Protein AF-A0A8H5DV33-F1 (afdb_monomer)

Foldseek 3Di:
DQDAQQDFDWAFLQLQLWDQWWDKKKFKFFFDQPQDVVLVCCLLLQLQLVLCNRHNLQQWWWAADPPDQFPPGITIDGHDSVPRSDEAEAEQQPCVNAVDAPVRCVLLVNWQASFACVRAAPDDGHDDPPDIGRQKYWYWYDYHRIIMIIIIGRRSWFDPLQVLLSLLSSLVSSCVSVVHDDPDHSDDDSLLAPVSVVRRAFPPPAQLDVVLCLQKDQAPDFDPTDDPLLVDFQKFWFKWKFAPVNLVVLLVQLQLVNWPDDDPDHHFDSVLSVLLLLLLLLQCLLPNPVNADVPDFDKAKEKEWDQCQQQAVVHGDPSRGTDRTDTFIFMDTSCCSHPPTGSNNSSRSVVVSVVPQRHNCNSSSNSNNSVPHSHSNRMDRPQSVAFSHRYAYEYEAQPPDQQCRANDVSRNGHRSDMHGHGGNQTRRYKYWHYQDPSRMIMMTHMRRNVSVVVSVVDCSNQPDDPPDGSCRDRSRDDPDPPDPPDDDDDDPDDDDDDDQDPVVVVVVQPPDPVNVVVVVCCCVDPCNVVVVVVVVVCQQVVLLVSVVLCPPFAEDVSQQRALVQQLVCLLQQNNLVVVLVSCVVRHQWYRRHNQEIAGAALVCQCCFFAPPNQWWQDLLLVLVDQQHDALQSDGDPVVNVQRCVQQLVCQPLVLLLLLQVLLVVLVVLLVVVLQVQQVPDDPVSFGKDFLLLSLLQSQQQSLLCQLQVGGQCCSVVVDQWGWFALAQPGDTDIDRLVVLLVLLLSQSNSCSSPVVCLVVQCVDPDVSSVVNVVSSSRLLRRLNNRNSVCVVVVHDQPRSGSLNSLQCGAGPVRDHDDSSNSSNHSSVSSSVRRQQLSQLLLLLVVQQQLDPPSLVVLLVLLPVQAPLPDLFDGLVSQVPRLLLVLSSLLSCLLFLQQQAWRKIFAAQPHPFDDDPNRTRHGRRIYTHGLNSLSQPCVQQNPCSNRSDSCSVVDHDPSNVSSRQSQRDYPSGNSNVSNSSSSSRRSCSNQSNFWDKHWPDDDQDWGHRSTTGGPTTMMTIHTD

Structure (mmCIF, N/CA/C/O backbone):
data_AF-A0A8H5DV33-F1
#
_entry.id   AF-A0A8H5DV33-F1
#
loop_
_atom_site.group_PDB
_atom_site.id
_atom_site.type_symbol
_atom_site.label_atom_id
_atom_site.label_alt_id
_atom_site.label_comp_id
_atom_site.label_asym_id
_atom_site.label_entity_id
_atom_site.label_seq_id
_atom_site.pdbx_PDB_ins_code
_atom_site.Cartn_x
_atom_site.Cartn_y
_atom_site.Cartn_z
_atom_site.occupancy
_atom_site.B_iso_or_equiv
_atom_site.auth_seq_id
_atom_site.auth_comp_id
_atom_site.auth_asym_id
_atom_site.auth_atom_id
_atom_site.pdbx_PDB_model_num
ATOM 1 N N . MET A 1 1 ? -14.558 50.138 -3.592 1.00 50.59 1 MET A N 1
ATOM 2 C CA . MET A 1 1 ? -15.384 49.878 -2.393 1.00 50.59 1 MET A CA 1
ATOM 3 C C . MET A 1 1 ? -14.457 49.293 -1.345 1.00 50.59 1 MET A C 1
ATOM 5 O O . MET A 1 1 ? -13.629 48.477 -1.731 1.00 50.59 1 MET A O 1
ATOM 9 N N . SER A 1 2 ? -14.512 49.749 -0.092 1.00 58.25 2 SER A N 1
ATOM 10 C CA . SER A 1 2 ? -13.764 49.095 0.993 1.00 58.25 2 SER A CA 1
ATOM 11 C C . SER A 1 2 ? -14.284 47.661 1.155 1.00 58.25 2 SER A C 1
ATOM 13 O O . SER A 1 2 ? -15.505 47.494 1.121 1.00 58.25 2 SER A O 1
ATOM 15 N N . PRO A 1 3 ? -13.410 46.644 1.269 1.00 70.31 3 PRO A N 1
ATOM 16 C CA . PRO A 1 3 ? -13.849 45.264 1.433 1.00 70.31 3 PRO A CA 1
ATOM 17 C C . PRO A 1 3 ? -14.614 45.119 2.748 1.00 70.31 3 PRO A C 1
ATOM 19 O O . PRO A 1 3 ? -14.143 45.551 3.800 1.00 70.31 3 PRO A O 1
ATOM 22 N N . THR A 1 4 ? -15.800 44.526 2.684 1.00 80.38 4 THR A N 1
ATOM 23 C CA . THR A 1 4 ? -16.587 44.192 3.870 1.00 80.38 4 THR A CA 1
ATOM 24 C C . THR A 1 4 ? -16.135 42.853 4.435 1.00 80.38 4 THR A C 1
ATOM 26 O O . THR A 1 4 ? -15.599 42.005 3.724 1.00 80.38 4 THR A O 1
ATOM 29 N N . LEU A 1 5 ? -16.402 42.615 5.719 1.00 81.25 5 LEU A N 1
ATOM 30 C CA . LEU A 1 5 ? -16.098 41.332 6.357 1.00 81.25 5 LEU A CA 1
ATOM 31 C C . LEU A 1 5 ? -16.777 40.148 5.644 1.00 81.25 5 LEU A C 1
ATOM 33 O O . LEU A 1 5 ? -16.236 39.044 5.633 1.00 81.25 5 LEU A O 1
ATOM 37 N N . SER A 1 6 ? -17.945 40.391 5.039 1.00 82.50 6 SER A N 1
ATOM 38 C CA . SER A 1 6 ? -18.734 39.379 4.336 1.00 82.50 6 SER A CA 1
ATOM 39 C C . SER A 1 6 ? -18.232 39.080 2.924 1.00 82.50 6 SER A C 1
ATOM 41 O O . SER A 1 6 ? -18.695 38.110 2.318 1.00 82.50 6 SER A O 1
ATOM 43 N N . ASP A 1 7 ? -17.297 39.878 2.407 1.00 88.81 7 ASP A N 1
ATOM 44 C CA . ASP A 1 7 ? -16.713 39.675 1.086 1.00 88.81 7 ASP A CA 1
ATOM 45 C C . ASP A 1 7 ? -15.751 38.480 1.109 1.00 88.81 7 ASP A C 1
ATOM 47 O O . ASP A 1 7 ? -15.086 38.193 2.107 1.00 88.81 7 ASP A O 1
ATOM 51 N N . VAL A 1 8 ? -15.674 37.763 -0.013 1.00 91.50 8 VAL A N 1
ATOM 52 C CA . VAL A 1 8 ? -14.704 36.678 -0.192 1.00 91.50 8 VAL A CA 1
ATOM 53 C C . VAL A 1 8 ? -13.378 37.289 -0.654 1.00 91.50 8 VAL A C 1
ATOM 55 O O . VAL A 1 8 ? -13.351 37.897 -1.726 1.00 91.50 8 VAL A O 1
ATOM 58 N N . PRO A 1 9 ? -12.285 37.174 0.124 1.00 91.25 9 PRO A N 1
ATOM 59 C CA . PRO A 1 9 ? -11.032 37.829 -0.225 1.00 91.25 9 PRO A CA 1
ATOM 60 C C . PRO A 1 9 ? -10.246 37.051 -1.294 1.00 91.25 9 PRO A C 1
ATOM 62 O O . PRO A 1 9 ? -10.268 35.820 -1.329 1.00 91.25 9 PRO A O 1
ATOM 65 N N . GLU A 1 10 ? -9.483 37.771 -2.122 1.00 91.56 10 GLU A N 1
ATOM 66 C CA . GLU A 1 10 ? -8.461 37.181 -3.001 1.00 91.56 10 GLU A CA 1
ATOM 67 C C . GLU A 1 10 ? -7.290 36.649 -2.168 1.00 91.56 10 GLU A C 1
ATOM 69 O O . GLU A 1 10 ? -6.840 37.337 -1.248 1.00 91.56 10 GLU A O 1
ATOM 74 N N . LEU A 1 11 ? -6.757 35.470 -2.509 1.00 94.50 11 LEU A N 1
ATOM 75 C CA . LEU A 1 11 ? -5.592 34.902 -1.826 1.00 94.50 11 LEU A CA 1
ATOM 76 C C . LEU A 1 11 ? -4.348 35.793 -1.958 1.00 94.50 11 LEU A C 1
ATOM 78 O O . LEU A 1 11 ? -3.989 36.225 -3.056 1.00 94.50 11 LEU A O 1
ATOM 82 N N . THR A 1 12 ? -3.646 36.012 -0.845 1.00 95.06 12 THR A N 1
ATOM 83 C CA . THR A 1 12 ? -2.317 36.644 -0.851 1.00 95.06 12 THR A CA 1
ATOM 84 C C . THR A 1 12 ? -1.287 35.723 -1.506 1.00 95.06 12 THR A C 1
ATOM 86 O O . THR A 1 12 ? -1.516 34.519 -1.630 1.00 95.06 12 THR A O 1
ATOM 89 N N . ALA A 1 13 ? -0.123 36.251 -1.901 1.00 93.62 13 ALA A N 1
ATOM 90 C CA . ALA A 1 13 ? 0.922 35.409 -2.488 1.00 93.62 13 ALA A CA 1
ATOM 91 C C . ALA A 1 13 ? 1.351 34.284 -1.523 1.00 93.62 13 ALA A C 1
ATOM 93 O O . ALA A 1 13 ? 1.460 33.129 -1.921 1.00 93.62 13 ALA A O 1
ATOM 94 N N . ILE A 1 14 ? 1.483 34.590 -0.229 1.00 93.44 14 ILE A N 1
ATOM 95 C CA . ILE A 1 14 ? 1.870 33.622 0.812 1.00 93.44 14 ILE A CA 1
ATOM 96 C C . ILE A 1 14 ? 0.816 32.515 0.957 1.00 93.44 14 ILE A C 1
ATOM 98 O O . ILE A 1 14 ? 1.157 31.344 1.104 1.00 93.44 14 ILE A O 1
ATOM 102 N N . GLU A 1 15 ? -0.470 32.858 0.862 1.00 95.56 15 GLU A N 1
ATOM 103 C CA . GLU A 1 15 ? -1.556 31.878 0.930 1.00 95.56 15 GLU A CA 1
ATOM 104 C C . GLU A 1 15 ? -1.531 30.911 -0.264 1.00 95.56 15 GLU A C 1
ATOM 106 O O . GLU A 1 15 ? -1.815 29.732 -0.086 1.00 95.56 15 GLU A O 1
ATOM 111 N N . ARG A 1 16 ? -1.121 31.340 -1.468 1.00 93.69 16 ARG A N 1
ATOM 112 C CA . ARG A 1 16 ? -1.067 30.457 -2.658 1.00 93.69 16 ARG A CA 1
ATOM 113 C C . ARG A 1 16 ? -0.121 29.261 -2.485 1.00 93.69 16 ARG A C 1
ATOM 115 O O . ARG A 1 16 ? -0.386 28.184 -3.031 1.00 93.69 16 ARG A O 1
ATOM 122 N N . VAL A 1 17 ? 0.952 29.457 -1.717 1.00 91.88 17 VAL A N 1
ATOM 123 C CA . VAL A 1 17 ? 1.958 28.437 -1.361 1.00 91.88 17 VAL A CA 1
ATOM 124 C C . VAL A 1 17 ? 1.716 27.826 0.028 1.00 91.88 17 VAL A C 1
ATOM 126 O O . VAL A 1 17 ? 2.505 27.011 0.504 1.00 91.88 17 VAL A O 1
ATOM 129 N N . GLY A 1 18 ? 0.631 28.219 0.703 1.00 86.25 18 GLY A N 1
ATOM 130 C CA . GLY A 1 18 ? 0.313 27.781 2.056 1.00 86.25 18 GLY A CA 1
ATOM 131 C C . GLY A 1 18 ? -0.047 26.288 2.150 1.00 86.25 18 GLY A C 1
ATOM 132 O O . GLY A 1 18 ? -0.390 25.650 1.147 1.00 86.25 18 GLY A O 1
ATOM 133 N N . PRO A 1 19 ? -0.018 25.697 3.362 1.00 86.56 19 PRO A N 1
ATOM 134 C CA . PRO A 1 19 ? -0.328 24.284 3.548 1.00 86.56 19 PRO A CA 1
ATOM 135 C C . PRO A 1 19 ? -1.758 23.949 3.106 1.00 86.56 19 PRO A C 1
ATOM 137 O O . PRO A 1 19 ? -2.732 24.501 3.614 1.00 86.56 19 PRO A O 1
ATOM 140 N N . ARG A 1 20 ? -1.899 22.974 2.203 1.00 90.25 20 ARG A N 1
ATOM 141 C CA . ARG A 1 20 ? -3.199 22.529 1.661 1.00 90.25 20 ARG A CA 1
ATOM 142 C C . ARG A 1 20 ? -3.863 21.433 2.502 1.00 90.25 20 ARG A C 1
ATOM 144 O O . ARG A 1 20 ? -4.576 20.588 1.971 1.00 90.25 20 ARG A O 1
ATOM 151 N N . GLY A 1 21 ? -3.590 21.413 3.804 1.00 90.81 21 GLY A N 1
ATOM 152 C CA . GLY A 1 21 ? -4.207 20.510 4.777 1.00 90.81 21 GLY A CA 1
ATOM 153 C C . GLY A 1 21 ? -5.187 21.249 5.685 1.00 90.81 21 GLY A C 1
ATOM 154 O O . GLY A 1 21 ? -5.163 22.474 5.786 1.00 90.81 21 GLY A O 1
ATOM 155 N N . TYR A 1 22 ? -6.041 20.501 6.370 1.00 92.81 22 TYR A N 1
ATOM 156 C CA . TYR A 1 22 ? -6.880 21.013 7.442 1.00 92.81 22 TYR A CA 1
ATOM 157 C C . TYR A 1 22 ? -6.113 21.028 8.760 1.00 92.81 22 TYR A C 1
ATOM 159 O O . TYR A 1 22 ? -5.572 20.015 9.197 1.00 92.81 22 TYR A O 1
ATOM 167 N N . LEU A 1 23 ? -6.149 22.157 9.454 1.00 90.88 23 LEU A N 1
ATOM 168 C CA . LEU A 1 23 ? -5.938 22.177 10.890 1.00 90.88 23 LEU A CA 1
ATOM 169 C C . LEU A 1 23 ? -7.152 21.555 11.574 1.00 90.88 23 LEU A C 1
ATOM 171 O O . LEU A 1 23 ? -8.282 21.972 11.330 1.00 90.88 23 LEU A O 1
ATOM 175 N N . ARG A 1 24 ? -6.917 20.550 12.419 1.00 92.62 24 ARG A N 1
ATOM 176 C CA . ARG A 1 24 ? -7.969 19.818 13.130 1.00 92.62 24 ARG A CA 1
ATOM 177 C C . ARG A 1 24 ? -7.811 20.021 14.627 1.00 92.62 24 ARG A C 1
ATOM 179 O O . ARG A 1 24 ? -6.858 19.506 15.212 1.00 92.62 24 ARG A O 1
ATOM 186 N N . TYR A 1 25 ? -8.756 20.732 15.230 1.00 92.50 25 TYR A N 1
ATOM 187 C CA . TYR A 1 25 ? -8.784 20.973 16.669 1.00 92.50 25 TYR A CA 1
ATOM 188 C C . TYR A 1 25 ? -10.125 20.580 17.271 1.00 92.50 25 TYR A C 1
ATOM 190 O O . TYR A 1 25 ? -11.166 20.652 16.616 1.00 92.50 25 TYR A O 1
ATOM 198 N N . VAL A 1 26 ? -10.073 20.160 18.531 1.00 93.69 26 VAL A N 1
ATOM 199 C CA . VAL A 1 26 ? -11.243 19.878 19.351 1.00 93.69 26 VAL A CA 1
ATOM 200 C C . VAL A 1 26 ? -11.295 20.828 20.544 1.00 93.69 26 VAL A C 1
ATOM 202 O O . VAL A 1 26 ? -10.272 21.102 21.180 1.00 93.69 26 VAL A O 1
ATOM 205 N N . PHE A 1 27 ? -12.503 21.303 20.843 1.00 93.69 27 PHE A N 1
ATOM 206 C CA . PHE A 1 27 ? -12.797 22.253 21.914 1.00 93.69 27 PHE A CA 1
ATOM 207 C C . PHE A 1 27 ? -13.851 21.641 22.850 1.00 93.69 27 PHE A C 1
ATOM 209 O O . PHE A 1 27 ? -15.047 21.693 22.543 1.00 93.69 27 PHE A O 1
ATOM 216 N N . PRO A 1 28 ? -13.437 20.970 23.941 1.00 93.94 28 PRO A N 1
ATOM 217 C CA . PRO A 1 28 ? -14.348 20.475 24.964 1.00 93.94 28 PRO A CA 1
ATOM 218 C C . PRO A 1 28 ? -14.927 21.629 25.796 1.00 93.94 28 PRO A C 1
ATOM 220 O O . PRO A 1 28 ? -14.200 22.526 26.230 1.00 93.94 28 PRO A O 1
ATOM 223 N N . MET A 1 29 ? -16.236 21.566 26.039 1.00 92.88 29 MET A N 1
ATOM 224 C CA . MET A 1 29 ? -16.995 22.511 26.858 1.00 92.88 29 MET A CA 1
ATOM 225 C C . MET A 1 29 ? -17.933 21.763 27.808 1.00 92.88 29 MET A C 1
ATOM 227 O O . MET A 1 29 ? -18.593 20.794 27.410 1.00 92.88 29 MET A O 1
ATOM 231 N N . ARG A 1 30 ? -17.990 22.209 29.062 1.00 92.94 30 ARG A N 1
ATOM 232 C CA . ARG A 1 30 ? -18.844 21.609 30.089 1.00 92.94 30 ARG A CA 1
ATOM 233 C C . ARG A 1 30 ? -20.292 22.017 29.867 1.00 92.94 30 ARG A C 1
ATOM 235 O O . ARG A 1 30 ? -20.563 23.171 29.555 1.00 92.94 30 ARG A O 1
ATOM 242 N N . LEU A 1 31 ? -21.214 21.085 30.068 1.00 91.56 31 LEU A N 1
ATOM 243 C CA . LEU A 1 31 ? -22.648 21.368 30.101 1.00 91.56 31 LEU A CA 1
ATOM 244 C C . LEU A 1 31 ? -23.194 20.998 31.483 1.00 91.56 31 LEU A C 1
ATOM 246 O O . LEU A 1 31 ? -22.720 20.040 32.090 1.00 91.56 31 LEU A O 1
ATOM 250 N N . GLU A 1 32 ? -24.186 21.740 31.973 1.00 85.25 32 GLU A N 1
ATOM 251 C CA . GLU A 1 32 ? -24.913 21.390 33.200 1.00 85.25 32 GLU A CA 1
ATOM 252 C C . GLU A 1 32 ? -25.767 20.126 32.983 1.00 85.25 32 GLU A C 1
ATOM 254 O O . GLU A 1 32 ? -26.192 19.846 31.857 1.00 85.25 32 GLU A O 1
ATOM 259 N N . ASP A 1 33 ? -26.023 19.347 34.037 1.00 70.56 33 ASP A N 1
ATOM 260 C CA . ASP A 1 33 ? -26.669 18.027 33.932 1.00 70.56 33 ASP A CA 1
ATOM 261 C C . ASP A 1 33 ? -28.110 18.073 33.375 1.00 70.56 33 ASP A C 1
ATOM 263 O O . ASP A 1 33 ? -28.585 17.093 32.797 1.00 70.56 33 ASP A O 1
ATOM 267 N N . ASP A 1 34 ? -28.800 19.209 33.495 1.00 68.81 34 ASP A N 1
ATOM 268 C CA . ASP A 1 34 ? -30.151 19.470 32.978 1.00 68.81 34 ASP A CA 1
ATOM 269 C C . ASP A 1 34 ? -30.166 20.249 31.644 1.00 68.81 34 ASP A C 1
ATOM 271 O O . ASP A 1 34 ? -31.235 20.596 31.126 1.00 68.81 34 ASP A O 1
ATOM 275 N N . SER A 1 35 ? -28.996 20.480 31.038 1.00 77.25 35 SER A N 1
ATOM 276 C CA . SER A 1 35 ? -28.862 21.220 29.779 1.00 77.25 35 SER A CA 1
ATOM 277 C C . SER A 1 35 ? -29.685 20.586 28.658 1.00 77.25 35 SER A C 1
ATOM 279 O O . SER A 1 35 ? -29.473 19.431 28.282 1.00 77.25 35 SER A O 1
ATOM 281 N N . ASN A 1 36 ? -30.583 21.360 28.038 1.00 84.75 36 ASN A N 1
ATOM 282 C CA . ASN A 1 36 ? -31.357 20.890 26.889 1.00 84.75 36 ASN A CA 1
ATOM 283 C C . ASN A 1 36 ? -30.452 20.763 25.640 1.00 84.75 36 ASN A C 1
ATOM 285 O O . ASN A 1 36 ? -30.034 21.789 25.089 1.00 84.75 36 ASN A O 1
ATOM 289 N N . PRO A 1 37 ? -30.218 19.546 25.106 1.00 83.88 37 PRO A N 1
ATOM 290 C CA . PRO A 1 37 ? -29.312 19.343 23.973 1.00 83.88 37 PRO A CA 1
ATOM 291 C C . PRO A 1 37 ? -29.744 20.080 22.700 1.00 83.88 37 PRO A C 1
ATOM 293 O O . PRO A 1 37 ? -28.904 20.543 21.929 1.00 83.88 37 PRO A O 1
ATOM 296 N N . HIS A 1 38 ? -31.056 20.243 22.490 1.00 86.44 38 HIS A N 1
ATOM 297 C CA . HIS A 1 38 ? -31.580 21.000 21.353 1.00 86.44 38 HIS A CA 1
ATOM 298 C C . HIS A 1 38 ? -31.229 22.482 21.467 1.00 86.44 38 HIS A C 1
ATOM 300 O O . HIS A 1 38 ? -30.927 23.121 20.460 1.00 86.44 38 HIS A O 1
ATOM 306 N N . LYS A 1 39 ? -31.234 23.029 22.690 1.00 90.19 39 LYS A N 1
ATOM 307 C CA . LYS A 1 39 ? -30.894 24.431 22.929 1.00 90.19 39 LYS A CA 1
ATOM 308 C C . LYS A 1 39 ? -29.401 24.680 22.731 1.00 90.19 39 LYS A C 1
ATOM 310 O O . LYS A 1 39 ? -29.049 25.628 22.035 1.00 90.19 39 LYS A O 1
ATOM 315 N N . VAL A 1 40 ? -28.548 23.798 23.255 1.00 90.88 40 VAL A N 1
ATOM 316 C CA . VAL A 1 40 ? -27.090 23.821 23.023 1.00 90.88 40 VAL A CA 1
ATOM 317 C C . VAL A 1 40 ? -26.784 23.805 21.524 1.00 90.88 40 VAL A C 1
ATOM 319 O O . VAL A 1 40 ? -26.034 24.647 21.030 1.00 90.88 40 VAL A O 1
ATOM 322 N N . MET A 1 41 ? -27.433 22.913 20.769 1.00 88.88 41 MET A N 1
ATOM 323 C CA . MET A 1 41 ? -27.253 22.842 19.318 1.00 88.88 41 MET A CA 1
ATOM 324 C C . MET A 1 41 ? -27.751 24.099 18.598 1.00 88.88 41 MET A C 1
ATOM 326 O O . MET A 1 41 ? -27.085 24.584 17.686 1.00 88.88 41 MET A O 1
ATOM 330 N N . GLN A 1 42 ? -28.907 24.637 18.995 1.00 92.81 42 GLN A N 1
ATOM 331 C CA . GLN A 1 42 ? -29.442 25.871 18.418 1.00 92.81 42 GLN A CA 1
ATOM 332 C C . GLN A 1 42 ? -28.440 27.023 18.564 1.00 92.81 42 GLN A C 1
ATOM 334 O O . GLN A 1 42 ? -28.237 27.776 17.613 1.00 92.81 42 GLN A O 1
ATOM 339 N N . ILE A 1 43 ? -27.807 27.137 19.734 1.00 95.56 43 ILE A N 1
ATOM 340 C CA . ILE A 1 43 ? -26.803 28.163 20.024 1.00 95.56 43 ILE A CA 1
ATOM 341 C C . ILE A 1 43 ? -25.562 27.953 19.155 1.00 95.56 43 ILE A C 1
ATOM 343 O O . ILE A 1 43 ? -25.185 28.862 18.421 1.00 95.56 43 ILE A O 1
ATOM 347 N N . LEU A 1 44 ? -24.967 26.755 19.179 1.00 95.19 44 LEU A N 1
ATOM 348 C CA . LEU A 1 44 ? -23.733 26.476 18.441 1.00 95.19 44 LEU A CA 1
ATOM 349 C C . LEU A 1 44 ? -23.925 26.599 16.924 1.00 95.19 44 LEU A C 1
ATOM 351 O O . LEU A 1 44 ? -23.148 27.293 16.269 1.00 95.19 44 LEU A O 1
ATOM 355 N N . LYS A 1 45 ? -24.976 25.978 16.364 1.00 94.12 45 LYS A N 1
ATOM 356 C CA . LYS A 1 45 ? -25.260 26.016 14.917 1.00 94.12 45 LYS A CA 1
ATOM 357 C C . LYS A 1 45 ? -25.647 27.415 14.462 1.00 94.12 45 LYS A C 1
ATOM 359 O O . LYS A 1 45 ? -25.161 27.879 13.435 1.00 94.12 45 LYS A O 1
ATOM 364 N N . GLY A 1 46 ? -26.517 28.088 15.216 1.00 94.94 46 GLY A N 1
ATOM 365 C CA . GLY A 1 46 ? -26.930 29.451 14.898 1.00 94.94 46 GLY A CA 1
ATOM 366 C C . GLY A 1 46 ? -25.752 30.420 14.955 1.00 94.94 46 GLY A C 1
ATOM 367 O O . GLY A 1 46 ? -25.588 31.225 14.042 1.00 94.94 46 GLY A O 1
ATOM 368 N N . GLY A 1 47 ? -24.898 30.291 15.975 1.00 96.38 47 GLY A N 1
ATOM 369 C CA . GLY A 1 47 ? -23.722 31.136 16.138 1.00 96.38 47 GLY A CA 1
ATOM 370 C C . GLY A 1 47 ? -22.700 30.897 15.034 1.00 96.38 47 GLY A C 1
ATOM 371 O O . GLY A 1 47 ? -22.160 31.850 14.480 1.00 96.38 47 GLY A O 1
ATOM 372 N N . TYR A 1 48 ? -22.493 29.633 14.654 1.00 96.31 48 TYR A N 1
ATOM 373 C CA . TYR A 1 48 ? -21.578 29.264 13.575 1.00 96.31 48 TYR A CA 1
ATOM 374 C C . TYR A 1 48 ? -22.057 29.830 12.241 1.00 96.31 48 TYR A C 1
ATOM 376 O O . TYR A 1 48 ? -21.296 30.472 11.520 1.00 96.31 48 TYR A O 1
ATOM 384 N N . LYS A 1 49 ? -23.353 29.674 11.947 1.00 95.12 49 LYS A N 1
ATOM 385 C CA . LYS A 1 49 ? -23.970 30.233 10.745 1.00 95.12 49 LYS A CA 1
ATOM 386 C C . LYS A 1 49 ? -23.863 31.755 10.696 1.00 95.12 49 LYS A C 1
ATOM 388 O O . LYS A 1 49 ? -23.480 32.288 9.657 1.00 95.12 49 LYS A O 1
ATOM 393 N N . ALA A 1 50 ? -24.151 32.445 11.797 1.00 94.81 50 ALA A N 1
ATOM 394 C CA . ALA A 1 50 ? -24.022 33.898 11.877 1.00 94.81 50 ALA A CA 1
ATOM 395 C C . ALA A 1 50 ? -22.562 34.355 11.692 1.00 94.81 50 ALA A C 1
ATOM 397 O O . ALA A 1 50 ? -22.308 35.316 10.967 1.00 94.81 50 ALA A O 1
ATOM 398 N N . ALA A 1 51 ? -21.594 33.628 12.258 1.00 95.44 51 ALA A N 1
ATOM 399 C CA . ALA A 1 51 ? -20.174 33.898 12.054 1.00 95.44 51 ALA A CA 1
ATOM 400 C C . ALA A 1 51 ? -19.751 33.702 10.589 1.00 95.44 51 ALA A C 1
ATOM 402 O O . ALA A 1 51 ? -19.108 34.585 10.027 1.00 95.44 51 ALA A O 1
ATOM 403 N N . CYS A 1 52 ? -20.169 32.611 9.938 1.00 94.50 52 CYS A N 1
ATOM 404 C CA . CYS A 1 52 ? -19.935 32.385 8.508 1.00 94.50 52 CYS A CA 1
ATOM 405 C C . CYS A 1 52 ? -20.571 33.481 7.637 1.00 94.50 52 CYS A C 1
ATOM 407 O O . CYS A 1 52 ? -19.964 33.937 6.676 1.00 94.50 52 CYS A O 1
ATOM 409 N N . GLN A 1 53 ? -21.777 33.946 7.970 1.00 90.62 53 GLN A N 1
ATOM 410 C CA . GLN A 1 53 ? -22.426 35.037 7.234 1.00 90.62 53 GLN A CA 1
ATOM 411 C C . GLN A 1 53 ? -21.673 36.362 7.369 1.00 90.62 53 GLN A C 1
ATOM 413 O O . GLN A 1 53 ? -21.619 37.135 6.411 1.00 90.62 53 GLN A O 1
ATOM 418 N N . LYS A 1 54 ? -21.094 36.615 8.547 1.00 90.88 54 LYS A N 1
ATOM 419 C CA . LYS A 1 54 ? -20.281 37.800 8.804 1.00 90.88 54 LYS A CA 1
ATOM 420 C C . LYS A 1 54 ? -18.926 37.721 8.122 1.00 90.88 54 LYS A C 1
ATOM 422 O O . LYS A 1 54 ? -18.519 38.730 7.571 1.00 90.88 54 LYS A O 1
ATOM 427 N N . ILE A 1 55 ? -18.263 36.565 8.154 1.00 92.62 55 ILE A N 1
ATOM 428 C CA . ILE A 1 55 ? -16.888 36.358 7.685 1.00 92.62 55 ILE A CA 1
ATOM 429 C C . ILE A 1 55 ? -16.904 35.581 6.365 1.00 92.62 55 ILE A C 1
ATOM 431 O O . ILE A 1 55 ? -17.002 34.354 6.350 1.00 92.62 55 ILE A O 1
ATOM 435 N N . GLY A 1 56 ? -16.751 36.293 5.247 1.00 90.88 56 GLY A N 1
ATOM 436 C CA . GLY A 1 56 ? -16.867 35.732 3.900 1.00 90.88 56 GLY A CA 1
ATOM 437 C C . GLY A 1 56 ? -15.916 34.564 3.638 1.00 90.88 56 GLY A C 1
ATOM 438 O O . GLY A 1 56 ? -16.322 33.558 3.057 1.00 90.88 56 GLY A O 1
ATOM 439 N N . SER A 1 57 ? -14.683 34.624 4.149 1.00 92.56 57 SER A N 1
ATOM 440 C CA . SER A 1 57 ? -13.720 33.519 4.038 1.00 92.56 57 SER A CA 1
ATOM 441 C C . SER A 1 57 ? -14.163 32.252 4.780 1.00 92.56 57 SER A C 1
ATOM 443 O O . SER A 1 57 ? -13.956 31.160 4.261 1.00 92.56 57 SER A O 1
ATOM 445 N N . MET A 1 58 ? -14.842 32.356 5.931 1.00 94.38 58 MET A N 1
ATOM 446 C CA . MET A 1 58 ? -15.417 31.190 6.624 1.00 94.38 58 MET A CA 1
ATOM 447 C C . MET A 1 58 ? -16.565 30.551 5.839 1.00 94.38 58 MET A C 1
ATOM 449 O O . MET A 1 58 ? -16.784 29.348 5.961 1.00 94.38 58 MET A O 1
ATOM 453 N N . ALA A 1 59 ? -17.296 31.342 5.053 1.00 94.81 59 ALA A N 1
ATOM 454 C CA . ALA A 1 59 ? -18.374 30.896 4.173 1.00 94.81 59 ALA A CA 1
ATOM 455 C C . ALA A 1 59 ? -17.889 30.587 2.747 1.00 94.81 59 ALA A C 1
ATOM 457 O O . ALA A 1 59 ? -18.654 30.741 1.796 1.00 94.81 59 ALA A O 1
ATOM 458 N N . SER A 1 60 ? -16.627 30.190 2.582 1.00 96.12 60 SER A N 1
ATOM 459 C CA . SER A 1 60 ? -16.033 29.918 1.272 1.00 96.12 60 SER A CA 1
ATOM 460 C C . SER A 1 60 ? -15.559 28.475 1.115 1.00 96.12 60 SER A C 1
ATOM 462 O O . SER A 1 60 ? -15.301 27.760 2.085 1.00 96.12 60 SER A O 1
ATOM 464 N N . GLU A 1 61 ? -15.386 28.068 -0.134 1.00 95.75 61 GLU A N 1
ATOM 465 C CA . GLU A 1 61 ? -14.598 26.914 -0.552 1.00 95.75 61 GLU A CA 1
ATOM 466 C C . GLU A 1 61 ? -13.395 27.358 -1.391 1.00 95.75 61 GLU A C 1
ATOM 468 O O . GLU A 1 61 ? -13.413 28.421 -2.014 1.00 95.75 61 GLU A O 1
ATOM 473 N N . ALA A 1 62 ? -12.335 26.553 -1.391 1.00 95.81 62 ALA A N 1
ATOM 474 C CA . ALA A 1 62 ? -11.179 26.745 -2.251 1.00 95.81 62 ALA A CA 1
ATOM 475 C C . ALA A 1 62 ? -11.344 25.926 -3.539 1.00 95.81 62 ALA A C 1
ATOM 477 O O . ALA A 1 62 ? -11.473 24.701 -3.498 1.00 95.81 62 ALA A O 1
ATOM 478 N N . VAL A 1 63 ? -11.301 26.603 -4.684 1.00 95.44 63 VAL A N 1
ATOM 479 C CA . VAL A 1 63 ? -11.470 26.012 -6.019 1.00 95.44 63 VAL A CA 1
ATOM 480 C C . VAL A 1 63 ? -10.271 26.347 -6.909 1.00 95.44 63 VAL A C 1
ATOM 482 O O . VAL A 1 63 ? -9.611 27.356 -6.668 1.00 95.44 63 VAL A O 1
ATOM 485 N N . PRO A 1 64 ? -9.951 25.537 -7.934 1.00 94.00 64 PRO A N 1
ATOM 486 C CA . PRO A 1 64 ? -8.904 25.879 -8.895 1.00 94.00 64 PRO A CA 1
ATOM 487 C C . PRO A 1 64 ? -9.156 27.233 -9.567 1.00 94.00 64 PRO A C 1
ATOM 489 O O . PRO A 1 64 ? -10.263 27.493 -10.046 1.00 94.00 64 PRO A O 1
ATOM 492 N N . ASP A 1 65 ? -8.128 28.079 -9.637 1.00 94.69 65 ASP A N 1
ATOM 493 C CA . ASP A 1 65 ? -8.198 29.326 -10.393 1.00 94.69 65 ASP A CA 1
ATOM 494 C C . ASP A 1 65 ? -7.653 29.135 -11.809 1.00 94.69 65 ASP A C 1
ATOM 496 O O . ASP A 1 65 ? -6.450 29.180 -12.051 1.00 94.69 65 ASP A O 1
ATOM 500 N N . LEU A 1 66 ? -8.561 28.891 -12.753 1.00 90.75 66 LEU A N 1
ATOM 501 C CA . LEU A 1 66 ? -8.216 28.602 -14.148 1.00 90.75 66 LEU A CA 1
ATOM 502 C C . LEU A 1 66 ? -7.720 29.833 -14.927 1.00 90.75 66 LEU A C 1
ATOM 504 O O . LEU A 1 66 ? -7.243 29.681 -16.048 1.00 90.75 66 LEU A O 1
ATOM 508 N N . GLU A 1 67 ? -7.845 31.033 -14.356 1.00 92.06 67 GLU A N 1
ATOM 509 C CA . GLU A 1 67 ? -7.402 32.294 -14.967 1.00 92.06 67 GLU A CA 1
ATOM 510 C C . GLU A 1 67 ? -6.012 32.732 -14.474 1.00 92.06 67 GLU A C 1
ATOM 512 O O . GLU A 1 67 ? -5.437 33.684 -15.006 1.00 92.06 67 GLU A O 1
ATOM 517 N N . ALA A 1 68 ? -5.456 32.048 -13.468 1.00 91.44 68 AL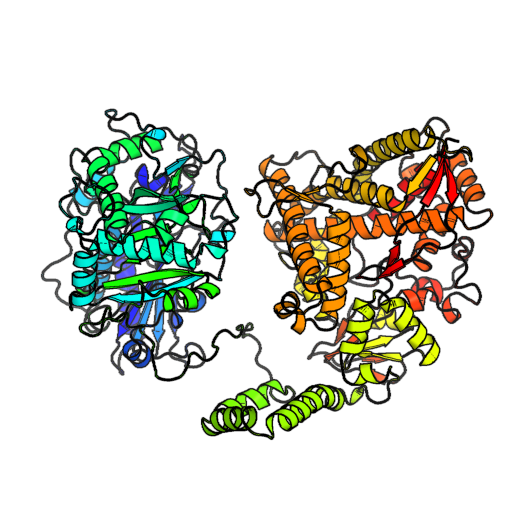A A N 1
ATOM 518 C CA . ALA A 1 68 ? -4.157 32.380 -12.903 1.00 91.44 68 ALA A CA 1
ATOM 519 C C . ALA A 1 68 ? -3.010 32.066 -13.878 1.00 91.44 68 ALA A C 1
ATOM 521 O O . ALA A 1 68 ? -3.008 31.052 -14.574 1.00 91.44 68 ALA A O 1
ATOM 522 N N . THR A 1 69 ? -1.991 32.928 -13.892 1.00 90.50 69 THR A N 1
ATOM 523 C CA . THR A 1 69 ? -0.782 32.744 -14.711 1.00 90.50 69 THR A CA 1
ATOM 524 C C . THR A 1 69 ? 0.161 31.681 -14.147 1.00 90.50 69 THR A C 1
ATOM 526 O O . THR A 1 69 ? 0.864 31.025 -14.910 1.00 90.50 69 THR A O 1
ATOM 529 N N . GLN A 1 70 ? 0.179 31.511 -12.822 1.00 94.00 70 GLN A N 1
ATOM 530 C CA . GLN A 1 70 ? 0.941 30.470 -12.133 1.00 94.00 70 GLN A CA 1
ATOM 531 C C . GLN A 1 70 ? 0.100 29.187 -12.046 1.00 94.00 70 GLN A C 1
ATOM 533 O O . GLN A 1 70 ? -1.101 29.235 -11.769 1.00 94.00 70 GLN A O 1
ATOM 538 N N . ALA A 1 71 ? 0.722 28.027 -12.243 1.00 91.31 71 ALA A N 1
ATOM 539 C CA . ALA A 1 71 ? 0.044 26.740 -12.159 1.00 91.31 71 ALA A CA 1
ATOM 540 C C . ALA A 1 71 ? -0.412 26.418 -10.725 1.00 91.31 71 ALA A C 1
ATOM 542 O O . ALA A 1 71 ? 0.195 26.843 -9.741 1.00 91.31 71 ALA A O 1
ATOM 543 N N . ASN A 1 72 ? -1.476 25.615 -10.621 1.00 90.44 72 ASN A N 1
ATOM 544 C CA . ASN A 1 72 ? -2.025 25.078 -9.370 1.00 90.44 72 ASN A CA 1
ATOM 545 C C . ASN A 1 72 ? -2.479 26.122 -8.337 1.00 90.44 72 ASN A C 1
ATOM 547 O O . ASN A 1 72 ? -2.629 25.780 -7.159 1.00 90.44 72 ASN A O 1
ATOM 551 N N . VAL A 1 73 ? -2.731 27.364 -8.747 1.00 94.00 73 VAL A N 1
ATOM 552 C CA . VAL A 1 73 ? -3.325 28.393 -7.886 1.00 94.00 73 VAL A CA 1
ATOM 553 C C . VAL A 1 73 ? -4.785 28.045 -7.581 1.00 94.00 73 VAL A C 1
ATOM 555 O O . VAL A 1 73 ? -5.524 27.541 -8.428 1.00 94.00 73 VAL A O 1
ATOM 558 N N . LEU A 1 74 ? -5.188 28.285 -6.335 1.00 94.56 74 LEU A N 1
ATOM 559 C CA . LEU A 1 74 ? -6.580 28.208 -5.901 1.00 94.56 74 LEU A CA 1
ATOM 560 C C . LEU A 1 74 ? -7.145 29.626 -5.769 1.00 94.56 74 LEU A C 1
ATOM 562 O O . LEU A 1 74 ? -6.399 30.578 -5.558 1.00 94.56 74 LEU A O 1
ATOM 566 N N . LYS A 1 75 ? -8.465 29.755 -5.817 1.00 95.50 75 LYS A N 1
ATOM 567 C CA . LYS A 1 75 ? -9.197 30.948 -5.391 1.00 95.50 75 LYS A CA 1
ATOM 568 C C . LYS A 1 75 ? -10.306 30.567 -4.429 1.00 95.50 75 LYS A C 1
ATOM 570 O O . LYS A 1 75 ? -10.728 29.412 -4.381 1.00 95.50 75 LYS A O 1
ATOM 575 N N . LEU A 1 76 ? -10.766 31.543 -3.656 1.00 96.19 76 LEU A N 1
ATOM 576 C CA . LEU A 1 76 ? -11.912 31.362 -2.780 1.00 96.19 76 LEU A CA 1
ATOM 577 C C . LEU A 1 76 ? -13.198 31.700 -3.521 1.00 96.19 76 LEU A C 1
ATOM 579 O O . LEU A 1 76 ? -13.284 32.706 -4.225 1.00 96.19 76 LEU A O 1
ATOM 583 N N . GLN A 1 77 ? -14.199 30.852 -3.338 1.00 95.19 77 GLN A N 1
ATOM 584 C CA . GLN A 1 77 ? -15.543 31.032 -3.860 1.00 95.19 77 GLN A CA 1
ATOM 585 C C . GLN A 1 77 ? -16.540 30.934 -2.709 1.00 95.19 77 GLN A C 1
ATOM 587 O O . GLN A 1 77 ? -16.421 30.056 -1.857 1.00 95.19 77 GLN A O 1
ATOM 592 N N . ARG A 1 78 ? -17.532 31.831 -2.680 1.00 94.62 78 ARG A N 1
ATOM 593 C CA . ARG A 1 78 ? -18.590 31.801 -1.662 1.00 94.62 78 ARG A CA 1
ATOM 594 C C . ARG A 1 78 ? -19.415 30.520 -1.800 1.00 94.62 78 ARG A C 1
ATOM 596 O O . ARG A 1 78 ? -19.825 30.173 -2.906 1.00 94.62 78 ARG A O 1
ATOM 603 N N . LEU A 1 79 ? -19.698 29.874 -0.674 1.00 93.88 79 LEU A N 1
ATOM 604 C CA . LEU A 1 79 ? -20.601 28.732 -0.606 1.00 93.88 79 LEU A CA 1
ATOM 605 C C . LEU A 1 79 ? -22.049 29.148 -0.929 1.00 93.88 79 LEU A C 1
ATOM 607 O O . LEU A 1 79 ? -22.450 30.270 -0.603 1.00 93.88 79 LEU A O 1
ATOM 611 N N . PRO A 1 80 ? -22.857 28.239 -1.502 1.00 91.00 80 PRO A N 1
ATOM 612 C CA . PRO A 1 80 ? -24.310 28.386 -1.571 1.00 91.00 80 PRO A CA 1
ATOM 613 C C . PRO A 1 80 ? -24.939 28.642 -0.191 1.00 91.00 80 PRO A C 1
ATOM 615 O O . PRO A 1 80 ? -24.519 28.050 0.804 1.00 91.00 80 PRO A O 1
ATOM 618 N N . ASP A 1 81 ? -25.966 29.497 -0.121 1.00 87.00 81 ASP A N 1
ATOM 619 C CA . ASP A 1 81 ? -26.580 29.950 1.142 1.00 87.00 81 ASP A CA 1
ATOM 620 C C . ASP A 1 81 ? -27.136 28.817 2.026 1.00 87.00 81 ASP A C 1
ATOM 622 O O . ASP A 1 81 ? -27.195 28.951 3.253 1.00 87.00 81 ASP A O 1
ATOM 626 N N . ASP A 1 82 ? -27.550 27.702 1.424 1.00 87.38 82 ASP A N 1
ATOM 627 C CA . ASP A 1 82 ? -28.036 26.504 2.113 1.00 87.38 82 ASP A CA 1
ATOM 628 C C . ASP A 1 82 ? -26.910 25.695 2.776 1.00 87.38 82 ASP A C 1
ATOM 630 O O . ASP A 1 82 ? -27.158 25.024 3.779 1.00 87.38 82 ASP A O 1
ATOM 634 N N . LEU A 1 83 ? -25.677 25.815 2.274 1.00 87.06 83 LEU A N 1
ATOM 635 C CA . LEU A 1 83 ? -24.479 25.179 2.831 1.00 87.06 83 LEU A CA 1
ATOM 636 C C . LEU A 1 83 ? -23.739 26.074 3.841 1.00 87.06 83 LEU A C 1
ATOM 638 O O . LEU A 1 83 ? -22.922 25.580 4.622 1.00 87.06 83 LEU A O 1
ATOM 642 N N . ILE A 1 84 ? -24.025 27.383 3.873 1.00 88.12 84 ILE A N 1
ATOM 643 C CA . ILE A 1 84 ? -23.412 28.314 4.831 1.00 88.12 84 ILE A CA 1
ATOM 644 C C . ILE A 1 84 ? -23.820 27.958 6.265 1.00 88.12 84 ILE A C 1
ATOM 646 O O . ILE A 1 84 ? -24.991 28.032 6.654 1.00 88.12 84 ILE A O 1
ATOM 650 N N . GLY A 1 85 ? -22.811 27.655 7.084 1.00 80.12 85 GLY A N 1
ATOM 651 C CA . GLY A 1 85 ? -22.998 27.333 8.494 1.00 80.12 85 GLY A CA 1
ATOM 652 C C . GLY A 1 85 ? -23.622 25.961 8.732 1.00 80.12 85 GLY A C 1
ATOM 653 O O . GLY A 1 85 ? -24.170 25.733 9.818 1.00 80.12 85 GLY A O 1
ATOM 654 N N . ASP A 1 86 ? -23.586 25.057 7.744 1.00 84.44 86 ASP A N 1
ATOM 655 C CA . ASP A 1 86 ? -23.977 23.682 8.010 1.00 84.44 86 ASP A CA 1
ATOM 656 C C . ASP A 1 86 ? -22.982 23.035 8.980 1.00 84.44 86 ASP A C 1
ATOM 658 O O . ASP A 1 86 ? -21.764 23.100 8.822 1.00 84.44 86 ASP A O 1
ATOM 662 N N . MET A 1 87 ? -23.532 22.468 10.046 1.00 90.50 87 MET A N 1
ATOM 663 C CA . MET A 1 87 ? -22.785 21.911 11.162 1.00 90.50 87 MET A CA 1
ATOM 664 C C . MET A 1 87 ? -23.488 20.632 11.587 1.00 90.50 87 MET A C 1
ATOM 666 O O . MET A 1 87 ? -24.685 20.647 11.912 1.00 90.50 87 MET A O 1
ATOM 670 N N . ALA A 1 88 ? -22.738 19.533 11.569 1.00 87.44 88 ALA A N 1
ATOM 671 C CA . ALA A 1 88 ? -23.237 18.224 11.956 1.00 87.44 88 ALA A CA 1
ATOM 672 C C . ALA A 1 88 ? -23.375 18.116 13.481 1.00 87.44 88 ALA A C 1
ATOM 674 O O . ALA A 1 88 ? -22.589 18.696 14.234 1.00 87.44 88 ALA A O 1
ATOM 675 N N . LEU A 1 89 ? -24.361 17.336 13.929 1.00 88.19 89 LEU A N 1
ATOM 676 C CA . LEU A 1 89 ? -24.538 16.955 15.329 1.00 88.19 89 LEU A CA 1
ATOM 677 C C . LEU A 1 89 ? -24.366 15.448 15.470 1.00 88.19 89 LEU A C 1
ATOM 679 O O . LEU A 1 89 ? -25.069 14.682 14.809 1.00 88.19 89 LEU A O 1
ATOM 683 N N . LYS A 1 90 ? -23.494 15.027 16.383 1.00 93.19 90 LYS A N 1
ATOM 684 C CA . LYS A 1 90 ? -23.415 13.638 16.837 1.00 93.19 90 LYS A CA 1
ATOM 685 C C . LYS A 1 90 ? -23.801 13.560 18.306 1.00 93.19 90 LYS A C 1
ATOM 687 O O . LYS A 1 90 ? -23.210 14.237 19.142 1.00 93.19 90 LYS A O 1
ATOM 692 N N . ASP A 1 91 ? -24.788 12.725 18.615 1.00 91.81 91 ASP A N 1
ATOM 693 C CA . ASP A 1 91 ? -25.118 12.379 19.997 1.00 91.81 91 ASP A CA 1
ATOM 694 C C . ASP A 1 91 ? -24.323 11.139 20.417 1.00 91.81 91 ASP A C 1
ATOM 696 O O . ASP A 1 91 ? -24.598 10.018 19.978 1.00 91.81 91 ASP A O 1
ATOM 700 N N . LEU A 1 92 ? -23.304 11.374 21.238 1.00 94.56 92 LEU A N 1
ATOM 701 C CA . LEU A 1 92 ? -22.340 10.403 21.746 1.00 94.56 92 LEU A CA 1
ATOM 702 C C . LEU A 1 92 ? -22.490 10.201 23.262 1.00 94.56 92 LEU A C 1
ATOM 704 O O . LEU A 1 92 ? -21.572 9.735 23.930 1.00 94.56 92 LEU A O 1
ATOM 708 N N . ARG A 1 93 ? -23.646 10.552 23.839 1.00 91.94 93 ARG A N 1
ATOM 709 C CA . ARG A 1 93 ? -23.914 10.325 25.270 1.00 91.94 93 ARG A CA 1
ATOM 710 C C . ARG A 1 93 ? -24.038 8.847 25.633 1.00 91.94 93 ARG A C 1
ATOM 712 O O . ARG A 1 93 ? -23.936 8.500 26.806 1.00 91.94 93 ARG A O 1
ATOM 719 N N . ASP A 1 94 ? -24.257 7.997 24.640 1.00 90.19 94 ASP A N 1
ATOM 720 C CA . ASP A 1 94 ? -24.250 6.550 24.786 1.00 90.19 94 ASP A CA 1
ATOM 721 C C . ASP A 1 94 ? -22.814 6.035 25.048 1.00 90.19 94 ASP A C 1
ATOM 723 O O . ASP A 1 94 ? -21.960 6.182 24.166 1.00 90.19 94 ASP A O 1
ATOM 727 N N . PRO A 1 95 ? -22.530 5.425 26.219 1.00 85.75 95 PRO A N 1
ATOM 728 C CA . PRO A 1 95 ? -21.214 4.866 26.528 1.00 85.75 95 PRO A CA 1
ATOM 729 C C . PRO A 1 95 ? -20.693 3.842 25.515 1.00 85.75 95 PRO A C 1
ATOM 731 O O . PRO A 1 95 ? -19.480 3.670 25.426 1.00 85.75 95 PRO A O 1
ATOM 734 N N . GLU A 1 96 ? -21.565 3.161 24.765 1.00 87.12 96 GLU A N 1
ATOM 735 C CA . GLU A 1 96 ? -21.132 2.219 23.723 1.00 87.12 96 GLU A CA 1
ATOM 736 C C . GLU A 1 96 ? -20.611 2.934 22.466 1.00 87.12 96 GLU A C 1
ATOM 738 O O . GLU A 1 96 ? -19.827 2.359 21.712 1.00 87.12 96 GLU A O 1
ATOM 743 N N . LYS A 1 97 ? -21.012 4.194 22.244 1.00 86.94 97 LYS A N 1
ATOM 744 C CA . LYS A 1 97 ? -20.561 5.025 21.113 1.00 86.94 97 LYS A CA 1
ATOM 745 C C . LYS A 1 97 ? -19.351 5.884 21.460 1.00 86.94 97 LYS A C 1
ATOM 747 O O . LYS A 1 97 ? -18.539 6.166 20.582 1.00 86.94 97 LYS A O 1
ATOM 752 N N . TYR A 1 98 ? -19.254 6.333 22.709 1.00 92.38 98 TYR A N 1
ATOM 753 C CA . TYR A 1 98 ? -18.123 7.107 23.206 1.00 92.38 98 TYR A CA 1
ATOM 754 C C . TYR A 1 98 ? -17.944 6.879 24.707 1.00 92.38 98 TYR A C 1
ATOM 756 O O . TYR A 1 98 ? -18.780 7.247 25.537 1.00 92.38 98 TYR A O 1
ATOM 764 N N . GLU A 1 99 ? -16.828 6.245 25.057 1.00 92.00 99 GLU A N 1
ATOM 765 C CA . GLU A 1 99 ? -16.608 5.723 26.407 1.00 92.00 99 GLU A CA 1
ATOM 766 C C . GLU A 1 99 ? -16.439 6.827 27.466 1.00 92.00 99 GLU A C 1
ATOM 768 O O . GLU A 1 99 ? -16.803 6.617 28.622 1.00 92.00 99 GLU A O 1
ATOM 773 N N . TRP A 1 100 ? -15.957 8.011 27.072 1.00 92.69 100 TRP A N 1
ATOM 774 C CA . TRP A 1 100 ? -15.578 9.092 27.981 1.00 92.69 100 TRP A CA 1
ATOM 775 C C . TRP A 1 100 ? -16.752 10.010 28.327 1.00 92.69 100 TRP A C 1
ATOM 777 O O . TRP A 1 100 ? -17.516 10.430 27.453 1.00 92.69 100 TRP A O 1
ATOM 787 N N . ASN A 1 101 ? -16.863 10.394 29.597 1.00 94.06 101 ASN A N 1
ATOM 788 C CA . ASN A 1 101 ? -17.666 11.552 29.999 1.00 94.06 101 ASN A CA 1
ATOM 789 C C . ASN A 1 101 ? -16.795 12.799 30.236 1.00 94.06 101 ASN A C 1
ATOM 791 O O . ASN A 1 101 ? -15.569 12.716 30.325 1.00 94.06 101 ASN A O 1
ATOM 795 N N . TYR A 1 102 ? -17.428 13.970 30.308 1.00 93.94 102 TYR A N 1
ATOM 796 C CA . TYR A 1 102 ? -16.720 15.242 30.427 1.00 93.94 102 TYR A CA 1
ATOM 797 C C . TYR A 1 102 ? -15.878 15.337 31.705 1.00 93.94 102 TYR A C 1
ATOM 799 O O . TYR A 1 102 ? -14.722 15.747 31.643 1.00 93.94 102 TYR A O 1
ATOM 807 N N . GLU A 1 103 ? -16.413 14.911 32.851 1.00 93.50 103 GLU A N 1
ATOM 808 C CA . GLU A 1 103 ? -15.685 14.964 34.124 1.00 93.50 103 GLU A CA 1
ATOM 809 C C . GLU A 1 103 ? -14.480 14.014 34.135 1.00 93.50 103 GLU A C 1
ATOM 811 O O . GLU A 1 103 ? -13.431 14.356 34.672 1.00 93.50 103 GLU A O 1
ATOM 816 N N . GLU A 1 104 ? -14.565 12.854 33.480 1.00 92.69 104 GLU A N 1
ATOM 817 C CA . GLU A 1 104 ? -13.423 11.951 33.284 1.00 92.69 104 GLU A CA 1
ATOM 818 C C . GLU A 1 104 ? -12.348 12.566 32.389 1.00 92.69 104 GLU A C 1
ATOM 820 O O . GLU A 1 104 ? -11.155 12.457 32.696 1.00 92.69 104 GLU A O 1
ATOM 825 N N . LEU A 1 105 ? -12.753 13.213 31.289 1.00 91.88 105 LEU A N 1
ATOM 826 C CA . LEU A 1 105 ? -11.831 13.943 30.420 1.00 91.88 105 LEU A CA 1
ATOM 827 C C . LEU A 1 105 ? -11.129 15.035 31.217 1.00 91.88 105 LEU A C 1
ATOM 829 O O . LEU A 1 105 ? -9.902 15.100 31.201 1.00 91.88 105 LEU A O 1
ATOM 833 N N . ARG A 1 106 ? -11.888 15.837 31.962 1.00 91.31 106 ARG A N 1
ATOM 834 C CA . ARG A 1 106 ? -11.382 16.926 32.795 1.00 91.31 106 ARG A CA 1
ATOM 835 C C . ARG A 1 106 ? -10.442 16.426 33.891 1.00 91.31 106 ARG A C 1
ATOM 837 O O . ARG A 1 106 ? -9.342 16.952 34.029 1.00 91.31 106 ARG A O 1
ATOM 844 N N . ALA A 1 107 ? -10.812 15.363 34.604 1.00 87.50 107 ALA A N 1
ATOM 845 C CA . ALA A 1 107 ? -9.996 14.751 35.655 1.00 87.50 107 ALA A CA 1
ATOM 846 C C . ALA A 1 107 ? -8.677 14.162 35.125 1.00 87.50 107 ALA A C 1
ATOM 848 O O . ALA A 1 107 ? -7.690 14.089 35.855 1.00 87.50 107 ALA A O 1
ATOM 849 N N . LYS A 1 108 ? -8.639 13.750 33.851 1.00 84.25 108 LYS A N 1
ATOM 850 C CA . LYS A 1 108 ? -7.411 13.324 33.157 1.00 84.25 108 LYS A CA 1
ATOM 851 C C . LYS A 1 108 ? -6.799 14.419 32.283 1.00 84.25 108 LYS A C 1
ATOM 853 O O . LYS A 1 108 ? -5.841 14.141 31.564 1.00 84.25 108 LYS A O 1
ATOM 858 N N . HIS A 1 109 ? -7.317 15.642 32.382 1.00 87.00 109 HIS A N 1
ATOM 859 C CA . HIS A 1 109 ? -6.843 16.846 31.706 1.00 87.00 109 HIS A CA 1
ATOM 860 C C . HIS A 1 109 ? -6.801 16.743 30.177 1.00 87.00 109 HIS A C 1
ATOM 862 O O . HIS A 1 109 ? -5.854 17.161 29.503 1.00 87.00 109 HIS A O 1
ATOM 868 N N . PHE A 1 110 ? -7.892 16.205 29.639 1.00 90.12 110 PHE A N 1
ATOM 869 C CA . PHE A 1 110 ? -8.200 16.126 28.217 1.00 90.12 110 PHE A CA 1
ATOM 870 C C . PHE A 1 110 ? -7.099 15.383 27.440 1.00 90.12 110 PHE A C 1
ATOM 872 O O . PHE A 1 110 ? -6.397 15.989 26.624 1.00 90.12 110 PHE A O 1
ATOM 879 N N . PRO A 1 111 ? -6.899 14.076 27.701 1.00 85.56 111 PRO A N 1
ATOM 880 C CA . PRO A 1 111 ? -5.867 13.302 27.022 1.00 85.56 111 PRO A CA 1
ATOM 881 C C . PRO A 1 111 ? -6.184 13.181 25.526 1.00 85.56 111 PRO A C 1
ATOM 883 O O . PRO A 1 111 ? -7.300 12.825 25.155 1.00 85.56 111 PRO A O 1
ATOM 886 N N . ILE A 1 112 ? -5.188 13.417 24.659 1.00 86.69 112 ILE A N 1
ATOM 887 C CA . ILE A 1 112 ? -5.361 13.345 23.194 1.00 86.69 112 ILE A CA 1
ATOM 888 C C . ILE A 1 112 ? -5.939 11.995 22.741 1.00 86.69 112 ILE A C 1
ATOM 890 O O . ILE A 1 112 ? -6.716 11.947 21.791 1.00 86.69 112 ILE A O 1
ATOM 894 N N . SER A 1 113 ? -5.596 10.901 23.426 1.00 83.25 113 SER A N 1
ATOM 895 C CA . SER A 1 113 ? -6.084 9.557 23.100 1.00 83.25 113 SER A CA 1
ATOM 896 C C . SER A 1 113 ? -7.605 9.414 23.169 1.00 83.25 113 SER A C 1
ATOM 898 O O . SER A 1 113 ? -8.134 8.514 22.527 1.00 83.25 113 SER A O 1
ATOM 900 N N . ALA A 1 114 ? -8.301 10.286 23.905 1.00 89.56 114 ALA A N 1
ATOM 901 C CA . ALA A 1 114 ? -9.758 10.290 23.959 1.00 89.56 114 ALA A CA 1
ATOM 902 C C . ALA A 1 114 ? -10.404 10.955 22.731 1.00 89.56 114 ALA A C 1
ATOM 904 O O . ALA A 1 114 ? -11.580 10.732 22.463 1.00 89.56 114 ALA A O 1
ATOM 905 N N . PHE A 1 115 ? -9.657 11.755 21.964 1.00 92.75 115 PHE A N 1
ATOM 906 C CA . PHE A 1 115 ? -10.208 12.526 20.853 1.00 92.75 115 PHE A CA 1
ATOM 907 C C . PHE A 1 115 ? -10.013 11.817 19.512 1.00 92.75 115 PHE A C 1
ATOM 909 O O . PHE A 1 115 ? -9.163 12.202 18.709 1.00 92.75 115 PHE A O 1
ATOM 916 N N . ASP A 1 116 ? -10.790 10.762 19.272 1.00 91.00 116 ASP A N 1
ATOM 917 C CA . ASP A 1 116 ? -10.739 10.019 18.012 1.00 91.00 116 ASP A CA 1
ATOM 918 C C . ASP A 1 116 ? -11.117 10.901 16.810 1.00 91.00 116 ASP A C 1
ATOM 920 O O . ASP A 1 116 ? -12.197 11.500 16.768 1.00 91.00 116 ASP A O 1
ATOM 924 N N . ALA A 1 117 ? -10.207 10.983 15.832 1.00 90.56 117 ALA A N 1
ATOM 925 C CA . ALA A 1 117 ? -10.375 11.804 14.642 1.00 90.56 117 ALA A CA 1
ATOM 926 C C . ALA A 1 117 ? -11.604 11.411 13.805 1.00 90.56 117 ALA A C 1
ATOM 928 O O . ALA A 1 117 ? -12.304 12.298 13.320 1.00 90.56 117 ALA A O 1
ATOM 929 N N . ASP A 1 118 ? -11.875 10.116 13.646 1.00 89.81 118 ASP A N 1
ATOM 930 C CA . ASP A 1 118 ? -12.948 9.614 12.776 1.00 89.81 118 ASP A CA 1
ATOM 931 C C . ASP A 1 118 ? -14.327 9.779 13.436 1.00 89.81 118 ASP A C 1
ATOM 933 O O . ASP A 1 118 ? -15.364 9.896 12.772 1.00 89.81 118 ASP A O 1
ATOM 937 N N . VAL A 1 119 ? -14.341 9.851 14.768 1.00 91.94 119 VAL A N 1
ATOM 938 C CA . VAL A 1 119 ? -15.553 10.095 15.549 1.00 91.94 119 VAL A CA 1
ATOM 939 C C . VAL A 1 119 ? -15.853 11.589 15.629 1.00 91.94 119 VAL A C 1
ATOM 941 O O . VAL A 1 119 ? -16.963 12.004 15.285 1.00 91.94 119 VAL A O 1
ATOM 944 N N . LEU A 1 120 ? -14.886 12.399 16.065 1.00 94.62 120 LEU A N 1
ATOM 945 C CA . LEU A 1 120 ? -15.138 13.770 16.516 1.00 94.62 120 LEU A CA 1
ATOM 946 C C . LEU A 1 120 ? -14.944 14.841 15.440 1.00 94.62 120 LEU A C 1
ATOM 948 O O . LEU A 1 120 ? -15.489 15.935 15.602 1.00 94.62 120 LEU A O 1
ATOM 952 N N . MET A 1 121 ? -14.208 14.556 14.360 1.00 94.94 121 MET A N 1
ATOM 953 C CA . MET A 1 121 ? -13.934 15.547 13.315 1.00 94.94 121 MET A CA 1
ATOM 954 C C . MET A 1 121 ? -14.947 15.467 12.159 1.00 94.94 121 MET A C 1
ATOM 956 O O . MET A 1 121 ? -15.375 14.372 11.792 1.00 94.94 121 MET A O 1
ATOM 960 N N . PRO A 1 122 ? -15.295 16.607 11.532 1.00 93.19 122 PRO A N 1
ATOM 961 C CA . PRO A 1 122 ? -16.186 16.651 10.369 1.00 93.19 122 PRO A CA 1
ATOM 962 C C . PRO A 1 122 ? -15.524 16.208 9.055 1.00 93.19 122 PRO A C 1
ATOM 964 O O . PRO A 1 122 ? -16.216 16.022 8.058 1.00 93.19 122 PRO A O 1
ATOM 967 N N . GLY A 1 123 ? -14.196 16.061 9.016 1.00 88.06 123 GLY A N 1
ATOM 968 C CA . GLY A 1 123 ? -13.484 15.726 7.787 1.00 88.06 123 GLY A CA 1
ATOM 969 C C . GLY A 1 123 ? -12.048 15.230 7.989 1.00 88.06 123 GLY A C 1
ATOM 970 O O . GLY A 1 123 ? -11.493 15.304 9.094 1.00 88.06 123 GLY A O 1
ATOM 971 N N . PRO A 1 124 ? -11.433 14.708 6.914 1.00 88.62 124 PRO A N 1
ATOM 972 C CA . PRO A 1 124 ? -10.061 14.211 6.934 1.00 88.62 124 PRO A CA 1
ATOM 973 C C . PRO A 1 124 ? -9.037 15.344 7.098 1.00 88.62 124 PRO A C 1
ATOM 975 O O . PRO A 1 124 ? -9.336 16.515 6.884 1.00 88.62 124 PRO A O 1
ATOM 978 N N . LEU A 1 125 ? -7.801 14.982 7.462 1.00 87.50 125 LEU A N 1
ATOM 979 C CA . LEU A 1 125 ? -6.682 15.929 7.565 1.00 87.50 125 LEU A CA 1
ATOM 980 C C . LEU A 1 125 ? -6.339 16.575 6.216 1.00 87.50 125 LEU A C 1
ATOM 982 O O . LEU A 1 125 ? -5.997 17.748 6.163 1.00 87.50 125 LEU A O 1
ATOM 986 N N . TRP A 1 126 ? -6.429 15.815 5.128 1.00 88.62 126 TRP A N 1
ATOM 987 C CA . TRP A 1 126 ? -6.115 16.283 3.781 1.00 88.62 126 TRP A CA 1
ATOM 988 C C . TRP A 1 126 ? -7.384 16.299 2.925 1.00 88.62 126 TRP A C 1
ATOM 990 O O . TRP A 1 126 ? -8.170 15.350 3.018 1.00 88.62 126 TRP A O 1
ATOM 1000 N N . PRO A 1 127 ? -7.592 17.328 2.084 1.00 87.00 127 PRO A N 1
ATOM 1001 C CA . PRO A 1 127 ? -8.679 17.337 1.113 1.00 87.00 127 PRO A CA 1
ATOM 1002 C C . PRO A 1 127 ? -8.673 16.078 0.233 1.00 87.00 127 PRO A C 1
ATOM 1004 O O . PRO A 1 127 ? -7.617 15.597 -0.178 1.00 87.00 127 PRO A O 1
ATOM 1007 N N . GLN A 1 128 ? -9.856 15.535 -0.061 1.00 80.06 128 GLN A N 1
ATOM 1008 C CA . GLN A 1 128 ? -10.004 14.334 -0.889 1.00 80.06 128 GLN A CA 1
ATOM 1009 C C . GLN A 1 128 ? -10.188 14.702 -2.369 1.00 80.06 128 GLN A C 1
ATOM 1011 O O . GLN A 1 128 ? -10.928 15.642 -2.667 1.00 80.06 128 GLN A O 1
ATOM 1016 N N . PRO A 1 129 ? -9.589 13.950 -3.314 1.00 73.69 129 PRO A N 1
ATOM 1017 C CA . PRO A 1 129 ? -9.781 14.200 -4.740 1.00 73.69 129 PRO A CA 1
ATOM 1018 C C . PRO A 1 129 ? -11.265 14.203 -5.137 1.00 73.69 129 PRO A C 1
ATOM 1020 O O . PRO A 1 129 ? -12.011 13.289 -4.784 1.00 73.69 129 PRO A O 1
ATOM 1023 N N . GLY A 1 130 ? -11.689 15.230 -5.878 1.00 76.56 130 GLY A N 1
ATOM 1024 C CA . GLY A 1 130 ? -13.065 15.369 -6.370 1.00 76.56 130 GLY A CA 1
ATOM 1025 C C . GLY A 1 130 ? -14.101 15.779 -5.315 1.00 76.56 130 GLY A C 1
ATOM 1026 O O . GLY A 1 130 ? -15.297 15.738 -5.603 1.00 76.56 130 GLY A O 1
ATOM 1027 N N . LYS A 1 131 ? -13.680 16.155 -4.100 1.00 84.56 131 LYS A N 1
ATOM 1028 C CA . LYS A 1 131 ? -14.561 16.716 -3.065 1.00 84.56 131 LYS A CA 1
ATOM 1029 C C . LYS A 1 131 ? -14.353 18.230 -2.928 1.00 84.56 131 LYS A C 1
ATOM 1031 O O . LYS A 1 131 ? -13.215 18.677 -3.068 1.00 84.56 131 LYS A O 1
ATOM 1036 N N . PRO A 1 132 ? -15.415 19.004 -2.628 1.00 89.12 132 PRO A N 1
ATOM 1037 C CA . PRO A 1 132 ? -15.290 20.418 -2.284 1.00 89.12 132 PRO A CA 1
ATOM 1038 C C . PRO A 1 132 ? -14.311 20.639 -1.128 1.00 89.12 132 PRO A C 1
ATOM 1040 O O . PRO A 1 132 ? -14.290 19.864 -0.167 1.00 89.12 132 PRO A O 1
ATOM 1043 N N . VAL A 1 133 ? -13.518 21.707 -1.206 1.00 94.12 133 VAL A N 1
ATOM 1044 C CA . VAL A 1 133 ? -12.550 22.081 -0.166 1.00 94.12 133 VAL A CA 1
ATOM 1045 C C . VAL A 1 133 ? -13.111 23.258 0.615 1.00 94.12 133 VAL A C 1
ATOM 1047 O O . VAL A 1 133 ? -12.737 24.408 0.403 1.00 94.12 133 VAL A O 1
ATOM 1050 N N . HIS A 1 134 ? -14.058 22.983 1.508 1.00 94.94 134 HIS A N 1
ATOM 1051 C CA . HIS A 1 134 ? -14.644 24.025 2.349 1.00 94.94 134 HIS A CA 1
ATOM 1052 C C . HIS A 1 134 ? -13.580 24.606 3.279 1.00 94.94 134 HIS A C 1
ATOM 1054 O O . HIS A 1 134 ? -12.789 23.862 3.861 1.00 94.94 134 HIS A O 1
ATOM 1060 N N . VAL A 1 135 ? -13.574 25.924 3.448 1.00 95.62 135 VAL A N 1
ATOM 1061 C CA . VAL A 1 135 ? -12.600 26.611 4.301 1.00 95.62 135 VAL A CA 1
ATOM 1062 C C . VAL A 1 135 ? -12.797 26.269 5.779 1.00 95.62 135 VAL A C 1
ATOM 1064 O O . VAL A 1 135 ? -11.824 26.102 6.513 1.00 95.62 135 VAL A O 1
ATOM 1067 N N . SER A 1 136 ? -14.047 26.148 6.219 1.00 94.94 136 SER A N 1
ATOM 1068 C CA . SER A 1 136 ? -14.415 25.897 7.610 1.00 94.94 136 SER A CA 1
ATOM 1069 C C . SER A 1 136 ? -15.455 24.782 7.661 1.00 94.94 136 SER A C 1
ATOM 1071 O O . SER A 1 136 ? -16.473 24.853 6.977 1.00 94.94 136 SER A O 1
ATOM 1073 N N . LEU A 1 137 ? -15.191 23.745 8.455 1.00 94.06 137 LEU A N 1
ATOM 1074 C CA . LEU A 1 137 ? -16.108 22.630 8.698 1.00 94.06 137 LEU A CA 1
ATOM 1075 C C . LEU A 1 137 ? -16.179 22.365 10.199 1.00 94.06 137 LEU A C 1
ATOM 1077 O O . LEU A 1 137 ? -15.155 22.052 10.807 1.00 94.06 137 LEU A O 1
ATOM 1081 N N . ALA A 1 138 ? -17.369 22.435 10.790 1.00 95.00 138 ALA A N 1
ATOM 1082 C CA . ALA A 1 138 ? -17.572 22.191 12.215 1.00 95.00 138 ALA A CA 1
ATOM 1083 C C . ALA A 1 138 ? -18.528 21.014 12.475 1.00 95.00 138 ALA A C 1
ATOM 1085 O O . ALA A 1 138 ? -19.463 20.752 11.715 1.00 95.00 138 ALA A O 1
ATOM 1086 N N . GLN A 1 139 ? -18.306 20.315 13.586 1.00 95.56 139 GLN A N 1
ATOM 1087 C CA . GLN A 1 139 ? -19.181 19.270 14.109 1.00 95.56 139 GLN A CA 1
ATOM 1088 C C . GLN A 1 139 ? -19.309 19.421 15.622 1.00 95.56 139 GLN A C 1
ATOM 1090 O O . GLN A 1 139 ? -18.305 19.517 16.327 1.00 95.56 139 GLN A O 1
ATOM 1095 N N . ALA A 1 140 ? -20.538 19.395 16.129 1.00 95.62 140 ALA A N 1
ATOM 1096 C CA . ALA A 1 140 ? -20.802 19.339 17.559 1.00 95.62 140 ALA A CA 1
ATOM 1097 C C . ALA A 1 140 ? -21.021 17.882 17.987 1.00 95.62 140 ALA A C 1
ATOM 1099 O O . ALA A 1 140 ? -21.828 17.161 17.395 1.00 95.62 140 ALA A O 1
ATOM 1100 N N . ASN A 1 141 ? -20.309 17.446 19.024 1.00 96.19 141 ASN A N 1
ATOM 1101 C CA . ASN A 1 141 ? -20.384 16.090 19.559 1.00 96.19 141 ASN A CA 1
ATOM 1102 C C . ASN A 1 141 ? -20.875 16.153 21.010 1.00 96.19 141 ASN A C 1
ATOM 1104 O O . ASN A 1 141 ? -20.114 16.512 21.908 1.00 96.19 141 ASN A O 1
ATOM 1108 N N . LEU A 1 142 ? -22.150 15.846 21.244 1.00 94.38 142 LEU A N 1
ATOM 1109 C CA . LEU A 1 142 ? -22.729 15.801 22.588 1.00 94.38 142 LEU A CA 1
ATOM 1110 C C . LEU A 1 142 ? -22.216 14.566 23.324 1.00 94.38 142 LEU A C 1
ATOM 1112 O O . LEU A 1 142 ? -22.408 13.450 22.851 1.00 94.38 142 LEU A O 1
ATOM 1116 N N . ILE A 1 143 ? -21.617 14.759 24.493 1.00 94.69 143 ILE A N 1
ATOM 1117 C CA . ILE A 1 143 ? -21.151 13.686 25.374 1.00 94.69 143 ILE A CA 1
ATOM 1118 C C . ILE A 1 143 ? -21.833 13.810 26.737 1.00 94.69 143 ILE A C 1
ATOM 1120 O O . ILE A 1 143 ? -22.564 14.762 27.017 1.00 94.69 143 ILE A O 1
ATOM 1124 N N . ARG A 1 144 ? -21.633 12.827 27.613 1.00 93.56 144 ARG A N 1
ATOM 1125 C CA . ARG A 1 144 ? -22.159 12.907 28.983 1.00 93.56 144 ARG A CA 1
ATOM 1126 C C . ARG A 1 144 ? -21.463 14.054 29.725 1.00 93.56 144 ARG A C 1
ATOM 1128 O O . ARG A 1 144 ? -20.237 14.049 29.812 1.00 93.56 144 ARG A O 1
ATOM 1135 N N . GLY A 1 145 ? -22.238 15.018 30.224 1.00 92.31 145 GLY A N 1
ATOM 1136 C CA . GLY A 1 145 ? -21.746 16.193 30.960 1.00 92.31 145 GLY A CA 1
ATOM 1137 C C . GLY A 1 145 ? -21.068 17.278 30.109 1.00 92.31 145 GLY A C 1
ATOM 1138 O O . GLY A 1 145 ? -20.425 18.166 30.663 1.00 92.31 145 GLY A O 1
ATOM 1139 N N . GLY A 1 146 ? -21.147 17.219 28.772 1.00 93.62 146 GLY A N 1
ATOM 1140 C CA . GLY A 1 146 ? -20.443 18.194 27.934 1.00 93.62 146 GLY A CA 1
ATOM 1141 C C . GLY A 1 146 ? -20.714 18.112 26.433 1.00 93.62 146 GLY A C 1
ATOM 1142 O O . GLY A 1 146 ? -21.448 17.253 25.945 1.00 93.62 146 GLY A O 1
ATOM 1143 N N . VAL A 1 147 ? -20.068 19.001 25.684 1.00 94.38 147 VAL A N 1
ATOM 1144 C CA . VAL A 1 147 ? -20.013 18.994 24.217 1.00 94.38 147 VAL A CA 1
ATOM 1145 C C . VAL A 1 147 ? -18.567 19.158 23.756 1.00 94.38 147 VAL A C 1
ATOM 1147 O O . VAL A 1 147 ? -17.797 19.908 24.348 1.00 94.38 147 VAL A O 1
ATOM 1150 N N . ILE A 1 148 ? -18.183 18.444 22.699 1.00 95.81 148 ILE A N 1
ATOM 1151 C CA . ILE A 1 148 ? -16.885 18.597 22.037 1.00 95.81 148 ILE A CA 1
ATOM 1152 C C . ILE A 1 148 ? -17.126 19.147 20.634 1.00 95.81 148 ILE A C 1
ATOM 1154 O O . ILE A 1 148 ? -17.747 18.481 19.801 1.00 95.81 148 ILE A O 1
ATOM 1158 N N . ILE A 1 149 ? -16.612 20.341 20.352 1.00 96.12 149 ILE A N 1
ATOM 1159 C CA . ILE A 1 149 ? -16.632 20.912 19.001 1.00 96.12 149 ILE A CA 1
ATOM 1160 C C . ILE A 1 149 ? -15.403 20.398 18.256 1.00 96.12 149 ILE A C 1
ATOM 1162 O O . ILE A 1 149 ? -14.284 20.709 18.651 1.00 96.12 149 ILE A O 1
ATOM 1166 N N . GLY A 1 150 ? -15.598 19.618 17.195 1.00 96.75 150 GLY A N 1
ATOM 1167 C CA . GLY A 1 150 ? -14.544 19.278 16.241 1.00 96.75 150 GLY A CA 1
ATOM 1168 C C . GLY A 1 150 ? -14.550 20.270 15.085 1.00 96.75 150 GLY A C 1
ATOM 1169 O O . GLY A 1 150 ? -15.570 20.420 14.412 1.00 96.75 150 GLY A O 1
ATOM 1170 N N . TRP A 1 151 ? -13.425 20.940 14.842 1.00 95.44 151 TRP A N 1
ATOM 1171 C CA . TRP A 1 151 ? -13.310 21.986 13.826 1.00 95.44 151 TRP A CA 1
ATOM 1172 C C . TRP A 1 151 ? -12.148 21.692 12.873 1.00 95.44 151 TRP A C 1
ATOM 1174 O O . TRP A 1 151 ? -10.992 21.605 13.296 1.00 95.44 151 TRP A O 1
ATOM 1184 N N . CYS A 1 152 ? -12.462 21.518 11.587 1.00 94.94 152 CYS A N 1
ATOM 1185 C CA . CYS A 1 152 ? -11.482 21.466 10.506 1.00 94.94 152 CYS A CA 1
ATOM 1186 C C . CYS A 1 152 ? -11.412 22.838 9.831 1.00 94.94 152 CYS A C 1
ATOM 1188 O O . CYS A 1 152 ? -12.426 23.338 9.339 1.00 94.94 152 CYS A O 1
ATOM 1190 N N . ILE A 1 153 ? -10.215 23.421 9.779 1.00 93.75 153 ILE A N 1
ATOM 1191 C CA . ILE A 1 153 ? -9.981 24.731 9.171 1.00 93.75 153 ILE A CA 1
ATOM 1192 C C . ILE A 1 153 ? -8.902 24.626 8.102 1.00 93.75 153 ILE A C 1
ATOM 1194 O O . ILE A 1 153 ? -7.816 24.111 8.367 1.00 93.75 153 ILE A O 1
ATOM 1198 N N . PHE A 1 154 ? -9.203 25.049 6.878 1.00 95.12 154 PHE A N 1
ATOM 1199 C CA . PHE A 1 154 ? -8.289 24.890 5.755 1.00 95.12 154 PHE A CA 1
ATOM 1200 C C . PHE A 1 154 ? -7.090 25.828 5.908 1.00 95.12 154 PHE A C 1
ATOM 1202 O O . PHE A 1 154 ? -7.216 27.043 5.771 1.00 95.12 154 PHE A O 1
ATOM 1209 N N . HIS A 1 155 ? -5.917 25.263 6.203 1.00 93.19 155 HIS A N 1
ATOM 1210 C CA . HIS A 1 155 ? -4.784 26.016 6.743 1.00 93.19 155 HIS A CA 1
ATOM 1211 C C . HIS A 1 155 ? -4.269 27.110 5.795 1.00 93.19 155 HIS A C 1
ATOM 1213 O O . HIS A 1 155 ? -3.750 28.132 6.239 1.00 93.19 155 HIS A O 1
ATOM 1219 N N . MET A 1 156 ? -4.456 26.918 4.492 1.00 93.06 156 MET A N 1
ATOM 1220 C CA . MET A 1 156 ? -4.038 27.845 3.448 1.00 93.06 156 MET A CA 1
ATOM 1221 C C . MET A 1 156 ? -4.610 29.262 3.617 1.00 93.06 156 MET A C 1
ATOM 1223 O O . MET A 1 156 ? -3.975 30.216 3.192 1.00 93.06 156 MET A O 1
ATOM 1227 N N . VAL A 1 157 ? -5.784 29.417 4.237 1.00 91.75 157 VAL A N 1
ATOM 1228 C CA . VAL A 1 157 ? -6.510 30.703 4.290 1.00 91.75 157 VAL A CA 1
ATOM 1229 C C . VAL A 1 157 ? -6.423 31.419 5.639 1.00 91.75 157 VAL A C 1
ATOM 1231 O O . VAL A 1 157 ? -6.995 32.495 5.820 1.00 91.75 157 VAL A O 1
ATOM 1234 N N . GLY A 1 158 ? -5.749 30.811 6.612 1.00 91.62 158 GLY A N 1
ATOM 1235 C CA . GLY A 1 158 ? -5.639 31.372 7.945 1.00 91.62 158 GLY A CA 1
ATOM 1236 C C . GLY A 1 158 ? -4.538 30.738 8.782 1.00 91.62 158 GLY A C 1
ATOM 1237 O O . GLY A 1 158 ? -4.210 29.552 8.679 1.00 91.62 158 GLY A O 1
ATOM 1238 N N . ASP A 1 159 ? -3.991 31.557 9.661 1.00 91.75 159 ASP A N 1
ATOM 1239 C CA . ASP A 1 159 ? -3.140 31.149 10.766 1.00 91.75 159 ASP A CA 1
ATOM 1240 C C . ASP A 1 159 ? -3.870 31.365 12.099 1.00 91.75 159 ASP A C 1
ATOM 1242 O O . ASP A 1 159 ? -5.036 31.767 12.149 1.00 91.75 159 ASP A O 1
ATOM 1246 N N . ALA A 1 160 ? -3.184 31.082 13.202 1.00 87.75 160 ALA A N 1
ATOM 1247 C CA . ALA A 1 160 ? -3.764 31.162 14.535 1.00 87.75 160 ALA A CA 1
ATOM 1248 C C . ALA A 1 160 ? -4.321 32.557 14.891 1.00 87.75 160 ALA A C 1
ATOM 1250 O O . ALA A 1 160 ? -5.341 32.628 15.574 1.00 87.75 160 ALA A O 1
ATOM 1251 N N . THR A 1 161 ? -3.740 33.651 14.380 1.00 90.69 161 THR A N 1
ATOM 1252 C CA . THR A 1 161 ? -4.278 35.012 14.567 1.00 90.69 161 THR A CA 1
ATOM 1253 C C . THR A 1 161 ? -5.649 35.151 13.910 1.00 90.69 161 THR A C 1
ATOM 1255 O O . THR A 1 161 ? -6.606 35.606 14.539 1.00 90.69 161 THR A O 1
ATOM 1258 N N . THR A 1 162 ? -5.767 34.711 12.657 1.00 92.69 162 THR A N 1
ATOM 1259 C CA . THR A 1 162 ? -7.037 34.725 11.920 1.00 92.69 162 THR A CA 1
ATOM 1260 C C . THR A 1 162 ? -8.080 33.837 12.600 1.00 92.69 162 THR A C 1
ATOM 1262 O O . THR A 1 162 ? -9.216 34.266 12.810 1.00 92.69 162 THR A O 1
ATOM 1265 N N . TYR A 1 163 ? -7.693 32.634 13.026 1.00 91.94 163 TYR A N 1
ATOM 1266 C CA . TYR A 1 163 ? -8.606 31.699 13.687 1.00 91.94 163 TYR A CA 1
ATOM 1267 C C . TYR A 1 163 ? -9.031 32.149 15.084 1.00 91.94 163 TYR A C 1
ATOM 1269 O O . TYR A 1 163 ? -10.175 31.904 15.470 1.00 91.94 163 TYR A O 1
ATOM 1277 N N . LEU A 1 164 ? -8.185 32.868 15.825 1.00 91.12 164 LEU A N 1
ATOM 1278 C CA . LEU A 1 164 ? -8.577 33.514 17.078 1.00 91.12 164 LEU A CA 1
ATOM 1279 C C . LEU A 1 164 ? -9.696 34.533 16.841 1.00 91.12 164 LEU A C 1
ATOM 1281 O O . LEU A 1 164 ? -10.692 34.524 17.564 1.00 91.12 164 LEU A O 1
ATOM 1285 N N . THR A 1 165 ? -9.576 35.373 15.811 1.00 92.62 165 THR A N 1
ATOM 1286 C CA . THR A 1 165 ? -10.635 36.328 15.451 1.00 92.62 165 THR A CA 1
ATOM 1287 C C . THR A 1 165 ? -11.927 35.606 15.073 1.00 92.62 165 THR A C 1
ATOM 1289 O O . THR A 1 165 ? -12.991 35.961 15.577 1.00 92.62 165 THR A O 1
ATOM 1292 N N . TRP A 1 166 ? -11.849 34.544 14.264 1.00 94.12 166 TRP A N 1
ATOM 1293 C CA . TRP A 1 166 ? -13.020 33.731 13.904 1.00 94.12 166 TRP A CA 1
ATOM 1294 C C . TRP A 1 166 ? -13.689 33.110 15.131 1.00 94.12 166 TRP A C 1
ATOM 1296 O O . TRP A 1 166 ? -14.912 33.138 15.254 1.00 94.12 166 TRP A O 1
ATOM 1306 N N . THR A 1 167 ? -12.887 32.606 16.070 1.00 94.06 167 THR A N 1
ATOM 1307 C CA . THR A 1 167 ? -13.367 32.024 17.330 1.00 94.06 167 THR A CA 1
ATOM 1308 C C . THR A 1 167 ? -14.089 33.070 18.177 1.00 94.06 167 THR A C 1
ATOM 1310 O O . THR A 1 167 ? -15.178 32.801 18.673 1.00 94.06 167 THR A O 1
ATOM 1313 N N . LYS A 1 168 ? -13.529 34.282 18.306 1.00 93.94 168 LYS A N 1
ATOM 1314 C CA . LYS A 1 168 ? -14.154 35.388 19.049 1.00 93.94 168 LYS A CA 1
ATOM 1315 C C . LYS A 1 168 ? -15.494 35.800 18.444 1.00 93.94 168 LYS A C 1
ATOM 1317 O O . LYS A 1 168 ? -16.464 35.950 19.180 1.00 93.94 168 LYS A O 1
ATOM 1322 N N . VAL A 1 169 ? -15.562 35.936 17.117 1.00 95.06 169 VAL A N 1
ATOM 1323 C CA . VAL A 1 169 ? -16.816 36.269 16.420 1.00 95.06 169 VAL A CA 1
ATOM 1324 C C . VAL A 1 169 ? -17.851 35.161 16.614 1.00 95.06 169 VAL A C 1
ATOM 1326 O O . VAL A 1 169 ? -18.990 35.452 16.963 1.00 95.06 169 VAL A O 1
ATOM 1329 N N . TRP A 1 170 ? -17.470 33.891 16.461 1.00 95.88 170 TRP A N 1
ATOM 1330 C CA . TRP A 1 170 ? -18.392 32.774 16.681 1.00 95.88 170 TRP A CA 1
ATOM 1331 C C . TRP A 1 170 ? -18.901 32.712 18.128 1.00 95.88 170 TRP A C 1
ATOM 1333 O O . TRP A 1 170 ? -20.109 32.605 18.354 1.00 95.88 170 TRP A O 1
ATOM 1343 N N . ALA A 1 171 ? -18.017 32.844 19.114 1.00 95.81 171 ALA A N 1
ATOM 1344 C CA . ALA A 1 171 ? -18.400 32.852 20.522 1.00 95.81 171 ALA A CA 1
ATOM 1345 C C . ALA A 1 171 ? -19.349 34.020 20.854 1.00 95.81 171 ALA A C 1
ATOM 1347 O O . ALA A 1 171 ? -20.357 33.833 21.536 1.00 95.81 171 ALA A O 1
ATOM 1348 N N . GLU A 1 172 ? -19.096 35.205 20.295 1.00 96.06 172 GLU A N 1
ATOM 1349 C CA . GLU A 1 172 ? -19.981 36.364 20.418 1.00 96.06 172 GLU A CA 1
ATOM 1350 C C . GLU A 1 172 ? -21.378 36.108 19.828 1.00 96.06 172 GLU A C 1
ATOM 1352 O O . GLU A 1 172 ? -22.382 36.440 20.463 1.00 96.06 172 GLU A O 1
ATOM 1357 N N . GLU A 1 173 ? -21.481 35.482 18.652 1.00 96.62 173 GLU A N 1
ATOM 1358 C CA . GLU A 1 173 ? -22.784 35.113 18.077 1.00 96.62 173 GLU A CA 1
ATOM 1359 C C . GLU A 1 173 ? -23.519 34.072 18.926 1.00 96.62 173 GLU A C 1
ATOM 1361 O O . GLU A 1 173 ? -24.730 34.181 19.139 1.00 96.62 173 GLU A O 1
ATOM 1366 N N . CYS A 1 174 ? -22.797 33.092 19.477 1.00 96.94 174 CYS A N 1
ATOM 1367 C CA . CYS A 1 174 ? -23.366 32.141 20.432 1.00 96.94 174 CYS A CA 1
ATOM 1368 C C . CYS A 1 174 ? -23.947 32.867 21.655 1.00 96.94 174 CYS A C 1
ATOM 1370 O O . CYS A 1 174 ? -25.045 32.534 22.111 1.00 96.94 174 CYS A O 1
ATOM 1372 N N . ARG A 1 175 ? -23.261 33.891 22.174 1.00 96.94 175 ARG A N 1
ATOM 1373 C CA . ARG A 1 175 ? -23.755 34.717 23.287 1.00 96.94 175 ARG A CA 1
ATOM 1374 C C . ARG A 1 175 ? -24.990 35.538 22.908 1.00 96.94 175 ARG A C 1
ATOM 1376 O O . ARG A 1 175 ? -25.941 35.583 23.688 1.00 96.94 175 ARG A O 1
ATOM 1383 N N . ARG A 1 176 ? -25.032 36.125 21.705 1.00 96.38 176 ARG A N 1
ATOM 1384 C CA . ARG A 1 176 ? -26.220 36.849 21.206 1.00 96.38 176 ARG A CA 1
ATOM 1385 C C . ARG A 1 176 ? -27.453 35.952 21.141 1.00 96.38 176 ARG A C 1
ATOM 1387 O O . ARG A 1 176 ? -28.532 36.360 21.558 1.00 96.38 176 ARG A O 1
ATOM 1394 N N . ILE A 1 177 ? -27.299 34.711 20.681 1.00 96.25 177 ILE A N 1
ATOM 1395 C CA . ILE A 1 177 ? -28.406 33.739 20.589 1.00 96.25 177 ILE A CA 1
ATOM 1396 C C . ILE A 1 177 ? -28.900 33.292 21.972 1.00 96.25 177 ILE A C 1
ATOM 1398 O O . ILE A 1 177 ? -30.063 32.912 22.132 1.00 96.25 177 ILE A O 1
ATOM 1402 N N . GLN A 1 178 ? -28.037 33.364 22.984 1.00 95.31 178 GLN A N 1
ATOM 1403 C CA . GLN A 1 178 ? -28.408 33.166 24.386 1.00 95.31 178 GLN A CA 1
ATOM 1404 C C . GLN A 1 178 ? -29.129 34.380 24.997 1.00 95.31 178 GLN A C 1
ATOM 1406 O O . GLN A 1 178 ? -29.614 34.282 26.119 1.00 95.31 178 GLN A O 1
ATOM 1411 N N . GLY A 1 179 ? -29.240 35.500 24.273 1.00 95.19 179 GLY A N 1
ATOM 1412 C CA . GLY A 1 179 ? -29.866 36.732 24.760 1.00 95.19 179 GLY A CA 1
ATOM 1413 C C . GLY A 1 179 ? -28.970 37.553 25.689 1.00 95.19 179 GLY A C 1
ATOM 1414 O O . GLY A 1 179 ? -29.475 38.392 26.429 1.00 95.19 179 GLY A O 1
ATOM 1415 N N . LEU A 1 180 ? -27.657 37.306 25.678 1.00 95.50 180 LEU A N 1
ATOM 1416 C CA . LEU A 1 180 ? -26.705 38.041 26.504 1.00 95.50 180 LEU A CA 1
ATOM 1417 C C . LEU A 1 180 ? -26.365 39.388 25.871 1.00 95.50 180 LEU A C 1
ATOM 1419 O O . LEU A 1 180 ? -26.195 39.498 24.654 1.00 95.50 180 LEU A O 1
ATOM 1423 N N . GLU A 1 181 ? -26.185 40.397 26.717 1.00 92.19 181 GLU A N 1
ATOM 1424 C CA . GLU A 1 181 ? -25.629 41.674 26.293 1.00 92.19 181 GLU A CA 1
ATOM 1425 C C . GLU A 1 181 ? -24.149 41.508 25.910 1.00 92.19 181 GLU A C 1
ATOM 1427 O O . GLU A 1 181 ? -23.386 40.781 26.561 1.00 92.19 181 GLU A O 1
ATOM 1432 N N . ILE A 1 182 ? -23.750 42.178 24.826 1.00 93.00 182 ILE A N 1
ATOM 1433 C CA . ILE A 1 182 ? -22.373 42.198 24.329 1.00 93.00 182 ILE A CA 1
ATOM 1434 C C . ILE A 1 182 ? -21.817 43.610 24.559 1.00 93.00 182 ILE A C 1
ATOM 1436 O O . ILE A 1 182 ? -21.880 44.441 23.653 1.00 93.00 182 ILE A O 1
ATOM 1440 N N . PRO A 1 183 ? -21.306 43.915 25.766 1.00 85.50 183 PRO A N 1
ATOM 1441 C CA . PRO A 1 183 ? -20.853 45.263 26.109 1.00 85.50 183 PRO A CA 1
ATOM 1442 C C . PRO A 1 183 ? -19.603 45.681 25.325 1.00 85.50 183 PRO A C 1
ATOM 1444 O O . PRO A 1 183 ? -19.370 46.866 25.106 1.00 85.50 183 PRO A O 1
ATOM 1447 N N . THR A 1 184 ? -18.794 44.715 24.884 1.00 86.94 184 THR A N 1
ATOM 1448 C CA . THR A 1 184 ? -17.593 44.958 24.077 1.00 86.94 184 THR A CA 1
ATOM 1449 C C . THR A 1 184 ? -17.598 44.022 22.874 1.00 86.94 184 THR A C 1
ATOM 1451 O O . THR A 1 184 ? -17.022 42.936 22.948 1.00 86.94 184 THR A O 1
ATOM 1454 N N . PRO A 1 185 ? -18.293 44.399 21.785 1.00 88.50 185 PRO A N 1
ATOM 1455 C CA . PRO A 1 185 ? -18.301 43.605 20.571 1.00 88.50 185 PRO A CA 1
ATOM 1456 C C . PRO A 1 185 ? -16.902 43.481 19.965 1.00 88.50 185 PRO A C 1
ATOM 1458 O O . PRO A 1 185 ? -16.089 44.401 20.065 1.00 88.50 185 PRO A O 1
ATOM 1461 N N . VAL A 1 186 ? -16.638 42.367 19.292 1.00 88.81 186 VAL A N 1
ATOM 1462 C CA . VAL A 1 186 ? -15.449 42.164 18.473 1.00 88.81 186 VAL A CA 1
ATOM 1463 C C . VAL A 1 186 ? -15.461 43.205 17.360 1.00 88.81 186 VAL A C 1
ATOM 1465 O O . VAL A 1 186 ? -16.285 43.158 16.446 1.00 88.81 186 VAL A O 1
ATOM 1468 N N . VAL A 1 187 ? -14.538 44.158 17.450 1.00 86.44 187 VAL A N 1
ATOM 1469 C CA . VAL A 1 187 ? -14.321 45.170 16.419 1.00 86.44 187 VAL A CA 1
ATOM 1470 C C . VAL A 1 187 ? -13.366 44.596 15.381 1.00 86.44 187 VAL A C 1
ATOM 1472 O O . VAL A 1 187 ? -12.308 44.074 15.729 1.00 86.44 187 VAL A O 1
ATOM 1475 N N . ILE A 1 188 ? -13.761 44.672 14.111 1.00 86.75 188 ILE A N 1
ATOM 1476 C CA . ILE A 1 188 ? -12.890 44.357 12.982 1.00 86.75 188 ILE A CA 1
ATOM 1477 C C . ILE A 1 188 ? -12.701 45.644 12.196 1.00 86.75 188 ILE A C 1
ATOM 1479 O O . ILE A 1 188 ? -13.615 46.082 11.500 1.00 86.75 188 ILE A O 1
ATOM 1483 N N . ASP A 1 189 ? -11.531 46.255 12.358 1.00 86.88 189 ASP A N 1
ATOM 1484 C CA . ASP A 1 189 ? -11.176 47.489 11.666 1.00 86.88 189 ASP A CA 1
ATOM 1485 C C . ASP A 1 189 ? -11.055 47.251 10.157 1.00 86.88 189 ASP A C 1
ATOM 1487 O O . ASP A 1 189 ? -10.583 46.198 9.723 1.00 86.88 189 ASP A O 1
ATOM 1491 N N . ASP A 1 190 ? -11.381 48.258 9.342 1.00 87.62 190 ASP A N 1
ATOM 1492 C CA . ASP A 1 190 ? -11.228 48.185 7.879 1.00 87.62 190 ASP A CA 1
ATOM 1493 C C . ASP A 1 190 ? -9.802 47.767 7.473 1.00 87.62 190 ASP A C 1
ATOM 1495 O O . ASP A 1 190 ? -9.605 47.007 6.523 1.00 87.62 190 ASP A O 1
ATOM 1499 N N . ALA A 1 191 ? -8.794 48.205 8.237 1.00 90.31 191 ALA A N 1
ATOM 1500 C CA . ALA A 1 191 ? -7.395 47.843 8.026 1.00 90.31 191 ALA A CA 1
ATOM 1501 C C . ALA A 1 191 ? -7.139 46.332 8.180 1.00 90.31 191 ALA A C 1
ATOM 1503 O O . ALA A 1 191 ? -6.332 45.778 7.436 1.00 90.31 191 ALA A O 1
ATOM 1504 N N . MET A 1 192 ? -7.862 45.633 9.067 1.00 92.69 192 MET A N 1
ATOM 1505 C CA . MET A 1 192 ? -7.746 44.175 9.227 1.00 92.69 192 MET A CA 1
ATOM 1506 C C . MET A 1 192 ? -8.158 43.410 7.964 1.00 92.69 192 MET A C 1
ATOM 1508 O O . MET A 1 192 ? -7.724 42.274 7.766 1.00 92.69 192 MET A O 1
ATOM 1512 N N . LEU A 1 193 ? -8.992 44.016 7.119 1.00 90.25 193 LEU A N 1
ATOM 1513 C CA . LEU A 1 193 ? -9.488 43.427 5.876 1.00 90.25 193 LEU A CA 1
ATOM 1514 C C . LEU A 1 193 ? -8.730 43.933 4.655 1.00 90.25 193 LEU A C 1
ATOM 1516 O O . LEU A 1 193 ? -8.468 43.160 3.739 1.00 90.25 193 LEU A O 1
ATOM 1520 N N . ALA A 1 194 ? -8.381 45.218 4.628 1.00 90.81 194 ALA A N 1
ATOM 1521 C CA . ALA A 1 194 ? -7.780 45.856 3.466 1.00 90.81 194 ALA A CA 1
ATOM 1522 C C . ALA A 1 194 ? -6.262 45.632 3.369 1.00 90.81 194 ALA A C 1
ATOM 1524 O O . ALA A 1 194 ? -5.735 45.503 2.263 1.00 90.81 194 ALA A O 1
ATOM 1525 N N . ASP A 1 195 ? -5.542 45.545 4.493 1.00 94.00 195 ASP A N 1
ATOM 1526 C CA . ASP A 1 195 ? -4.073 45.556 4.476 1.00 94.00 195 ASP A CA 1
ATOM 1527 C C . ASP A 1 195 ? -3.451 44.312 3.841 1.00 94.00 195 ASP A C 1
ATOM 1529 O O . ASP A 1 195 ? -2.347 44.386 3.297 1.00 94.00 195 ASP A O 1
ATOM 1533 N N . ARG A 1 196 ? -4.177 43.189 3.805 1.00 92.88 196 ARG A N 1
ATOM 1534 C CA . ARG A 1 196 ? -3.745 41.988 3.072 1.00 92.88 196 ARG A CA 1
ATOM 1535 C C . ARG A 1 196 ? -3.494 42.264 1.589 1.00 92.88 196 ARG A C 1
ATOM 1537 O O . ARG A 1 196 ? -2.653 41.599 0.993 1.00 92.88 196 ARG A O 1
ATOM 1544 N N . ALA A 1 197 ? -4.161 43.261 0.995 1.00 91.00 197 ALA A N 1
ATOM 1545 C CA . ALA A 1 197 ? -3.950 43.635 -0.402 1.00 91.00 197 ALA A CA 1
ATOM 1546 C C . ALA A 1 197 ? -2.487 44.023 -0.672 1.00 91.00 197 ALA A C 1
ATOM 1548 O O . ALA A 1 197 ? -1.980 43.775 -1.764 1.00 91.00 197 ALA A O 1
ATOM 1549 N N . ARG A 1 198 ? -1.775 44.544 0.337 1.00 90.44 198 ARG A N 1
ATOM 1550 C CA . ARG A 1 198 ? -0.365 44.948 0.234 1.00 90.44 198 ARG A CA 1
ATOM 1551 C C . ARG A 1 198 ? 0.600 43.776 0.032 1.00 90.44 198 ARG A C 1
ATOM 1553 O O . ARG A 1 198 ? 1.717 44.005 -0.404 1.00 90.44 198 ARG A O 1
ATOM 1560 N N . VAL A 1 199 ? 0.177 42.544 0.331 1.00 91.56 199 VAL A N 1
ATOM 1561 C CA . VAL A 1 199 ? 0.986 41.316 0.177 1.00 91.56 199 VAL A CA 1
ATOM 1562 C C . VAL A 1 199 ? 0.413 40.358 -0.877 1.00 91.56 199 VAL A C 1
ATOM 1564 O O . VAL A 1 199 ? 0.786 39.187 -0.950 1.00 91.56 199 VAL A O 1
ATOM 1567 N N . THR A 1 200 ? -0.525 40.834 -1.701 1.00 89.44 200 THR A N 1
ATOM 1568 C CA . THR A 1 200 ? -1.047 40.059 -2.842 1.00 89.44 200 THR A CA 1
ATOM 1569 C C . THR A 1 200 ? -0.089 40.051 -4.028 1.00 89.44 200 THR A C 1
ATOM 1571 O O . THR A 1 200 ? -0.133 39.122 -4.831 1.00 89.44 200 THR A O 1
ATOM 1574 N N . ARG A 1 201 ? 0.774 41.068 -4.139 1.00 88.25 201 ARG A N 1
ATOM 1575 C CA . ARG A 1 201 ? 1.744 41.247 -5.224 1.00 88.25 201 ARG A CA 1
ATOM 1576 C C . ARG A 1 201 ? 3.064 41.799 -4.678 1.00 88.25 201 ARG A C 1
ATOM 1578 O O . ARG A 1 201 ? 3.034 42.460 -3.639 1.00 88.25 201 ARG A O 1
ATOM 1585 N N . PRO A 1 202 ? 4.196 41.579 -5.367 1.00 90.81 202 PRO A N 1
ATOM 1586 C CA . PRO A 1 202 ? 5.488 42.129 -4.960 1.00 90.81 202 PRO A CA 1
ATOM 1587 C C . PRO A 1 202 ? 5.504 43.660 -4.932 1.00 90.81 202 PRO A C 1
ATOM 1589 O O . PRO A 1 202 ? 4.938 44.302 -5.820 1.00 90.81 202 PRO A O 1
ATOM 1592 N N . SER A 1 203 ? 6.232 44.260 -3.981 1.00 91.38 203 SER A N 1
ATOM 1593 C CA . SER A 1 203 ? 6.463 45.715 -3.982 1.00 91.38 203 SER A CA 1
ATOM 1594 C C . SER A 1 203 ? 7.458 46.181 -5.055 1.00 91.38 203 SER A C 1
ATOM 1596 O O . SER A 1 203 ? 7.537 47.374 -5.349 1.00 91.38 203 SER A O 1
ATOM 1598 N N . GLY A 1 204 ? 8.245 45.256 -5.620 1.00 90.06 204 GLY A N 1
ATOM 1599 C CA . GLY A 1 204 ? 9.324 45.536 -6.574 1.00 90.06 204 GLY A CA 1
ATOM 1600 C C . GLY A 1 204 ? 10.648 45.983 -5.938 1.00 90.06 204 GLY A C 1
ATOM 1601 O O . GLY A 1 204 ? 11.602 46.259 -6.664 1.00 90.06 204 GLY A O 1
ATOM 1602 N N . ARG A 1 205 ? 10.732 46.061 -4.600 1.00 91.44 205 ARG A N 1
ATOM 1603 C CA . ARG A 1 205 ? 11.959 46.456 -3.877 1.00 91.44 205 ARG A CA 1
ATOM 1604 C C . ARG A 1 205 ? 12.942 45.307 -3.682 1.00 91.44 205 ARG A C 1
ATOM 1606 O O . ARG A 1 205 ? 14.151 45.527 -3.712 1.00 91.44 205 ARG A O 1
ATOM 1613 N N . ASN A 1 206 ? 12.421 44.100 -3.499 1.00 93.06 206 ASN A N 1
ATOM 1614 C CA . ASN A 1 206 ? 13.202 42.900 -3.247 1.00 93.06 206 ASN A CA 1
ATOM 1615 C C . ASN A 1 206 ? 13.324 42.030 -4.503 1.00 93.06 206 ASN A C 1
ATOM 1617 O O . ASN A 1 206 ? 12.637 42.256 -5.500 1.00 93.06 206 ASN A O 1
ATOM 1621 N N . LYS A 1 207 ? 14.261 41.075 -4.492 1.00 93.12 207 LYS A N 1
ATOM 1622 C CA . LYS A 1 207 ? 14.547 40.217 -5.658 1.00 93.12 207 LYS A CA 1
ATOM 1623 C C . LYS A 1 207 ? 13.958 38.815 -5.541 1.00 93.12 207 LYS A C 1
ATOM 1625 O O . LYS A 1 207 ? 13.959 38.129 -6.557 1.00 93.12 207 LYS A O 1
ATOM 1630 N N . GLY A 1 208 ? 13.492 38.385 -4.369 1.00 92.88 208 GLY A N 1
ATOM 1631 C CA . GLY A 1 208 ? 12.877 37.074 -4.164 1.00 92.88 208 GLY A CA 1
ATOM 1632 C C . GLY A 1 208 ? 13.806 35.917 -4.508 1.00 92.88 208 GLY A C 1
ATOM 1633 O O . GLY A 1 208 ? 13.399 34.977 -5.180 1.00 92.88 208 GLY A O 1
ATOM 1634 N N . ARG A 1 209 ? 15.086 36.016 -4.141 1.00 93.75 209 ARG A N 1
ATOM 1635 C CA . ARG A 1 209 ? 16.108 35.043 -4.550 1.00 93.75 209 ARG A CA 1
ATOM 1636 C C . ARG A 1 209 ? 16.014 33.764 -3.711 1.00 93.75 209 ARG A C 1
ATOM 1638 O O . ARG A 1 209 ? 16.147 33.871 -2.493 1.00 93.75 209 ARG A O 1
ATOM 1645 N N . PRO A 1 210 ? 15.861 32.565 -4.308 1.00 91.31 210 PRO A N 1
ATOM 1646 C CA . PRO A 1 210 ? 15.763 31.316 -3.548 1.00 91.31 210 PRO A CA 1
ATOM 1647 C C . PRO A 1 210 ? 16.935 31.083 -2.582 1.00 91.31 210 PRO A C 1
ATOM 1649 O O . PRO A 1 210 ? 16.736 30.563 -1.489 1.00 91.31 210 PRO A O 1
ATOM 1652 N N . GLU A 1 211 ? 18.150 31.510 -2.939 1.00 91.75 211 GLU A N 1
ATOM 1653 C CA . GLU A 1 211 ? 19.343 31.385 -2.094 1.00 91.75 211 GLU A CA 1
ATOM 1654 C C . GLU A 1 211 ? 19.281 32.188 -0.782 1.00 91.75 211 GLU A C 1
ATOM 1656 O O . GLU A 1 211 ? 19.976 31.842 0.174 1.00 91.75 211 GLU A O 1
ATOM 1661 N N . ASN A 1 212 ? 18.432 33.218 -0.707 1.00 90.06 212 ASN A N 1
ATOM 1662 C CA . ASN A 1 212 ? 18.197 33.989 0.517 1.00 90.06 212 ASN A CA 1
ATOM 1663 C C . ASN A 1 212 ? 17.191 33.306 1.457 1.00 90.06 212 ASN A C 1
ATOM 1665 O O . ASN A 1 212 ? 17.068 33.706 2.615 1.00 90.06 212 ASN A O 1
ATOM 1669 N N . HIS A 1 213 ? 16.499 32.272 0.971 1.00 92.75 213 HIS A N 1
ATOM 1670 C CA . HIS A 1 213 ? 15.371 31.629 1.637 1.00 92.75 213 HIS A CA 1
ATOM 1671 C C . HIS A 1 213 ? 15.581 30.118 1.855 1.00 92.75 213 HIS A C 1
ATOM 1673 O O . HIS A 1 213 ? 14.750 29.320 1.421 1.00 92.75 213 HIS A O 1
ATOM 1679 N N . PRO A 1 214 ? 16.650 29.659 2.537 1.00 91.25 214 PRO A N 1
ATOM 1680 C CA . PRO A 1 214 ? 16.886 28.230 2.773 1.00 91.25 214 PRO A CA 1
ATOM 1681 C C . PRO A 1 214 ? 15.847 27.581 3.706 1.00 91.25 214 PRO A C 1
ATOM 1683 O O . PRO A 1 214 ? 15.838 26.361 3.888 1.00 91.25 214 PRO A O 1
ATOM 1686 N N . GLU A 1 215 ? 14.953 28.368 4.309 1.00 93.50 215 GLU A N 1
ATOM 1687 C CA . GLU A 1 215 ? 13.734 27.873 4.944 1.00 93.50 215 GLU A CA 1
ATOM 1688 C C . GLU A 1 215 ? 12.738 27.240 3.977 1.00 93.50 215 GLU A C 1
ATOM 1690 O O . GLU A 1 215 ? 11.924 26.431 4.429 1.00 93.50 215 GLU A O 1
ATOM 1695 N N . TYR A 1 216 ? 12.833 27.557 2.688 1.00 94.81 216 TYR A N 1
ATOM 1696 C CA . TYR A 1 216 ? 12.039 26.974 1.626 1.00 94.81 216 TYR A CA 1
ATOM 1697 C C . TYR A 1 216 ? 12.929 26.245 0.626 1.00 94.81 216 TYR A C 1
ATOM 1699 O O . TYR A 1 216 ? 14.086 26.582 0.390 1.00 94.81 216 TYR A O 1
ATOM 1707 N N . THR A 1 217 ? 12.353 25.236 -0.007 1.00 93.38 217 THR A N 1
ATOM 1708 C CA . THR A 1 217 ? 12.948 24.536 -1.134 1.00 93.38 217 THR A CA 1
ATOM 1709 C C . THR A 1 217 ? 11.969 24.575 -2.292 1.00 93.38 217 THR A C 1
ATOM 1711 O O . THR A 1 217 ? 10.802 24.211 -2.136 1.00 93.38 217 THR A O 1
ATOM 1714 N N . ILE A 1 218 ? 12.451 24.995 -3.462 1.00 93.38 218 ILE A N 1
ATOM 1715 C CA . ILE A 1 218 ? 11.711 24.853 -4.715 1.00 93.38 218 ILE A CA 1
ATOM 1716 C C . ILE A 1 218 ? 11.974 23.446 -5.241 1.00 93.38 218 ILE A C 1
ATOM 1718 O O . ILE A 1 218 ? 13.078 23.122 -5.680 1.00 93.38 218 ILE A O 1
ATOM 1722 N N . LEU A 1 219 ? 10.955 22.597 -5.197 1.00 85.44 219 LEU A N 1
ATOM 1723 C CA . LEU A 1 219 ? 11.017 21.241 -5.721 1.00 85.44 219 LEU A CA 1
ATOM 1724 C C . LEU A 1 219 ? 11.282 21.271 -7.232 1.00 85.44 219 LEU A C 1
ATOM 1726 O O . LEU A 1 219 ? 10.712 22.108 -7.931 1.00 85.44 219 LEU A O 1
ATOM 1730 N N . PRO A 1 220 ? 12.088 20.350 -7.785 1.00 82.75 220 PRO A N 1
ATOM 1731 C CA . PRO A 1 220 ? 12.325 20.270 -9.228 1.00 82.75 220 PRO A CA 1
ATOM 1732 C C . PRO A 1 220 ? 11.148 19.643 -10.003 1.00 82.75 220 PRO A C 1
ATOM 1734 O O . PRO A 1 220 ? 11.255 19.414 -11.202 1.00 82.75 220 PRO A O 1
ATOM 1737 N N . PHE A 1 221 ? 10.038 19.349 -9.325 1.00 80.06 221 PHE A N 1
ATOM 1738 C CA . PHE A 1 221 ? 8.828 18.732 -9.864 1.00 80.06 221 PHE A CA 1
ATOM 1739 C C . PHE A 1 221 ? 7.588 19.332 -9.189 1.00 80.06 221 PHE A C 1
ATOM 1741 O O . PHE A 1 221 ? 7.680 19.837 -8.070 1.00 80.06 221 PHE A O 1
ATOM 1748 N N . THR A 1 222 ? 6.426 19.222 -9.835 1.00 79.81 222 THR A N 1
ATOM 1749 C CA . THR A 1 222 ? 5.121 19.587 -9.263 1.00 79.81 222 THR A CA 1
ATOM 1750 C C . THR A 1 222 ? 4.606 18.468 -8.350 1.00 79.81 222 THR A C 1
ATOM 1752 O O . THR A 1 222 ? 4.343 17.363 -8.835 1.00 79.81 222 THR A O 1
ATOM 1755 N N . PRO A 1 223 ? 4.448 18.692 -7.034 1.00 72.38 223 PRO A N 1
ATOM 1756 C CA . PRO A 1 223 ? 3.893 17.680 -6.143 1.00 72.38 223 PRO A CA 1
ATOM 1757 C C . PRO A 1 223 ? 2.394 17.476 -6.403 1.00 72.38 223 PRO A C 1
ATOM 1759 O O . PRO A 1 223 ? 1.611 18.419 -6.442 1.00 72.38 223 PRO A O 1
ATOM 1762 N N . THR A 1 224 ? 1.957 16.220 -6.521 1.00 66.38 224 THR A N 1
ATOM 1763 C CA . THR A 1 224 ? 0.552 15.877 -6.821 1.00 66.38 224 THR A CA 1
ATOM 1764 C C . THR A 1 224 ? -0.354 15.805 -5.580 1.00 66.38 224 THR A C 1
ATOM 1766 O O . THR A 1 224 ? -1.464 15.283 -5.662 1.00 66.38 224 THR A O 1
ATOM 1769 N N . GLY A 1 225 ? 0.121 16.264 -4.417 1.00 66.94 225 GLY A N 1
ATOM 1770 C CA . GLY A 1 225 ? -0.588 16.216 -3.133 1.00 66.94 225 GLY A CA 1
ATOM 1771 C C . GLY A 1 225 ? 0.344 15.977 -1.942 1.00 66.94 225 GLY A C 1
ATOM 1772 O O . GLY A 1 225 ? 1.567 16.032 -2.074 1.00 66.94 225 GLY A O 1
ATOM 1773 N N . ALA A 1 226 ? -0.235 15.692 -0.771 1.00 68.44 226 ALA A N 1
ATOM 1774 C CA . ALA A 1 226 ? 0.538 15.283 0.399 1.00 68.44 226 ALA A CA 1
ATOM 1775 C C . ALA A 1 226 ? 1.296 13.970 0.120 1.00 68.44 226 ALA A C 1
ATOM 1777 O O . ALA A 1 226 ? 0.761 13.056 -0.513 1.00 68.44 226 ALA A O 1
ATOM 1778 N N . SER A 1 227 ? 2.542 13.867 0.591 1.00 67.38 227 SER A N 1
ATOM 1779 C CA . SER A 1 227 ? 3.349 12.657 0.429 1.00 67.38 227 SER A CA 1
ATOM 1780 C C . SER A 1 227 ? 2.686 11.454 1.123 1.00 67.38 227 SER A C 1
ATOM 1782 O O . SER A 1 227 ? 2.016 11.631 2.142 1.00 67.38 227 SER A O 1
ATOM 1784 N N . PRO A 1 228 ? 2.896 10.212 0.645 1.00 64.56 228 PRO A N 1
ATOM 1785 C CA . PRO A 1 228 ? 2.350 9.019 1.299 1.00 64.56 228 PRO A CA 1
ATOM 1786 C C . PRO A 1 228 ? 2.735 8.900 2.779 1.00 64.56 228 PRO A C 1
ATOM 1788 O O . PRO A 1 228 ? 1.932 8.438 3.585 1.00 64.56 228 PRO A O 1
ATOM 1791 N N . ALA A 1 229 ? 3.928 9.381 3.150 1.00 65.00 229 ALA A N 1
ATOM 1792 C CA . ALA A 1 229 ? 4.339 9.510 4.542 1.00 65.00 229 ALA A CA 1
ATOM 1793 C C . ALA A 1 229 ? 3.361 10.405 5.321 1.00 65.00 229 ALA A C 1
ATOM 1795 O O . ALA A 1 229 ? 2.804 9.963 6.319 1.00 65.00 229 ALA A O 1
ATOM 1796 N N . MET A 1 230 ? 3.051 11.608 4.824 1.00 73.44 230 MET A N 1
ATOM 1797 C CA . MET A 1 230 ? 2.095 12.538 5.446 1.00 73.44 230 MET A CA 1
ATOM 1798 C C . MET A 1 230 ? 0.643 12.025 5.519 1.00 73.44 230 MET A C 1
ATOM 1800 O O . MET A 1 230 ? -0.168 12.603 6.247 1.00 73.44 230 MET A O 1
ATOM 1804 N N . LEU A 1 231 ? 0.308 10.950 4.796 1.00 72.19 231 LEU A N 1
ATOM 1805 C CA . LEU A 1 231 ? -1.002 10.285 4.825 1.00 72.19 231 LEU A CA 1
ATOM 1806 C C . LEU A 1 231 ? -1.086 9.139 5.850 1.00 72.19 231 LEU A C 1
ATOM 1808 O O . LEU A 1 231 ? -2.141 8.518 5.991 1.00 72.19 231 LEU A O 1
ATOM 1812 N N . SER A 1 232 ? -0.000 8.839 6.567 1.00 72.94 232 SER A N 1
ATOM 1813 C CA . SER A 1 232 ? 0.018 7.761 7.554 1.00 72.94 232 SER A CA 1
ATOM 1814 C C . SER A 1 232 ? -0.914 8.028 8.740 1.00 72.94 232 SER A C 1
ATOM 1816 O O . SER A 1 232 ? -0.937 9.110 9.328 1.00 72.94 232 SER A O 1
ATOM 1818 N N . THR A 1 233 ? -1.616 6.985 9.183 1.00 71.44 233 THR A N 1
ATOM 1819 C CA . THR A 1 233 ? -2.436 6.998 10.403 1.00 71.44 233 THR A CA 1
ATOM 1820 C C . THR A 1 233 ? -1.654 6.588 11.655 1.00 71.44 233 THR A C 1
ATOM 1822 O O . THR A 1 233 ? -2.226 6.506 12.742 1.00 71.44 233 THR A O 1
ATOM 1825 N N . THR A 1 234 ? -0.345 6.327 11.552 1.00 77.50 234 THR A N 1
ATOM 1826 C CA . THR A 1 234 ? 0.511 5.907 12.684 1.00 77.50 234 THR A CA 1
ATOM 1827 C C . THR A 1 234 ? 1.036 7.071 13.525 1.00 77.50 234 THR A C 1
ATOM 1829 O O . THR A 1 234 ? 1.653 6.856 14.574 1.00 77.50 234 THR A O 1
ATOM 1832 N N . PHE A 1 235 ? 0.791 8.303 13.086 1.00 84.81 235 PHE A N 1
ATOM 1833 C CA . PHE A 1 235 ? 1.293 9.506 13.735 1.00 84.81 235 PHE A CA 1
ATOM 1834 C C . PHE A 1 235 ? 0.476 9.861 14.960 1.00 84.81 235 PHE A C 1
ATOM 1836 O O . PHE A 1 235 ? -0.750 9.710 14.973 1.00 84.81 235 PHE A O 1
ATOM 1843 N N . ARG A 1 236 ? 1.163 10.305 16.006 1.00 80.69 236 ARG A N 1
ATOM 1844 C CA . ARG A 1 236 ? 0.567 10.638 17.295 1.00 80.69 236 ARG A CA 1
ATOM 1845 C C . ARG A 1 236 ? 1.070 12.004 17.732 1.00 80.69 236 ARG A C 1
ATOM 1847 O O . ARG A 1 236 ? 2.267 12.273 17.687 1.00 80.69 236 ARG A O 1
ATOM 1854 N N . GLY A 1 237 ? 0.143 12.838 18.189 1.00 85.06 237 GLY A N 1
ATOM 1855 C CA . GLY A 1 237 ? 0.462 13.982 19.032 1.00 85.06 237 GLY A CA 1
ATOM 1856 C C . GLY A 1 237 ? 0.348 13.566 20.495 1.00 85.06 237 GLY A C 1
ATOM 1857 O O . GLY A 1 237 ? -0.641 12.942 20.875 1.00 85.06 237 GLY A O 1
ATOM 1858 N N . GLN A 1 238 ? 1.334 13.910 21.318 1.00 86.88 238 GLN A N 1
ATOM 1859 C CA . GLN A 1 238 ? 1.237 13.778 22.773 1.00 86.88 238 GLN A CA 1
ATOM 1860 C C . GLN A 1 238 ? 1.351 15.152 23.429 1.00 86.88 238 GLN A C 1
ATOM 1862 O O . GLN A 1 238 ? 2.261 15.909 23.105 1.00 86.88 238 GLN A O 1
ATOM 1867 N N . VAL A 1 239 ? 0.451 15.457 24.369 1.00 88.06 239 VAL A N 1
ATOM 1868 C CA . VAL A 1 239 ? 0.520 16.696 25.158 1.00 88.06 239 VAL A CA 1
ATOM 1869 C C . VAL A 1 239 ? 1.477 16.521 26.326 1.00 88.06 239 VAL A C 1
ATOM 1871 O O . VAL A 1 239 ? 1.389 15.541 27.075 1.00 88.06 239 VAL A O 1
ATOM 1874 N N . PHE A 1 240 ? 2.342 17.514 26.489 1.00 87.94 240 PHE A N 1
ATOM 1875 C CA . PHE A 1 240 ? 3.248 17.686 27.612 1.00 87.94 240 PHE A CA 1
ATOM 1876 C C . PHE A 1 240 ? 3.043 19.074 28.212 1.00 87.94 240 PHE A C 1
ATOM 1878 O O . PHE A 1 240 ? 3.006 20.055 27.475 1.00 87.94 240 PHE A O 1
ATOM 1885 N N . TYR A 1 241 ? 2.923 19.160 29.534 1.00 88.25 241 TYR A N 1
ATOM 1886 C CA . TYR A 1 241 ? 2.829 20.433 30.249 1.00 88.25 241 TYR A CA 1
ATOM 1887 C C . TYR A 1 241 ? 4.185 20.836 30.838 1.00 88.25 241 TYR A C 1
ATOM 1889 O O . TYR A 1 241 ? 4.874 19.999 31.420 1.00 88.25 241 TYR A O 1
ATOM 1897 N N . PHE A 1 242 ? 4.532 22.117 30.736 1.00 87.62 242 PHE A N 1
ATOM 1898 C CA . PHE A 1 242 ? 5.704 22.737 31.347 1.00 87.62 242 PHE A CA 1
ATOM 1899 C C . PHE A 1 242 ? 5.253 23.869 32.273 1.00 87.62 242 PHE A C 1
ATOM 1901 O O . PHE A 1 242 ? 4.610 24.823 31.835 1.00 87.62 242 PHE A O 1
ATOM 1908 N N . SER A 1 243 ? 5.603 23.775 33.557 1.00 87.88 243 SER A N 1
ATOM 1909 C CA . SER A 1 243 ? 5.288 24.814 34.541 1.00 87.88 243 SER A CA 1
ATOM 1910 C C . SER A 1 243 ? 6.106 26.092 34.303 1.00 87.88 243 SER A C 1
ATOM 1912 O O . SER A 1 243 ? 7.199 26.021 33.730 1.00 87.88 243 SER A O 1
ATOM 1914 N N . PRO A 1 244 ? 5.668 27.251 34.830 1.00 89.56 244 PRO A N 1
ATOM 1915 C CA . PRO A 1 244 ? 6.459 28.484 34.783 1.00 89.56 244 PRO A CA 1
ATOM 1916 C C . PRO A 1 244 ? 7.890 28.309 35.312 1.00 89.56 244 PRO A C 1
ATOM 1918 O O . PRO A 1 244 ? 8.847 28.799 34.715 1.00 89.56 244 PRO A O 1
ATOM 1921 N N . SER A 1 245 ? 8.054 27.555 36.406 1.00 86.75 245 SER A N 1
ATOM 1922 C CA . SER A 1 245 ? 9.365 27.247 36.991 1.00 86.75 245 SER A CA 1
ATOM 1923 C C . SER A 1 245 ? 10.242 26.399 36.066 1.00 86.75 245 SER A C 1
ATOM 1925 O O . SER A 1 245 ? 11.431 26.678 35.926 1.00 86.75 245 SER A O 1
ATOM 1927 N N . ALA A 1 246 ? 9.662 25.406 35.384 1.00 85.06 246 ALA A N 1
ATOM 1928 C CA . ALA A 1 246 ? 10.371 24.573 34.420 1.00 85.06 246 ALA A CA 1
ATOM 1929 C C . ALA A 1 246 ? 10.858 25.398 33.221 1.00 85.06 246 ALA A C 1
ATOM 1931 O O . ALA A 1 246 ? 11.992 25.235 32.774 1.00 85.06 246 ALA A O 1
ATOM 1932 N N . LEU A 1 247 ? 10.021 26.316 32.732 1.00 89.62 247 LEU A N 1
ATOM 1933 C CA . LEU A 1 247 ? 10.365 27.229 31.641 1.00 89.62 247 LEU A CA 1
ATOM 1934 C C . LEU A 1 247 ? 11.466 28.217 32.050 1.00 89.62 247 LEU A C 1
ATOM 1936 O O . LEU A 1 247 ? 12.393 28.456 31.275 1.00 89.62 247 LEU A O 1
ATOM 1940 N N . ALA A 1 248 ? 11.406 28.760 33.269 1.00 90.12 248 ALA A N 1
ATOM 1941 C CA . ALA A 1 248 ? 12.445 29.637 33.806 1.00 90.12 248 ALA A CA 1
ATOM 1942 C C . ALA A 1 248 ? 13.789 28.905 33.953 1.00 90.12 248 ALA A C 1
ATOM 1944 O O . ALA A 1 248 ? 14.824 29.425 33.532 1.00 90.12 248 ALA A O 1
ATOM 1945 N N . PHE A 1 249 ? 13.765 27.678 34.481 1.00 88.94 249 PHE A N 1
ATOM 1946 C CA . PHE A 1 249 ? 14.946 26.823 34.579 1.00 88.94 249 PHE A CA 1
ATOM 1947 C C . PHE A 1 249 ? 15.535 26.516 33.198 1.00 88.94 249 PHE A C 1
ATOM 1949 O O . PHE A 1 249 ? 16.732 26.696 32.982 1.00 88.94 249 PHE A O 1
ATOM 1956 N N . LEU A 1 250 ? 14.695 26.120 32.238 1.00 91.31 250 LEU A N 1
ATOM 1957 C CA . LEU A 1 250 ? 15.127 25.833 30.873 1.00 91.31 250 LEU A CA 1
ATOM 1958 C C . LEU A 1 250 ? 15.774 27.056 30.210 1.00 91.31 250 LEU A C 1
ATOM 1960 O O . LEU A 1 250 ? 16.821 26.931 29.577 1.00 91.31 250 LEU A O 1
ATOM 1964 N N . LYS A 1 251 ? 15.191 28.245 30.395 1.00 93.69 251 LYS A N 1
ATOM 1965 C CA . LYS A 1 251 ? 15.764 29.501 29.899 1.00 93.69 251 LYS A CA 1
ATOM 1966 C C . LYS A 1 251 ? 17.139 29.783 30.507 1.00 93.69 251 LYS A C 1
ATOM 1968 O O . LYS A 1 251 ? 18.034 30.220 29.791 1.00 93.69 251 LYS A O 1
ATOM 1973 N N . ALA A 1 252 ? 17.317 29.527 31.802 1.00 92.44 252 ALA A N 1
ATOM 1974 C CA . ALA A 1 252 ? 18.604 29.699 32.470 1.00 92.44 252 ALA A CA 1
ATOM 1975 C C . ALA A 1 252 ? 19.657 28.685 31.984 1.00 92.44 252 ALA A C 1
ATOM 1977 O O . ALA A 1 252 ? 20.809 29.058 31.771 1.00 92.44 252 ALA A O 1
ATOM 1978 N N . GLU A 1 253 ? 19.275 27.420 31.770 1.00 90.88 253 GLU A N 1
ATOM 1979 C CA . GLU A 1 253 ? 20.166 26.380 31.226 1.00 90.88 253 GLU A CA 1
ATOM 1980 C C . GLU A 1 253 ? 20.599 26.676 29.787 1.00 90.88 253 GLU A C 1
ATOM 1982 O O . GLU A 1 253 ? 21.750 26.426 29.437 1.00 90.88 253 GLU A O 1
ATOM 1987 N N . ALA A 1 254 ? 19.703 27.229 28.969 1.00 95.31 254 ALA A N 1
ATOM 1988 C CA . ALA A 1 254 ? 19.975 27.597 27.582 1.00 95.31 254 ALA A CA 1
ATOM 1989 C C . ALA A 1 254 ? 20.554 29.020 27.419 1.00 95.31 254 ALA A C 1
ATOM 1991 O O . ALA A 1 254 ? 20.631 29.519 26.297 1.00 95.31 254 ALA A O 1
ATOM 1992 N N . SER A 1 255 ? 20.933 29.689 28.516 1.00 95.31 255 SER A N 1
ATOM 1993 C CA . SER A 1 255 ? 21.493 31.046 28.476 1.00 95.31 255 SER A CA 1
ATOM 1994 C C . SER A 1 255 ? 22.801 31.091 27.671 1.00 95.31 255 SER A C 1
ATOM 1996 O O . SER A 1 255 ? 23.622 30.184 27.835 1.00 95.31 255 SER A O 1
ATOM 1998 N N . PRO A 1 256 ? 23.065 32.147 26.871 1.00 95.31 256 PRO A N 1
ATOM 1999 C CA . PRO A 1 256 ? 24.307 32.265 26.105 1.00 95.31 256 PRO A CA 1
ATOM 2000 C C . PRO A 1 256 ? 25.590 32.177 26.940 1.00 95.31 256 PRO A C 1
ATOM 2002 O O . PRO A 1 256 ? 26.579 31.644 26.452 1.00 95.31 256 PRO A O 1
ATOM 2005 N N . ASP A 1 257 ? 25.563 32.594 28.212 1.00 93.50 257 ASP A N 1
ATOM 2006 C CA . ASP A 1 257 ? 26.706 32.472 29.141 1.00 93.50 257 ASP A CA 1
ATOM 2007 C C . ASP A 1 257 ? 27.134 31.015 29.398 1.00 93.50 257 ASP A C 1
ATOM 2009 O O . ASP A 1 257 ? 28.204 30.756 29.949 1.00 93.50 257 ASP A O 1
ATOM 2013 N N . ARG A 1 258 ? 26.279 30.053 29.034 1.00 93.75 258 ARG A N 1
ATOM 2014 C CA . ARG A 1 258 ? 26.514 28.610 29.157 1.00 93.75 258 ARG A CA 1
ATOM 2015 C C . ARG A 1 258 ? 26.795 27.933 27.814 1.00 93.75 258 ARG A C 1
ATOM 2017 O O . ARG A 1 258 ? 26.911 26.709 27.779 1.00 93.75 258 ARG A O 1
ATOM 2024 N N . ALA A 1 259 ? 26.882 28.697 26.724 1.00 93.88 259 ALA A N 1
ATOM 2025 C CA . ALA A 1 259 ? 27.256 28.173 25.417 1.00 93.88 259 ALA A CA 1
ATOM 2026 C C . ALA A 1 259 ? 28.682 27.605 25.464 1.00 93.88 259 ALA A C 1
ATOM 2028 O O . ALA A 1 259 ? 29.583 28.182 26.073 1.00 93.88 259 ALA A O 1
ATOM 2029 N N . THR A 1 260 ? 28.891 26.459 24.820 1.00 92.25 260 THR A N 1
ATOM 2030 C CA . THR A 1 260 ? 30.219 25.834 24.735 1.00 92.25 260 THR A CA 1
ATOM 2031 C C . THR A 1 260 ? 31.026 26.383 23.562 1.00 92.25 260 THR A C 1
ATOM 2033 O O . THR A 1 260 ? 32.253 26.264 23.543 1.00 92.25 260 THR A O 1
ATOM 2036 N N . ARG A 1 261 ? 30.356 27.017 22.591 1.00 91.44 261 ARG A N 1
ATOM 2037 C CA . ARG A 1 261 ? 30.980 27.711 21.463 1.00 91.44 261 ARG A CA 1
ATOM 2038 C C . ARG A 1 261 ? 31.053 29.222 21.711 1.00 91.44 261 ARG A C 1
ATOM 2040 O O . ARG A 1 261 ? 30.117 29.787 22.275 1.00 91.44 261 ARG A O 1
ATOM 2047 N N . PRO A 1 262 ? 32.116 29.904 21.240 1.00 91.00 262 PRO A N 1
ATOM 2048 C CA . PRO A 1 262 ? 32.194 31.360 21.306 1.00 91.00 262 PRO A CA 1
ATOM 2049 C C . PRO A 1 262 ? 30.973 32.019 20.655 1.00 91.00 262 PRO A C 1
ATOM 2051 O O . PRO A 1 262 ? 30.611 31.696 19.521 1.00 91.00 262 PRO A O 1
ATOM 2054 N N . THR A 1 263 ? 30.350 32.959 21.363 1.00 91.56 263 THR A N 1
ATOM 2055 C CA . THR A 1 263 ? 29.188 33.697 20.869 1.00 91.56 263 THR A CA 1
ATOM 2056 C C . THR A 1 263 ? 29.193 35.139 21.361 1.00 91.56 263 THR A C 1
ATOM 2058 O O . THR A 1 263 ? 29.609 35.438 22.474 1.00 91.56 263 THR A O 1
ATOM 2061 N N . ASP A 1 264 ? 28.718 36.027 20.500 1.00 92.06 264 ASP A N 1
ATOM 2062 C CA . ASP A 1 264 ? 28.426 37.439 20.736 1.00 92.06 264 ASP A CA 1
ATOM 2063 C C . ASP A 1 264 ? 26.956 37.680 21.134 1.00 92.06 264 ASP A C 1
ATOM 2065 O O . ASP A 1 264 ? 26.577 38.789 21.509 1.00 92.06 264 ASP A O 1
ATOM 2069 N N . GLN A 1 265 ? 26.116 36.642 21.071 1.00 94.31 265 GLN A N 1
ATOM 2070 C CA . GLN A 1 265 ? 24.701 36.724 21.422 1.00 94.31 265 GLN A CA 1
ATOM 2071 C C . GLN A 1 265 ? 24.531 36.909 22.937 1.00 94.31 265 GLN A C 1
ATOM 2073 O O . GLN A 1 265 ? 24.898 36.032 23.708 1.00 94.31 265 GLN A O 1
ATOM 2078 N N . GLN A 1 266 ? 23.923 38.018 23.361 1.00 92.94 266 GLN A N 1
ATOM 2079 C CA . GLN A 1 266 ? 23.799 38.369 24.788 1.00 92.94 266 GLN A CA 1
ATOM 2080 C C . GLN A 1 266 ? 22.545 37.812 25.473 1.00 92.94 266 GLN A C 1
ATOM 2082 O O . GLN A 1 266 ? 22.477 37.745 26.696 1.00 92.94 266 GLN A O 1
ATOM 2087 N N . TRP A 1 267 ? 21.516 37.452 24.706 1.00 94.56 267 TRP A N 1
ATOM 2088 C CA . TRP A 1 267 ? 20.238 37.007 25.261 1.00 94.56 267 TRP A CA 1
ATOM 2089 C C . TRP A 1 267 ? 19.528 36.012 24.342 1.00 94.56 267 TRP A C 1
ATOM 2091 O O . TRP A 1 267 ? 19.741 36.023 23.129 1.00 94.56 267 TRP A O 1
ATOM 2101 N N . ILE A 1 268 ? 18.648 35.200 24.930 1.00 95.56 268 ILE A N 1
ATOM 2102 C CA . ILE A 1 268 ? 17.696 34.308 24.253 1.00 95.56 268 ILE A CA 1
ATOM 2103 C C . ILE A 1 268 ? 16.312 34.421 24.909 1.00 95.56 268 ILE A C 1
ATOM 2105 O O . ILE A 1 268 ? 16.180 34.759 26.092 1.00 95.56 268 ILE A O 1
ATOM 2109 N N . SER A 1 269 ? 15.255 34.176 24.139 1.00 92.69 269 SER A N 1
ATOM 2110 C CA . SER A 1 269 ? 13.883 34.133 24.648 1.00 92.69 269 SER A CA 1
ATOM 2111 C C . SER A 1 269 ? 13.579 32.794 25.327 1.00 92.69 269 SER A C 1
ATOM 2113 O O . SER A 1 269 ? 14.240 31.788 25.076 1.00 92.69 269 SER A O 1
ATOM 2115 N N . THR A 1 270 ? 12.530 32.748 26.155 1.00 90.75 270 THR A N 1
ATOM 2116 C CA . THR A 1 270 ? 12.021 31.474 26.697 1.00 90.75 270 THR A CA 1
ATOM 2117 C C . THR A 1 270 ? 11.616 30.520 25.570 1.00 90.75 270 THR A C 1
ATOM 2119 O O . THR A 1 270 ? 11.870 29.322 25.656 1.00 90.75 270 THR A O 1
ATOM 2122 N N . ASN A 1 271 ? 11.038 31.055 24.487 1.00 90.00 271 ASN A N 1
ATOM 2123 C CA . ASN A 1 271 ? 10.665 30.260 23.325 1.00 90.00 271 ASN A CA 1
ATOM 2124 C C . ASN A 1 271 ? 11.902 29.693 22.612 1.00 90.00 271 ASN A C 1
ATOM 2126 O O . ASN A 1 271 ? 11.836 28.560 22.164 1.00 90.00 271 ASN A O 1
ATOM 2130 N N . ASP A 1 272 ? 13.039 30.397 22.563 1.00 93.75 272 ASP A N 1
ATOM 2131 C CA . ASP A 1 272 ? 14.273 29.874 21.944 1.00 93.75 272 ASP A CA 1
ATOM 2132 C C . ASP A 1 272 ? 14.811 28.680 22.732 1.00 93.75 272 ASP A C 1
ATOM 2134 O O . ASP A 1 272 ? 15.131 27.647 22.151 1.00 93.75 272 ASP A O 1
ATOM 2138 N N . ALA A 1 273 ? 14.857 28.807 24.063 1.00 93.31 273 ALA A N 1
ATOM 2139 C CA . ALA A 1 273 ? 15.276 27.732 24.956 1.00 93.31 273 ALA A CA 1
ATOM 2140 C C . ALA A 1 273 ? 14.374 26.497 24.804 1.00 93.31 273 ALA A C 1
ATOM 2142 O O . ALA A 1 273 ? 14.851 25.364 24.720 1.00 93.31 273 ALA A O 1
ATOM 2143 N N . PHE A 1 274 ? 13.062 26.727 24.723 1.00 91.25 274 PHE A N 1
ATOM 2144 C CA . PHE A 1 274 ? 12.078 25.670 24.521 1.00 91.25 274 PHE A CA 1
ATOM 2145 C C . PHE A 1 274 ? 12.200 25.009 23.144 1.00 91.25 274 PHE A C 1
ATOM 2147 O O . PHE A 1 274 ? 12.210 23.783 23.042 1.00 91.25 274 PHE A O 1
ATOM 2154 N N . SER A 1 275 ? 12.390 25.816 22.103 1.00 93.25 275 SER A N 1
ATOM 2155 C CA . SER A 1 275 ? 12.596 25.363 20.726 1.00 93.25 275 SER A CA 1
ATOM 2156 C C . SER A 1 275 ? 13.873 24.522 20.600 1.00 93.25 275 SER A C 1
ATOM 2158 O O . SER A 1 275 ? 13.857 23.467 19.969 1.00 93.25 275 SER A O 1
ATOM 2160 N N . ALA A 1 276 ? 14.958 24.923 21.272 1.00 95.44 276 ALA A N 1
ATOM 2161 C CA . ALA A 1 276 ? 16.212 24.172 21.326 1.00 95.44 276 ALA A CA 1
ATOM 2162 C C . ALA A 1 276 ? 16.042 22.795 21.989 1.00 95.44 276 ALA A C 1
ATOM 2164 O O . ALA A 1 276 ? 16.506 21.788 21.449 1.00 95.44 276 ALA A O 1
ATOM 2165 N N . LEU A 1 277 ? 15.341 22.731 23.129 1.00 93.81 277 LEU A N 1
ATOM 2166 C CA . LEU A 1 277 ? 15.039 21.464 23.805 1.00 93.81 277 LEU A CA 1
ATOM 2167 C C . LEU A 1 277 ? 14.202 20.539 22.917 1.00 93.81 277 LEU A C 1
ATOM 2169 O O . LEU A 1 277 ? 14.513 19.351 22.796 1.00 93.81 277 LEU A O 1
ATOM 2173 N N . MET A 1 278 ? 13.154 21.077 22.294 1.00 92.31 278 MET A N 1
ATOM 2174 C CA . MET A 1 278 ? 12.282 20.327 21.395 1.00 92.31 278 MET A CA 1
ATOM 2175 C C . MET A 1 278 ? 13.040 19.779 20.193 1.00 92.31 278 MET A C 1
ATOM 2177 O O . MET A 1 278 ? 12.973 18.577 19.950 1.00 92.31 278 MET A O 1
ATOM 2181 N N . TRP A 1 279 ? 13.799 20.623 19.489 1.00 94.81 279 TRP A N 1
ATOM 2182 C CA . TRP A 1 279 ? 14.565 20.208 18.317 1.00 94.81 279 TRP A CA 1
ATOM 2183 C C . TRP A 1 279 ? 15.563 19.104 18.666 1.00 94.81 279 TRP A C 1
ATOM 2185 O O . TRP A 1 279 ? 15.558 18.042 18.043 1.00 94.81 279 TRP A O 1
ATOM 2195 N N . ARG A 1 280 ? 16.347 19.292 19.734 1.00 94.12 280 ARG A N 1
ATOM 2196 C CA . ARG A 1 280 ? 17.297 18.276 20.202 1.00 94.12 280 ARG A CA 1
ATOM 2197 C C . ARG A 1 280 ? 16.598 16.959 20.535 1.00 94.12 280 ARG A C 1
ATOM 2199 O O . ARG A 1 280 ? 17.099 15.893 20.182 1.00 94.12 280 ARG A O 1
ATOM 2206 N N . THR A 1 281 ? 15.459 17.018 21.224 1.00 93.12 281 THR A N 1
ATOM 2207 C CA . THR A 1 281 ? 14.702 15.821 21.628 1.00 93.12 281 THR A CA 1
ATOM 2208 C C . THR A 1 281 ? 14.105 15.108 20.417 1.00 93.12 281 THR A C 1
ATOM 2210 O O . THR A 1 281 ? 14.202 13.887 20.311 1.00 93.12 281 THR A O 1
ATOM 2213 N N . ALA A 1 282 ? 13.543 15.854 19.464 1.00 92.38 282 ALA A N 1
ATOM 2214 C CA . ALA A 1 282 ? 13.010 15.306 18.222 1.00 92.38 282 ALA A CA 1
ATOM 2215 C C . ALA A 1 282 ? 14.097 14.585 17.415 1.00 92.38 282 ALA A C 1
ATOM 2217 O O . ALA A 1 282 ? 13.873 13.463 16.957 1.00 92.38 282 ALA A O 1
ATOM 2218 N N . VAL A 1 283 ? 15.297 15.166 17.318 1.00 92.69 283 VAL A N 1
ATOM 2219 C CA . VAL A 1 283 ? 16.455 14.526 16.676 1.00 92.69 283 VAL A CA 1
ATOM 2220 C C . VAL A 1 283 ? 16.876 13.262 17.431 1.00 92.69 283 VAL A C 1
ATOM 2222 O O . VAL A 1 283 ? 17.043 12.216 16.812 1.00 92.69 283 VAL A O 1
ATOM 2225 N N . ALA A 1 284 ? 16.975 13.309 18.763 1.00 91.62 284 ALA A N 1
ATOM 2226 C CA . ALA A 1 284 ? 17.374 12.154 19.575 1.00 91.62 284 ALA A CA 1
ATOM 2227 C C . ALA A 1 284 ? 16.417 10.958 19.424 1.00 91.62 284 ALA A C 1
ATOM 2229 O O . ALA A 1 284 ? 16.843 9.802 19.428 1.00 91.62 284 ALA A O 1
ATOM 2230 N N . VAL A 1 285 ? 15.121 11.239 19.283 1.00 89.94 285 VAL A N 1
ATOM 2231 C CA . VAL A 1 285 ? 14.066 10.224 19.196 1.00 89.94 285 VAL A CA 1
ATOM 2232 C C . VAL A 1 285 ? 13.926 9.661 17.783 1.00 89.94 285 VAL A C 1
ATOM 2234 O O . VAL A 1 285 ? 13.789 8.442 17.626 1.00 89.94 285 VAL A O 1
ATOM 2237 N N . GLN A 1 286 ? 13.947 10.527 16.767 1.00 87.38 286 GLN A N 1
ATOM 2238 C CA . GLN A 1 286 ? 13.694 10.145 15.374 1.00 87.38 286 GLN A CA 1
ATOM 2239 C C . GLN A 1 286 ? 14.958 9.644 14.665 1.00 87.38 286 GLN A C 1
ATOM 2241 O O . GLN A 1 286 ? 14.881 8.707 13.875 1.00 87.38 286 GLN A O 1
ATOM 2246 N N . ALA A 1 287 ? 16.125 10.196 15.005 1.00 86.50 287 ALA A N 1
ATOM 2247 C CA . ALA A 1 287 ? 17.412 9.868 14.400 1.00 86.50 287 ALA A CA 1
ATOM 2248 C C . ALA A 1 287 ? 18.507 9.686 15.471 1.00 86.50 287 ALA A C 1
ATOM 2250 O O . ALA A 1 287 ? 19.461 10.469 15.530 1.00 86.50 287 ALA A O 1
ATOM 2251 N N . PRO A 1 288 ? 18.392 8.666 16.348 1.00 85.44 288 PRO A N 1
ATOM 2252 C CA . PRO A 1 288 ? 19.399 8.415 17.375 1.00 85.44 288 PRO A CA 1
ATOM 2253 C C . PRO A 1 288 ? 20.768 8.155 16.734 1.00 85.44 288 PRO A C 1
ATOM 2255 O O . PRO A 1 288 ? 20.840 7.561 15.661 1.00 85.44 288 PRO A O 1
ATOM 2258 N N . ILE A 1 289 ? 21.862 8.519 17.414 1.00 83.69 289 ILE A N 1
ATOM 2259 C CA . ILE A 1 289 ? 23.239 8.340 16.899 1.00 83.69 289 ILE A CA 1
ATOM 2260 C C . ILE A 1 289 ? 23.487 6.911 16.400 1.00 83.69 289 ILE A C 1
ATOM 2262 O O . ILE A 1 289 ? 24.143 6.721 15.384 1.00 83.69 289 ILE A O 1
ATOM 2266 N N . THR A 1 290 ? 22.932 5.911 17.087 1.00 83.56 290 THR A N 1
ATOM 2267 C CA . THR A 1 290 ? 23.065 4.488 16.740 1.00 83.56 290 THR A CA 1
ATOM 2268 C C . THR A 1 290 ? 22.410 4.097 15.415 1.00 83.56 290 THR A C 1
ATOM 2270 O O . THR A 1 290 ? 22.646 2.996 14.932 1.00 83.56 290 THR A O 1
ATOM 2273 N N . SER A 1 291 ? 21.573 4.964 14.844 1.00 82.19 291 SER A N 1
ATOM 2274 C CA . SER A 1 291 ? 20.963 4.778 13.523 1.00 82.19 291 SER A CA 1
ATOM 2275 C C . SER A 1 291 ? 21.775 5.390 12.377 1.00 82.19 291 SER A C 1
ATOM 2277 O O . SER A 1 291 ? 21.376 5.233 11.229 1.00 82.19 291 SER A O 1
ATOM 2279 N N . LEU A 1 292 ? 22.878 6.087 12.674 1.00 81.06 292 LEU A N 1
ATOM 2280 C CA . LEU A 1 292 ? 23.757 6.699 11.675 1.00 81.06 292 LEU A CA 1
ATOM 2281 C C . LEU A 1 292 ? 24.941 5.779 11.366 1.00 81.06 292 LEU A C 1
ATOM 2283 O O . LEU A 1 292 ? 25.597 5.298 12.294 1.00 81.06 292 LEU A O 1
ATOM 2287 N N . GLU A 1 293 ? 25.255 5.590 10.085 1.00 80.06 293 GLU A N 1
ATOM 2288 C CA . GLU A 1 293 ? 26.427 4.813 9.657 1.00 80.06 293 GLU A CA 1
ATOM 2289 C C . GLU A 1 293 ? 27.740 5.523 10.039 1.00 80.06 293 GLU A C 1
ATOM 2291 O O . GLU A 1 293 ? 27.800 6.755 10.153 1.00 80.06 293 GLU A O 1
ATOM 2296 N N . ASP A 1 294 ? 28.813 4.758 10.256 1.00 72.50 294 ASP A N 1
ATOM 2297 C CA . ASP A 1 294 ? 30.129 5.314 10.585 1.00 72.50 294 ASP A CA 1
ATOM 2298 C C . ASP A 1 294 ? 30.641 6.207 9.442 1.00 72.50 294 ASP A C 1
ATOM 2300 O O . ASP A 1 294 ? 30.725 5.793 8.289 1.00 72.50 294 ASP A O 1
ATOM 2304 N N . GLY A 1 295 ? 30.975 7.462 9.764 1.00 70.44 295 GLY A N 1
ATOM 2305 C CA . GLY A 1 295 ? 31.370 8.482 8.783 1.00 70.44 295 GLY A CA 1
ATOM 2306 C C . GLY A 1 295 ? 30.214 9.300 8.189 1.00 70.44 295 GLY A C 1
ATOM 2307 O O . GLY A 1 295 ? 30.466 10.349 7.599 1.00 70.44 295 GLY A O 1
ATOM 2308 N N . GLU A 1 296 ? 28.952 8.905 8.396 1.00 76.00 296 GLU A N 1
ATOM 2309 C CA . GLU A 1 296 ? 27.789 9.708 8.001 1.00 76.00 296 GLU A CA 1
ATOM 2310 C C . GLU A 1 296 ? 27.636 10.915 8.947 1.00 76.00 296 GLU A C 1
ATOM 2312 O O . GLU A 1 296 ? 27.542 10.745 10.167 1.00 76.00 296 GLU A O 1
ATOM 2317 N N . ASN A 1 297 ? 27.583 12.141 8.413 1.00 82.25 297 ASN A N 1
ATOM 2318 C CA . ASN A 1 297 ? 27.334 13.358 9.202 1.00 82.25 297 ASN A CA 1
ATOM 2319 C C . ASN A 1 297 ? 26.171 14.188 8.627 1.00 82.25 297 ASN A C 1
ATOM 2321 O O . ASN A 1 297 ? 26.372 15.299 8.133 1.00 82.25 297 ASN A O 1
ATOM 2325 N N . PRO A 1 298 ? 24.948 13.639 8.635 1.00 90.50 298 PRO A N 1
ATOM 2326 C CA . PRO A 1 298 ? 23.795 14.310 8.060 1.00 90.50 298 PRO A CA 1
ATOM 2327 C C . PRO A 1 298 ? 23.362 15.499 8.918 1.00 90.50 298 PRO A C 1
ATOM 2329 O O . PRO A 1 298 ? 23.533 15.506 10.139 1.00 90.50 298 PRO A O 1
ATOM 2332 N N . HIS A 1 299 ? 22.754 16.491 8.278 1.00 92.56 299 HIS A N 1
ATOM 2333 C CA . HIS A 1 299 ? 22.181 17.647 8.955 1.00 92.56 299 HIS A CA 1
ATOM 2334 C C . HIS A 1 299 ? 20.716 17.410 9.325 1.00 92.56 299 HIS A C 1
ATOM 2336 O O . HIS A 1 299 ? 19.964 16.795 8.572 1.00 92.56 299 HIS A O 1
ATOM 2342 N N . SER A 1 300 ? 20.312 17.942 10.476 1.00 94.44 300 SER A N 1
ATOM 2343 C CA . SER A 1 300 ? 18.907 18.179 10.798 1.00 94.44 300 SER A CA 1
ATOM 2344 C C . SER A 1 300 ? 18.546 19.606 10.393 1.00 94.44 300 SER A C 1
ATOM 2346 O O . SER A 1 300 ? 19.344 20.525 10.610 1.00 94.44 300 SER A O 1
ATOM 2348 N N . VAL A 1 301 ? 17.367 19.794 9.802 1.00 95.12 301 VAL A N 1
ATOM 2349 C CA . VAL A 1 301 ? 16.791 21.115 9.521 1.00 95.12 301 VAL A CA 1
ATOM 2350 C C . VAL A 1 301 ? 15.635 21.368 10.483 1.00 95.12 301 VAL A C 1
ATOM 2352 O O . VAL A 1 301 ? 14.786 20.500 10.689 1.00 95.12 301 VAL A O 1
ATOM 2355 N N . PHE A 1 302 ? 15.591 22.564 11.062 1.00 95.50 302 PHE A N 1
ATOM 2356 C CA . PHE A 1 302 ? 14.544 22.990 11.975 1.00 95.50 302 PHE A CA 1
ATOM 2357 C C . PHE A 1 302 ? 13.874 24.263 11.482 1.00 95.50 302 PHE A C 1
ATOM 2359 O O . PHE A 1 302 ? 14.436 25.355 11.586 1.00 95.50 302 PHE A O 1
ATOM 2366 N N . ASN A 1 303 ? 12.663 24.116 10.944 1.00 94.81 303 ASN A N 1
ATOM 2367 C CA . ASN A 1 303 ? 11.851 25.253 10.539 1.00 94.81 303 ASN A CA 1
ATOM 2368 C C . ASN A 1 303 ? 11.019 25.763 11.721 1.00 94.81 303 ASN A C 1
ATOM 2370 O O . ASN A 1 303 ? 10.264 25.014 12.341 1.00 94.81 303 ASN A O 1
ATOM 2374 N N . ILE A 1 304 ? 11.103 27.059 12.003 1.00 94.00 304 ILE A N 1
ATOM 2375 C CA . ILE A 1 304 ? 10.326 27.708 13.064 1.00 94.00 304 ILE A CA 1
ATOM 2376 C C . ILE A 1 304 ? 9.341 28.661 12.403 1.00 94.00 304 ILE A C 1
ATOM 2378 O O . ILE A 1 304 ? 9.749 29.558 11.667 1.00 94.00 304 ILE A O 1
ATOM 2382 N N . ALA A 1 305 ? 8.053 28.451 12.661 1.00 93.25 305 ALA A N 1
ATOM 2383 C CA . ALA A 1 305 ? 6.987 29.311 12.179 1.00 93.25 305 ALA A CA 1
ATOM 2384 C C . ALA A 1 305 ? 7.091 30.722 12.773 1.00 93.25 305 ALA A C 1
ATOM 2386 O O . ALA A 1 305 ? 7.292 30.887 13.979 1.00 93.25 305 ALA A O 1
ATOM 2387 N N . VAL A 1 306 ? 6.885 31.732 11.934 1.00 92.19 306 VAL A N 1
ATOM 2388 C CA . VAL A 1 306 ? 6.905 33.151 12.296 1.00 92.19 306 VAL A CA 1
ATOM 2389 C C . VAL A 1 306 ? 5.704 33.877 11.694 1.00 92.19 306 VAL A C 1
ATOM 2391 O O . VAL A 1 306 ? 5.178 33.484 10.653 1.00 92.19 306 VAL A O 1
ATOM 2394 N N . ASP A 1 307 ? 5.268 34.942 12.366 1.00 92.56 307 ASP A N 1
ATOM 2395 C CA . ASP A 1 307 ? 4.163 35.791 11.916 1.00 92.56 307 ASP A CA 1
ATOM 2396 C C . ASP A 1 307 ? 4.666 36.865 10.942 1.00 92.56 307 ASP A C 1
ATOM 2398 O O . ASP A 1 307 ? 5.309 37.840 11.351 1.00 92.56 307 ASP A O 1
ATOM 2402 N N . GLY A 1 308 ? 4.352 36.690 9.657 1.00 93.81 308 GLY A N 1
ATOM 2403 C CA . GLY A 1 308 ? 4.731 37.611 8.587 1.00 93.81 308 GLY A CA 1
ATOM 2404 C C . GLY A 1 308 ? 4.142 39.015 8.749 1.00 93.81 308 GLY A C 1
ATOM 2405 O O . GLY A 1 308 ? 4.740 39.984 8.293 1.00 93.81 308 GLY A O 1
ATOM 2406 N N . ARG A 1 309 ? 3.034 39.198 9.486 1.00 94.00 309 ARG A N 1
ATOM 2407 C CA . ARG A 1 309 ? 2.448 40.541 9.708 1.00 94.00 309 ARG A CA 1
ATOM 2408 C C . ARG A 1 309 ? 3.424 41.500 10.378 1.00 94.00 309 ARG A C 1
ATOM 2410 O O . ARG A 1 309 ? 3.439 42.690 10.087 1.00 94.00 309 ARG A O 1
ATOM 2417 N N . LYS A 1 310 ? 4.280 40.975 11.258 1.00 92.88 310 LYS A N 1
ATOM 2418 C CA . LYS A 1 310 ? 5.306 41.749 11.973 1.00 92.88 310 LYS A CA 1
ATOM 2419 C C . LYS A 1 310 ? 6.528 42.064 11.091 1.00 92.88 310 LYS A C 1
ATOM 2421 O O . LYS A 1 310 ? 7.515 42.595 11.603 1.00 92.88 310 LYS A O 1
ATOM 2426 N N . ARG A 1 311 ? 6.505 41.668 9.812 1.00 93.94 311 ARG A N 1
ATOM 2427 C CA . ARG A 1 311 ? 7.643 41.627 8.876 1.00 93.94 311 ARG A CA 1
ATOM 2428 C C . ARG A 1 311 ? 7.307 42.250 7.516 1.00 93.94 311 ARG A C 1
ATOM 2430 O O . ARG A 1 311 ? 7.879 41.856 6.502 1.00 93.94 311 ARG A O 1
ATOM 2437 N N . THR A 1 312 ? 6.335 43.158 7.493 1.00 94.44 312 THR A N 1
ATOM 2438 C CA . THR A 1 312 ? 5.911 43.906 6.302 1.00 94.44 312 THR A CA 1
ATOM 2439 C C . THR A 1 312 ? 6.320 45.369 6.408 1.00 94.44 312 THR A C 1
ATOM 2441 O O . THR A 1 312 ? 6.227 45.960 7.486 1.00 94.44 312 THR A O 1
ATOM 2444 N N . ASP A 1 313 ? 6.636 45.979 5.273 1.00 91.19 313 ASP A N 1
ATOM 2445 C CA . ASP A 1 313 ? 6.862 47.412 5.142 1.00 91.19 313 ASP A CA 1
ATOM 2446 C C . ASP A 1 313 ? 6.115 47.923 3.894 1.00 91.19 313 ASP A C 1
ATOM 2448 O O . ASP A 1 313 ? 6.352 47.384 2.817 1.00 91.19 313 ASP A O 1
ATOM 2452 N N . PRO A 1 314 ? 5.204 48.909 3.976 1.00 91.44 314 PRO A N 1
ATOM 2453 C CA . PRO A 1 314 ? 4.689 49.499 5.207 1.00 91.44 314 PRO A CA 1
ATOM 2454 C C . PRO A 1 314 ? 3.984 48.450 6.087 1.00 91.44 314 PRO A C 1
ATOM 2456 O O . PRO A 1 314 ? 3.449 47.469 5.561 1.00 91.44 314 PRO A O 1
ATOM 2459 N N . PRO A 1 315 ? 3.945 48.650 7.417 1.00 93.81 315 PRO A N 1
ATOM 2460 C CA . PRO A 1 315 ? 3.337 47.696 8.337 1.00 93.81 315 PRO A CA 1
ATOM 2461 C C . PRO A 1 315 ? 1.851 47.486 8.027 1.00 93.81 315 PRO A C 1
ATOM 2463 O O . PRO A 1 315 ? 1.112 48.449 7.793 1.00 93.81 315 PRO A O 1
ATOM 2466 N N . VAL A 1 316 ? 1.422 46.223 8.031 1.00 94.88 316 VAL A N 1
ATOM 2467 C CA . VAL A 1 316 ? 0.006 45.834 8.021 1.00 94.88 316 VAL A CA 1
ATOM 2468 C C . VAL A 1 316 ? -0.560 45.845 9.440 1.00 94.88 316 VAL A C 1
ATOM 2470 O O . VAL A 1 316 ? 0.185 45.740 10.420 1.00 94.88 316 VAL A O 1
ATOM 2473 N N . HIS A 1 317 ? -1.883 45.926 9.572 1.00 95.12 317 HIS A N 1
ATOM 2474 C CA . HIS A 1 317 ? -2.536 45.774 10.866 1.00 95.12 317 HIS A CA 1
ATOM 2475 C C . HIS A 1 317 ? -2.117 44.444 11.542 1.00 95.12 317 HIS A C 1
ATOM 2477 O O . HIS A 1 317 ? -2.164 43.394 10.889 1.00 95.12 317 HIS A O 1
ATOM 2483 N N . PRO A 1 318 ? -1.762 44.422 12.845 1.00 92.00 318 PRO A N 1
ATOM 2484 C CA . PRO A 1 318 ? -1.288 43.207 13.527 1.00 92.00 318 PRO A CA 1
ATOM 2485 C C . PRO A 1 318 ? -2.277 42.034 13.511 1.00 92.00 318 PRO A C 1
ATOM 2487 O O . PRO A 1 318 ? -1.886 40.884 13.673 1.00 92.00 318 PRO A O 1
ATOM 2490 N N . GLN A 1 319 ? -3.562 42.323 13.305 1.00 92.00 319 GLN A N 1
ATOM 2491 C CA . GLN A 1 319 ? -4.643 41.335 13.216 1.00 92.00 319 GLN A CA 1
ATOM 2492 C C . GLN A 1 319 ? -5.231 41.214 11.802 1.00 92.00 319 GLN A C 1
ATOM 2494 O O . GLN A 1 319 ? -6.381 40.812 11.647 1.00 92.00 319 GLN A O 1
ATOM 2499 N N . THR A 1 320 ? -4.471 41.589 10.767 1.00 94.44 320 THR A N 1
ATOM 2500 C CA . THR A 1 320 ? -4.895 41.425 9.365 1.00 94.44 320 THR A CA 1
ATOM 2501 C C . THR A 1 320 ? -5.328 39.981 9.095 1.00 94.44 320 THR A C 1
ATOM 2503 O O . THR A 1 320 ? -4.597 39.042 9.420 1.00 94.44 320 THR A O 1
ATOM 2506 N N . LEU A 1 321 ? -6.512 39.784 8.511 1.00 93.19 321 LEU A N 1
ATOM 2507 C CA . LEU A 1 321 ? -7.076 38.453 8.279 1.00 93.19 321 LEU A CA 1
ATOM 2508 C C . LEU A 1 321 ? -6.449 37.778 7.049 1.00 93.19 321 LEU A C 1
ATOM 2510 O O . LEU A 1 321 ? -6.381 38.357 5.962 1.00 93.19 321 LEU A O 1
ATOM 2514 N N . GLY A 1 322 ? -6.038 36.524 7.224 1.00 93.19 322 GLY A N 1
ATOM 2515 C CA . GLY A 1 322 ? -5.382 35.682 6.220 1.00 93.19 322 GLY A CA 1
ATOM 2516 C C . GLY A 1 322 ? -4.337 34.743 6.831 1.00 93.19 322 GLY A C 1
ATOM 2517 O O . GLY A 1 322 ? -4.179 34.685 8.054 1.00 93.19 322 GLY A O 1
ATOM 2518 N N . CYS A 1 323 ? -3.613 34.005 5.995 1.00 94.75 323 CYS A N 1
ATOM 2519 C CA . CYS A 1 323 ? -2.452 33.220 6.416 1.00 94.75 323 CYS A CA 1
ATOM 2520 C C . CYS A 1 323 ? -1.156 33.990 6.131 1.00 94.75 323 CYS A C 1
ATOM 2522 O O . CYS A 1 323 ? -0.756 34.144 4.980 1.00 94.75 323 CYS A O 1
ATOM 2524 N N . PHE A 1 324 ? -0.484 34.452 7.186 1.00 94.50 324 PHE A N 1
ATOM 2525 C CA . PHE A 1 324 ? 0.851 35.063 7.127 1.00 94.50 324 PHE A CA 1
ATOM 2526 C C . PHE A 1 324 ? 1.898 34.142 7.767 1.00 94.50 324 PHE A C 1
ATOM 2528 O O . PHE A 1 324 ? 2.927 34.597 8.266 1.00 94.50 324 PHE A O 1
ATOM 2535 N N . LEU A 1 325 ? 1.623 32.836 7.781 1.00 93.19 325 LEU A N 1
ATOM 2536 C CA . LEU A 1 325 ? 2.542 31.830 8.285 1.00 93.19 325 LEU A CA 1
ATOM 2537 C C . LEU A 1 325 ? 3.761 31.739 7.364 1.00 93.19 325 LEU A C 1
ATOM 2539 O O . LEU A 1 325 ? 3.656 31.298 6.222 1.00 93.19 325 LEU A O 1
ATOM 2543 N N . GLN A 1 326 ? 4.918 32.120 7.890 1.00 93.62 326 GLN A N 1
ATOM 2544 C CA . GLN A 1 326 ? 6.211 31.958 7.232 1.00 93.62 326 GLN A CA 1
ATOM 2545 C C . GLN A 1 326 ? 7.158 31.184 8.142 1.00 93.62 326 GLN A C 1
ATOM 2547 O O . GLN A 1 326 ? 6.804 30.856 9.275 1.00 93.62 326 GLN A O 1
ATOM 2552 N N . TYR A 1 327 ? 8.366 30.890 7.669 1.00 94.19 327 TYR A N 1
ATOM 2553 C CA . TYR A 1 327 ? 9.354 30.150 8.442 1.00 94.19 327 TYR A CA 1
ATOM 2554 C C . TYR A 1 327 ? 10.696 30.869 8.459 1.00 94.19 327 TYR A C 1
ATOM 2556 O O . TYR A 1 327 ? 11.048 31.576 7.526 1.00 94.19 327 TYR A O 1
ATOM 2564 N N . ILE A 1 328 ? 11.469 30.619 9.506 1.00 94.06 328 ILE A N 1
ATOM 2565 C CA . ILE A 1 328 ? 12.932 30.646 9.434 1.00 94.06 328 ILE A CA 1
ATOM 2566 C C . ILE A 1 328 ? 13.446 29.216 9.512 1.00 94.06 328 ILE A C 1
ATOM 2568 O O . ILE A 1 328 ? 12.696 28.311 9.887 1.00 94.06 328 ILE A O 1
ATOM 2572 N N . SER A 1 329 ? 14.715 29.003 9.180 1.00 92.75 329 SER A N 1
ATOM 2573 C CA . SER A 1 329 ? 15.332 27.682 9.230 1.00 92.75 329 SER A CA 1
ATOM 2574 C C . SER A 1 329 ? 16.704 27.733 9.868 1.00 92.75 329 SER A C 1
ATOM 2576 O O . SER A 1 329 ? 17.518 28.599 9.553 1.00 92.75 329 SER A O 1
ATOM 2578 N N . VAL A 1 330 ? 16.942 26.775 10.757 1.00 94.25 330 VAL A N 1
ATOM 2579 C CA . VAL A 1 330 ? 18.219 26.536 11.426 1.00 94.25 330 VAL A CA 1
ATOM 2580 C C . VAL A 1 330 ? 18.660 25.124 11.066 1.00 94.25 330 VAL A C 1
ATOM 2582 O O . VAL A 1 330 ? 17.834 24.214 11.002 1.00 94.25 330 VAL A O 1
ATOM 2585 N N . SER A 1 331 ? 19.952 24.908 10.834 1.00 94.25 331 SER A N 1
ATOM 2586 C CA . SER A 1 331 ? 20.477 23.574 10.549 1.00 94.25 331 SER A CA 1
ATOM 2587 C C . SER A 1 331 ? 21.769 23.306 11.305 1.00 94.25 331 SER A C 1
ATOM 2589 O O . SER A 1 331 ? 22.606 24.193 11.451 1.00 94.25 331 SER A O 1
ATOM 2591 N N . ALA A 1 332 ? 21.931 22.071 11.779 1.00 94.94 332 ALA A N 1
ATOM 2592 C CA . ALA A 1 332 ? 23.163 21.597 12.396 1.00 94.94 332 ALA A CA 1
ATOM 2593 C C . ALA A 1 332 ? 23.360 20.089 12.142 1.00 94.94 332 ALA A C 1
ATOM 2595 O O . ALA A 1 332 ? 22.371 19.365 11.957 1.00 94.94 332 ALA A O 1
ATOM 2596 N N . PRO A 1 333 ? 24.610 19.588 12.144 1.00 95.00 333 PRO A N 1
ATOM 2597 C CA . PRO A 1 333 ? 24.880 18.159 12.022 1.00 95.00 333 PRO A CA 1
ATOM 2598 C C . PRO A 1 333 ? 24.282 17.365 13.187 1.00 95.00 333 PRO A C 1
ATOM 2600 O O . PRO A 1 333 ? 24.424 17.745 14.349 1.00 95.00 333 PRO A O 1
ATOM 2603 N N . ILE A 1 334 ? 23.653 16.225 12.901 1.00 94.12 334 ILE A N 1
ATOM 2604 C CA . ILE A 1 334 ? 22.950 15.417 13.914 1.00 94.12 334 ILE A CA 1
ATOM 2605 C C . ILE A 1 334 ? 23.893 14.930 15.007 1.00 94.12 334 ILE A C 1
ATOM 2607 O O . ILE A 1 334 ? 23.545 14.973 16.187 1.00 94.12 334 ILE A O 1
ATOM 2611 N N . ARG A 1 335 ? 25.100 14.490 14.632 1.00 91.88 335 ARG A N 1
ATOM 2612 C CA . ARG A 1 335 ? 26.100 14.051 15.611 1.00 91.88 335 ARG A CA 1
ATOM 2613 C C . ARG A 1 335 ? 26.444 15.193 16.563 1.00 91.88 335 ARG A C 1
ATOM 2615 O O . ARG A 1 335 ? 26.432 14.986 17.769 1.00 91.88 335 ARG A O 1
ATOM 2622 N N . GLU A 1 336 ? 26.624 16.408 16.048 1.00 93.69 336 GLU A N 1
ATOM 2623 C CA . GLU A 1 336 ? 26.890 17.582 16.883 1.00 93.69 336 GLU A CA 1
ATOM 2624 C C . GLU A 1 336 ? 25.722 17.914 17.816 1.00 93.69 336 GLU A C 1
ATOM 2626 O O . GLU A 1 336 ? 25.961 18.103 19.007 1.00 93.69 336 GLU A O 1
ATOM 2631 N N . ILE A 1 337 ? 24.477 17.913 17.319 1.00 94.06 337 ILE A N 1
ATOM 2632 C CA . ILE A 1 337 ? 23.264 18.144 18.131 1.00 94.06 337 ILE A CA 1
ATOM 2633 C C . ILE A 1 337 ? 23.186 17.165 19.312 1.00 94.06 337 ILE A C 1
ATOM 2635 O O . ILE A 1 337 ? 22.738 17.532 20.399 1.00 94.06 337 ILE A O 1
ATOM 2639 N N . LEU A 1 338 ? 23.593 15.910 19.104 1.00 92.00 338 LEU A N 1
ATOM 2640 C CA . LEU A 1 338 ? 23.437 14.848 20.096 1.00 92.00 338 LEU A CA 1
ATOM 2641 C C . LEU A 1 338 ? 24.658 14.648 21.007 1.00 92.00 338 LEU A C 1
ATOM 2643 O O . LEU A 1 338 ? 24.479 14.090 22.091 1.00 92.00 338 LEU A O 1
ATOM 2647 N N . THR A 1 339 ? 25.863 15.086 20.615 1.00 89.50 339 THR A N 1
ATOM 2648 C CA . THR A 1 339 ? 27.096 14.855 21.399 1.00 89.50 339 THR A CA 1
ATOM 2649 C C . THR A 1 339 ? 27.851 16.104 21.830 1.00 89.50 339 THR A C 1
ATOM 2651 O O . THR A 1 339 ? 28.498 16.065 22.872 1.00 89.50 339 THR A O 1
ATOM 2654 N N . ALA A 1 340 ? 27.861 17.166 21.022 1.00 89.50 340 ALA A N 1
ATOM 2655 C CA . ALA A 1 340 ? 28.806 18.275 21.183 1.00 89.50 340 ALA A CA 1
ATOM 2656 C C . ALA A 1 340 ? 28.129 19.602 21.542 1.00 89.50 340 ALA A C 1
ATOM 2658 O O . ALA A 1 340 ? 28.695 20.386 22.297 1.00 89.50 340 ALA A O 1
ATOM 2659 N N . LEU A 1 341 ? 26.938 19.865 21.003 1.00 94.00 341 LEU A N 1
ATOM 2660 C CA . LEU A 1 341 ? 26.200 21.101 21.235 1.00 94.00 341 LEU A CA 1
ATOM 2661 C C . LEU A 1 341 ? 25.412 21.024 22.543 1.00 94.00 341 LEU A C 1
ATOM 2663 O O . LEU A 1 341 ? 24.627 20.101 22.765 1.00 94.00 341 LEU A O 1
ATOM 2667 N N . SER A 1 342 ? 25.585 22.031 23.396 1.00 94.69 342 SER A N 1
ATOM 2668 C CA . SER A 1 342 ? 24.710 22.242 24.548 1.00 94.69 342 SER A CA 1
ATOM 2669 C C . SER A 1 342 ? 23.353 22.814 24.116 1.00 94.69 342 SER A C 1
ATOM 2671 O O . SER A 1 342 ? 23.190 23.329 23.006 1.00 94.69 342 SER A O 1
ATOM 2673 N N . LEU A 1 343 ? 22.368 22.788 25.022 1.00 94.44 343 LEU A N 1
ATOM 2674 C CA . LEU A 1 343 ? 21.094 23.484 24.798 1.00 94.44 343 LEU A CA 1
ATOM 2675 C C . LEU A 1 343 ? 21.293 24.992 24.583 1.00 94.44 343 LEU A C 1
ATOM 2677 O O . LEU A 1 343 ? 20.570 25.583 23.785 1.00 94.44 343 LEU A O 1
ATOM 2681 N N . ALA A 1 344 ? 22.284 25.596 25.247 1.00 96.44 344 ALA A N 1
ATOM 2682 C CA . ALA A 1 344 ? 22.638 26.996 25.044 1.00 96.44 344 ALA A CA 1
ATOM 2683 C C . ALA A 1 344 ? 23.179 27.250 23.631 1.00 96.44 344 ALA A C 1
ATOM 2685 O O . ALA A 1 344 ? 22.761 28.209 22.988 1.00 96.44 344 ALA A O 1
ATOM 2686 N N . ASP A 1 345 ? 24.029 26.361 23.103 1.00 97.44 345 ASP A N 1
ATOM 2687 C CA . ASP A 1 345 ? 24.536 26.488 21.730 1.00 97.44 345 ASP A CA 1
ATOM 2688 C C . ASP A 1 345 ? 23.394 26.424 20.707 1.00 97.44 345 ASP A C 1
ATOM 2690 O O . ASP A 1 345 ? 23.321 27.255 19.802 1.00 97.44 345 ASP A O 1
ATOM 2694 N N . LEU A 1 346 ? 22.460 25.482 20.873 1.00 96.81 346 LEU A N 1
ATOM 2695 C CA . LEU A 1 346 ? 21.294 25.353 19.994 1.00 96.81 346 LEU A CA 1
ATOM 2696 C C . LEU A 1 346 ? 20.359 26.569 20.089 1.00 96.81 346 LEU A C 1
ATOM 2698 O O . LEU A 1 346 ? 19.898 27.066 19.062 1.00 96.81 346 LEU A O 1
ATOM 2702 N N . ALA A 1 347 ? 20.106 27.089 21.294 1.00 97.06 347 ALA A N 1
ATOM 2703 C CA . ALA A 1 347 ? 19.287 28.288 21.486 1.00 97.06 347 ALA A CA 1
ATOM 2704 C C . ALA A 1 347 ? 19.941 29.539 20.877 1.00 97.06 347 ALA A C 1
ATOM 2706 O O . ALA A 1 347 ? 19.257 30.365 20.268 1.00 97.06 347 ALA A O 1
ATOM 2707 N N . VAL A 1 348 ? 21.268 29.659 20.982 1.00 96.81 348 VAL A N 1
ATOM 2708 C CA . VAL A 1 348 ? 22.049 30.719 20.333 1.00 96.81 348 VAL A CA 1
ATOM 2709 C C . VAL A 1 348 ? 21.964 30.608 18.811 1.00 96.81 348 VAL A C 1
ATOM 2711 O O . VAL A 1 348 ? 21.729 31.626 18.163 1.00 96.81 348 VAL A O 1
ATOM 2714 N N . LEU A 1 349 ? 22.099 29.407 18.234 1.00 95.25 349 LEU A N 1
ATOM 2715 C CA . LEU A 1 349 ? 21.940 29.195 16.787 1.00 95.25 349 LEU A CA 1
ATOM 2716 C C . LEU A 1 349 ? 20.558 29.652 16.305 1.00 95.25 349 LEU A C 1
ATOM 2718 O O . LEU A 1 349 ? 20.462 30.400 15.333 1.00 95.25 349 LEU A O 1
ATOM 2722 N N . ILE A 1 350 ? 19.501 29.278 17.029 1.00 95.00 350 ILE A N 1
ATOM 2723 C CA . ILE A 1 350 ? 18.130 29.709 16.727 1.00 95.00 350 ILE A CA 1
ATOM 2724 C C . ILE A 1 350 ? 18.008 31.235 16.778 1.00 95.00 350 ILE A C 1
ATOM 2726 O O . ILE A 1 350 ? 17.515 31.853 15.833 1.00 95.00 350 ILE A O 1
ATOM 2730 N N . ARG A 1 351 ? 18.478 31.868 17.858 1.00 95.19 351 ARG A N 1
ATOM 2731 C CA . ARG A 1 351 ? 18.385 33.324 18.029 1.00 95.19 351 ARG A CA 1
ATOM 2732 C C . ARG A 1 351 ? 19.181 34.089 16.970 1.00 95.19 351 ARG A C 1
ATOM 2734 O O . ARG A 1 351 ? 18.729 35.145 16.531 1.00 95.19 351 ARG A O 1
ATOM 2741 N N . LYS A 1 352 ? 20.330 33.569 16.537 1.00 92.62 352 LYS A N 1
ATOM 2742 C CA . LYS A 1 352 ? 21.118 34.182 15.462 1.00 92.62 352 LYS A CA 1
ATOM 2743 C C . LYS A 1 352 ? 20.340 34.219 14.151 1.00 92.62 352 LYS A C 1
ATOM 2745 O O . LYS A 1 352 ? 20.230 35.294 13.573 1.00 92.62 352 LYS A O 1
ATOM 2750 N N . GLU A 1 353 ? 19.720 33.116 13.736 1.00 90.56 353 GLU A N 1
ATOM 2751 C CA . GLU A 1 353 ? 18.895 33.105 12.515 1.00 90.56 353 GLU A CA 1
ATOM 2752 C C . GLU A 1 353 ? 17.672 34.030 12.628 1.00 90.56 353 GLU A C 1
ATOM 2754 O O . GLU A 1 353 ? 17.362 34.758 11.684 1.00 90.56 353 GLU A O 1
ATOM 2759 N N . VAL A 1 354 ? 17.025 34.084 13.802 1.00 88.06 354 VAL A N 1
ATOM 2760 C CA . VAL A 1 354 ? 15.935 35.041 14.077 1.00 88.06 354 VAL A CA 1
ATOM 2761 C C . VAL A 1 354 ? 16.402 36.486 13.868 1.00 88.06 354 VAL A C 1
ATOM 2763 O O . VAL A 1 354 ? 15.706 37.259 13.217 1.00 88.06 354 VAL A O 1
ATOM 2766 N N . ASN A 1 355 ? 17.561 36.862 14.414 1.00 86.94 355 ASN A N 1
ATOM 2767 C CA . ASN A 1 355 ? 18.068 38.236 14.344 1.00 86.94 355 ASN A CA 1
ATOM 2768 C C . ASN A 1 355 ? 18.600 38.605 12.952 1.00 86.94 355 ASN A C 1
ATOM 2770 O O . ASN A 1 355 ? 18.480 39.757 12.548 1.00 86.94 355 ASN A O 1
ATOM 2774 N N . LEU A 1 356 ? 19.208 37.651 12.243 1.00 83.38 356 LEU A N 1
ATOM 2775 C CA . LEU A 1 356 ? 19.830 37.892 10.942 1.00 83.38 356 LEU A CA 1
ATOM 2776 C C . LEU A 1 356 ? 18.808 38.112 9.827 1.00 83.38 356 LEU A C 1
ATOM 2778 O O . LEU A 1 356 ? 19.089 38.871 8.905 1.00 83.38 356 LEU A O 1
ATOM 2782 N N . ARG A 1 357 ? 17.658 37.429 9.880 1.00 78.44 357 ARG A N 1
ATOM 2783 C CA . ARG A 1 357 ? 16.756 37.335 8.720 1.00 78.44 357 ARG A CA 1
ATOM 2784 C C . ARG A 1 357 ? 15.404 38.000 8.880 1.00 78.44 357 ARG A C 1
ATOM 2786 O O . ARG A 1 357 ? 14.773 38.325 7.882 1.00 78.44 357 ARG A O 1
ATOM 2793 N N . LEU A 1 358 ? 14.927 38.172 10.109 1.00 85.00 358 LEU A N 1
ATOM 2794 C CA . LEU A 1 358 ? 13.592 38.713 10.345 1.00 85.00 358 LEU A CA 1
ATOM 2795 C C . LEU A 1 358 ? 13.633 40.227 10.514 1.00 85.00 358 LEU A C 1
ATOM 2797 O O . LEU A 1 358 ? 13.541 40.743 11.629 1.00 85.00 358 LEU A O 1
ATOM 2801 N N . ASP A 1 359 ? 13.719 40.927 9.390 1.00 89.38 359 ASP A N 1
ATOM 2802 C CA . ASP A 1 359 ? 13.492 42.366 9.319 1.00 89.38 359 ASP A CA 1
ATOM 2803 C C . ASP A 1 359 ? 12.051 42.694 8.870 1.00 89.38 359 ASP A C 1
ATOM 2805 O O . ASP A 1 359 ? 11.165 41.834 8.818 1.00 89.38 359 ASP A O 1
ATOM 2809 N N . ASN A 1 360 ? 11.779 43.970 8.605 1.00 90.94 360 ASN A N 1
ATOM 2810 C CA . ASN A 1 360 ? 10.481 44.441 8.123 1.00 90.94 360 ASN A CA 1
ATOM 2811 C C . ASN A 1 360 ? 10.268 44.237 6.610 1.00 90.94 360 ASN A C 1
ATOM 2813 O O . ASN A 1 360 ? 9.191 44.562 6.117 1.00 90.94 360 ASN A O 1
ATOM 2817 N N . GLN A 1 361 ? 11.251 43.716 5.876 1.00 91.81 361 GLN A N 1
ATOM 2818 C CA . GLN A 1 361 ? 11.170 43.444 4.439 1.00 91.81 361 GLN A CA 1
ATOM 2819 C C . GLN A 1 361 ? 11.038 41.955 4.119 1.00 91.81 361 GLN A C 1
ATOM 2821 O O . GLN A 1 361 ? 10.617 41.615 3.014 1.00 91.81 361 GLN A O 1
ATOM 2826 N N . PHE A 1 362 ? 11.322 41.073 5.079 1.00 94.25 362 PHE A N 1
ATOM 2827 C CA . PHE A 1 362 ? 11.275 39.621 4.910 1.00 94.25 362 PHE A CA 1
ATOM 2828 C C . PHE A 1 362 ? 9.991 39.119 4.227 1.00 94.25 362 PHE A C 1
ATOM 2830 O O . PHE A 1 362 ? 10.055 38.286 3.324 1.00 94.25 362 PHE A O 1
ATOM 2837 N N . THR A 1 363 ? 8.820 39.660 4.588 1.00 95.44 363 THR A N 1
ATOM 2838 C CA . THR A 1 363 ? 7.560 39.235 3.954 1.00 95.44 363 THR A CA 1
ATOM 2839 C C . THR A 1 363 ? 7.507 39.594 2.478 1.00 95.44 363 THR A C 1
ATOM 2841 O O . THR A 1 363 ? 7.037 38.792 1.677 1.00 95.44 363 THR A O 1
ATOM 2844 N N . ASP A 1 364 ? 7.989 40.780 2.112 1.00 95.19 364 ASP A N 1
ATOM 2845 C CA . ASP A 1 364 ? 8.002 41.240 0.725 1.00 95.19 364 ASP A CA 1
ATOM 2846 C C . ASP A 1 364 ? 8.998 40.445 -0.135 1.00 95.19 364 ASP A C 1
ATOM 2848 O O . ASP A 1 364 ? 8.690 40.142 -1.288 1.00 95.19 364 ASP A O 1
ATOM 2852 N N . ASP A 1 365 ? 10.149 40.037 0.416 1.00 95.31 365 ASP A N 1
ATOM 2853 C CA . ASP A 1 365 ? 11.105 39.173 -0.299 1.00 95.31 365 ASP A CA 1
ATOM 2854 C C . ASP A 1 365 ? 10.500 37.782 -0.563 1.00 95.31 365 ASP A C 1
ATOM 2856 O O . ASP A 1 365 ? 10.520 37.308 -1.699 1.00 95.31 365 ASP A O 1
ATOM 2860 N N . VAL A 1 366 ? 9.816 37.185 0.426 1.00 95.56 366 VAL A N 1
ATOM 2861 C CA . VAL A 1 366 ? 9.082 35.917 0.236 1.00 95.56 366 VAL A CA 1
ATOM 2862 C C . VAL A 1 366 ? 7.933 36.072 -0.767 1.00 95.56 366 VAL A C 1
ATOM 2864 O O . VAL A 1 366 ? 7.758 35.214 -1.627 1.00 95.56 366 VAL A O 1
ATOM 2867 N N . VAL A 1 367 ? 7.153 37.158 -0.707 1.00 96.44 367 VAL A N 1
ATOM 2868 C CA . VAL A 1 367 ? 6.099 37.446 -1.704 1.00 96.44 367 VAL A CA 1
ATOM 2869 C C . VAL A 1 367 ? 6.703 37.529 -3.108 1.00 96.44 367 VAL A C 1
ATOM 2871 O O . VAL A 1 367 ? 6.144 36.969 -4.049 1.00 96.44 367 VAL A O 1
ATOM 2874 N N . THR A 1 368 ? 7.865 38.169 -3.241 1.00 96.88 368 THR A N 1
ATOM 2875 C CA . THR A 1 368 ? 8.592 38.275 -4.511 1.00 96.88 368 THR A CA 1
ATOM 2876 C C . THR A 1 368 ? 9.090 36.913 -4.999 1.00 96.88 368 THR A C 1
ATOM 2878 O O . THR A 1 368 ? 8.977 36.622 -6.188 1.00 96.88 368 THR A O 1
ATOM 2881 N N . LEU A 1 369 ? 9.593 36.059 -4.102 1.00 96.38 369 LEU A N 1
ATOM 2882 C CA . LEU A 1 369 ? 9.985 34.682 -4.421 1.00 96.38 369 LEU A CA 1
ATOM 2883 C C . LEU A 1 369 ? 8.790 33.879 -4.948 1.00 96.38 369 LEU A C 1
ATOM 2885 O O . LEU A 1 369 ? 8.912 33.174 -5.947 1.00 96.38 369 LEU A O 1
ATOM 2889 N N . VAL A 1 370 ? 7.632 33.996 -4.293 1.00 96.31 370 VAL A N 1
ATOM 2890 C CA . VAL A 1 370 ? 6.414 33.281 -4.690 1.00 96.31 370 VAL A CA 1
ATOM 2891 C C . VAL A 1 370 ? 5.906 33.737 -6.054 1.00 96.31 370 VAL A C 1
ATOM 2893 O O . VAL A 1 370 ? 5.514 32.895 -6.857 1.00 96.31 370 VAL A O 1
ATOM 2896 N N . ASP A 1 371 ? 5.915 35.039 -6.337 1.00 94.62 371 ASP A N 1
ATOM 2897 C CA . ASP A 1 371 ? 5.435 35.598 -7.611 1.00 94.62 371 ASP A CA 1
ATOM 2898 C C . ASP A 1 371 ? 6.261 35.116 -8.818 1.00 94.62 371 ASP A C 1
ATOM 2900 O O . ASP A 1 371 ? 5.746 34.990 -9.925 1.00 94.62 371 ASP A O 1
ATOM 2904 N N . GLN A 1 372 ? 7.531 34.765 -8.594 1.00 93.88 372 GLN A N 1
ATOM 2905 C CA . GLN A 1 372 ? 8.427 34.226 -9.623 1.00 93.88 372 GLN A CA 1
ATOM 2906 C C . GLN A 1 372 ? 8.229 32.731 -9.905 1.00 93.88 372 GLN A C 1
ATOM 2908 O O . GLN A 1 372 ? 8.818 32.204 -10.852 1.00 93.88 372 GLN A O 1
ATOM 2913 N N . LEU A 1 373 ? 7.436 32.020 -9.099 1.00 94.31 373 LEU A N 1
ATOM 2914 C CA . LEU A 1 373 ? 7.198 30.595 -9.307 1.00 94.31 373 LEU A CA 1
ATOM 2915 C C . LEU A 1 373 ? 6.302 30.370 -10.523 1.00 94.31 373 LEU A C 1
ATOM 2917 O O . LEU A 1 373 ? 5.227 30.951 -10.634 1.00 94.31 373 LEU A O 1
ATOM 2921 N N . GLU A 1 374 ? 6.682 29.428 -11.381 1.00 93.56 374 GLU A N 1
ATOM 2922 C CA . GLU A 1 374 ? 5.774 28.922 -12.417 1.00 93.56 374 GLU A CA 1
ATOM 2923 C C . GLU A 1 374 ? 4.612 28.107 -11.825 1.00 93.56 374 GLU A C 1
ATOM 2925 O O . GLU A 1 374 ? 3.530 28.054 -12.400 1.00 93.56 374 GLU A O 1
ATOM 2930 N N . ASP A 1 375 ? 4.827 27.489 -10.661 1.00 93.25 375 ASP A N 1
ATOM 2931 C CA . ASP A 1 375 ? 3.873 26.629 -9.968 1.00 93.25 375 ASP A CA 1
ATOM 2932 C C . ASP A 1 375 ? 4.017 26.814 -8.456 1.00 93.25 375 ASP A C 1
ATOM 2934 O O . ASP A 1 375 ? 5.053 26.494 -7.861 1.00 93.25 375 ASP A O 1
ATOM 2938 N N . VAL A 1 376 ? 2.952 27.307 -7.826 1.00 93.38 376 VAL A N 1
ATOM 2939 C CA . VAL A 1 376 ? 2.935 27.642 -6.395 1.00 93.38 376 VAL A CA 1
ATOM 2940 C C . VAL A 1 376 ? 3.021 26.408 -5.488 1.00 93.38 376 VAL A C 1
ATOM 2942 O O . VAL A 1 376 ? 3.328 26.526 -4.307 1.00 93.38 376 VAL A O 1
ATOM 2945 N N . THR A 1 377 ? 2.801 25.198 -6.004 1.00 90.88 377 THR A N 1
ATOM 2946 C CA . THR A 1 377 ? 2.939 23.968 -5.202 1.00 90.88 377 THR A CA 1
ATOM 2947 C C . THR A 1 377 ? 4.380 23.495 -5.058 1.00 90.88 377 THR A C 1
ATOM 2949 O O . THR A 1 377 ? 4.657 22.631 -4.228 1.00 90.88 377 THR A O 1
ATOM 2952 N N . ARG A 1 378 ? 5.316 24.052 -5.836 1.00 92.44 378 ARG A N 1
ATOM 2953 C CA . ARG A 1 378 ? 6.725 23.640 -5.812 1.00 92.44 378 ARG A CA 1
ATOM 2954 C C . ARG A 1 378 ? 7.496 24.206 -4.626 1.00 92.44 378 ARG A C 1
ATOM 2956 O O . ARG A 1 378 ? 8.537 23.653 -4.293 1.00 92.44 378 ARG A O 1
ATOM 2963 N N . LEU A 1 379 ? 7.025 25.281 -3.997 1.00 93.62 379 LEU A N 1
ATOM 2964 C CA . LEU A 1 379 ? 7.687 25.872 -2.837 1.00 93.62 379 LEU A CA 1
ATOM 2965 C C . LEU A 1 379 ? 7.202 25.189 -1.555 1.00 93.62 379 LEU A C 1
ATOM 2967 O O . LEU A 1 379 ? 6.040 25.317 -1.178 1.00 93.62 379 LEU A O 1
ATOM 2971 N N . VAL A 1 380 ? 8.094 24.467 -0.878 1.00 90.19 380 VAL A N 1
ATOM 2972 C CA . VAL A 1 380 ? 7.786 23.771 0.381 1.00 90.19 380 VAL A CA 1
ATOM 2973 C C . VAL A 1 380 ? 8.773 24.176 1.473 1.00 90.19 380 VAL A C 1
ATOM 2975 O O . VAL A 1 380 ? 9.935 24.427 1.156 1.00 90.19 380 VAL A O 1
ATOM 2978 N N . PRO A 1 381 ? 8.382 24.229 2.760 1.00 91.75 381 PRO A N 1
ATOM 2979 C CA . PRO A 1 381 ? 9.359 24.455 3.819 1.00 91.75 381 PRO A CA 1
ATOM 2980 C C . PRO A 1 381 ? 10.345 23.283 3.900 1.00 91.75 381 PRO A C 1
ATOM 2982 O O . PRO A 1 381 ? 9.943 22.118 3.867 1.00 91.75 381 PRO A O 1
ATOM 2985 N N . THR A 1 382 ? 11.636 23.584 4.006 1.00 91.81 382 THR A N 1
ATOM 2986 C CA . THR A 1 382 ? 12.731 22.616 3.820 1.00 91.81 382 THR A CA 1
ATOM 2987 C C . THR A 1 382 ? 12.666 21.422 4.782 1.00 91.81 382 THR A C 1
ATOM 2989 O O . THR A 1 382 ? 12.949 20.293 4.389 1.00 91.81 382 THR A O 1
ATOM 2992 N N . ALA A 1 383 ? 12.219 21.613 6.023 1.00 89.12 383 ALA A N 1
ATOM 2993 C CA . ALA A 1 383 ? 12.055 20.534 6.998 1.00 89.12 383 ALA A CA 1
ATOM 2994 C C . ALA A 1 383 ? 10.989 19.500 6.591 1.00 89.12 383 ALA A C 1
ATOM 2996 O O . ALA A 1 383 ? 11.057 18.357 7.041 1.00 89.12 383 ALA A O 1
ATOM 2997 N N . PHE A 1 384 ? 10.039 19.851 5.715 1.00 86.12 384 PHE A N 1
ATOM 2998 C CA . PHE A 1 384 ? 9.058 18.904 5.172 1.00 86.12 384 PHE A CA 1
ATOM 2999 C C . PHE A 1 384 ? 9.599 18.059 4.009 1.00 86.12 384 PHE A C 1
ATOM 3001 O O . PHE A 1 384 ? 8.881 17.200 3.502 1.00 86.12 384 PHE A O 1
ATOM 3008 N N . LEU A 1 385 ? 10.852 18.241 3.578 1.00 83.50 385 LEU A N 1
ATOM 3009 C CA . LEU A 1 385 ? 11.480 17.304 2.637 1.00 83.50 385 LEU A CA 1
ATOM 3010 C C . LEU A 1 385 ? 11.751 15.940 3.280 1.00 83.50 385 LEU A C 1
ATOM 3012 O O . LEU A 1 385 ? 11.804 14.929 2.586 1.00 83.50 385 LEU A O 1
ATOM 3016 N N . ASP A 1 386 ? 11.895 15.924 4.604 1.00 78.31 386 ASP A N 1
ATOM 3017 C CA . ASP A 1 386 ? 12.299 14.763 5.390 1.00 78.31 386 ASP A CA 1
ATOM 3018 C C . ASP A 1 386 ? 11.249 14.421 6.459 1.00 78.31 386 ASP A C 1
ATOM 3020 O O . ASP A 1 386 ? 11.546 14.227 7.641 1.00 78.31 386 ASP A O 1
ATOM 3024 N N . VAL A 1 387 ? 9.975 14.389 6.048 1.00 68.19 387 VAL A N 1
ATOM 3025 C CA . VAL A 1 387 ? 8.883 13.923 6.916 1.00 68.19 387 VAL A CA 1
ATOM 3026 C C . VAL A 1 387 ? 9.157 12.467 7.290 1.00 68.19 387 VAL A C 1
ATOM 3028 O O . VAL A 1 387 ? 9.259 11.627 6.400 1.00 68.19 387 VAL A O 1
ATOM 3031 N N . LEU A 1 388 ? 9.200 12.183 8.600 1.00 62.66 388 LEU A N 1
ATOM 3032 C CA . LEU A 1 388 ? 9.632 10.928 9.255 1.00 62.66 388 LEU A CA 1
ATOM 3033 C C . LEU A 1 388 ? 11.126 10.781 9.536 1.00 62.66 388 LEU A C 1
ATOM 3035 O O . LEU A 1 388 ? 11.504 9.832 10.226 1.00 62.66 388 LEU A O 1
ATOM 3039 N N . GLY A 1 389 ? 11.965 11.675 9.028 1.00 74.88 389 GLY A N 1
ATOM 3040 C CA . GLY A 1 389 ? 13.401 11.570 9.213 1.00 74.88 389 GLY A CA 1
ATOM 3041 C C . GLY A 1 389 ? 13.920 12.432 10.353 1.00 74.88 389 GLY A C 1
ATOM 3042 O O . GLY A 1 389 ? 13.571 12.278 11.520 1.00 74.88 389 GLY A O 1
ATOM 3043 N N . ARG A 1 390 ? 14.854 13.301 10.007 1.00 85.69 390 ARG A N 1
ATOM 3044 C CA . ARG A 1 390 ? 15.800 13.972 10.896 1.00 85.69 390 ARG A CA 1
ATOM 3045 C C . ARG A 1 390 ? 15.433 15.428 11.159 1.00 85.69 390 ARG A C 1
ATOM 3047 O O . ARG A 1 390 ? 16.031 16.046 12.035 1.00 85.69 390 ARG A O 1
ATOM 3054 N N . SER A 1 391 ? 14.495 15.982 10.400 1.00 90.50 391 SER A N 1
ATOM 3055 C CA . SER A 1 391 ? 14.105 17.393 10.455 1.00 90.50 391 SER A CA 1
ATOM 3056 C C . SER A 1 391 ? 12.872 17.615 11.330 1.00 90.50 391 SER A C 1
ATOM 3058 O O . SER A 1 391 ? 12.186 16.675 11.737 1.00 90.50 391 SER A O 1
ATOM 3060 N N . SER A 1 392 ? 12.614 18.862 11.713 1.00 92.31 392 SER A N 1
ATOM 3061 C CA . SER A 1 392 ? 11.484 19.208 12.581 1.00 92.31 392 SER A CA 1
ATOM 3062 C C . SER A 1 392 ? 10.920 20.589 12.254 1.00 92.31 392 SER A C 1
ATOM 3064 O O . SER A 1 392 ? 11.593 21.444 11.681 1.00 92.31 392 SER A O 1
ATOM 3066 N N . VAL A 1 393 ? 9.662 20.800 12.620 1.00 93.06 393 VAL A N 1
ATOM 3067 C CA . VAL A 1 393 ? 8.928 22.049 12.446 1.00 93.06 393 VAL A CA 1
ATOM 3068 C C . VAL A 1 393 ? 8.256 22.407 13.760 1.00 93.06 393 VAL A C 1
ATOM 3070 O O . VAL A 1 393 ? 7.617 21.563 14.390 1.00 93.06 393 VAL A O 1
ATOM 3073 N N . GLN A 1 394 ? 8.345 23.669 14.157 1.00 93.38 394 GLN A N 1
ATOM 3074 C CA . GLN A 1 394 ? 7.632 24.179 15.322 1.00 93.38 394 GLN A CA 1
ATOM 3075 C C . GLN A 1 394 ? 6.732 25.349 14.954 1.00 93.38 394 GLN A C 1
ATOM 3077 O O . GLN A 1 394 ? 7.138 26.263 14.240 1.00 93.38 394 GLN A O 1
ATOM 3082 N N . THR A 1 395 ? 5.532 25.357 15.529 1.00 92.06 395 THR A N 1
ATOM 3083 C CA . THR A 1 395 ? 4.679 26.543 15.614 1.00 92.06 395 THR A CA 1
ATOM 3084 C C . THR A 1 395 ? 4.354 26.854 17.068 1.00 92.06 395 THR A C 1
ATOM 3086 O O . THR A 1 395 ? 4.221 25.939 17.886 1.00 92.06 395 THR A O 1
ATOM 3089 N N . SER A 1 396 ? 4.290 28.143 17.408 1.00 91.00 396 SER A N 1
ATOM 3090 C CA . SER A 1 396 ? 4.080 28.594 18.781 1.00 91.00 396 SER A CA 1
ATOM 3091 C C . SER A 1 396 ? 2.872 29.502 18.897 1.00 91.00 396 SER A C 1
ATOM 3093 O O . SER A 1 396 ? 2.787 30.528 18.228 1.00 91.00 396 SER A O 1
ATOM 3095 N N . TRP A 1 397 ? 1.922 29.085 19.730 1.00 88.50 397 TRP A N 1
ATOM 3096 C CA . TRP A 1 397 ? 0.654 29.766 19.979 1.00 88.50 397 TRP A CA 1
ATOM 3097 C C . TRP A 1 397 ? 0.617 30.446 21.346 1.00 88.50 397 TRP A C 1
ATOM 3099 O O . TRP A 1 397 ? -0.434 30.905 21.779 1.00 88.50 397 TRP A O 1
ATOM 3109 N N . ALA A 1 398 ? 1.765 30.530 22.019 1.00 82.25 398 ALA A N 1
ATOM 3110 C CA . ALA A 1 398 ? 1.878 31.044 23.378 1.00 82.25 398 ALA A CA 1
ATOM 3111 C C . ALA A 1 398 ? 1.391 32.500 23.530 1.00 82.25 398 ALA A C 1
ATOM 3113 O O . ALA A 1 398 ? 0.946 32.872 24.614 1.00 82.25 398 ALA A O 1
ATOM 3114 N N . GLU A 1 399 ? 1.454 33.303 22.459 1.00 80.19 399 GLU A N 1
ATOM 3115 C CA . GLU A 1 399 ? 0.980 34.698 22.422 1.00 80.19 399 GLU A CA 1
ATOM 3116 C C . GLU A 1 399 ? -0.541 34.829 22.196 1.00 80.19 399 GLU A C 1
ATOM 3118 O O . GLU A 1 399 ? -1.074 35.936 22.269 1.00 80.19 399 GLU A O 1
ATOM 3123 N N . PHE A 1 400 ? -1.257 33.735 21.910 1.00 81.19 400 PHE A N 1
ATOM 3124 C CA . PHE A 1 400 ? -2.698 33.776 21.662 1.00 81.19 400 PHE A CA 1
ATOM 3125 C C . PHE A 1 400 ? -3.485 33.502 22.936 1.00 81.19 400 PHE A C 1
ATOM 3127 O O . PHE A 1 400 ? -3.255 32.514 23.624 1.00 81.19 400 PHE A O 1
ATOM 3134 N N . ASP A 1 401 ? -4.481 34.340 23.200 1.00 78.12 401 ASP A N 1
ATOM 3135 C CA . ASP A 1 401 ? -5.335 34.220 24.375 1.00 78.12 401 ASP A CA 1
ATOM 3136 C C . ASP A 1 401 ? -6.708 33.645 24.001 1.00 78.12 401 ASP A C 1
ATOM 3138 O O . ASP A 1 401 ? -7.717 34.344 23.910 1.00 78.12 401 ASP A O 1
ATOM 3142 N N . LEU A 1 402 ? -6.726 32.347 23.691 1.00 77.19 402 LEU A N 1
ATOM 3143 C CA . LEU A 1 402 ? -7.971 31.619 23.418 1.00 77.19 402 LEU A CA 1
ATOM 3144 C C . LEU A 1 402 ? -8.741 31.279 24.706 1.00 77.19 402 LEU A C 1
ATOM 3146 O O . LEU A 1 402 ? -9.949 31.060 24.650 1.00 77.19 402 LEU A O 1
ATOM 3150 N N . ALA A 1 403 ? -8.064 31.255 25.858 1.00 70.69 403 ALA A N 1
ATOM 3151 C CA . ALA A 1 403 ? -8.655 30.896 27.147 1.00 70.69 403 ALA A CA 1
ATOM 3152 C C . ALA A 1 403 ? -9.601 31.978 27.703 1.00 70.69 403 ALA A C 1
ATOM 3154 O O . ALA A 1 403 ? -10.428 31.687 28.569 1.00 70.69 403 ALA A O 1
ATOM 3155 N N . THR A 1 404 ? -9.511 33.221 27.221 1.00 76.62 404 THR A N 1
ATOM 3156 C CA . THR A 1 404 ? -10.414 34.315 27.620 1.00 76.62 404 THR A CA 1
ATOM 3157 C C . THR A 1 404 ? -11.651 34.462 26.743 1.00 76.62 404 THR A C 1
ATOM 3159 O O . THR A 1 404 ? -12.502 35.297 27.044 1.00 76.62 404 THR A O 1
ATOM 3162 N N . VAL A 1 405 ? -11.799 33.658 25.685 1.00 89.31 405 VAL A N 1
ATOM 3163 C CA . VAL A 1 405 ? -12.967 33.743 24.802 1.00 89.31 405 VAL A CA 1
ATOM 3164 C C . VAL A 1 405 ? -14.209 33.200 25.512 1.00 89.31 405 VAL A C 1
ATOM 3166 O O . VAL A 1 405 ? -14.273 32.026 25.874 1.00 89.31 405 VAL A O 1
ATOM 3169 N N . GLU A 1 406 ? -15.211 34.062 25.683 1.00 92.25 406 GLU A N 1
ATOM 3170 C CA . GLU A 1 406 ? -16.471 33.739 26.353 1.00 92.25 406 GLU A CA 1
ATOM 3171 C C . GLU A 1 406 ? -17.545 33.295 25.357 1.00 92.25 406 GLU A C 1
ATOM 3173 O O . GLU A 1 406 ? -17.925 34.046 24.460 1.00 92.25 406 GLU A O 1
ATOM 3178 N N . TRP A 1 407 ? -18.079 32.097 25.567 1.00 94.19 407 TRP A N 1
ATOM 3179 C CA . TRP A 1 407 ? -19.112 31.452 24.756 1.00 94.19 407 TRP A CA 1
ATOM 3180 C C . TRP A 1 407 ? -20.513 31.536 25.374 1.00 94.19 407 TRP A C 1
ATOM 3182 O O . TRP A 1 407 ? -21.502 31.286 24.685 1.00 94.19 407 TRP A O 1
ATOM 3192 N N . GLY A 1 408 ? -20.607 31.928 26.646 1.00 93.50 408 GLY A N 1
ATOM 3193 C CA . GLY A 1 408 ? -21.851 32.060 27.408 1.00 93.50 408 GLY A CA 1
ATOM 3194 C C . GLY A 1 408 ? -22.173 30.841 28.287 1.00 93.50 408 GLY A C 1
ATOM 3195 O O . GLY A 1 408 ? -21.671 29.741 28.036 1.00 93.50 408 GLY A O 1
ATOM 3196 N N . PRO A 1 409 ? -23.026 31.020 29.309 1.00 91.88 409 PRO A N 1
ATOM 3197 C CA . PRO A 1 409 ? -23.196 30.061 30.398 1.00 91.88 409 PRO A CA 1
ATOM 3198 C C . PRO A 1 409 ? -23.839 28.749 29.945 1.00 91.88 409 PRO A C 1
ATOM 3200 O O . PRO A 1 409 ? -23.480 27.689 30.446 1.00 91.88 409 PRO A O 1
ATOM 3203 N N . LEU A 1 410 ? -24.704 28.770 28.920 1.00 91.06 410 LEU A N 1
ATOM 3204 C CA . LEU A 1 410 ? -25.307 27.538 28.385 1.00 91.06 410 LEU A CA 1
ATOM 3205 C C . LEU A 1 410 ? -24.312 26.655 27.615 1.00 91.06 410 LEU A C 1
ATOM 3207 O O . LEU A 1 410 ? -24.671 25.557 27.191 1.00 91.06 410 LEU A O 1
ATOM 3211 N N . LEU A 1 411 ? -23.082 27.132 27.415 1.00 91.94 411 LEU A N 1
ATOM 3212 C CA . LEU A 1 411 ? -21.967 26.383 26.845 1.00 91.94 411 LEU A CA 1
ATOM 3213 C C . LEU A 1 411 ? -20.794 26.269 27.838 1.00 91.94 411 LEU A C 1
ATOM 3215 O O . LEU A 1 411 ? -19.664 26.061 27.412 1.00 91.94 411 LEU A O 1
ATOM 3219 N N . GLY A 1 412 ? -21.027 26.438 29.144 1.00 86.31 412 GLY A N 1
ATOM 3220 C CA . GLY A 1 412 ? -19.973 26.321 30.159 1.00 86.31 412 GLY A CA 1
ATOM 3221 C C . GLY A 1 412 ? -19.004 27.507 30.206 1.00 86.31 412 GLY A C 1
ATOM 3222 O O . GLY A 1 412 ? -17.878 27.355 30.673 1.00 86.31 412 GLY A O 1
ATOM 3223 N N . ASP A 1 413 ? -19.438 28.671 29.711 1.00 88.94 413 ASP A N 1
ATOM 3224 C CA . ASP A 1 413 ? -18.742 29.963 29.652 1.00 88.94 413 ASP A CA 1
ATOM 3225 C C . ASP A 1 413 ? -17.488 30.017 28.778 1.00 88.94 413 ASP A C 1
ATOM 3227 O O . ASP A 1 413 ? -17.370 30.928 27.958 1.00 88.94 413 ASP A O 1
ATOM 3231 N N . ARG A 1 414 ? -16.541 29.091 28.932 1.00 87.94 414 ARG A N 1
ATOM 3232 C CA . ARG A 1 414 ? -15.240 29.101 28.248 1.00 87.94 414 ARG A CA 1
ATOM 3233 C C . ARG A 1 414 ? -14.832 27.690 27.838 1.00 87.94 414 ARG A C 1
ATOM 3235 O O . ARG A 1 414 ? -15.239 26.705 28.446 1.00 87.94 414 ARG A O 1
ATOM 3242 N N . ILE A 1 415 ? -13.989 27.597 26.814 1.00 88.19 415 ILE A N 1
ATOM 3243 C CA . ILE A 1 415 ? -13.329 26.334 26.461 1.00 88.19 415 ILE A CA 1
ATOM 3244 C C . ILE A 1 415 ? -12.294 25.985 27.540 1.00 88.19 415 ILE A C 1
ATOM 3246 O O . ILE A 1 415 ? -11.517 26.842 27.956 1.00 88.19 415 ILE A O 1
ATOM 3250 N N . GLU A 1 416 ? -12.267 24.735 28.001 1.00 82.81 416 GLU A N 1
ATOM 3251 C CA . GLU A 1 416 ? -11.340 24.327 29.072 1.00 82.81 416 GLU A CA 1
ATOM 3252 C C . GLU A 1 416 ? -9.992 23.824 28.547 1.00 82.81 416 GLU A C 1
ATOM 3254 O O . GLU A 1 416 ? -8.994 23.837 29.267 1.00 82.81 416 GLU A O 1
ATOM 3259 N N . ALA A 1 417 ? -9.948 23.373 27.295 1.00 86.94 417 ALA A N 1
ATOM 3260 C CA . ALA A 1 417 ? -8.729 22.912 26.652 1.00 86.94 417 ALA A CA 1
ATOM 3261 C C . ALA A 1 417 ? -8.805 23.078 25.135 1.00 86.94 417 ALA A C 1
ATOM 3263 O O . ALA A 1 417 ? -9.881 23.116 24.545 1.00 86.94 417 ALA A O 1
ATOM 3264 N N . ILE A 1 418 ? -7.637 23.117 24.499 1.00 88.25 418 ILE A N 1
ATOM 3265 C CA . ILE A 1 418 ? -7.492 23.010 23.046 1.00 88.25 418 ILE A CA 1
ATOM 3266 C C . ILE A 1 418 ? -6.646 21.779 22.784 1.00 88.25 418 ILE A C 1
ATOM 3268 O O . ILE A 1 418 ? -5.562 21.619 23.354 1.00 88.25 418 ILE A O 1
ATOM 3272 N N . ARG A 1 419 ? -7.153 20.871 21.956 1.00 90.44 419 ARG A N 1
ATOM 3273 C CA . ARG A 1 419 ? -6.469 19.616 21.639 1.00 90.44 419 ARG A CA 1
ATOM 3274 C C . ARG A 1 419 ? -6.537 19.359 20.145 1.00 90.44 419 ARG A C 1
ATOM 3276 O O . ARG A 1 419 ? -7.449 19.823 19.471 1.00 90.44 419 ARG A O 1
ATOM 3283 N N . CYS A 1 420 ? -5.572 18.617 19.625 1.00 90.06 420 CYS A N 1
ATOM 3284 C CA . CYS A 1 420 ? -5.705 17.974 18.325 1.00 90.06 420 CYS A CA 1
ATOM 3285 C C . CYS A 1 420 ? -6.337 16.583 18.516 1.00 90.06 420 CYS A C 1
ATOM 3287 O O . CYS A 1 420 ? -6.258 16.027 19.619 1.00 90.06 420 CYS A O 1
ATOM 3289 N N . PRO A 1 421 ? -6.935 15.990 17.473 1.00 90.19 421 PRO A N 1
ATOM 3290 C CA . PRO A 1 421 ? -7.361 14.602 17.543 1.00 90.19 421 PRO A CA 1
ATOM 3291 C C . PRO A 1 421 ? -6.160 13.648 17.687 1.00 90.19 421 PRO A C 1
ATOM 3293 O O . PRO A 1 421 ? -5.001 14.028 17.493 1.00 90.19 421 PRO A O 1
ATOM 3296 N N . ASN A 1 422 ? -6.443 12.385 18.005 1.00 85.25 422 ASN A N 1
ATOM 3297 C CA . ASN A 1 422 ? -5.458 11.332 18.273 1.00 85.25 422 ASN A CA 1
ATOM 3298 C C . ASN A 1 422 ? -4.520 10.994 17.096 1.00 85.25 422 ASN A C 1
ATOM 3300 O O . ASN A 1 422 ? -3.506 10.320 17.294 1.00 85.25 422 ASN A O 1
ATOM 3304 N N . THR A 1 423 ? -4.823 11.476 15.888 1.00 82.69 423 THR A N 1
ATOM 3305 C CA . THR A 1 423 ? -4.021 11.296 14.674 1.00 82.69 423 THR A CA 1
ATOM 3306 C C . THR A 1 423 ? -3.916 12.587 13.858 1.00 82.69 423 THR A C 1
ATOM 3308 O O . THR A 1 423 ? -4.793 13.453 13.890 1.00 82.69 423 THR A O 1
ATOM 3311 N N . GLY A 1 424 ? -2.857 12.699 13.052 1.00 74.88 424 GLY A N 1
ATOM 3312 C CA . GLY A 1 424 ? -2.700 13.776 12.068 1.00 74.88 424 GLY A CA 1
ATOM 3313 C C . GLY A 1 424 ? -1.753 14.914 12.455 1.00 74.88 424 GLY A C 1
ATOM 3314 O O . GLY A 1 424 ? -1.652 15.878 11.707 1.00 74.88 424 GLY A O 1
ATOM 3315 N N . ILE A 1 425 ? -1.028 14.794 13.570 1.00 86.12 425 ILE A N 1
ATOM 3316 C CA . ILE A 1 425 ? 0.163 15.614 13.831 1.00 86.12 425 ILE A CA 1
ATOM 3317 C C . ILE A 1 425 ? 1.377 14.864 13.285 1.00 86.12 425 ILE A C 1
ATOM 3319 O O . ILE A 1 425 ? 1.700 13.789 13.787 1.00 86.12 425 ILE A O 1
ATOM 3323 N N . LEU A 1 426 ? 2.010 15.404 12.242 1.00 86.31 426 LEU A N 1
ATOM 3324 C CA . LEU A 1 426 ? 3.149 14.774 11.568 1.00 86.31 426 LEU A CA 1
ATOM 3325 C C . LEU A 1 426 ? 4.353 14.610 12.525 1.00 86.31 426 LEU A C 1
ATOM 3327 O O . LEU A 1 426 ? 4.560 15.462 13.393 1.00 86.31 426 LEU A O 1
ATOM 3331 N N . PRO A 1 427 ? 5.173 13.552 12.387 1.00 86.12 427 PRO A N 1
ATOM 3332 C CA . PRO A 1 427 ? 6.394 13.399 13.171 1.00 86.12 427 PRO A CA 1
ATOM 3333 C C . PRO A 1 427 ? 7.365 14.552 12.924 1.00 86.12 427 PRO A C 1
ATOM 3335 O O . PRO A 1 427 ? 7.553 14.977 11.785 1.00 86.12 427 PRO A O 1
ATOM 3338 N N . GLY A 1 428 ? 7.919 15.093 14.008 1.00 86.56 428 GLY A N 1
ATOM 3339 C CA . GLY A 1 428 ? 8.756 16.289 13.966 1.00 86.56 428 GLY A CA 1
ATOM 3340 C C . GLY A 1 428 ? 7.966 17.595 13.868 1.00 86.56 428 GLY A C 1
ATOM 3341 O O . GLY A 1 428 ? 8.577 18.652 13.962 1.00 86.56 428 GLY A O 1
ATOM 3342 N N . CYS A 1 429 ? 6.634 17.570 13.720 1.00 91.12 429 CYS A N 1
ATOM 3343 C CA . CYS A 1 429 ? 5.798 18.763 13.848 1.00 91.12 429 CYS A CA 1
ATOM 3344 C C . CYS A 1 429 ? 5.335 18.945 15.292 1.00 91.12 429 CYS A C 1
ATOM 3346 O O . CYS A 1 429 ? 4.702 18.069 15.887 1.00 91.12 429 CYS A O 1
ATOM 3348 N N . HIS A 1 430 ? 5.610 20.118 15.846 1.00 92.75 430 HIS A N 1
ATOM 3349 C CA . HIS A 1 430 ? 5.316 20.432 17.234 1.00 92.75 430 HIS A CA 1
ATOM 3350 C C . HIS A 1 430 ? 4.525 21.733 17.350 1.00 92.75 430 HIS A C 1
ATOM 3352 O O . HIS A 1 430 ? 4.846 22.731 16.701 1.00 92.75 430 HIS A O 1
ATOM 3358 N N . VAL A 1 431 ? 3.501 21.722 18.202 1.00 91.75 431 VAL A N 1
ATOM 3359 C CA . VAL A 1 431 ? 2.618 22.873 18.426 1.00 91.75 431 VAL A CA 1
ATOM 3360 C C . VAL A 1 431 ? 2.711 23.267 19.890 1.00 91.75 431 VAL A C 1
ATOM 3362 O O . VAL A 1 431 ? 2.252 22.525 20.756 1.00 91.75 431 VAL A O 1
ATOM 3365 N N . VAL A 1 432 ? 3.297 24.426 20.176 1.00 91.88 432 VAL A N 1
ATOM 3366 C CA . VAL A 1 432 ? 3.187 25.045 21.502 1.00 91.88 432 VAL A CA 1
ATOM 3367 C C . VAL A 1 432 ? 1.800 25.659 21.584 1.00 91.88 432 VAL A C 1
ATOM 3369 O O . VAL A 1 432 ? 1.474 26.492 20.746 1.00 91.88 432 VAL A O 1
ATOM 3372 N N . LEU A 1 433 ? 0.978 25.221 22.528 1.00 88.88 433 LEU A N 1
ATOM 3373 C CA . LEU A 1 433 ? -0.386 25.703 22.727 1.00 88.88 433 LEU A CA 1
ATOM 3374 C C . LEU A 1 433 ? -0.390 27.053 23.474 1.00 88.88 433 LEU A C 1
ATOM 3376 O O . LEU A 1 433 ? 0.647 27.457 24.010 1.00 88.88 433 LEU A O 1
ATOM 3380 N N . PRO A 1 434 ? -1.534 27.764 23.503 1.00 87.81 434 PRO A N 1
ATOM 3381 C CA . PRO A 1 434 ? -1.713 28.971 24.304 1.00 87.81 434 PRO A CA 1
ATOM 3382 C C . PRO A 1 434 ? -1.203 28.842 25.736 1.00 87.81 434 PRO A C 1
ATOM 3384 O O . PRO A 1 434 ? -1.346 27.793 26.368 1.00 87.81 434 PRO A O 1
ATOM 3387 N N . THR A 1 435 ? -0.636 29.935 26.248 1.00 86.38 435 THR A N 1
ATOM 3388 C CA . THR A 1 435 ? -0.203 30.011 27.645 1.00 86.38 435 THR A CA 1
ATOM 3389 C C . THR A 1 435 ? -1.417 29.842 28.551 1.00 86.38 435 THR A C 1
ATOM 3391 O O . THR A 1 435 ? -2.439 30.507 28.374 1.00 86.38 435 THR A O 1
ATOM 3394 N N . LEU A 1 436 ? -1.316 28.932 29.515 1.00 84.81 436 LEU A N 1
ATOM 3395 C CA . LEU A 1 436 ? -2.381 28.680 30.473 1.00 84.81 436 LEU A CA 1
ATOM 3396 C C . LEU A 1 436 ? -2.453 29.814 31.513 1.00 84.81 436 LEU A C 1
ATOM 3398 O O . LEU A 1 436 ? -1.460 30.510 31.737 1.00 84.81 436 LEU A O 1
ATOM 3402 N N . PRO A 1 437 ? -3.594 29.998 32.204 1.00 82.94 437 PRO A N 1
ATOM 3403 C CA . PRO A 1 437 ? -3.745 31.051 33.215 1.00 82.94 437 PRO A CA 1
ATOM 3404 C C . PRO A 1 437 ? -2.727 30.998 34.364 1.00 82.94 437 PRO A C 1
ATOM 3406 O O . PRO A 1 437 ? -2.467 32.011 35.006 1.00 82.94 437 PRO A O 1
ATOM 3409 N N . ASP A 1 438 ? -2.145 29.828 34.633 1.00 84.12 438 ASP A N 1
ATOM 3410 C CA . ASP A 1 438 ? -1.087 29.638 35.631 1.00 84.12 438 ASP A CA 1
ATOM 3411 C C . ASP A 1 438 ? 0.312 30.060 35.129 1.00 84.12 438 ASP A C 1
ATOM 3413 O O . ASP A 1 438 ? 1.288 29.954 35.871 1.00 84.12 438 ASP A O 1
ATOM 3417 N N . GLY A 1 439 ? 0.419 30.531 33.882 1.00 84.25 439 GLY A N 1
ATOM 3418 C CA . GLY A 1 439 ? 1.665 30.893 33.203 1.00 84.25 439 GLY A CA 1
ATOM 3419 C C . GLY A 1 439 ? 2.437 29.701 32.627 1.00 84.25 439 GLY A C 1
ATOM 3420 O O . GLY A 1 439 ? 3.542 29.882 32.114 1.00 84.25 439 GLY A O 1
ATOM 3421 N N . GLY A 1 440 ? 1.908 28.482 32.761 1.00 86.94 440 GLY A N 1
ATOM 3422 C CA . GLY A 1 440 ? 2.469 27.274 32.171 1.00 86.94 440 GLY A CA 1
ATOM 3423 C C . GLY A 1 440 ? 2.121 27.144 30.692 1.00 86.94 440 GLY A C 1
ATOM 3424 O O . GLY A 1 440 ? 1.261 27.844 30.158 1.00 86.94 440 GLY A O 1
ATOM 3425 N N . VAL A 1 441 ? 2.800 26.224 30.015 1.00 88.00 441 VAL A N 1
ATOM 3426 C CA . VAL A 1 441 ? 2.632 26.002 28.577 1.00 88.00 441 VAL A CA 1
ATOM 3427 C C . VAL A 1 441 ? 2.451 24.519 28.299 1.00 88.00 441 VAL A C 1
ATOM 3429 O O . VAL A 1 441 ? 3.170 23.676 28.836 1.00 88.00 441 VAL A O 1
ATOM 3432 N N . GLU A 1 442 ? 1.500 24.195 27.432 1.00 89.81 442 GLU A N 1
ATOM 3433 C CA . GLU A 1 442 ? 1.340 22.852 26.885 1.00 89.81 442 GLU A CA 1
ATOM 3434 C C . GLU A 1 442 ? 1.972 22.772 25.493 1.00 89.81 442 GLU A C 1
ATOM 3436 O O . GLU A 1 442 ? 1.878 23.702 24.697 1.00 89.81 442 GLU A O 1
ATOM 3441 N N . VAL A 1 443 ? 2.596 21.644 25.165 1.00 91.00 443 VAL A N 1
ATOM 3442 C CA . VAL A 1 443 ? 3.098 21.360 23.818 1.00 91.00 443 VAL A CA 1
ATOM 3443 C C . VAL A 1 443 ? 2.528 20.047 23.317 1.00 91.00 443 VAL A C 1
ATOM 3445 O O . VAL A 1 443 ? 2.556 19.037 24.020 1.00 91.00 443 VAL A O 1
ATOM 3448 N N . VAL A 1 444 ? 2.035 20.052 22.083 1.00 91.56 444 VAL A N 1
ATOM 3449 C CA . VAL A 1 444 ? 1.730 18.840 21.328 1.00 91.56 444 VAL A CA 1
ATOM 3450 C C . VAL A 1 444 ? 2.997 18.411 20.602 1.00 91.56 444 VAL A C 1
ATOM 3452 O O . VAL A 1 444 ? 3.444 19.069 19.662 1.00 91.56 444 VAL A O 1
ATOM 3455 N N . PHE A 1 445 ? 3.579 17.300 21.036 1.00 91.12 445 PHE A N 1
ATOM 3456 C CA . PHE A 1 445 ? 4.767 16.724 20.427 1.00 91.12 445 PHE A CA 1
ATOM 3457 C C . PHE A 1 445 ? 4.367 15.673 19.380 1.00 91.12 445 PHE A C 1
ATOM 3459 O O . PHE A 1 445 ? 3.868 14.606 19.743 1.00 91.12 445 PHE A O 1
ATOM 3466 N N . GLY A 1 446 ? 4.563 15.973 18.091 1.00 90.56 446 GLY A N 1
ATOM 3467 C CA . GLY A 1 446 ? 4.332 15.037 16.991 1.00 90.56 446 GLY A CA 1
ATOM 3468 C C . GLY A 1 446 ? 5.444 14.006 16.846 1.00 90.56 446 GLY A C 1
ATOM 3469 O O . GLY A 1 446 ? 6.616 14.350 16.686 1.00 90.56 446 GLY A O 1
ATOM 3470 N N . THR A 1 447 ? 5.085 12.725 16.875 1.00 87.94 447 THR A N 1
ATOM 3471 C CA . THR A 1 447 ? 6.016 11.616 16.639 1.00 87.94 447 THR A CA 1
ATOM 3472 C C . THR A 1 447 ? 5.288 10.391 16.080 1.00 87.94 447 THR A C 1
ATOM 3474 O O . THR A 1 447 ? 4.056 10.324 16.055 1.00 87.94 447 THR A O 1
ATOM 3477 N N . GLU A 1 448 ? 6.032 9.390 15.615 1.00 85.31 448 GLU A N 1
ATOM 3478 C CA . GLU A 1 448 ? 5.438 8.086 15.321 1.00 85.31 448 GLU A CA 1
ATOM 3479 C C . GLU A 1 448 ? 5.016 7.402 16.624 1.00 85.31 448 GLU A C 1
ATOM 3481 O O . GLU A 1 448 ? 5.775 7.384 17.593 1.00 85.31 448 GLU A O 1
ATOM 3486 N N . GLY A 1 449 ? 3.844 6.756 16.652 1.00 81.56 449 GLY A N 1
ATOM 3487 C CA . GLY A 1 449 ? 3.326 6.143 17.884 1.00 81.56 449 GLY A CA 1
ATOM 3488 C C . GLY A 1 449 ? 4.297 5.167 18.566 1.00 81.56 449 GLY A C 1
ATOM 3489 O O . GLY A 1 449 ? 4.356 5.112 19.791 1.00 81.56 449 GLY A O 1
ATOM 3490 N N . ARG A 1 450 ? 5.130 4.457 17.791 1.00 82.12 450 ARG A N 1
ATOM 3491 C CA . ARG A 1 450 ? 6.164 3.544 18.317 1.00 82.12 450 ARG A CA 1
ATOM 3492 C C . ARG A 1 450 ? 7.339 4.249 19.011 1.00 82.12 450 ARG A C 1
ATOM 3494 O O . ARG A 1 450 ? 8.067 3.604 19.757 1.00 82.12 450 ARG A O 1
ATOM 3501 N N . LEU A 1 451 ? 7.565 5.530 18.722 1.00 85.88 451 LEU A N 1
ATOM 3502 C CA . LEU A 1 451 ? 8.681 6.322 19.245 1.00 85.88 451 LEU A CA 1
ATOM 3503 C C . LEU A 1 451 ? 8.292 7.145 20.476 1.00 85.88 451 LEU A C 1
ATOM 3505 O O . LEU A 1 451 ? 9.176 7.655 21.157 1.00 85.88 451 LEU A O 1
ATOM 3509 N N . LEU A 1 452 ? 7.000 7.225 20.811 1.00 83.69 452 LEU A N 1
ATOM 3510 C CA . LEU A 1 452 ? 6.520 8.000 21.955 1.00 83.69 452 LEU A CA 1
ATOM 3511 C C . LEU A 1 452 ? 7.212 7.604 23.267 1.00 83.69 452 LEU A C 1
ATOM 3513 O O . LEU A 1 452 ? 7.602 8.471 24.043 1.00 83.69 452 LEU A O 1
ATOM 3517 N N . GLN A 1 453 ? 7.432 6.306 23.482 1.00 82.31 453 GLN A N 1
ATOM 3518 C CA . GLN A 1 453 ? 8.136 5.815 24.666 1.00 82.31 453 GLN A CA 1
ATOM 3519 C C . GLN A 1 453 ? 9.564 6.377 24.770 1.00 82.31 453 GLN A C 1
ATOM 3521 O O . GLN A 1 453 ? 9.997 6.731 25.859 1.00 82.31 453 GLN A O 1
ATOM 3526 N N . LYS A 1 454 ? 10.266 6.560 23.644 1.00 86.88 454 LYS A N 1
ATOM 3527 C CA . LYS A 1 454 ? 11.615 7.142 23.640 1.00 86.88 454 LYS A CA 1
ATOM 3528 C C . LYS A 1 454 ? 11.621 8.619 24.032 1.00 86.88 454 LYS A C 1
ATOM 3530 O O . LYS A 1 454 ? 12.575 9.065 24.653 1.00 86.88 454 LYS A O 1
ATOM 3535 N N . VAL A 1 455 ? 10.558 9.369 23.722 1.00 86.62 455 VAL A N 1
ATOM 3536 C CA . VAL A 1 455 ? 10.395 10.757 24.205 1.00 86.62 455 VAL A CA 1
ATOM 3537 C C . VAL A 1 455 ? 10.332 10.774 25.736 1.00 86.62 455 VAL A C 1
ATOM 3539 O O . VAL A 1 455 ? 10.940 11.620 26.381 1.00 86.62 455 VAL A O 1
ATOM 3542 N N . LEU A 1 456 ? 9.627 9.804 26.329 1.00 82.12 456 LEU A N 1
ATOM 3543 C CA . LEU A 1 456 ? 9.486 9.659 27.784 1.00 82.12 456 LEU A CA 1
ATOM 3544 C C . LEU A 1 456 ? 10.748 9.140 28.480 1.00 82.12 456 LEU A C 1
ATOM 3546 O O . LEU A 1 456 ? 10.856 9.219 29.703 1.00 82.12 456 LEU A O 1
ATOM 3550 N N . GLU A 1 457 ? 11.675 8.579 27.718 1.00 84.25 457 GLU A N 1
ATOM 3551 C CA . GLU A 1 457 ? 12.964 8.095 28.205 1.00 84.25 457 GLU A CA 1
ATOM 3552 C C . GLU A 1 457 ? 14.077 9.125 27.994 1.00 84.25 457 GLU A C 1
ATOM 3554 O O . GLU A 1 457 ? 15.160 8.964 28.557 1.00 84.25 457 GLU A O 1
ATOM 3559 N N . ASP A 1 458 ? 13.825 10.197 27.231 1.00 87.12 458 ASP A N 1
ATOM 3560 C CA . ASP A 1 458 ? 14.836 11.211 26.974 1.00 87.12 458 ASP A CA 1
ATOM 3561 C C . ASP A 1 458 ? 15.186 11.975 28.267 1.00 87.12 458 ASP A C 1
ATOM 3563 O O . ASP A 1 458 ? 14.324 12.617 28.882 1.00 87.12 458 ASP A O 1
ATOM 3567 N N . PRO A 1 459 ? 16.457 11.93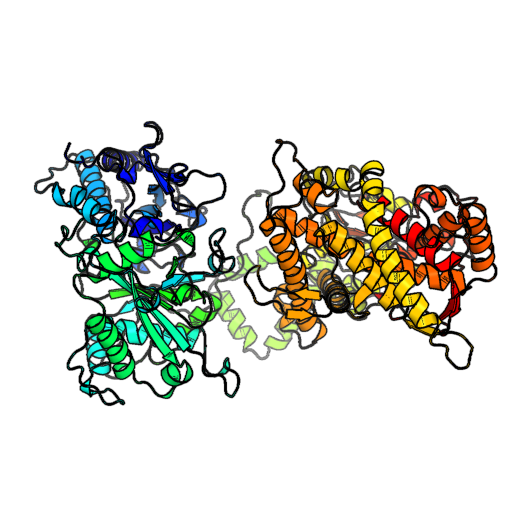2 28.704 1.00 82.31 459 PRO A N 1
ATOM 3568 C CA . PRO A 1 459 ? 16.852 12.460 30.001 1.00 82.31 459 PRO A CA 1
ATOM 3569 C C . PRO A 1 459 ? 16.878 13.987 30.053 1.00 82.31 459 PRO A C 1
ATOM 3571 O O . PRO A 1 459 ? 16.884 14.524 31.158 1.00 82.31 459 PRO A O 1
ATOM 3574 N N . LEU A 1 460 ? 16.910 14.693 28.914 1.00 82.81 460 LEU A N 1
ATOM 3575 C CA . LEU A 1 460 ? 16.785 16.153 28.888 1.00 82.81 460 LEU A CA 1
ATOM 3576 C C . LEU A 1 460 ? 15.314 16.573 28.882 1.00 82.81 460 LEU A C 1
ATOM 3578 O O . LEU A 1 460 ? 14.962 17.521 29.579 1.00 82.81 460 LEU A O 1
ATOM 3582 N N . TRP A 1 461 ? 14.455 15.836 28.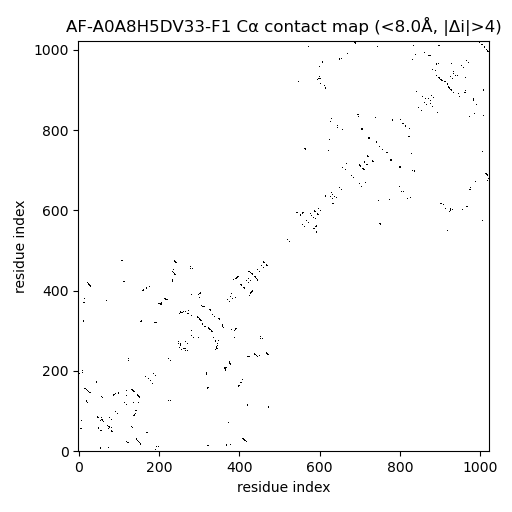173 1.00 86.62 461 TRP A N 1
ATOM 3583 C CA . TRP A 1 461 ? 13.008 16.062 28.143 1.00 86.62 461 TRP A CA 1
ATOM 3584 C C . TRP A 1 461 ? 12.330 15.771 29.489 1.00 86.62 461 TRP A C 1
ATOM 3586 O O . TRP A 1 461 ? 11.458 16.519 29.932 1.00 86.62 461 TRP A O 1
ATOM 3596 N N . MET A 1 462 ? 12.749 14.694 30.161 1.00 79.06 462 MET A N 1
ATOM 3597 C CA . MET A 1 462 ? 12.180 14.228 31.434 1.00 79.06 462 MET A CA 1
ATOM 3598 C C . MET A 1 462 ? 13.086 14.503 32.644 1.00 79.06 462 MET A C 1
ATOM 3600 O O . MET A 1 462 ? 12.911 13.880 33.699 1.00 79.06 462 MET A O 1
ATOM 3604 N N . ARG A 1 463 ? 14.080 15.396 32.505 1.00 67.56 463 ARG A N 1
ATOM 3605 C CA . ARG A 1 463 ? 15.131 15.631 33.510 1.00 67.56 463 ARG A CA 1
ATOM 3606 C C . ARG A 1 463 ? 14.540 15.902 34.896 1.00 67.56 463 ARG A C 1
ATOM 3608 O O . ARG A 1 463 ? 13.837 16.886 35.109 1.00 67.56 463 ARG A O 1
ATOM 3615 N N . LYS A 1 464 ? 14.894 15.052 35.866 1.00 50.72 464 LYS A N 1
ATOM 3616 C CA . LYS A 1 464 ? 14.602 15.249 37.293 1.00 50.72 464 LYS A CA 1
ATOM 3617 C C . LYS A 1 464 ? 15.829 15.840 37.984 1.00 50.72 464 LYS A C 1
ATOM 3619 O O . LYS A 1 464 ? 16.859 15.173 38.046 1.00 50.72 464 LYS A O 1
ATOM 3624 N N . THR A 1 465 ? 15.732 17.045 38.533 1.00 42.62 465 THR A N 1
ATOM 3625 C CA . THR A 1 465 ? 16.707 17.556 39.511 1.00 42.62 465 THR A CA 1
ATOM 3626 C C . THR A 1 465 ? 16.096 17.525 40.912 1.00 42.62 465 THR A C 1
ATOM 3628 O O . THR A 1 465 ? 14.878 17.550 41.085 1.00 42.62 465 THR A O 1
ATOM 3631 N N . SER A 1 466 ? 16.951 17.399 41.928 1.00 37.66 466 SER A N 1
ATOM 3632 C CA . SER A 1 466 ? 16.581 17.166 43.331 1.00 37.66 466 SER A CA 1
ATOM 3633 C C . SER A 1 466 ? 15.962 18.372 44.049 1.00 37.66 466 SER A C 1
ATOM 3635 O O . SER A 1 466 ? 15.638 18.250 45.226 1.00 37.66 466 SER A O 1
ATOM 3637 N N . SER A 1 467 ? 15.798 19.518 43.381 1.00 36.31 467 SER A N 1
ATOM 3638 C CA . SER A 1 467 ? 15.280 20.738 44.012 1.00 36.31 467 SER A CA 1
ATOM 3639 C C . SER A 1 467 ? 14.145 21.442 43.274 1.00 36.31 467 SER A C 1
ATOM 3641 O O . SER A 1 467 ? 13.517 22.272 43.903 1.00 36.31 467 SER A O 1
ATOM 3643 N N . GLU A 1 468 ? 13.812 21.124 42.020 1.00 36.84 468 GLU A N 1
ATOM 3644 C CA . GLU A 1 468 ? 12.668 21.743 41.330 1.00 36.84 468 GLU A CA 1
ATOM 3645 C C . GLU A 1 468 ? 12.348 20.972 40.043 1.00 36.84 468 GLU A C 1
ATOM 3647 O O . GLU A 1 468 ? 13.223 20.655 39.243 1.00 36.84 468 GLU A O 1
ATOM 3652 N N . LEU A 1 469 ? 11.080 20.603 39.865 1.00 33.03 469 LEU A N 1
ATOM 3653 C CA . LEU A 1 469 ? 10.640 19.738 38.774 1.00 33.03 469 LEU A CA 1
ATOM 3654 C C . LEU A 1 469 ? 10.605 20.519 37.447 1.00 33.03 469 LEU A C 1
ATOM 3656 O O . LEU A 1 469 ? 9.812 21.453 37.323 1.00 33.03 469 LEU A O 1
ATOM 3660 N N . ILE A 1 470 ? 11.296 20.041 36.402 1.00 39.78 470 ILE A N 1
ATOM 3661 C CA . ILE A 1 470 ? 10.703 20.089 35.055 1.00 39.78 470 ILE A CA 1
ATOM 3662 C C . ILE A 1 470 ? 9.541 19.099 35.121 1.00 39.78 470 ILE A C 1
ATOM 3664 O O . ILE A 1 470 ? 9.694 17.906 34.868 1.00 39.78 470 ILE A O 1
ATOM 3668 N N . ASN A 1 471 ? 8.401 19.543 35.653 1.00 37.25 471 ASN A N 1
ATOM 3669 C CA . ASN A 1 471 ? 7.252 18.674 35.849 1.00 37.25 471 ASN A CA 1
ATOM 3670 C C . ASN A 1 471 ? 6.567 18.518 34.496 1.00 37.25 471 ASN A C 1
ATOM 3672 O O . ASN A 1 471 ? 5.521 19.124 34.274 1.00 37.25 471 ASN A O 1
ATOM 3676 N N . THR A 1 472 ? 7.152 17.716 33.602 1.00 44.34 472 THR A N 1
ATOM 3677 C CA . THR A 1 472 ? 6.453 17.205 32.427 1.00 44.34 472 THR A CA 1
ATOM 3678 C C . THR A 1 472 ? 5.341 16.293 32.934 1.00 44.34 472 THR A C 1
ATOM 3680 O O . THR A 1 472 ? 5.475 15.071 33.049 1.00 44.34 472 THR A O 1
ATOM 3683 N N . ARG A 1 473 ? 4.234 16.909 33.360 1.00 43.97 473 ARG A N 1
ATOM 3684 C CA . ARG A 1 473 ? 3.024 16.197 33.743 1.00 43.97 473 ARG A CA 1
ATOM 3685 C C . ARG A 1 473 ? 2.428 15.683 32.448 1.00 43.97 473 ARG A C 1
ATOM 3687 O O . ARG A 1 473 ? 1.988 16.449 31.598 1.00 43.97 473 ARG A O 1
ATOM 3694 N N . ILE A 1 474 ? 2.456 14.365 32.294 1.00 43.69 474 ILE A N 1
ATOM 3695 C CA . ILE A 1 474 ? 1.623 13.700 31.304 1.00 43.69 474 ILE A CA 1
ATOM 3696 C C . ILE A 1 474 ? 0.209 13.778 31.861 1.00 43.69 474 ILE A C 1
ATOM 3698 O O . ILE A 1 474 ? -0.116 13.112 32.850 1.00 43.69 474 ILE A O 1
ATOM 3702 N N . TRP A 1 475 ? -0.621 14.602 31.246 1.00 37.09 475 TRP A N 1
ATOM 3703 C CA . TRP A 1 475 ? -2.057 14.507 31.431 1.00 37.09 475 TRP A CA 1
ATOM 3704 C C . TRP A 1 475 ? -2.500 13.083 31.047 1.00 37.09 475 TRP A C 1
ATOM 3706 O O . TRP A 1 475 ? -2.304 12.656 29.910 1.00 37.09 475 TRP A O 1
ATOM 3716 N N . GLY A 1 476 ? -2.970 12.306 32.036 1.00 39.03 476 GLY A N 1
ATOM 3717 C CA . GLY A 1 476 ? -3.313 10.881 31.889 1.00 39.03 476 GLY A CA 1
ATOM 3718 C C . GLY A 1 476 ? -2.548 9.876 32.772 1.00 39.03 476 GLY A C 1
ATOM 3719 O O . GLY A 1 476 ? -2.817 8.680 32.674 1.00 39.03 476 GLY A O 1
ATOM 3720 N N . LYS A 1 477 ? -1.638 10.293 33.668 1.00 32.19 477 LYS A N 1
ATOM 3721 C CA . LYS A 1 477 ? -1.033 9.379 34.666 1.00 32.19 477 LYS A CA 1
ATOM 3722 C C . LYS A 1 477 ? -2.018 9.032 35.800 1.00 32.19 477 LYS A C 1
ATOM 3724 O O . LYS A 1 477 ? -2.059 9.719 36.814 1.00 32.19 477 LYS A O 1
ATOM 3729 N N . SER A 1 478 ? -2.752 7.926 35.681 1.00 29.02 478 SER A N 1
ATOM 3730 C CA . SER A 1 478 ? -3.250 7.176 36.850 1.00 29.02 478 SER A CA 1
ATOM 3731 C C . SER A 1 478 ? -2.265 6.052 37.173 1.00 29.02 478 SER A C 1
ATOM 3733 O O . SER A 1 478 ? -1.802 5.387 36.253 1.00 29.02 478 SER A O 1
ATOM 3735 N N . GLY A 1 479 ? -1.926 5.863 38.452 1.00 28.78 479 GLY A N 1
ATOM 3736 C CA . GLY A 1 479 ? -0.865 4.987 38.976 1.00 28.78 479 GLY A CA 1
ATOM 3737 C C . GLY A 1 479 ? -1.011 3.476 38.748 1.00 28.78 479 GLY A C 1
ATOM 3738 O O . GLY A 1 479 ? -0.930 2.703 39.695 1.00 28.78 479 GLY A O 1
ATOM 3739 N N . ALA A 1 480 ? -1.141 3.047 37.500 1.00 24.22 480 ALA A N 1
ATOM 3740 C CA . ALA A 1 480 ? -0.859 1.694 37.058 1.00 24.22 480 ALA A CA 1
ATOM 3741 C C . ALA A 1 480 ? 0.278 1.771 36.032 1.00 24.22 480 ALA A C 1
ATOM 3743 O O . ALA A 1 480 ? 0.375 2.729 35.265 1.00 24.22 480 ALA A O 1
ATOM 3744 N N . SER A 1 481 ? 1.167 0.784 36.062 1.00 23.75 481 SER A N 1
ATOM 3745 C CA . SER A 1 481 ? 2.163 0.515 35.028 1.00 23.75 481 SER A CA 1
ATOM 3746 C C . SER A 1 481 ? 1.614 0.791 33.624 1.00 23.75 481 SER A C 1
ATOM 3748 O O . SER A 1 481 ? 0.449 0.503 33.357 1.00 23.75 481 SER A O 1
ATOM 3750 N N . TYR A 1 482 ? 2.452 1.313 32.720 1.00 29.69 482 TYR A N 1
ATOM 3751 C CA . TYR A 1 482 ? 2.177 1.269 31.281 1.00 29.69 482 TYR A CA 1
ATOM 3752 C C . TYR A 1 482 ? 1.874 -0.196 30.901 1.00 29.69 482 TYR A C 1
ATOM 3754 O O . TYR A 1 482 ? 2.781 -0.997 30.703 1.00 29.69 482 TYR A O 1
ATOM 3762 N N . TYR A 1 483 ? 0.594 -0.563 30.884 1.00 23.72 483 TYR A N 1
ATOM 3763 C CA . TYR A 1 483 ? 0.059 -1.811 30.348 1.00 23.72 483 TYR A CA 1
ATOM 3764 C C . TYR A 1 483 ? -0.599 -1.498 28.991 1.00 23.72 483 TYR A C 1
ATOM 3766 O O . TYR A 1 483 ? -0.903 -0.342 28.686 1.00 23.72 483 TYR A O 1
ATOM 3774 N N . PRO A 1 484 ? -0.721 -2.492 28.103 1.00 29.14 484 PRO A N 1
ATOM 3775 C CA . PRO A 1 484 ? -0.466 -2.377 26.682 1.00 29.14 484 PRO A CA 1
ATOM 3776 C C . PRO A 1 484 ? -1.778 -2.077 25.959 1.00 29.14 484 PRO A C 1
ATOM 3778 O O . PRO A 1 484 ? -2.497 -2.981 25.543 1.00 29.14 484 PRO A O 1
ATOM 3781 N N . LEU A 1 485 ? -2.112 -0.801 25.818 1.00 24.59 485 LEU A N 1
ATOM 3782 C CA . LEU A 1 485 ? -3.275 -0.357 25.053 1.00 24.59 485 LEU A CA 1
ATOM 3783 C C . LEU A 1 485 ? -2.854 0.070 23.648 1.00 24.59 485 LEU A C 1
ATOM 3785 O O . LEU A 1 485 ? -2.756 1.256 23.384 1.00 24.59 485 LEU A O 1
ATOM 3789 N N . TYR A 1 486 ? -2.612 -0.902 22.763 1.00 30.94 486 TYR A N 1
ATOM 3790 C CA . TYR A 1 486 ? -2.775 -0.760 21.306 1.00 30.94 486 TYR A CA 1
ATOM 3791 C C . TYR A 1 486 ? -3.062 -2.143 20.694 1.00 30.94 486 TYR A C 1
ATOM 3793 O O . TYR A 1 486 ? -2.276 -2.693 19.924 1.00 30.94 486 TYR A O 1
ATOM 3801 N N . GLN A 1 487 ? -4.196 -2.738 21.080 1.00 25.03 487 GLN A N 1
ATOM 3802 C CA . GLN A 1 487 ? -4.853 -3.752 20.256 1.00 25.03 487 GLN A CA 1
ATOM 3803 C C . GLN A 1 487 ? -5.688 -3.034 19.192 1.00 25.03 487 GLN A C 1
ATOM 3805 O O . GLN A 1 487 ? -6.422 -2.098 19.490 1.00 25.03 487 GLN A O 1
ATOM 3810 N N . PHE A 1 488 ? -5.517 -3.472 17.948 1.00 25.28 488 PHE A N 1
ATOM 3811 C CA . PHE A 1 488 ? -6.310 -3.122 16.776 1.00 25.28 488 PHE A CA 1
ATOM 3812 C C . PHE A 1 488 ? -7.813 -3.076 17.101 1.00 25.28 488 PHE A C 1
ATOM 3814 O O . PHE A 1 488 ? -8.353 -4.076 17.569 1.00 25.28 488 PHE A O 1
ATOM 3821 N N . TYR A 1 489 ? -8.488 -1.963 16.801 1.00 23.80 489 TYR A N 1
ATOM 3822 C CA . TYR A 1 489 ? -9.944 -1.949 16.658 1.00 23.80 489 TYR A CA 1
ATOM 3823 C C . TYR A 1 489 ? -10.310 -2.699 15.362 1.00 23.80 489 TYR A C 1
ATOM 3825 O O . TYR A 1 489 ? -9.845 -2.303 14.291 1.00 23.80 489 TYR A O 1
ATOM 3833 N N . PRO A 1 490 ? -11.094 -3.790 15.424 1.00 26.92 490 PRO A N 1
ATOM 3834 C CA . PRO A 1 490 ? -11.797 -4.326 14.269 1.00 26.92 490 PRO A CA 1
ATOM 3835 C C . PRO A 1 490 ? -13.059 -3.492 14.008 1.00 26.92 490 PRO A C 1
ATOM 3837 O O . PRO A 1 490 ? -13.704 -3.036 14.950 1.00 26.92 490 PRO A O 1
ATOM 3840 N N . ASP A 1 491 ? -13.424 -3.342 12.735 1.00 25.84 491 ASP A N 1
ATOM 3841 C CA . ASP A 1 491 ? -14.689 -2.756 12.279 1.00 25.84 491 ASP A CA 1
ATOM 3842 C C . ASP A 1 491 ? -15.895 -3.298 13.072 1.00 25.84 491 ASP A C 1
ATOM 3844 O O . ASP A 1 491 ? -16.254 -4.476 12.976 1.00 25.84 491 ASP A O 1
ATOM 3848 N N . THR A 1 492 ? -16.558 -2.434 13.840 1.00 25.94 492 THR A N 1
ATOM 3849 C CA . THR A 1 492 ? -17.828 -2.728 14.508 1.00 25.94 492 THR A CA 1
ATOM 3850 C C . THR A 1 492 ? -18.991 -2.365 13.591 1.00 25.94 492 THR A C 1
ATOM 3852 O O . THR A 1 492 ? -19.519 -1.259 13.621 1.00 25.94 492 THR A O 1
ATOM 3855 N N . ASN A 1 493 ? -19.425 -3.322 12.771 1.00 25.22 493 ASN A N 1
ATOM 3856 C CA . ASN A 1 493 ? -20.780 -3.317 12.216 1.00 25.22 493 ASN A CA 1
ATOM 3857 C C . ASN A 1 493 ? -21.237 -4.736 11.850 1.00 25.22 493 ASN A C 1
ATOM 3859 O O . ASN A 1 493 ? -21.326 -5.088 10.681 1.00 25.22 493 ASN A O 1
ATOM 3863 N N . THR A 1 494 ? -21.557 -5.550 12.860 1.00 28.48 494 THR A N 1
ATOM 3864 C CA . THR A 1 494 ? -22.467 -6.704 12.721 1.00 28.48 494 THR A CA 1
ATOM 3865 C C . THR A 1 494 ? -22.983 -7.132 14.097 1.00 28.48 494 THR A C 1
ATOM 3867 O O . THR A 1 494 ? -22.248 -7.720 14.886 1.00 28.48 494 THR A O 1
ATOM 3870 N N . HIS A 1 495 ? -24.260 -6.871 14.377 1.00 29.00 495 HIS A N 1
ATOM 3871 C CA . HIS A 1 495 ? -25.015 -7.537 15.442 1.00 29.00 495 HIS A CA 1
ATOM 3872 C C . HIS A 1 495 ? -25.356 -8.976 15.012 1.00 29.00 495 HIS A C 1
ATOM 3874 O O . HIS A 1 495 ? -25.995 -9.102 13.973 1.00 29.00 495 HIS A O 1
ATOM 3880 N N . LEU A 1 496 ? -24.969 -10.019 15.777 1.00 25.94 496 LEU A N 1
ATOM 3881 C CA . LEU A 1 496 ? -25.627 -11.351 15.954 1.00 25.94 496 LEU A CA 1
ATOM 3882 C C . LEU A 1 496 ? -24.696 -12.353 16.706 1.00 25.94 496 LEU A C 1
ATOM 3884 O O . LEU A 1 496 ? -23.508 -12.076 16.845 1.00 25.94 496 LEU A O 1
ATOM 3888 N N . PRO A 1 497 ? -25.212 -13.446 17.316 1.00 32.06 497 PRO A N 1
ATOM 3889 C CA . PRO A 1 497 ? -25.238 -13.643 18.762 1.00 32.06 497 PRO A CA 1
ATOM 3890 C C . PRO A 1 497 ? -24.135 -14.562 19.323 1.00 32.06 497 PRO A C 1
ATOM 3892 O O . PRO A 1 497 ? -23.547 -15.402 18.643 1.00 32.06 497 PRO A O 1
ATOM 3895 N N . LEU A 1 498 ? -23.917 -14.386 20.627 1.00 31.50 498 LEU A N 1
ATOM 3896 C CA . LEU A 1 498 ? -23.075 -15.150 21.549 1.00 31.50 498 LEU A CA 1
ATOM 3897 C C . LEU A 1 498 ? -23.190 -16.672 21.345 1.00 31.50 498 LEU A C 1
ATOM 3899 O O . LEU A 1 498 ? -24.300 -17.182 21.453 1.00 31.50 498 LEU A O 1
ATOM 3903 N N . LEU A 1 499 ? -22.059 -17.375 21.123 1.00 29.61 499 LEU A N 1
ATOM 3904 C CA . LEU A 1 499 ? -21.733 -18.667 21.783 1.00 29.61 499 LEU A CA 1
ATOM 3905 C C . LEU A 1 499 ? -20.431 -19.393 21.349 1.00 29.61 499 LEU A C 1
ATOM 3907 O O . LEU A 1 499 ? -20.119 -20.400 21.969 1.00 29.61 499 LEU A O 1
ATOM 3911 N N . ASN A 1 500 ? -19.614 -18.930 20.386 1.00 26.59 500 ASN A N 1
ATOM 3912 C CA . ASN A 1 500 ? -18.539 -19.792 19.824 1.00 26.59 500 ASN A CA 1
ATOM 3913 C C . ASN A 1 500 ? -17.080 -19.267 19.817 1.00 26.59 500 ASN A C 1
ATOM 3915 O O . ASN A 1 500 ? -16.271 -19.785 19.051 1.00 26.59 500 ASN A O 1
ATOM 3919 N N . HIS A 1 501 ? -16.676 -18.309 20.665 1.00 33.50 501 HIS A N 1
ATOM 3920 C CA . HIS A 1 501 ? -15.278 -17.824 20.670 1.00 33.50 501 HIS A CA 1
ATOM 3921 C C . HIS A 1 501 ? -14.570 -17.943 22.039 1.00 33.50 501 HIS A C 1
ATOM 3923 O O . HIS A 1 501 ? -15.000 -17.295 22.995 1.00 33.50 501 HIS A O 1
ATOM 3929 N N . PRO A 1 502 ? -13.413 -18.643 22.136 1.00 33.50 502 PRO A N 1
ATOM 3930 C CA . PRO A 1 502 ? -12.544 -18.642 23.328 1.00 33.50 502 PRO A CA 1
ATOM 3931 C C . PRO A 1 502 ? -12.032 -17.243 23.723 1.00 33.50 502 PRO A C 1
ATOM 3933 O O . PRO A 1 502 ? -11.617 -17.021 24.856 1.00 33.50 502 PRO A O 1
ATOM 3936 N N . TYR A 1 503 ? -12.099 -16.285 22.793 1.00 33.66 503 TYR A N 1
ATOM 3937 C CA . TYR A 1 503 ? -11.686 -14.891 22.973 1.00 33.66 503 TYR A CA 1
ATOM 3938 C C . TYR A 1 503 ? -12.583 -14.110 23.951 1.00 33.66 503 TYR A C 1
ATOM 3940 O O . TYR A 1 503 ? -12.101 -13.238 24.670 1.00 33.66 503 TYR A O 1
ATOM 3948 N N . LEU A 1 504 ? -13.874 -14.456 24.034 1.00 32.38 504 LEU A N 1
ATOM 3949 C CA . LEU A 1 504 ? -14.824 -13.799 24.941 1.00 32.38 504 LEU A CA 1
ATOM 3950 C C . LEU A 1 504 ? -14.710 -14.316 26.382 1.00 32.38 504 LEU A C 1
ATOM 3952 O O . LEU A 1 504 ? -14.927 -13.556 27.321 1.00 32.38 504 LEU A O 1
ATOM 3956 N N . ILE A 1 505 ? -14.281 -15.570 26.572 1.00 37.50 505 ILE A N 1
ATOM 3957 C CA . ILE A 1 505 ? -13.969 -16.121 27.902 1.00 37.50 505 ILE A CA 1
ATOM 3958 C C . ILE A 1 505 ? -12.770 -15.375 28.509 1.00 37.50 505 ILE A C 1
ATOM 3960 O O . ILE A 1 505 ? -12.775 -15.056 29.695 1.00 37.50 505 ILE A O 1
ATOM 3964 N N . PHE A 1 506 ? -11.785 -15.002 27.686 1.00 37.19 506 PHE A N 1
ATOM 3965 C CA . PHE A 1 506 ? -10.621 -14.232 28.129 1.00 37.19 506 PHE A CA 1
ATOM 3966 C C . PHE A 1 506 ? -10.965 -12.771 28.486 1.00 37.19 506 PHE A C 1
ATOM 3968 O O . PHE A 1 506 ? -10.439 -12.248 29.464 1.00 37.19 506 PHE A O 1
ATOM 3975 N N . GLN A 1 507 ? -11.893 -12.132 27.759 1.00 35.88 507 GLN A N 1
ATOM 3976 C CA . GLN A 1 507 ? -12.370 -10.771 28.067 1.00 35.88 507 GLN A CA 1
ATOM 3977 C C . GLN A 1 507 ? -13.325 -10.703 29.271 1.00 35.88 507 GLN A C 1
ATOM 3979 O O . GLN A 1 507 ? -13.381 -9.681 29.954 1.00 35.88 507 GLN A O 1
ATOM 3984 N N . TYR A 1 508 ? -14.068 -11.776 29.561 1.00 36.09 508 TYR A N 1
ATOM 3985 C CA . TYR A 1 508 ? -14.918 -11.839 30.754 1.00 36.09 508 TYR A CA 1
ATOM 3986 C C . TYR A 1 508 ? -14.089 -12.086 32.027 1.00 36.09 508 TYR A C 1
ATOM 3988 O O . TYR A 1 508 ? -14.387 -11.529 33.081 1.00 36.09 508 TYR A O 1
ATOM 3996 N N . LEU A 1 509 ? -12.993 -12.847 31.919 1.00 37.62 509 LEU A N 1
ATOM 3997 C CA . LEU A 1 509 ? -12.061 -13.101 33.024 1.00 37.62 509 LEU A CA 1
ATOM 3998 C C . LEU A 1 509 ? -11.119 -11.916 33.324 1.00 37.62 509 LEU A C 1
ATOM 4000 O O . LEU A 1 509 ? -10.549 -11.862 34.412 1.00 37.62 509 LEU A O 1
ATOM 4004 N N . SER A 1 510 ? -10.970 -10.943 32.418 1.00 39.12 510 SER A N 1
ATOM 4005 C CA . SER A 1 510 ? -10.045 -9.806 32.576 1.00 39.12 510 SER A CA 1
ATOM 4006 C C . SER A 1 510 ? -10.635 -8.571 33.276 1.00 39.12 510 SER A C 1
ATOM 4008 O O . SER A 1 510 ? -9.933 -7.573 33.418 1.00 39.12 510 SER A O 1
ATOM 4010 N N . ARG A 1 511 ? -11.908 -8.596 33.700 1.00 38.28 511 ARG A N 1
ATOM 4011 C CA . ARG A 1 511 ? -12.589 -7.448 34.343 1.00 38.28 511 ARG A CA 1
ATOM 4012 C C . ARG A 1 511 ? -12.475 -7.401 35.873 1.00 38.28 511 ARG A C 1
ATOM 4014 O O . ARG A 1 511 ? -12.921 -6.431 36.477 1.00 38.28 511 ARG A O 1
ATOM 4021 N N . SER A 1 512 ? -11.862 -8.397 36.510 1.00 38.31 512 SER A N 1
ATOM 4022 C CA . SER A 1 512 ? -11.594 -8.389 37.954 1.00 38.31 512 SER A CA 1
ATOM 4023 C C . SER A 1 512 ? -10.112 -8.142 38.243 1.00 38.31 512 SER A C 1
ATOM 4025 O O . SER A 1 512 ? -9.254 -8.885 37.778 1.00 38.31 512 SER A O 1
ATOM 4027 N N . ASN A 1 513 ? -9.797 -7.146 39.079 1.00 39.69 513 ASN A N 1
ATOM 4028 C CA . ASN A 1 513 ? -8.431 -6.898 39.578 1.00 39.69 513 ASN A CA 1
ATOM 4029 C C . ASN A 1 513 ? -7.804 -8.135 40.261 1.00 39.69 513 ASN A C 1
ATOM 4031 O O . ASN A 1 513 ? -6.582 -8.267 40.285 1.00 39.69 513 ASN A O 1
ATOM 4035 N N . LEU A 1 514 ? -8.631 -9.078 40.738 1.00 37.41 514 LEU A N 1
ATOM 4036 C CA . LEU A 1 514 ? -8.185 -10.379 41.245 1.00 37.41 514 LEU A CA 1
ATOM 4037 C C . LEU A 1 514 ? -7.460 -11.234 40.189 1.00 37.41 514 LEU A C 1
ATOM 4039 O O . LEU A 1 514 ? -6.538 -11.962 40.540 1.00 37.41 514 LEU A O 1
ATOM 4043 N N . THR A 1 515 ? -7.833 -11.164 38.907 1.00 50.31 515 THR A N 1
ATOM 4044 C CA . THR A 1 515 ? -7.284 -12.056 37.868 1.00 50.31 515 THR A CA 1
ATOM 4045 C C . THR A 1 515 ? -5.939 -11.583 37.337 1.00 50.31 515 THR A C 1
ATOM 4047 O O . THR A 1 515 ? -5.112 -12.415 36.985 1.00 50.31 515 THR A O 1
ATOM 4050 N N . ILE A 1 516 ? -5.693 -10.268 37.292 1.00 50.72 516 ILE A N 1
ATOM 4051 C CA . ILE A 1 516 ? -4.403 -9.705 36.857 1.00 50.72 516 ILE A CA 1
ATOM 4052 C C . ILE A 1 516 ? -3.335 -9.961 37.921 1.00 50.72 516 ILE A C 1
ATOM 4054 O O . ILE A 1 516 ? -2.256 -10.426 37.569 1.00 50.72 516 ILE A O 1
ATOM 4058 N N . MET A 1 517 ? -3.659 -9.759 39.206 1.00 50.62 517 MET A N 1
ATOM 4059 C CA . MET A 1 517 ? -2.778 -10.151 40.313 1.00 50.62 517 MET A CA 1
ATOM 4060 C C . MET A 1 517 ? -2.523 -11.663 40.317 1.00 50.62 517 MET A C 1
ATOM 4062 O O . MET A 1 517 ? -1.368 -12.071 40.390 1.00 50.62 517 MET A O 1
ATOM 4066 N N . ALA A 1 518 ? -3.560 -12.487 40.120 1.00 55.06 518 ALA A N 1
ATOM 4067 C CA . ALA A 1 518 ? -3.411 -13.939 40.023 1.00 55.06 518 ALA A CA 1
ATOM 4068 C C . ALA A 1 518 ? -2.580 -14.386 38.807 1.00 55.06 518 ALA A C 1
ATOM 4070 O O . ALA A 1 518 ? -1.807 -15.327 38.922 1.00 55.06 518 ALA A O 1
ATOM 4071 N N . LEU A 1 519 ? -2.692 -13.722 37.651 1.00 54.09 519 LEU A N 1
ATOM 4072 C CA . LEU A 1 519 ? -1.877 -14.001 36.461 1.00 54.09 519 LEU A CA 1
ATOM 4073 C C . LEU A 1 519 ? -0.425 -13.563 36.649 1.00 54.09 519 LEU A C 1
ATOM 4075 O O . LEU A 1 519 ? 0.476 -14.295 36.250 1.00 54.09 519 LEU A O 1
ATOM 4079 N N . THR A 1 520 ? -0.183 -12.408 37.276 1.00 63.25 520 THR A N 1
ATOM 4080 C CA . THR A 1 520 ? 1.177 -11.994 37.630 1.00 63.25 520 THR A CA 1
ATOM 4081 C C . THR A 1 520 ? 1.778 -12.960 38.639 1.00 63.25 520 THR A C 1
ATOM 4083 O O . THR A 1 520 ? 2.840 -13.491 38.355 1.00 63.25 520 THR A O 1
ATOM 4086 N N . GLU A 1 521 ? 1.080 -13.302 39.726 1.00 67.75 521 GLU A N 1
ATOM 4087 C CA . GLU A 1 521 ? 1.537 -14.296 40.706 1.00 67.75 521 GLU A CA 1
ATOM 4088 C C . GLU A 1 521 ? 1.758 -15.673 40.072 1.00 67.75 521 GLU A C 1
ATOM 4090 O O . GLU A 1 521 ? 2.753 -16.320 40.378 1.00 67.75 521 GLU A O 1
ATOM 4095 N N . LEU A 1 522 ? 0.904 -16.101 39.136 1.00 65.38 522 LEU A N 1
ATOM 4096 C CA . LEU A 1 522 ? 1.057 -17.354 38.393 1.00 65.38 522 LEU A CA 1
ATOM 4097 C C . LEU A 1 522 ? 2.286 -17.353 37.476 1.00 65.38 522 LEU A C 1
ATOM 4099 O O . LEU A 1 522 ? 2.880 -18.410 37.306 1.00 65.38 522 LEU A O 1
ATOM 4103 N N . LEU A 1 523 ? 2.673 -16.205 36.906 1.00 65.00 523 LEU A N 1
ATOM 4104 C CA . LEU A 1 523 ? 3.825 -16.062 36.002 1.00 65.00 523 LEU A CA 1
ATOM 4105 C C . LEU A 1 523 ? 5.179 -15.969 36.731 1.00 65.00 523 LEU A C 1
ATOM 4107 O O . LEU A 1 523 ? 6.188 -16.380 36.165 1.00 65.00 523 LEU A O 1
ATOM 4111 N N . ILE A 1 524 ? 5.211 -15.466 37.971 1.00 79.19 524 ILE A N 1
ATOM 4112 C CA . ILE A 1 524 ? 6.396 -15.498 38.866 1.00 79.19 524 ILE A CA 1
ATOM 4113 C C . ILE A 1 524 ? 6.418 -16.730 39.783 1.00 79.19 524 ILE A C 1
ATOM 4115 O O . ILE A 1 524 ? 7.413 -17.000 40.452 1.00 79.19 524 ILE A O 1
ATOM 4119 N N . SER A 1 525 ? 5.328 -17.489 39.811 1.00 81.31 525 SER A N 1
ATOM 4120 C CA . SER A 1 525 ? 5.189 -18.713 40.588 1.00 81.31 525 SER A CA 1
ATOM 4121 C C . SER A 1 525 ? 6.011 -19.866 39.991 1.00 81.31 525 SER A C 1
ATOM 4123 O O . SER A 1 525 ? 6.157 -19.961 38.770 1.00 81.31 525 SER A O 1
ATOM 4125 N N . PRO A 1 526 ? 6.465 -20.831 40.816 1.00 84.50 526 PRO A N 1
ATOM 4126 C CA . PRO A 1 526 ? 7.039 -22.093 40.336 1.00 84.50 526 PRO A CA 1
ATOM 4127 C C . PRO A 1 526 ? 6.110 -22.868 39.384 1.00 84.50 526 PRO A C 1
ATOM 4129 O O . PRO A 1 526 ? 6.565 -23.729 38.634 1.00 84.50 526 PRO A O 1
ATOM 4132 N N . TRP A 1 527 ? 4.808 -22.562 39.404 1.00 83.00 527 TRP A N 1
ATOM 4133 C CA . TRP A 1 527 ? 3.783 -23.143 38.542 1.00 83.00 527 TRP A CA 1
ATOM 4134 C C . TRP A 1 527 ? 3.655 -22.448 37.178 1.00 83.00 527 TRP A C 1
ATOM 4136 O O . TRP A 1 527 ? 2.934 -22.964 36.327 1.00 83.00 527 TRP A O 1
ATOM 4146 N N . ALA A 1 528 ? 4.355 -21.336 36.921 1.00 81.25 528 ALA A N 1
ATOM 4147 C CA . ALA A 1 528 ? 4.322 -20.627 35.636 1.00 81.25 528 ALA A CA 1
ATOM 4148 C C . ALA A 1 528 ? 4.625 -21.530 34.427 1.00 81.25 528 ALA A C 1
ATOM 4150 O O . ALA A 1 528 ? 3.876 -21.475 33.448 1.00 81.25 528 ALA A O 1
ATOM 4151 N N . PRO A 1 529 ? 5.644 -22.418 34.468 1.00 81.56 529 PRO A N 1
ATOM 4152 C CA . PRO A 1 529 ? 5.911 -23.333 33.361 1.00 81.56 529 PRO A CA 1
ATOM 4153 C C . PRO A 1 529 ? 4.764 -24.325 33.145 1.00 81.56 529 PRO A C 1
ATOM 4155 O O . PRO A 1 529 ? 4.419 -24.625 32.005 1.00 81.56 529 PRO A O 1
ATOM 4158 N N . LEU A 1 530 ? 4.134 -24.795 34.229 1.00 83.56 530 LEU A N 1
ATOM 4159 C CA . LEU A 1 530 ? 2.979 -25.690 34.159 1.00 83.56 530 LEU A CA 1
ATOM 4160 C C . LEU A 1 530 ? 1.750 -24.964 33.598 1.00 83.56 530 LEU A C 1
ATOM 4162 O O . LEU A 1 530 ? 1.073 -25.503 32.729 1.00 83.56 530 LEU A O 1
ATOM 4166 N N . ALA A 1 531 ? 1.480 -23.734 34.033 1.00 80.81 531 ALA A N 1
ATOM 4167 C CA . ALA A 1 531 ? 0.385 -22.914 33.525 1.00 80.81 531 ALA A CA 1
ATOM 4168 C C . ALA A 1 531 ? 0.563 -22.569 32.041 1.00 80.81 531 ALA A C 1
ATOM 4170 O O . ALA A 1 531 ? -0.389 -22.671 31.268 1.00 80.81 531 ALA A O 1
ATOM 4171 N N . LEU A 1 532 ? 1.786 -22.230 31.623 1.00 81.50 532 LEU A N 1
ATOM 4172 C CA . LEU A 1 532 ? 2.121 -21.996 30.222 1.00 81.50 532 LEU A CA 1
ATOM 4173 C C . LEU A 1 532 ? 1.972 -23.280 29.396 1.00 81.50 532 LEU A C 1
ATOM 4175 O O . LEU A 1 532 ? 1.414 -23.235 28.301 1.00 81.50 532 LEU A O 1
ATOM 4179 N N . ALA A 1 533 ? 2.400 -24.429 29.931 1.00 80.19 533 ALA A N 1
ATOM 4180 C CA . ALA A 1 533 ? 2.201 -25.728 29.295 1.00 80.19 533 ALA A CA 1
ATOM 4181 C C . ALA A 1 533 ? 0.708 -26.065 29.150 1.00 80.19 533 ALA A C 1
ATOM 4183 O O . ALA A 1 533 ? 0.281 -26.470 28.072 1.00 80.19 533 ALA A O 1
ATOM 4184 N N . VAL A 1 534 ? -0.108 -25.834 30.182 1.00 84.88 534 VAL A N 1
ATOM 4185 C CA . VAL A 1 534 ? -1.566 -26.032 30.134 1.00 84.88 534 VAL A CA 1
ATOM 4186 C C . VAL A 1 534 ? -2.221 -25.074 29.140 1.00 84.88 534 VAL A C 1
ATOM 4188 O O . VAL A 1 534 ? -3.072 -25.508 28.370 1.00 84.88 534 VAL A O 1
ATOM 4191 N N . ALA A 1 535 ? -1.815 -23.804 29.094 1.00 81.44 535 ALA A N 1
ATOM 4192 C CA . ALA A 1 535 ? -2.327 -22.828 28.134 1.00 81.44 535 ALA A CA 1
ATOM 4193 C C . ALA A 1 535 ? -1.960 -23.197 26.687 1.00 81.44 535 ALA A C 1
ATOM 4195 O O . ALA A 1 535 ? -2.813 -23.126 25.805 1.00 81.44 535 ALA A O 1
ATOM 4196 N N . LEU A 1 536 ? -0.728 -23.659 26.445 1.00 78.31 536 LEU A N 1
ATOM 4197 C CA . LEU A 1 536 ? -0.288 -24.199 25.153 1.00 78.31 536 LEU A CA 1
ATOM 4198 C C . LEU A 1 536 ? -1.099 -25.437 24.759 1.00 78.31 536 LEU A C 1
ATOM 4200 O O . LEU A 1 536 ? -1.575 -25.532 23.630 1.00 78.31 536 LEU A O 1
ATOM 4204 N N . VAL A 1 537 ? -1.300 -26.370 25.689 1.00 80.69 537 VAL A N 1
ATOM 4205 C CA . VAL A 1 537 ? -2.120 -27.565 25.465 1.00 80.69 537 VAL A CA 1
ATOM 4206 C C . VAL A 1 537 ? -3.568 -27.170 25.162 1.00 80.69 537 VAL A C 1
ATOM 4208 O O . VAL A 1 537 ? -4.132 -27.641 24.177 1.00 80.69 537 VAL A O 1
ATOM 4211 N N . ALA A 1 538 ? -4.159 -26.252 25.928 1.00 81.12 538 ALA A N 1
ATOM 4212 C CA . ALA A 1 538 ? -5.508 -25.743 25.697 1.00 81.12 538 ALA A CA 1
ATOM 4213 C C . ALA A 1 538 ? -5.626 -25.029 24.342 1.00 81.12 538 ALA A C 1
ATOM 4215 O O . ALA A 1 538 ? -6.594 -25.255 23.623 1.00 81.12 538 ALA A O 1
ATOM 4216 N N . TRP A 1 539 ? -4.628 -24.237 23.945 1.00 78.75 539 TRP A N 1
ATOM 4217 C CA . TRP A 1 539 ? -4.589 -23.551 22.651 1.00 78.75 539 TRP A CA 1
ATOM 4218 C C . TRP A 1 539 ? -4.675 -24.517 21.461 1.00 78.75 539 TRP A C 1
ATOM 4220 O O . TRP A 1 539 ? -5.321 -24.201 20.466 1.00 78.75 539 TRP A O 1
ATOM 4230 N N . TYR A 1 540 ? -4.078 -25.709 21.567 1.00 75.12 540 TYR A N 1
ATOM 4231 C CA . TYR A 1 540 ? -4.124 -26.729 20.511 1.00 75.12 540 TYR A CA 1
ATOM 4232 C C . TYR A 1 540 ? -5.297 -27.711 20.645 1.00 75.12 540 TYR A C 1
ATOM 4234 O O . TYR A 1 540 ? -5.812 -28.207 19.640 1.00 75.12 540 TYR A O 1
ATOM 4242 N N . ILE A 1 541 ? -5.764 -27.982 21.865 1.00 78.25 541 ILE A N 1
ATOM 4243 C CA . ILE A 1 541 ? -6.888 -28.893 22.109 1.00 78.25 541 ILE A CA 1
ATOM 4244 C C . ILE A 1 541 ? -8.237 -28.201 21.869 1.00 78.25 541 ILE A C 1
ATOM 4246 O O . ILE A 1 541 ? -9.137 -28.827 21.313 1.00 78.25 541 ILE A O 1
ATOM 4250 N N . LEU A 1 542 ? -8.404 -26.922 22.218 1.00 77.88 542 LEU A N 1
ATOM 4251 C CA . LEU A 1 542 ? -9.681 -26.210 22.063 1.00 77.88 542 LEU A CA 1
ATOM 4252 C C . LEU A 1 542 ? -10.168 -26.157 20.601 1.00 77.88 542 LEU A C 1
ATOM 4254 O O . LEU A 1 542 ? -11.328 -26.510 20.377 1.00 77.88 542 LEU A O 1
ATOM 4258 N N . PRO A 1 543 ? -9.333 -25.826 19.592 1.00 72.56 543 PRO A N 1
ATOM 4259 C CA . PRO A 1 543 ? -9.729 -25.918 18.186 1.00 72.56 543 PRO A CA 1
ATOM 4260 C C . PRO A 1 543 ? -10.067 -27.346 17.747 1.00 72.56 543 PRO A C 1
ATOM 4262 O O . PRO A 1 543 ? -10.928 -27.553 16.895 1.00 72.56 543 PRO A O 1
ATOM 4265 N N . TRP A 1 544 ? -9.405 -28.360 18.308 1.00 78.81 544 TRP A N 1
ATOM 4266 C CA . TRP A 1 544 ? -9.733 -29.760 18.026 1.00 78.81 544 TRP A CA 1
ATOM 4267 C C . TRP A 1 544 ? -11.087 -30.164 18.631 1.00 78.81 544 TRP A C 1
ATOM 4269 O O . TRP A 1 544 ? -11.853 -30.903 18.003 1.00 78.81 544 TRP A O 1
ATOM 4279 N N . ILE A 1 545 ? -11.420 -29.644 19.818 1.00 79.56 545 ILE A N 1
ATOM 4280 C CA . ILE A 1 545 ? -12.724 -29.847 20.453 1.00 79.56 545 ILE A CA 1
ATOM 4281 C C . ILE A 1 545 ? -13.824 -29.142 19.652 1.00 79.56 545 ILE A C 1
ATOM 4283 O O . ILE A 1 545 ? -14.838 -29.787 19.371 1.00 79.56 545 ILE A O 1
ATOM 4287 N N . SER A 1 546 ? -13.622 -27.875 19.269 1.00 74.19 546 SER A N 1
ATOM 4288 C CA . SER A 1 546 ? -14.621 -27.055 18.567 1.00 74.19 546 SER A CA 1
ATOM 4289 C C . SER A 1 546 ? -14.911 -27.551 17.147 1.00 74.19 546 SER A C 1
ATOM 4291 O O . SER A 1 546 ? -16.068 -27.563 16.733 1.00 74.19 546 SER A O 1
ATOM 4293 N N . ASN A 1 547 ? -13.910 -28.082 16.438 1.00 82.12 547 ASN A N 1
ATOM 4294 C CA . ASN A 1 547 ? -14.065 -28.715 15.120 1.00 82.12 547 ASN A CA 1
ATOM 4295 C C . ASN A 1 547 ? -14.542 -30.177 15.222 1.00 82.12 547 ASN A C 1
ATOM 4297 O O . ASN A 1 547 ? -14.009 -31.085 14.574 1.00 82.12 547 ASN A O 1
ATOM 4301 N N . SER A 1 548 ? -15.540 -30.429 16.073 1.00 79.81 548 SER A N 1
ATOM 4302 C CA . SER A 1 548 ? -16.055 -31.776 16.347 1.00 79.81 548 SER A CA 1
ATOM 4303 C C . SER A 1 548 ? -16.632 -32.471 15.105 1.00 79.81 548 SER A C 1
ATOM 4305 O O . SER A 1 548 ? -16.483 -33.683 14.955 1.00 79.81 548 SER A O 1
ATOM 4307 N N . ASN A 1 549 ? -17.190 -31.709 14.163 1.00 83.81 549 ASN A N 1
ATOM 4308 C CA . ASN A 1 549 ? -17.677 -32.182 12.862 1.00 83.81 549 ASN A CA 1
ATOM 4309 C C . ASN A 1 549 ? -16.563 -32.753 11.955 1.00 83.81 549 ASN A C 1
ATOM 4311 O O . ASN A 1 549 ? -16.823 -33.602 11.097 1.00 83.81 549 ASN A O 1
ATOM 4315 N N . LEU A 1 550 ? -15.306 -32.353 12.171 1.00 90.56 550 LEU A N 1
ATOM 4316 C CA . LEU A 1 550 ? -14.140 -32.843 11.426 1.00 90.56 550 LEU A CA 1
ATOM 4317 C C . LEU A 1 550 ? -13.459 -34.054 12.095 1.00 90.56 550 LEU A C 1
ATOM 4319 O O . LEU A 1 550 ? -12.423 -34.524 11.616 1.00 90.56 550 LEU A O 1
ATOM 4323 N N . ARG A 1 551 ? -14.000 -34.576 13.208 1.00 86.88 551 ARG A N 1
ATOM 4324 C CA . ARG A 1 551 ? -13.438 -35.741 13.922 1.00 86.88 551 ARG A CA 1
ATOM 4325 C C . ARG A 1 551 ? -13.596 -37.028 13.123 1.00 86.88 551 ARG A C 1
ATOM 4327 O O . ARG A 1 551 ? -14.694 -37.375 12.712 1.00 86.88 551 ARG A O 1
ATOM 4334 N N . GLY A 1 552 ? -12.512 -37.769 12.923 1.00 88.06 552 GLY A N 1
ATOM 4335 C CA . GLY A 1 552 ? -12.528 -38.992 12.115 1.00 88.06 552 GLY A CA 1
ATOM 4336 C C . GLY A 1 552 ? -12.342 -38.751 10.616 1.00 88.06 552 GLY A C 1
ATOM 4337 O O . GLY A 1 552 ? -12.510 -39.682 9.840 1.00 88.06 552 GLY A O 1
ATOM 4338 N N . ILE A 1 553 ? -12.020 -37.524 10.184 1.00 94.94 553 ILE A N 1
ATOM 4339 C CA . ILE A 1 553 ? -11.357 -37.334 8.885 1.00 94.94 553 ILE A CA 1
ATOM 4340 C C . ILE A 1 553 ? -9.892 -37.747 9.071 1.00 94.94 553 ILE A C 1
ATOM 4342 O O . ILE A 1 553 ? -9.257 -37.235 10.002 1.00 94.94 553 ILE A O 1
ATOM 4346 N N . PRO A 1 554 ? -9.345 -38.643 8.232 1.00 96.69 554 PRO A N 1
ATOM 4347 C CA . PRO A 1 554 ? -7.931 -38.993 8.264 1.00 96.69 554 PRO A CA 1
ATOM 4348 C C . PRO A 1 554 ? -7.030 -37.756 8.188 1.00 96.69 554 PRO A C 1
ATOM 4350 O O . PRO A 1 554 ? -7.291 -36.818 7.435 1.00 96.69 554 PRO A O 1
ATOM 4353 N N . ALA A 1 555 ? -5.962 -37.736 8.982 1.00 95.88 555 ALA A N 1
ATOM 4354 C CA . ALA A 1 555 ? -5.037 -36.610 9.037 1.00 95.88 555 ALA A CA 1
ATOM 4355 C C . ALA A 1 555 ? -3.649 -37.072 9.493 1.00 95.88 555 ALA A C 1
ATOM 4357 O O . ALA A 1 555 ? -3.564 -37.955 10.355 1.00 95.88 555 ALA A O 1
ATOM 4358 N N . PRO A 1 556 ? -2.565 -36.425 9.036 1.00 95.62 556 PRO A N 1
ATOM 4359 C CA . PRO A 1 556 ? -1.300 -36.438 9.758 1.00 95.62 556 PRO A CA 1
ATOM 4360 C C . PRO A 1 556 ? -1.540 -36.005 11.208 1.00 95.62 556 PRO A C 1
ATOM 4362 O O . PRO A 1 556 ? -2.204 -34.997 11.446 1.00 95.62 556 PRO A O 1
ATOM 4365 N N . PHE A 1 557 ? -1.016 -36.757 12.180 1.00 91.69 557 PHE A N 1
ATOM 4366 C CA . PHE A 1 557 ? -1.365 -36.571 13.594 1.00 91.69 557 PHE A CA 1
ATOM 4367 C C . PHE A 1 557 ? -1.274 -35.103 14.073 1.00 91.69 557 PHE A C 1
ATOM 4369 O O . PHE A 1 557 ? -2.263 -34.606 14.612 1.00 91.69 557 PHE A O 1
ATOM 4376 N N . PRO A 1 558 ? -0.192 -34.340 13.798 1.00 91.88 558 PRO A N 1
ATOM 4377 C CA . PRO A 1 558 ? -0.108 -32.949 14.250 1.00 91.88 558 PRO A CA 1
ATOM 4378 C C . PRO A 1 558 ? -1.082 -31.997 13.531 1.00 91.88 558 PRO A C 1
ATOM 4380 O O . PRO A 1 558 ? -1.516 -31.010 14.122 1.00 91.88 558 PRO A O 1
ATOM 4383 N N . ALA A 1 559 ? -1.483 -32.301 12.290 1.00 92.69 559 ALA A N 1
ATOM 4384 C CA . ALA A 1 559 ? -2.414 -31.481 11.505 1.00 92.69 559 ALA A CA 1
ATOM 4385 C C . ALA A 1 559 ? -3.828 -31.437 12.110 1.00 92.69 559 ALA A C 1
ATOM 4387 O O . ALA A 1 559 ? -4.618 -30.544 11.801 1.00 92.69 559 ALA A O 1
ATOM 4388 N N . GLN A 1 560 ? -4.154 -32.379 13.002 1.00 90.56 560 GLN A N 1
ATOM 4389 C CA . GLN A 1 560 ? -5.402 -32.348 13.757 1.00 90.56 560 GLN A CA 1
ATOM 4390 C C . GLN A 1 560 ? -5.403 -31.229 14.805 1.00 90.56 560 GLN A C 1
ATOM 4392 O O . GLN A 1 560 ? -6.437 -30.628 15.066 1.00 90.56 560 GLN A O 1
ATOM 4397 N N . PHE A 1 561 ? -4.264 -30.908 15.402 1.00 88.25 561 PHE A N 1
ATOM 4398 C CA . PHE A 1 561 ? -4.227 -30.016 16.563 1.00 88.25 561 PHE A CA 1
ATOM 4399 C C . PHE A 1 561 ? -3.701 -28.626 16.218 1.00 88.25 561 PHE A C 1
ATOM 4401 O O . PHE A 1 561 ? -4.031 -27.656 16.891 1.00 88.25 561 PHE A O 1
ATOM 4408 N N . THR A 1 562 ? -2.895 -28.504 15.160 1.00 89.19 562 THR A N 1
ATOM 4409 C CA . THR A 1 562 ? -2.198 -27.255 14.857 1.00 89.19 562 THR A CA 1
ATOM 4410 C C . THR A 1 562 ? -1.980 -27.008 13.366 1.00 89.19 562 THR A C 1
ATOM 4412 O O . THR A 1 562 ? -1.753 -27.931 12.584 1.00 89.19 562 THR A O 1
ATOM 4415 N N . ASN A 1 563 ? -1.972 -25.728 12.983 1.00 92.19 563 ASN A N 1
ATOM 4416 C CA . ASN A 1 563 ? -1.540 -25.266 11.660 1.00 92.19 563 ASN A CA 1
ATOM 4417 C C . ASN A 1 563 ? -0.026 -25.439 11.434 1.00 92.19 563 ASN A C 1
ATOM 4419 O O . ASN A 1 563 ? 0.436 -25.369 10.295 1.00 92.19 563 ASN A O 1
ATOM 4423 N N . LEU A 1 564 ? 0.759 -25.678 12.495 1.00 92.38 564 LEU A N 1
ATOM 4424 C CA . LEU A 1 564 ? 2.222 -25.772 12.418 1.00 92.38 564 LEU A CA 1
ATOM 4425 C C . LEU A 1 564 ? 2.706 -26.890 11.491 1.00 92.38 564 LEU A C 1
ATOM 4427 O O . LEU A 1 564 ? 3.756 -26.748 10.869 1.00 92.38 564 LEU A O 1
ATOM 4431 N N . TRP A 1 565 ? 1.942 -27.977 11.353 1.00 94.94 565 TRP A N 1
ATOM 4432 C CA . TRP A 1 565 ? 2.284 -29.051 10.419 1.00 94.94 565 TRP A CA 1
ATOM 4433 C C . TRP A 1 565 ? 2.276 -28.569 8.964 1.00 94.94 565 TRP A C 1
ATOM 4435 O O . TRP A 1 565 ? 3.241 -28.784 8.224 1.00 94.94 565 TRP A O 1
ATOM 4445 N N . LEU A 1 566 ? 1.204 -27.877 8.567 1.00 95.75 566 LEU A N 1
ATOM 4446 C CA . LEU A 1 566 ? 1.066 -27.338 7.218 1.00 95.75 566 LEU A CA 1
ATOM 4447 C C . LEU A 1 566 ? 2.049 -26.188 6.991 1.00 95.75 566 LEU A C 1
ATOM 4449 O O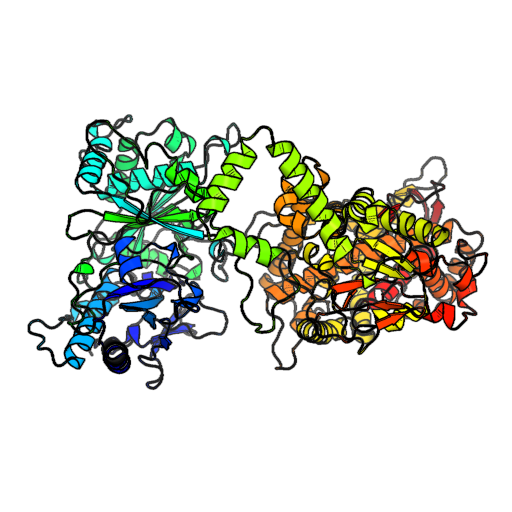 . LEU A 1 566 ? 2.699 -26.145 5.949 1.00 95.75 566 LEU A O 1
ATOM 4453 N N . LEU A 1 567 ? 2.229 -25.316 7.988 1.00 95.31 567 LEU A N 1
ATOM 4454 C CA . LEU A 1 567 ? 3.207 -24.227 7.952 1.00 95.31 567 LEU A CA 1
ATOM 4455 C C . LEU A 1 567 ? 4.635 -24.755 7.759 1.00 95.31 567 LEU A C 1
ATOM 4457 O O . LEU A 1 567 ? 5.339 -24.277 6.876 1.00 95.31 567 LEU A O 1
ATOM 4461 N N . SER A 1 568 ? 5.055 -25.772 8.518 1.00 95.25 568 SER A N 1
ATOM 4462 C CA . SER A 1 568 ? 6.379 -26.406 8.381 1.00 95.25 568 SER A CA 1
ATOM 4463 C C . SER A 1 568 ? 6.570 -27.050 7.005 1.00 95.25 568 SER A C 1
ATOM 4465 O O . SER A 1 568 ? 7.647 -27.005 6.411 1.00 95.25 568 SER A O 1
ATOM 4467 N N . THR A 1 569 ? 5.511 -27.646 6.472 1.00 95.19 569 THR A N 1
ATOM 4468 C CA . THR A 1 569 ? 5.497 -28.245 5.136 1.00 95.19 569 THR A CA 1
ATOM 4469 C C . THR A 1 569 ? 5.628 -27.185 4.033 1.00 95.19 569 THR A C 1
ATOM 4471 O O . THR A 1 569 ? 6.423 -27.370 3.110 1.00 95.19 569 THR A O 1
ATOM 4474 N N . CYS A 1 570 ? 4.963 -26.034 4.180 1.00 95.12 570 CYS A N 1
ATOM 4475 C CA . CYS A 1 570 ? 5.111 -24.884 3.279 1.00 95.12 570 CYS A CA 1
ATOM 4476 C C . CYS A 1 570 ? 6.492 -24.230 3.389 1.00 95.12 570 CYS A C 1
ATOM 4478 O O . CYS A 1 570 ? 7.128 -23.978 2.374 1.00 95.12 570 CYS A O 1
ATOM 4480 N N . ARG A 1 571 ? 7.009 -24.038 4.609 1.00 94.94 571 ARG A N 1
ATOM 4481 C CA . ARG A 1 571 ? 8.338 -23.458 4.871 1.00 94.94 571 ARG A CA 1
ATOM 4482 C C . ARG A 1 571 ? 9.477 -24.251 4.217 1.00 94.94 571 ARG A C 1
ATOM 4484 O O . ARG A 1 571 ? 10.514 -23.680 3.878 1.00 94.94 571 ARG A O 1
ATOM 4491 N N . ARG A 1 572 ? 9.299 -25.568 4.063 1.00 94.38 572 ARG A N 1
ATOM 4492 C CA . ARG A 1 572 ? 10.237 -26.474 3.376 1.00 94.38 572 ARG A CA 1
ATOM 4493 C C . ARG A 1 572 ? 10.069 -26.487 1.852 1.00 94.38 572 ARG A C 1
ATOM 4495 O O . ARG A 1 572 ? 10.897 -27.093 1.183 1.00 94.38 572 ARG A O 1
ATOM 4502 N N . GLY A 1 573 ? 9.025 -25.850 1.322 1.00 93.44 573 GLY A N 1
ATOM 4503 C CA . GLY A 1 573 ? 8.711 -25.797 -0.105 1.00 93.44 573 GLY A CA 1
ATOM 4504 C C . GLY A 1 573 ? 8.241 -27.125 -0.699 1.00 93.44 573 GLY A C 1
ATOM 4505 O O . GLY A 1 573 ? 8.517 -27.393 -1.865 1.00 93.44 573 GLY A O 1
ATOM 4506 N N . LYS A 1 574 ? 7.578 -27.970 0.105 1.00 93.69 574 LYS A N 1
ATOM 4507 C CA . LYS A 1 574 ? 7.163 -29.339 -0.264 1.00 93.69 574 LYS A CA 1
ATOM 4508 C C . LYS A 1 574 ? 5.676 -29.623 -0.010 1.00 93.69 574 LYS A C 1
ATOM 4510 O O . LYS A 1 574 ? 5.299 -30.768 0.235 1.00 93.69 574 LYS A O 1
ATOM 4515 N N . ARG A 1 575 ? 4.812 -28.605 0.023 1.00 95.38 575 ARG A N 1
ATOM 4516 C CA . ARG A 1 575 ? 3.393 -28.784 0.368 1.00 95.38 575 ARG A CA 1
ATOM 4517 C C . ARG A 1 575 ? 2.639 -29.603 -0.672 1.00 95.38 575 ARG A C 1
ATOM 4519 O O . ARG A 1 575 ? 1.949 -30.519 -0.236 1.00 95.38 575 ARG A O 1
ATOM 4526 N N . TYR A 1 576 ? 2.755 -29.351 -1.975 1.00 95.38 576 TYR A N 1
ATOM 4527 C CA . TYR A 1 576 ? 2.061 -30.176 -2.977 1.00 95.38 576 TYR A CA 1
ATOM 4528 C C . TYR A 1 576 ? 2.457 -31.656 -2.864 1.00 95.38 576 TYR A C 1
ATOM 4530 O O . TYR A 1 576 ? 1.585 -32.518 -2.811 1.00 95.38 576 TYR A O 1
ATOM 4538 N N . GLU A 1 577 ? 3.760 -31.933 -2.748 1.00 95.25 577 GLU A N 1
ATOM 4539 C CA . GLU A 1 577 ? 4.318 -33.287 -2.700 1.00 95.25 577 GLU A CA 1
ATOM 4540 C C . GLU A 1 577 ? 3.841 -34.028 -1.446 1.00 95.25 577 GLU A C 1
ATOM 4542 O O . GLU A 1 577 ? 3.344 -35.151 -1.516 1.00 95.25 577 GLU A O 1
ATOM 4547 N N . ILE A 1 578 ? 3.932 -33.379 -0.283 1.00 97.00 578 ILE A N 1
ATOM 4548 C CA . ILE A 1 578 ? 3.513 -33.978 0.986 1.00 97.00 578 ILE A CA 1
ATOM 4549 C C . ILE A 1 578 ? 1.993 -34.163 1.027 1.00 97.00 578 ILE A C 1
ATOM 4551 O O . ILE A 1 578 ? 1.526 -35.193 1.505 1.00 97.00 578 ILE A O 1
ATOM 4555 N N . VAL A 1 579 ? 1.202 -33.206 0.536 1.00 97.44 579 VAL A N 1
ATOM 4556 C CA . VAL A 1 579 ? -0.264 -33.346 0.493 1.00 97.44 579 VAL A CA 1
ATOM 4557 C C . VAL A 1 579 ? -0.671 -34.503 -0.423 1.00 97.44 579 VAL A C 1
ATOM 4559 O O . VAL A 1 579 ? -1.540 -35.286 -0.042 1.00 97.44 579 VAL A O 1
ATOM 4562 N N . ASP A 1 580 ? -0.002 -34.671 -1.563 1.00 97.69 580 ASP A N 1
ATOM 4563 C CA . ASP A 1 580 ? -0.214 -35.801 -2.467 1.00 97.69 580 ASP A CA 1
ATOM 4564 C C . ASP A 1 580 ? 0.117 -37.151 -1.820 1.00 97.69 580 ASP A C 1
ATOM 4566 O O . ASP A 1 580 ? -0.710 -38.063 -1.814 1.00 97.69 580 ASP A O 1
ATOM 4570 N N . GLN A 1 581 ? 1.283 -37.262 -1.178 1.00 97.62 581 GLN A N 1
ATOM 4571 C CA . GLN A 1 581 ? 1.678 -38.464 -0.436 1.00 97.62 581 GLN A CA 1
ATOM 4572 C C . GLN A 1 581 ? 0.679 -38.807 0.674 1.00 97.62 581 GLN A C 1
ATOM 4574 O O . GLN A 1 581 ? 0.364 -39.977 0.909 1.00 97.62 581 GLN A O 1
ATOM 4579 N N . VAL A 1 582 ? 0.156 -37.791 1.365 1.00 97.62 582 VAL A N 1
ATOM 4580 C CA . VAL A 1 582 ? -0.849 -37.993 2.408 1.00 97.62 582 VAL A CA 1
ATOM 4581 C C . VAL A 1 582 ? -2.173 -38.462 1.802 1.00 97.62 582 VAL A C 1
ATOM 4583 O O . VAL A 1 582 ? -2.766 -39.380 2.361 1.00 97.62 582 VAL A O 1
ATOM 4586 N N . HIS A 1 583 ? -2.615 -37.927 0.661 1.00 98.12 583 HIS A N 1
ATOM 4587 C CA . HIS A 1 583 ? -3.796 -38.436 -0.048 1.00 98.12 583 HIS A CA 1
ATOM 4588 C C . HIS A 1 583 ? -3.615 -39.885 -0.516 1.00 98.12 583 HIS A C 1
ATOM 4590 O O . HIS A 1 583 ? -4.481 -40.718 -0.252 1.00 98.12 583 HIS A O 1
ATOM 4596 N N . LYS A 1 584 ? -2.457 -40.226 -1.095 1.00 96.31 584 LYS A N 1
ATOM 4597 C CA . LYS A 1 584 ? -2.111 -41.607 -1.483 1.00 96.31 584 LYS A CA 1
ATOM 4598 C C . LYS A 1 584 ? -2.170 -42.583 -0.299 1.00 96.31 584 LYS A C 1
ATOM 4600 O O . LYS A 1 584 ? -2.520 -43.744 -0.480 1.00 96.31 584 LYS A O 1
ATOM 4605 N N . LYS A 1 585 ? -1.856 -42.121 0.918 1.00 96.88 585 LYS A N 1
ATOM 4606 C CA . LYS A 1 585 ? -1.859 -42.947 2.139 1.00 96.88 585 LYS A CA 1
ATOM 4607 C C . LYS A 1 585 ? -3.202 -42.986 2.873 1.00 96.88 585 LYS A C 1
ATOM 4609 O O . LYS A 1 585 ? -3.533 -44.006 3.471 1.00 96.88 585 LYS A O 1
ATOM 4614 N N . LEU A 1 586 ? -3.921 -41.867 2.924 1.00 96.94 586 LEU A N 1
ATOM 4615 C CA . LEU A 1 586 ? -5.072 -41.665 3.813 1.00 96.94 586 LEU A CA 1
ATOM 4616 C C . LEU A 1 586 ? -6.418 -41.576 3.078 1.00 96.94 586 LEU A C 1
ATOM 4618 O O . LEU A 1 586 ? -7.460 -41.622 3.731 1.00 96.94 586 LEU A O 1
ATOM 4622 N N . GLY A 1 587 ? -6.406 -41.481 1.747 1.00 95.88 587 GLY A N 1
ATOM 4623 C CA . GLY A 1 587 ? -7.592 -41.482 0.894 1.00 95.88 587 GLY A CA 1
ATOM 4624 C C . GLY A 1 587 ? -8.018 -40.098 0.398 1.00 95.88 587 GLY A C 1
ATOM 4625 O O . GLY A 1 587 ? -7.260 -39.127 0.402 1.00 95.88 587 GLY A O 1
ATOM 4626 N N . VAL A 1 588 ? -9.270 -40.017 -0.058 1.00 96.56 588 VAL A N 1
ATOM 4627 C CA . VAL A 1 588 ? -9.817 -38.853 -0.780 1.00 96.56 588 VAL A CA 1
ATOM 4628 C C . VAL A 1 588 ? -9.994 -37.622 0.116 1.00 96.56 588 VAL A C 1
ATOM 4630 O O . VAL A 1 588 ? -9.674 -36.507 -0.295 1.00 96.56 588 VAL A O 1
ATOM 4633 N N . LEU A 1 589 ? -10.468 -37.811 1.352 1.00 97.50 589 LEU A N 1
ATOM 4634 C CA . LEU A 1 589 ? -10.667 -36.742 2.334 1.00 97.50 589 LEU A CA 1
ATOM 4635 C C . LEU A 1 589 ? -9.538 -36.739 3.363 1.00 97.50 589 LEU A C 1
ATOM 4637 O O . LEU A 1 589 ? -9.444 -37.651 4.184 1.00 97.50 589 LEU A O 1
ATOM 4641 N N . VAL A 1 590 ? -8.730 -35.679 3.365 1.00 98.06 590 VAL A N 1
ATOM 4642 C CA . VAL A 1 590 ? -7.602 -35.530 4.290 1.00 98.06 590 VAL A CA 1
ATOM 4643 C C . VAL A 1 590 ? -7.662 -34.183 4.981 1.00 98.06 590 VAL A C 1
ATOM 4645 O O . VAL A 1 590 ? -7.684 -33.132 4.346 1.00 98.06 590 VAL A O 1
ATOM 4648 N N . ARG A 1 591 ? -7.606 -34.190 6.307 1.00 96.44 591 ARG A N 1
ATOM 4649 C CA . ARG A 1 591 ? -7.460 -32.971 7.098 1.00 96.44 591 ARG A CA 1
ATOM 4650 C C . ARG A 1 591 ? -5.983 -32.583 7.182 1.00 96.44 591 ARG A C 1
ATOM 4652 O O . ARG A 1 591 ? -5.161 -33.341 7.692 1.00 96.44 591 ARG A O 1
ATOM 4659 N N . ILE A 1 592 ? -5.664 -31.394 6.677 1.00 96.81 592 ILE A N 1
ATOM 4660 C CA . ILE A 1 592 ? -4.296 -30.857 6.580 1.00 96.81 592 ILE A CA 1
ATOM 4661 C C . ILE A 1 592 ? -4.037 -29.699 7.551 1.00 96.81 592 ILE A C 1
ATOM 4663 O O . ILE A 1 592 ? -2.890 -29.300 7.732 1.00 96.81 592 ILE A O 1
ATOM 4667 N N . ALA A 1 593 ? -5.081 -29.195 8.209 1.00 95.06 593 ALA A N 1
ATOM 4668 C CA . ALA A 1 593 ? -4.997 -28.271 9.337 1.00 95.06 593 ALA A CA 1
ATOM 4669 C C . ALA A 1 593 ? -6.237 -28.435 10.245 1.00 95.06 593 ALA A C 1
ATOM 4671 O O . ALA A 1 593 ? -7.182 -29.120 9.842 1.00 95.06 593 ALA A O 1
ATOM 4672 N N . PRO A 1 594 ? -6.305 -27.825 11.445 1.00 93.25 594 PRO A N 1
ATOM 4673 C CA . PRO A 1 594 ? -7.396 -28.056 12.395 1.00 93.25 594 PRO A CA 1
ATOM 4674 C C . PRO A 1 594 ? -8.802 -27.874 11.811 1.00 93.25 594 PRO A C 1
ATOM 4676 O O . PRO A 1 594 ? -9.674 -28.694 12.090 1.00 93.25 594 PRO A O 1
ATOM 4679 N N . ASN A 1 595 ? -8.991 -26.866 10.958 1.00 94.12 595 ASN A N 1
ATOM 4680 C CA . ASN A 1 595 ? -10.240 -26.580 10.252 1.00 94.12 595 ASN A CA 1
ATOM 4681 C C . ASN A 1 595 ? -10.140 -26.743 8.722 1.00 94.12 595 ASN A C 1
ATOM 4683 O O . ASN A 1 595 ? -11.085 -26.378 8.028 1.00 94.12 595 ASN A O 1
ATOM 4687 N N . HIS A 1 596 ? -9.034 -27.269 8.178 1.00 97.06 596 HIS A N 1
ATOM 4688 C CA . HIS A 1 596 ? -8.807 -27.359 6.727 1.00 97.06 596 HIS A CA 1
ATOM 4689 C C . HIS A 1 596 ? -8.790 -28.809 6.244 1.00 97.06 596 HIS A C 1
ATOM 4691 O O . HIS A 1 596 ? -7.922 -29.599 6.626 1.00 97.06 596 HIS A O 1
ATOM 4697 N N . VAL A 1 597 ? -9.731 -29.138 5.358 1.00 98.19 597 VAL A N 1
ATOM 4698 C CA . VAL A 1 597 ? -9.835 -30.429 4.673 1.00 98.19 597 VAL A CA 1
ATOM 4699 C C . VAL A 1 597 ? -9.498 -30.277 3.187 1.00 98.19 597 VAL A C 1
ATOM 4701 O O . VAL A 1 597 ? -10.109 -29.495 2.458 1.00 98.19 597 VAL A O 1
ATOM 4704 N N . SER A 1 598 ? -8.501 -31.037 2.750 1.00 98.44 598 SER A N 1
ATOM 4705 C CA . SER A 1 598 ? -8.138 -31.247 1.355 1.00 98.44 598 SER A CA 1
ATOM 4706 C C . SER A 1 598 ? -8.966 -32.400 0.783 1.00 98.44 598 SER A C 1
ATOM 4708 O O . SER A 1 598 ? -9.126 -33.434 1.437 1.00 98.44 598 SER A O 1
ATOM 4710 N N . VAL A 1 599 ? -9.518 -32.210 -0.416 1.00 98.25 599 VAL A N 1
ATOM 4711 C CA . VAL A 1 599 ? -10.442 -33.137 -1.081 1.00 98.25 599 VAL A CA 1
ATOM 4712 C C . VAL A 1 599 ? -9.879 -33.496 -2.452 1.00 98.25 599 VAL A C 1
ATOM 4714 O O . VAL A 1 599 ? -9.944 -32.688 -3.376 1.00 98.25 599 VAL A O 1
ATOM 4717 N N . ALA A 1 600 ? -9.309 -34.692 -2.585 1.00 97.06 600 ALA A N 1
ATOM 4718 C CA . ALA A 1 600 ? -8.726 -35.188 -3.832 1.00 97.06 600 ALA A CA 1
ATOM 4719 C C . ALA A 1 600 ? -9.783 -35.872 -4.720 1.00 97.06 600 ALA A C 1
ATOM 4721 O O . ALA A 1 600 ? -9.640 -37.035 -5.079 1.00 97.06 600 ALA A O 1
ATOM 4722 N N . ASP A 1 601 ? -10.850 -35.140 -5.048 1.00 95.12 601 ASP A N 1
ATOM 4723 C CA . ASP A 1 601 ? -11.923 -35.586 -5.941 1.00 95.12 601 ASP A CA 1
ATOM 4724 C C . ASP A 1 601 ? -12.241 -34.510 -6.995 1.00 95.12 601 ASP A C 1
ATOM 4726 O O . ASP A 1 601 ? -12.343 -33.320 -6.678 1.00 95.12 601 ASP A O 1
ATOM 4730 N N . ALA A 1 602 ? -12.419 -34.933 -8.248 1.00 94.69 602 ALA A N 1
ATOM 4731 C CA . ALA A 1 602 ? -12.832 -34.068 -9.346 1.00 94.69 602 ALA A CA 1
ATOM 4732 C C . ALA A 1 602 ? -14.252 -33.510 -9.133 1.00 94.69 602 ALA A C 1
ATOM 4734 O O . ALA A 1 602 ? -14.500 -32.343 -9.441 1.00 94.69 602 ALA A O 1
ATOM 4735 N N . ASP A 1 603 ? -15.163 -34.276 -8.526 1.00 92.56 603 ASP A N 1
ATOM 4736 C CA . ASP A 1 603 ? -16.547 -33.831 -8.293 1.00 92.56 603 ASP A CA 1
ATOM 4737 C C . ASP A 1 603 ? -16.628 -32.716 -7.231 1.00 92.56 603 ASP A C 1
ATOM 4739 O O . ASP A 1 603 ? -17.534 -31.868 -7.225 1.00 92.56 603 ASP A O 1
ATOM 4743 N N . ALA A 1 604 ? -15.618 -32.632 -6.363 1.00 96.12 604 ALA A N 1
ATOM 4744 C CA . ALA A 1 604 ? -15.498 -31.564 -5.380 1.00 96.12 604 ALA A CA 1
ATOM 4745 C C . ALA A 1 604 ? -15.128 -30.208 -6.010 1.00 96.12 604 ALA A C 1
ATOM 4747 O O . ALA A 1 604 ? -15.390 -29.171 -5.396 1.00 96.12 604 ALA A O 1
ATOM 4748 N N . ILE A 1 605 ? -14.581 -30.178 -7.235 1.00 96.88 605 ILE A N 1
ATOM 4749 C CA . ILE A 1 605 ? -14.172 -28.943 -7.929 1.00 96.88 605 ILE A CA 1
ATOM 4750 C C . ILE A 1 605 ? -15.367 -28.009 -8.107 1.00 96.88 605 ILE A C 1
ATOM 4752 O O . ILE A 1 605 ? -15.313 -26.846 -7.699 1.00 96.88 605 ILE A O 1
ATOM 4756 N N . ASN A 1 606 ? -16.467 -28.506 -8.679 1.00 95.12 606 ASN A N 1
ATOM 4757 C CA . ASN A 1 606 ? -17.655 -27.683 -8.894 1.00 95.12 606 ASN A CA 1
ATOM 4758 C C . ASN A 1 606 ? -18.301 -27.280 -7.562 1.00 95.12 606 ASN A C 1
ATOM 4760 O O . ASN A 1 606 ? -18.734 -26.144 -7.397 1.00 95.12 606 ASN A O 1
ATOM 4764 N N . THR A 1 607 ? -18.297 -28.175 -6.577 1.00 95.56 607 THR A N 1
ATOM 4765 C CA . THR A 1 607 ? -18.881 -27.894 -5.262 1.00 95.56 607 THR A CA 1
ATOM 4766 C C . THR A 1 607 ? -18.113 -26.796 -4.511 1.00 95.56 607 THR A C 1
ATOM 4768 O O . THR A 1 607 ? -18.713 -25.855 -3.990 1.00 95.56 607 THR A O 1
ATOM 4771 N N . ILE A 1 608 ? -16.779 -26.860 -4.489 1.00 97.25 608 ILE A N 1
ATOM 4772 C CA . ILE A 1 608 ? -15.922 -25.948 -3.710 1.00 97.25 608 ILE A CA 1
ATOM 4773 C C . ILE A 1 608 ? -15.605 -24.656 -4.480 1.00 97.25 608 ILE A C 1
ATOM 4775 O O . ILE A 1 608 ? -15.519 -23.581 -3.877 1.00 97.25 608 ILE A O 1
ATOM 4779 N N . TYR A 1 609 ? -15.441 -24.721 -5.803 1.00 97.00 609 TYR A N 1
ATOM 4780 C CA . TYR A 1 609 ? -15.024 -23.578 -6.628 1.00 97.00 609 TYR A CA 1
ATOM 4781 C C . TYR A 1 609 ? -16.095 -23.045 -7.577 1.00 97.00 609 TYR A C 1
ATOM 4783 O O . TYR A 1 609 ? -15.885 -21.977 -8.148 1.00 97.00 609 TYR A O 1
ATOM 4791 N N . GLY A 1 610 ? -17.212 -23.748 -7.765 1.00 94.69 610 GLY A N 1
ATOM 4792 C CA . GLY A 1 610 ? -18.253 -23.381 -8.722 1.00 94.69 610 GLY A CA 1
ATOM 4793 C C . GLY A 1 610 ? -19.064 -22.139 -8.353 1.00 94.69 610 GLY A C 1
ATOM 4794 O O . GLY A 1 610 ? -18.882 -21.488 -7.322 1.00 94.69 610 GLY A O 1
ATOM 4795 N N . HIS A 1 611 ? -19.975 -21.779 -9.253 1.00 92.06 611 HIS A N 1
ATOM 4796 C CA . HIS A 1 611 ? -20.862 -20.633 -9.072 1.00 92.06 611 HIS A CA 1
ATOM 4797 C C . HIS A 1 611 ? -21.965 -20.947 -8.051 1.00 92.06 611 HIS A C 1
ATOM 4799 O O . HIS A 1 611 ? -22.410 -22.082 -7.929 1.00 92.06 611 HIS A O 1
ATOM 4805 N N . GLY A 1 612 ? -22.425 -19.929 -7.318 1.00 85.19 612 GLY A N 1
ATOM 4806 C CA . GLY A 1 612 ? -23.581 -20.052 -6.419 1.00 85.19 612 GLY A CA 1
ATOM 4807 C C . GLY A 1 612 ? -23.332 -20.763 -5.083 1.00 85.19 612 GLY A C 1
ATOM 4808 O O . GLY A 1 612 ? -24.207 -20.716 -4.228 1.00 85.19 612 GLY A O 1
ATOM 4809 N N . ASN A 1 613 ? -22.145 -21.334 -4.845 1.00 88.25 613 ASN A N 1
ATOM 4810 C CA . ASN A 1 613 ? -21.844 -22.082 -3.614 1.00 88.25 613 ASN A CA 1
ATOM 4811 C C . ASN A 1 613 ? -21.675 -21.225 -2.345 1.00 88.25 613 ASN A C 1
ATOM 4813 O O . ASN A 1 613 ? -21.542 -21.759 -1.256 1.00 88.25 613 ASN A O 1
ATOM 4817 N N . GLY A 1 614 ? -21.617 -19.899 -2.471 1.00 90.00 614 GLY A N 1
ATOM 4818 C CA . GLY A 1 614 ? -21.518 -18.991 -1.329 1.00 90.00 614 GLY A CA 1
ATOM 4819 C C . GLY A 1 614 ? -20.172 -18.957 -0.597 1.00 90.00 614 GLY A C 1
ATOM 4820 O O . GLY A 1 614 ? -20.032 -18.144 0.313 1.00 90.00 614 GLY A O 1
ATOM 4821 N N . PHE A 1 615 ? -19.182 -19.765 -0.984 1.00 95.56 615 PHE A N 1
ATOM 4822 C CA . PHE A 1 615 ? -17.914 -19.871 -0.258 1.00 95.56 615 PHE A CA 1
ATOM 4823 C C . PHE A 1 615 ? -17.026 -18.639 -0.464 1.00 95.56 615 PHE A C 1
ATOM 4825 O O . PHE A 1 615 ? -17.033 -17.987 -1.516 1.00 95.56 615 PHE A O 1
ATOM 4832 N N . LEU A 1 616 ? -16.224 -18.328 0.553 1.00 96.38 616 LEU A N 1
ATOM 4833 C CA . LEU A 1 616 ? -15.283 -17.212 0.546 1.00 96.38 616 LEU A CA 1
ATOM 4834 C C . LEU A 1 616 ? -13.862 -17.709 0.284 1.00 96.38 616 LEU A C 1
ATOM 4836 O O . LEU A 1 616 ? -13.526 -18.860 0.547 1.00 96.38 616 LEU A O 1
ATOM 4840 N N . LYS A 1 617 ? -12.985 -16.838 -0.220 1.00 96.81 617 LYS A N 1
ATOM 4841 C CA . LYS A 1 617 ? -11.540 -17.086 -0.097 1.00 96.81 617 LYS A CA 1
ATOM 4842 C C . LYS A 1 617 ? -11.183 -17.059 1.397 1.00 96.81 617 LYS A C 1
ATOM 4844 O O . LYS A 1 617 ? -11.630 -16.152 2.098 1.00 96.81 617 LYS A O 1
ATOM 4849 N N . ALA A 1 618 ? -10.402 -18.035 1.860 1.00 96.75 618 ALA A N 1
ATOM 4850 C CA . ALA A 1 618 ? -9.959 -18.102 3.255 1.00 96.75 618 ALA A CA 1
ATOM 4851 C C . ALA A 1 618 ? -9.025 -16.930 3.628 1.00 96.75 618 ALA A C 1
ATOM 4853 O O . ALA A 1 618 ? -8.524 -16.214 2.755 1.00 96.75 618 ALA A O 1
ATOM 4854 N N . ASP A 1 619 ? -8.759 -16.758 4.919 1.00 94.88 619 ASP A N 1
ATOM 4855 C CA . ASP A 1 619 ? -7.783 -15.799 5.465 1.00 94.88 619 ASP A CA 1
ATOM 4856 C C . ASP A 1 619 ? -6.341 -16.023 4.967 1.00 94.88 619 ASP A C 1
ATOM 4858 O O . ASP A 1 619 ? -5.548 -15.084 4.938 1.00 94.88 619 ASP A O 1
ATOM 4862 N N . PHE A 1 620 ? -6.028 -17.214 4.443 1.00 96.00 620 PHE A N 1
ATOM 4863 C CA . PHE A 1 620 ? -4.807 -17.510 3.677 1.00 96.00 620 PHE A CA 1
ATOM 4864 C C . PHE A 1 620 ? -4.429 -16.408 2.673 1.00 96.00 620 PHE A C 1
ATOM 4866 O O . PHE A 1 620 ? -3.253 -16.106 2.492 1.00 96.00 620 PHE A O 1
ATOM 4873 N N . TYR A 1 621 ? -5.412 -15.793 2.008 1.00 96.19 621 TYR A N 1
ATOM 4874 C CA . TYR A 1 621 ? -5.158 -14.775 0.985 1.00 96.19 621 TYR A CA 1
ATOM 4875 C C . TYR A 1 621 ? -4.748 -13.408 1.567 1.00 96.19 621 TYR A C 1
ATOM 4877 O O . TYR A 1 621 ? -4.236 -12.564 0.830 1.00 96.19 621 TYR A O 1
ATOM 4885 N N . ASP A 1 622 ? -4.915 -13.177 2.871 1.00 93.69 622 ASP A N 1
ATOM 4886 C CA . ASP A 1 622 ? -4.597 -11.903 3.533 1.00 93.69 622 ASP A CA 1
ATOM 4887 C C . ASP A 1 622 ? -3.080 -11.660 3.626 1.00 93.69 622 ASP A C 1
ATOM 4889 O O . ASP A 1 622 ? -2.603 -10.521 3.613 1.00 93.69 622 ASP A O 1
ATOM 4893 N N . THR A 1 623 ? -2.279 -12.728 3.616 1.00 92.62 623 THR A N 1
ATOM 4894 C CA . THR A 1 623 ? -0.810 -12.640 3.601 1.00 92.62 623 THR A CA 1
ATOM 4895 C C . THR A 1 623 ? -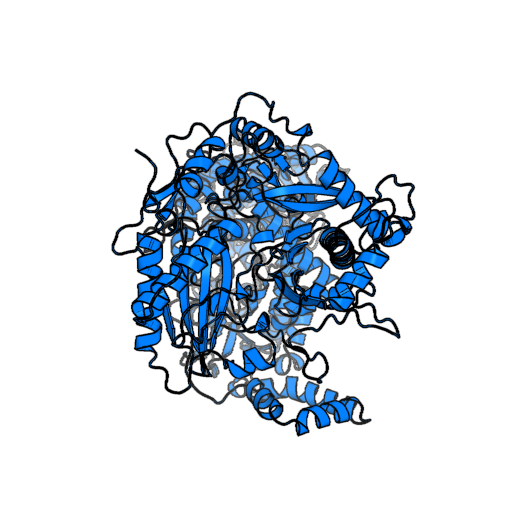0.243 -12.240 2.239 1.00 92.62 623 THR A C 1
ATOM 4897 O O . THR A 1 623 ? 0.932 -11.885 2.152 1.00 92.62 623 THR A O 1
ATOM 4900 N N . PHE A 1 624 ? -1.079 -12.230 1.197 1.00 91.19 624 PHE A N 1
ATOM 4901 C CA . PHE A 1 624 ? -0.737 -11.816 -0.163 1.00 91.19 624 PHE A CA 1
ATOM 4902 C C . PHE A 1 624 ? -1.073 -10.342 -0.448 1.00 91.19 624 PHE A C 1
ATOM 4904 O O . PHE A 1 624 ? -0.928 -9.902 -1.589 1.00 91.19 624 PHE A O 1
ATOM 4911 N N . VAL A 1 625 ? -1.557 -9.583 0.541 1.00 87.69 625 VAL A N 1
ATOM 4912 C CA . VAL A 1 625 ? -1.801 -8.134 0.423 1.00 87.69 625 VAL A CA 1
ATOM 4913 C C . VAL A 1 625 ? -0.484 -7.370 0.591 1.00 87.69 625 VAL A C 1
ATOM 4915 O O . VAL A 1 625 ? 0.182 -7.536 1.616 1.00 87.69 625 VAL A O 1
ATOM 4918 N N . SER A 1 626 ? -0.145 -6.547 -0.410 1.00 76.12 626 SER A N 1
ATOM 4919 C CA . SER A 1 626 ? 1.051 -5.685 -0.431 1.00 76.12 626 SER A CA 1
ATOM 4920 C C . SER A 1 626 ? 0.707 -4.203 -0.225 1.00 76.12 626 SER A C 1
ATOM 4922 O O . SER A 1 626 ? 1.180 -3.612 0.732 1.00 76.12 626 SER A O 1
ATOM 4924 N N . ILE A 1 627 ? -0.142 -3.620 -1.084 1.00 76.31 627 ILE A N 1
ATOM 4925 C CA . ILE A 1 627 ? -0.576 -2.208 -0.995 1.00 76.31 627 ILE A CA 1
ATOM 4926 C C . ILE A 1 627 ? -2.041 -2.160 -0.550 1.00 76.31 627 ILE A C 1
ATOM 4928 O O . ILE A 1 627 ? -2.379 -1.778 0.565 1.00 76.31 627 ILE A O 1
ATOM 4932 N N . ARG A 1 628 ? -2.918 -2.644 -1.429 1.00 83.62 628 ARG A N 1
ATOM 4933 C CA . ARG A 1 628 ? -4.355 -2.818 -1.220 1.00 83.62 628 ARG A CA 1
ATOM 4934 C C . ARG A 1 628 ? -4.753 -4.199 -1.731 1.00 83.62 628 ARG A C 1
ATOM 4936 O O . ARG A 1 628 ? -3.982 -4.866 -2.428 1.00 83.62 628 ARG A O 1
ATOM 4943 N N . ARG A 1 629 ? -5.954 -4.660 -1.382 1.00 87.56 629 ARG A N 1
ATOM 4944 C CA . ARG A 1 629 ? -6.507 -5.884 -1.968 1.00 87.56 629 ARG A CA 1
ATOM 4945 C C . ARG A 1 629 ? -6.729 -5.684 -3.470 1.00 87.56 629 ARG A C 1
ATOM 4947 O O . ARG A 1 629 ? -7.483 -4.792 -3.845 1.00 87.56 629 ARG A O 1
ATOM 4954 N N . GLY A 1 630 ? -6.119 -6.524 -4.299 1.00 89.19 630 GLY A N 1
ATOM 4955 C CA . GLY A 1 630 ? -6.414 -6.661 -5.729 1.00 89.19 630 GLY A CA 1
ATOM 4956 C C . GLY A 1 630 ? -7.341 -7.851 -5.995 1.00 89.19 630 GLY A C 1
ATOM 4957 O O . GLY A 1 630 ? -7.767 -8.552 -5.064 1.00 89.19 630 GLY A O 1
ATOM 4958 N N . LEU A 1 631 ? -7.650 -8.135 -7.258 1.00 91.50 631 LEU A N 1
ATOM 4959 C CA . LEU A 1 631 ? -8.560 -9.216 -7.654 1.00 91.50 631 LEU A CA 1
ATOM 4960 C C . LEU A 1 631 ? -8.173 -10.585 -7.050 1.00 91.50 631 LEU A C 1
ATOM 4962 O O . LEU A 1 631 ? -9.028 -11.357 -6.596 1.00 91.50 631 LEU A O 1
ATOM 4966 N N . PHE A 1 632 ? -6.872 -10.881 -6.976 1.00 92.75 632 PHE A N 1
ATOM 4967 C CA . PHE A 1 632 ? -6.361 -12.156 -6.465 1.00 92.75 632 PHE A CA 1
ATOM 4968 C C . PHE A 1 632 ? -6.644 -12.392 -4.970 1.00 92.75 632 PHE A C 1
ATOM 4970 O O . PHE A 1 632 ? -7.007 -13.507 -4.594 1.00 92.75 632 PHE A O 1
ATOM 4977 N N . ASN A 1 633 ? -6.534 -11.377 -4.114 1.00 92.94 633 ASN A N 1
ATOM 4978 C CA . ASN A 1 633 ? -6.616 -11.518 -2.650 1.00 92.94 633 ASN A CA 1
ATOM 4979 C C . ASN A 1 633 ? -7.880 -10.873 -2.035 1.00 92.94 633 ASN A C 1
ATOM 4981 O O . ASN A 1 633 ? -8.064 -10.892 -0.817 1.00 92.94 633 ASN A O 1
ATOM 4985 N N . THR A 1 634 ? -8.789 -10.343 -2.862 1.00 94.06 634 THR A N 1
ATOM 4986 C CA . THR A 1 634 ? -10.107 -9.858 -2.417 1.00 94.06 634 THR A CA 1
ATOM 4987 C C . THR A 1 634 ? -11.002 -11.034 -2.000 1.00 94.06 634 THR A C 1
ATOM 4989 O O . THR A 1 634 ? -11.379 -11.873 -2.833 1.00 94.06 634 THR A O 1
ATOM 4992 N N . ARG A 1 635 ? -11.337 -11.104 -0.704 1.00 94.25 635 ARG A N 1
ATOM 4993 C CA . ARG A 1 635 ? -12.172 -12.165 -0.109 1.00 94.25 635 ARG A CA 1
ATOM 4994 C C . ARG A 1 635 ? -13.661 -11.889 -0.281 1.00 94.25 635 ARG A C 1
ATOM 4996 O O . ARG A 1 635 ? -14.380 -12.796 -0.711 1.00 94.25 635 ARG A O 1
ATOM 5003 N N . ASP A 1 636 ? -14.080 -10.647 -0.039 1.00 93.31 636 ASP A N 1
ATOM 5004 C CA . ASP A 1 636 ? -15.470 -10.229 -0.205 1.00 93.31 636 ASP A CA 1
ATOM 5005 C C . ASP A 1 636 ? -15.988 -10.534 -1.621 1.00 93.31 636 ASP A C 1
ATOM 5007 O O . ASP A 1 636 ? -15.267 -10.434 -2.622 1.00 93.31 636 ASP A O 1
ATOM 5011 N N . ARG A 1 637 ? -17.235 -11.001 -1.703 1.00 90.94 637 ARG A N 1
ATOM 5012 C CA . ARG A 1 637 ? -17.824 -11.465 -2.965 1.00 90.94 637 ARG A CA 1
ATOM 5013 C C . ARG A 1 637 ? -18.287 -10.305 -3.831 1.00 90.94 637 ARG A C 1
ATOM 5015 O O . ARG A 1 637 ? -18.112 -10.391 -5.049 1.00 90.94 637 ARG A O 1
ATOM 5022 N N . ALA A 1 638 ? -18.862 -9.264 -3.237 1.00 90.19 638 ALA A N 1
ATOM 5023 C CA . ALA A 1 638 ? -19.366 -8.115 -3.976 1.00 90.19 638 ALA A CA 1
ATOM 5024 C C . ALA A 1 638 ? -18.195 -7.309 -4.554 1.00 90.19 638 ALA A C 1
ATOM 5026 O O . ALA A 1 638 ? -18.135 -7.090 -5.765 1.00 90.19 638 ALA A O 1
ATOM 5027 N N . GLU A 1 639 ? -17.200 -6.999 -3.724 1.00 90.06 639 GLU A N 1
ATOM 5028 C CA . GLU A 1 639 ? -15.980 -6.296 -4.117 1.00 90.06 639 GLU A CA 1
ATOM 5029 C C . GLU A 1 639 ? -15.226 -7.061 -5.209 1.00 90.06 639 GLU A C 1
ATOM 5031 O O . GLU A 1 639 ? -14.837 -6.483 -6.225 1.00 90.06 639 GLU A O 1
ATOM 5036 N N . HIS A 1 640 ? -15.067 -8.381 -5.058 1.00 92.88 640 HIS A N 1
ATOM 5037 C CA . HIS A 1 640 ? -14.419 -9.182 -6.090 1.00 92.88 640 HIS A CA 1
ATOM 5038 C C . HIS A 1 640 ? -15.216 -9.220 -7.394 1.00 92.88 640 HIS A C 1
ATOM 5040 O O . HIS A 1 640 ? -14.616 -9.193 -8.463 1.00 92.88 640 HIS A O 1
ATOM 5046 N N . SER A 1 641 ? -16.545 -9.326 -7.333 1.00 90.44 641 SER A N 1
ATOM 5047 C CA . SER A 1 641 ? -17.377 -9.362 -8.543 1.00 90.44 641 SER A CA 1
ATOM 5048 C C . SER A 1 641 ? -17.276 -8.042 -9.306 1.00 90.44 641 SER A C 1
ATOM 5050 O O . SER A 1 641 ? -17.066 -8.070 -10.519 1.00 90.44 641 SER A O 1
ATOM 5052 N N . ARG A 1 642 ? -17.292 -6.905 -8.593 1.00 89.06 642 ARG A N 1
ATOM 5053 C CA . ARG A 1 642 ? -17.046 -5.571 -9.162 1.00 89.06 642 ARG A CA 1
ATOM 5054 C C . ARG A 1 642 ? -15.680 -5.499 -9.846 1.00 89.06 642 ARG A C 1
ATOM 5056 O O . ARG A 1 642 ? -15.612 -5.203 -11.035 1.00 89.06 642 ARG A O 1
ATOM 5063 N N . LYS A 1 643 ? -14.601 -5.848 -9.134 1.00 88.81 643 LYS A N 1
ATOM 5064 C CA . LYS A 1 643 ? -13.232 -5.860 -9.685 1.00 88.81 643 LYS A CA 1
ATOM 5065 C C . LYS A 1 643 ? -13.107 -6.779 -10.895 1.00 88.81 643 LYS A C 1
ATOM 5067 O O . LYS A 1 643 ? -12.553 -6.392 -11.919 1.00 88.81 643 LYS A O 1
ATOM 5072 N N . ARG A 1 644 ? -13.656 -7.996 -10.813 1.00 90.81 644 ARG A N 1
ATOM 5073 C CA . ARG A 1 644 ? -13.587 -8.978 -11.902 1.00 90.81 644 ARG A CA 1
ATOM 5074 C C . ARG A 1 644 ? -14.274 -8.463 -13.155 1.00 90.81 644 ARG A C 1
ATOM 5076 O O . ARG A 1 644 ? -13.724 -8.644 -14.235 1.00 90.81 644 ARG A O 1
ATOM 5083 N N . LYS A 1 645 ? -15.443 -7.832 -13.018 1.00 86.56 645 LYS A N 1
ATOM 5084 C CA . LYS A 1 645 ? -16.179 -7.242 -14.142 1.00 86.56 645 LYS A CA 1
ATOM 5085 C C . LYS A 1 645 ? -15.292 -6.253 -14.897 1.00 86.56 645 LYS A C 1
ATOM 5087 O O . LYS A 1 645 ? -15.107 -6.416 -16.097 1.00 86.56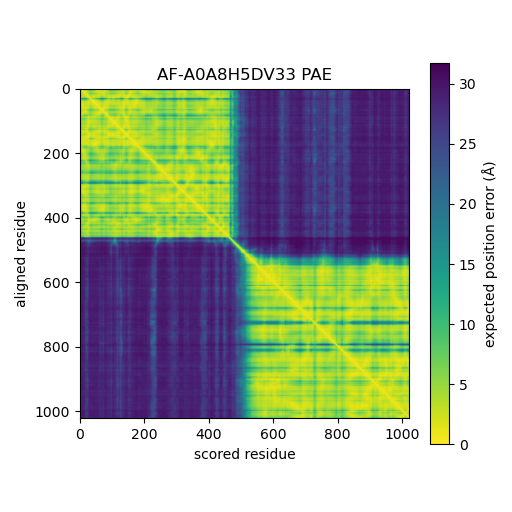 645 LYS A O 1
ATOM 5092 N N . ILE A 1 646 ? -14.641 -5.344 -14.173 1.00 84.25 646 ILE A N 1
ATOM 5093 C CA . ILE A 1 646 ? -13.738 -4.332 -14.737 1.00 84.25 646 ILE A CA 1
ATOM 5094 C C . ILE A 1 646 ? -12.529 -4.981 -15.428 1.00 84.25 646 ILE A C 1
ATOM 5096 O O . ILE A 1 646 ? -12.250 -4.700 -16.591 1.00 84.25 646 ILE A O 1
ATOM 5100 N N . VAL A 1 647 ? -11.838 -5.894 -14.740 1.00 87.31 647 VAL A N 1
ATOM 5101 C CA . VAL A 1 647 ? -10.584 -6.495 -15.229 1.00 87.31 647 VAL A CA 1
ATOM 5102 C C . VAL A 1 647 ? -10.815 -7.490 -16.376 1.00 87.31 647 VAL A C 1
ATOM 5104 O O . VAL A 1 647 ? -9.977 -7.617 -17.263 1.00 87.31 647 VAL A O 1
ATOM 5107 N N . SER A 1 648 ? -11.940 -8.210 -16.395 1.00 88.38 648 SER A N 1
ATOM 5108 C CA . SER A 1 648 ? -12.177 -9.297 -17.361 1.00 88.38 648 SER A CA 1
ATOM 5109 C C . SER A 1 648 ? -12.225 -8.846 -18.823 1.00 88.38 648 SER A C 1
ATOM 5111 O O . SER A 1 648 ? -11.770 -9.585 -19.695 1.00 88.38 648 SER A O 1
ATOM 5113 N N . HIS A 1 649 ? -12.693 -7.625 -19.099 1.00 85.75 649 HIS A N 1
ATOM 5114 C CA . HIS A 1 649 ? -12.724 -7.069 -20.456 1.00 85.75 649 HIS A CA 1
ATOM 5115 C C . HIS A 1 649 ? -11.321 -6.886 -21.052 1.00 85.75 649 HIS A C 1
ATOM 5117 O O . HIS A 1 649 ? -11.123 -7.096 -22.252 1.00 85.75 649 HIS A O 1
ATOM 5123 N N . THR A 1 650 ? -10.336 -6.563 -20.213 1.00 86.31 650 THR A N 1
ATOM 5124 C CA . THR A 1 650 ? -8.930 -6.425 -20.610 1.00 86.31 650 THR A CA 1
ATOM 5125 C C . THR A 1 650 ? -8.343 -7.741 -21.128 1.00 86.31 650 THR A C 1
ATOM 5127 O O . THR A 1 650 ? -7.515 -7.726 -22.031 1.00 86.31 650 THR A O 1
ATOM 5130 N N . PHE A 1 651 ? -8.808 -8.885 -20.615 1.00 91.00 651 PHE A N 1
ATOM 5131 C CA . PHE A 1 651 ? -8.296 -10.217 -20.966 1.00 91.00 651 PHE A CA 1
ATOM 5132 C C . PHE A 1 651 ? -9.226 -11.021 -21.892 1.00 91.00 651 PHE A C 1
ATOM 5134 O O . PHE A 1 651 ? -9.036 -12.226 -22.098 1.00 91.00 651 PHE A O 1
ATOM 5141 N N . ALA A 1 652 ? -10.243 -10.373 -22.466 1.00 91.00 652 ALA A N 1
ATOM 5142 C CA . ALA A 1 652 ? -11.071 -10.983 -23.499 1.00 91.00 652 ALA A CA 1
ATOM 5143 C C . ALA A 1 652 ? -10.220 -11.308 -24.746 1.00 91.00 652 ALA A C 1
ATOM 5145 O O . ALA A 1 652 ? -9.312 -10.536 -25.059 1.00 91.00 652 ALA A O 1
ATOM 5146 N N . PRO A 1 653 ? -10.521 -12.383 -25.506 1.00 91.44 653 PRO A N 1
ATOM 5147 C CA . PRO A 1 653 ? -9.702 -12.801 -26.651 1.00 91.44 653 PRO A CA 1
ATOM 5148 C C . PRO A 1 653 ? -9.389 -11.672 -27.642 1.00 91.44 653 PRO A C 1
ATOM 5150 O O . PRO A 1 653 ? -8.246 -11.511 -28.052 1.00 91.44 653 PRO A O 1
ATOM 5153 N N . LYS A 1 654 ? -10.382 -10.825 -27.954 1.00 89.75 654 LYS A N 1
ATOM 5154 C CA . LYS A 1 654 ? -10.207 -9.665 -28.841 1.00 89.75 654 LYS A CA 1
ATOM 5155 C C . LYS A 1 654 ? -9.197 -8.645 -28.302 1.00 89.75 654 LYS A C 1
ATOM 5157 O O . LYS A 1 654 ? -8.418 -8.112 -29.079 1.00 89.75 654 LYS A O 1
ATOM 5162 N N . SER A 1 655 ? -9.222 -8.366 -26.999 1.00 88.81 655 SER A N 1
ATOM 5163 C CA . SER A 1 655 ? -8.291 -7.431 -26.354 1.00 88.81 655 SER A CA 1
ATOM 5164 C C . SER A 1 655 ? -6.876 -8.006 -26.311 1.00 88.81 655 SER A C 1
ATOM 5166 O O . SER A 1 655 ? -5.917 -7.289 -26.551 1.00 88.81 655 SER A O 1
ATOM 5168 N N . VAL A 1 656 ? -6.754 -9.314 -26.062 1.00 91.94 656 VAL A N 1
ATOM 5169 C CA . VAL A 1 656 ? -5.462 -10.011 -25.979 1.00 91.94 656 VAL A CA 1
ATOM 5170 C C . VAL A 1 656 ? -4.717 -10.009 -27.318 1.00 91.94 656 VAL A C 1
ATOM 5172 O O . VAL A 1 656 ? -3.503 -9.850 -27.319 1.00 91.94 656 VAL A O 1
ATOM 5175 N N . LEU A 1 657 ? -5.422 -10.101 -28.451 1.00 93.50 657 LEU A N 1
ATOM 5176 C CA . LEU A 1 657 ? -4.812 -9.973 -29.786 1.00 93.50 657 LEU A CA 1
ATOM 5177 C C . LEU A 1 657 ? -4.103 -8.629 -29.996 1.00 93.50 657 LEU A C 1
ATOM 5179 O O . LEU A 1 657 ? -3.093 -8.566 -30.686 1.00 93.50 657 LEU A O 1
ATOM 5183 N N . GLU A 1 658 ? -4.581 -7.554 -29.370 1.00 92.50 658 GLU A N 1
ATOM 5184 C CA . GLU A 1 658 ? -3.924 -6.246 -29.474 1.00 92.50 658 GLU A CA 1
ATOM 5185 C C . GLU A 1 658 ? -2.605 -6.175 -28.688 1.00 92.50 658 GLU A C 1
ATOM 5187 O O . GLU A 1 658 ? -1.826 -5.249 -28.901 1.00 92.50 658 GLU A O 1
ATOM 5192 N N . PHE A 1 659 ? -2.332 -7.147 -27.810 1.00 94.19 659 PHE A N 1
ATOM 5193 C CA . PHE A 1 659 ? -1.083 -7.230 -27.050 1.00 94.19 659 PHE A CA 1
ATOM 5194 C C . PHE A 1 659 ? 0.040 -7.946 -27.810 1.00 94.19 659 PHE A C 1
ATOM 5196 O O . PHE A 1 659 ? 1.206 -7.804 -27.440 1.00 94.19 659 PHE A O 1
ATOM 5203 N N . GLU A 1 660 ? -0.287 -8.692 -28.871 1.00 95.25 660 GLU A N 1
ATOM 5204 C CA . GLU A 1 660 ? 0.673 -9.488 -29.644 1.00 95.25 660 GLU A CA 1
ATOM 5205 C C . GLU A 1 660 ? 1.897 -8.688 -30.129 1.00 95.25 660 GLU A C 1
ATOM 5207 O O . GLU A 1 660 ? 3.011 -9.190 -29.953 1.00 95.25 660 GLU A O 1
ATOM 5212 N N . PRO A 1 661 ? 1.767 -7.460 -30.677 1.00 95.12 661 PRO A N 1
ATOM 5213 C CA . PRO A 1 661 ? 2.930 -6.712 -31.156 1.00 95.12 661 PRO A CA 1
ATOM 5214 C C . PRO A 1 661 ? 3.990 -6.485 -30.068 1.00 95.12 661 PRO A C 1
ATOM 5216 O O . PRO A 1 661 ? 5.182 -6.636 -30.332 1.00 95.12 661 PRO A O 1
ATOM 5219 N N . TYR A 1 662 ? 3.565 -6.203 -28.832 1.00 94.75 662 TYR A N 1
ATOM 5220 C CA . TYR A 1 662 ? 4.467 -6.005 -27.691 1.00 94.75 662 TYR A CA 1
ATOM 5221 C C . TYR A 1 662 ? 5.130 -7.322 -27.262 1.00 94.75 662 TYR A C 1
ATOM 5223 O O . TYR A 1 662 ? 6.321 -7.361 -26.959 1.00 94.75 662 TYR A O 1
ATOM 5231 N N . ILE A 1 663 ? 4.390 -8.436 -27.300 1.00 96.69 663 ILE A N 1
ATOM 5232 C CA . ILE A 1 663 ? 4.943 -9.772 -27.018 1.00 96.69 663 ILE A CA 1
ATOM 5233 C C . ILE A 1 663 ? 6.033 -10.119 -28.039 1.00 96.69 663 ILE A C 1
ATOM 5235 O O . ILE A 1 663 ? 7.123 -10.551 -27.665 1.00 96.69 663 ILE A O 1
ATOM 5239 N N . ARG A 1 664 ? 5.765 -9.889 -29.329 1.00 97.00 664 ARG A N 1
ATOM 5240 C CA . ARG A 1 664 ? 6.707 -10.187 -30.416 1.00 97.00 664 ARG A CA 1
ATOM 5241 C C . ARG A 1 664 ? 7.946 -9.300 -30.381 1.00 97.00 664 ARG A C 1
ATOM 5243 O O . ARG A 1 664 ? 9.033 -9.801 -30.639 1.00 97.00 664 ARG A O 1
ATOM 5250 N N . GLN A 1 665 ? 7.810 -8.033 -29.994 1.00 96.00 665 GLN A N 1
ATOM 5251 C CA . GLN A 1 665 ? 8.958 -7.147 -29.790 1.00 96.00 665 GLN A CA 1
ATOM 5252 C C . GLN A 1 665 ? 9.911 -7.680 -28.709 1.00 96.00 665 GLN A C 1
ATOM 5254 O O . GLN A 1 665 ? 11.125 -7.671 -28.892 1.00 96.00 665 GLN A O 1
ATOM 5259 N N . ASN A 1 666 ? 9.380 -8.190 -27.596 1.00 98.00 666 ASN A N 1
ATOM 5260 C CA . ASN A 1 666 ? 10.207 -8.801 -26.554 1.00 98.00 666 ASN A CA 1
ATOM 5261 C C . ASN A 1 666 ? 10.810 -10.144 -27.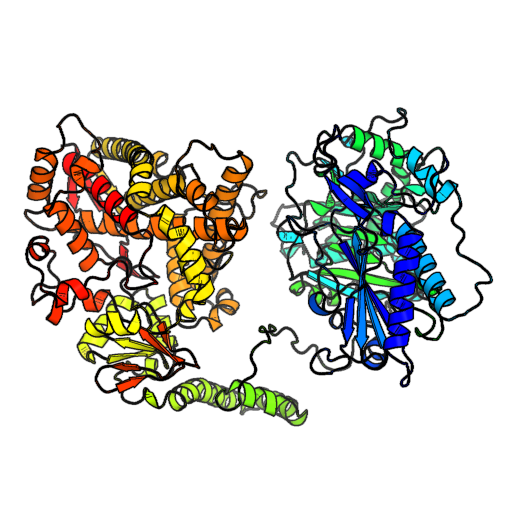014 1.00 98.00 666 ASN A C 1
ATOM 5263 O O . ASN A 1 666 ? 11.966 -10.437 -26.707 1.00 98.00 666 ASN A O 1
ATOM 5267 N N . LEU A 1 667 ? 10.075 -10.936 -27.806 1.00 98.19 667 LEU A N 1
ATOM 5268 C CA . LEU A 1 667 ? 10.606 -12.159 -28.423 1.00 98.19 667 LEU A CA 1
ATOM 5269 C C . LEU A 1 667 ? 11.775 -11.886 -29.381 1.00 98.19 667 LEU A C 1
ATOM 5271 O O . LEU A 1 667 ? 12.689 -12.701 -29.446 1.00 98.19 667 LEU A O 1
ATOM 5275 N N . ASP A 1 668 ? 11.783 -10.747 -30.075 1.00 97.88 668 ASP A N 1
ATOM 5276 C CA . ASP A 1 668 ? 12.877 -10.337 -30.969 1.00 97.88 668 ASP A CA 1
ATOM 5277 C C . ASP A 1 668 ? 14.194 -10.125 -30.213 1.00 97.88 668 ASP A C 1
ATOM 5279 O O . ASP A 1 668 ? 15.248 -10.654 -30.586 1.00 97.88 668 ASP A O 1
ATOM 5283 N N . ILE A 1 669 ? 14.119 -9.454 -29.061 1.00 97.56 669 ILE A N 1
ATOM 5284 C CA . ILE A 1 669 ? 15.266 -9.285 -28.160 1.00 97.56 669 ILE A CA 1
ATOM 5285 C C . ILE A 1 669 ? 15.704 -10.648 -27.609 1.00 97.56 669 ILE A C 1
ATOM 5287 O O . ILE A 1 669 ? 16.898 -10.948 -27.570 1.00 97.56 669 ILE A O 1
ATOM 5291 N N . PHE A 1 670 ? 14.748 -11.493 -27.219 1.00 98.00 670 PHE A N 1
ATOM 5292 C CA . PHE A 1 670 ? 15.018 -12.831 -26.694 1.00 98.00 670 PHE A CA 1
ATOM 5293 C C . PHE A 1 670 ? 15.777 -13.714 -27.693 1.00 98.00 670 PHE A C 1
ATOM 5295 O O . PHE A 1 670 ? 16.829 -14.248 -27.340 1.00 98.00 670 PHE A O 1
ATOM 5302 N N . ILE A 1 671 ? 15.319 -13.820 -28.947 1.00 97.31 671 ILE A N 1
ATOM 5303 C CA . ILE A 1 671 ? 16.023 -14.625 -29.960 1.00 97.31 671 ILE A CA 1
ATOM 5304 C C . ILE A 1 671 ? 17.378 -14.025 -30.333 1.00 97.31 671 ILE A C 1
ATOM 5306 O O . ILE A 1 671 ? 18.318 -14.766 -30.598 1.00 97.31 671 ILE A O 1
ATOM 5310 N N . SER A 1 672 ? 17.522 -12.699 -30.299 1.00 96.56 672 SER A N 1
ATOM 5311 C CA . SER A 1 672 ? 18.812 -12.046 -30.549 1.00 96.56 672 SER A CA 1
ATOM 5312 C C . SER A 1 672 ? 19.849 -12.434 -29.489 1.00 96.56 672 SER A C 1
ATOM 5314 O O . SER A 1 672 ? 21.011 -12.699 -29.801 1.00 96.56 672 SER A O 1
ATOM 5316 N N . GLN A 1 673 ? 19.428 -12.522 -28.226 1.00 96.00 673 GLN A N 1
ATOM 5317 C CA . GLN A 1 673 ? 20.285 -12.966 -27.127 1.00 96.00 673 GLN A CA 1
ATOM 5318 C C . GLN A 1 673 ? 20.599 -14.460 -27.209 1.00 96.00 673 GLN A C 1
ATOM 5320 O O . GLN A 1 673 ? 21.752 -14.857 -27.046 1.00 96.00 673 GLN A O 1
ATOM 5325 N N . TRP A 1 674 ? 19.595 -15.283 -27.502 1.00 96.69 674 TRP A N 1
ATOM 5326 C CA . TRP A 1 674 ? 19.759 -16.727 -27.654 1.00 96.69 674 TRP A CA 1
ATOM 5327 C C . TRP A 1 674 ? 20.623 -17.095 -28.864 1.00 96.69 674 TRP A C 1
ATOM 5329 O O . TRP A 1 674 ? 21.443 -18.002 -28.768 1.00 96.69 674 TRP A O 1
ATOM 5339 N N . ASP A 1 675 ? 20.550 -16.343 -29.961 1.00 96.31 675 ASP A N 1
ATOM 5340 C CA . ASP A 1 675 ? 21.466 -16.479 -31.097 1.00 96.31 675 ASP A CA 1
ATOM 5341 C C . ASP A 1 675 ? 22.918 -16.194 -30.705 1.00 96.31 675 ASP A C 1
ATOM 5343 O O . ASP A 1 675 ? 23.822 -16.923 -31.115 1.00 96.31 675 ASP A O 1
ATOM 5347 N N . ARG A 1 676 ? 23.144 -15.151 -29.895 1.00 95.06 676 ARG A N 1
ATOM 5348 C CA . ARG A 1 676 ? 24.472 -14.806 -29.369 1.00 95.06 676 ARG A CA 1
ATOM 5349 C C . ARG A 1 676 ? 25.008 -15.874 -28.417 1.00 95.06 676 ARG A C 1
ATOM 5351 O O . ARG A 1 676 ? 26.210 -16.108 -28.371 1.00 95.06 676 ARG A O 1
ATOM 5358 N N . ILE A 1 677 ? 24.139 -16.509 -27.638 1.00 94.12 677 ILE A N 1
ATOM 5359 C CA . ILE A 1 677 ? 24.534 -17.629 -26.779 1.00 94.12 677 ILE A CA 1
ATOM 5360 C C . ILE A 1 677 ? 24.867 -18.851 -27.639 1.00 94.12 677 ILE A C 1
ATOM 5362 O O . ILE A 1 677 ? 25.926 -19.442 -27.472 1.00 94.12 677 ILE A O 1
ATOM 5366 N N . ALA A 1 678 ? 24.017 -19.182 -28.611 1.00 95.19 678 ALA A N 1
ATOM 5367 C CA . ALA A 1 678 ? 24.204 -20.324 -29.502 1.00 95.19 678 ALA A CA 1
ATOM 5368 C C . ALA A 1 678 ? 25.446 -20.206 -30.408 1.00 95.19 678 ALA A C 1
ATOM 5370 O O . ALA A 1 678 ? 25.960 -21.224 -30.881 1.00 95.19 678 ALA A O 1
ATOM 5371 N N . SER A 1 679 ? 25.938 -18.990 -30.676 1.00 94.19 679 SER A N 1
ATOM 5372 C CA . SER A 1 679 ? 27.195 -18.781 -31.404 1.00 94.19 679 SER A CA 1
ATOM 5373 C C . SER A 1 679 ? 28.439 -19.025 -30.542 1.00 94.19 679 SER A C 1
ATOM 5375 O O . SER A 1 679 ? 29.485 -19.386 -31.084 1.00 94.19 679 SER A O 1
ATOM 5377 N N . ASN A 1 680 ? 28.325 -18.899 -29.218 1.00 91.81 680 ASN A N 1
ATOM 5378 C CA . ASN A 1 680 ? 29.389 -19.182 -28.257 1.00 91.81 680 ASN A CA 1
ATOM 5379 C C . ASN A 1 680 ? 29.311 -20.643 -27.808 1.00 91.81 680 ASN A C 1
ATOM 5381 O O . ASN A 1 680 ? 28.771 -20.964 -26.752 1.00 91.81 680 ASN A O 1
ATOM 5385 N N . LYS A 1 681 ? 29.824 -21.532 -28.658 1.00 92.19 681 LYS A N 1
ATOM 5386 C CA . LYS A 1 681 ? 29.722 -22.981 -28.471 1.00 92.19 681 LYS A CA 1
ATOM 5387 C C . LYS A 1 681 ? 30.749 -23.512 -27.475 1.00 92.19 681 LYS A C 1
ATOM 5389 O O . LYS A 1 681 ? 31.930 -23.177 -27.556 1.00 92.19 681 LYS A O 1
ATOM 5394 N N . ASP A 1 682 ? 30.295 -24.416 -26.619 1.00 90.56 682 ASP A N 1
ATOM 5395 C CA . ASP A 1 682 ? 31.141 -25.273 -25.799 1.00 90.56 682 ASP A CA 1
ATOM 5396 C C . ASP A 1 682 ? 31.722 -26.431 -26.635 1.00 90.56 682 ASP A C 1
ATOM 5398 O O . ASP A 1 682 ? 31.479 -26.561 -27.839 1.00 90.56 682 ASP A O 1
ATOM 5402 N N . ALA A 1 683 ? 32.490 -27.313 -25.988 1.00 87.62 683 ALA A N 1
ATOM 5403 C CA . ALA A 1 683 ? 33.139 -28.457 -26.635 1.00 87.62 683 ALA A CA 1
ATOM 5404 C C . ALA A 1 683 ? 32.161 -29.443 -27.310 1.00 87.62 683 ALA A C 1
ATOM 5406 O O . ALA A 1 683 ? 32.561 -30.174 -28.215 1.00 87.62 683 ALA A O 1
ATOM 5407 N N . ASP A 1 684 ? 30.893 -29.469 -26.891 1.00 88.88 684 ASP A N 1
ATOM 5408 C CA . ASP A 1 684 ? 29.833 -30.313 -27.457 1.00 88.88 684 ASP A CA 1
ATOM 5409 C C . ASP A 1 684 ? 29.122 -29.679 -28.672 1.00 88.88 684 ASP A C 1
ATOM 5411 O O . ASP A 1 684 ? 28.254 -30.312 -29.275 1.00 88.88 684 ASP A O 1
ATOM 5415 N N . GLY A 1 685 ? 29.496 -28.452 -29.059 1.00 91.62 685 GLY A N 1
ATOM 5416 C CA . GLY A 1 685 ? 28.923 -27.729 -30.195 1.00 91.62 685 GLY A CA 1
ATOM 5417 C C . GLY A 1 685 ? 27.657 -26.922 -29.883 1.00 91.62 685 GLY A C 1
ATOM 5418 O O . GLY A 1 685 ? 27.076 -26.358 -30.818 1.00 91.62 685 GLY A O 1
ATOM 5419 N N . TYR A 1 686 ? 27.256 -26.831 -28.612 1.00 96.12 686 TYR A N 1
ATOM 5420 C CA . TYR A 1 686 ? 26.094 -26.078 -28.131 1.00 96.12 686 TYR A CA 1
ATOM 5421 C C . TYR A 1 686 ? 26.531 -24.928 -27.213 1.00 96.12 686 TYR A C 1
ATOM 5423 O O . TYR A 1 686 ? 27.540 -25.033 -26.523 1.00 96.12 686 TYR A O 1
ATOM 5431 N N . GLY A 1 687 ? 25.780 -23.826 -27.188 1.00 93.81 687 GLY A N 1
ATOM 5432 C CA . GLY A 1 687 ? 25.948 -22.767 -26.190 1.00 93.81 687 GLY A CA 1
ATOM 5433 C C . GLY A 1 687 ? 25.248 -23.110 -24.873 1.00 93.81 687 GLY A C 1
ATOM 5434 O O . GLY A 1 687 ? 24.153 -23.669 -24.892 1.00 93.81 687 GLY A O 1
ATOM 5435 N N . SER A 1 688 ? 25.864 -22.768 -23.740 1.00 92.88 688 SER A N 1
ATOM 5436 C CA . SER A 1 688 ? 25.301 -22.963 -22.392 1.00 92.88 688 SER A CA 1
ATOM 5437 C C . SER A 1 688 ? 24.214 -21.942 -22.055 1.00 92.88 688 SER A C 1
ATOM 5439 O O . SER A 1 688 ? 24.453 -20.736 -22.168 1.00 92.88 688 SER A O 1
ATOM 5441 N N . VAL A 1 689 ? 23.059 -22.385 -21.546 1.00 92.75 689 VAL A N 1
ATOM 5442 C CA . VAL A 1 689 ? 22.032 -21.471 -21.028 1.00 92.75 689 VAL A CA 1
ATOM 5443 C C . VAL A 1 689 ? 21.194 -22.078 -19.902 1.00 92.75 689 VAL A C 1
ATOM 5445 O O . VAL A 1 689 ? 20.651 -23.168 -20.035 1.00 92.75 689 VAL A O 1
ATOM 5448 N N . ASP A 1 690 ? 20.994 -21.312 -18.823 1.00 92.81 690 ASP A N 1
ATOM 5449 C CA . ASP A 1 690 ? 19.910 -21.574 -17.870 1.00 92.81 690 ASP A CA 1
ATOM 5450 C C . ASP A 1 690 ? 18.601 -20.993 -18.422 1.00 92.81 690 ASP A C 1
ATOM 5452 O O . ASP A 1 690 ? 18.344 -19.783 -18.354 1.00 92.81 690 ASP A O 1
ATOM 5456 N N . CYS A 1 691 ? 17.770 -21.858 -19.001 1.00 93.94 691 CYS A N 1
ATOM 5457 C CA . CYS A 1 691 ? 16.513 -21.467 -19.629 1.00 93.94 691 CYS A CA 1
ATOM 5458 C C . CYS A 1 691 ? 15.532 -20.811 -18.658 1.00 93.94 691 CYS A C 1
ATOM 5460 O O . CYS A 1 691 ? 14.744 -19.967 -19.090 1.00 93.94 691 CYS A O 1
ATOM 5462 N N . LEU A 1 692 ? 15.561 -21.159 -17.367 1.00 94.75 692 LEU A N 1
ATOM 5463 C CA . LEU A 1 692 ? 14.643 -20.564 -16.398 1.00 94.75 692 LEU A CA 1
ATOM 5464 C C . LEU A 1 692 ? 14.876 -19.054 -16.287 1.00 94.75 692 LEU A C 1
ATOM 5466 O O . LEU A 1 692 ? 13.913 -18.288 -16.304 1.00 94.75 692 LEU A O 1
ATOM 5470 N N . ASN A 1 693 ? 16.137 -18.620 -16.228 1.00 92.69 693 ASN A N 1
ATOM 5471 C CA . ASN A 1 693 ? 16.479 -17.199 -16.148 1.00 92.69 693 ASN A CA 1
ATOM 5472 C C . ASN A 1 693 ? 15.972 -16.437 -17.371 1.00 92.69 693 ASN A C 1
ATOM 5474 O O . ASN A 1 693 ? 15.306 -15.415 -17.230 1.00 92.69 693 ASN A O 1
ATOM 5478 N N . TRP A 1 694 ? 16.182 -16.976 -18.570 1.00 95.56 694 TRP A N 1
ATOM 5479 C CA . TRP A 1 694 ? 15.739 -16.319 -19.798 1.00 95.56 694 TRP A CA 1
ATOM 5480 C C . TRP A 1 694 ? 14.220 -16.293 -19.962 1.00 95.56 694 TRP A C 1
ATOM 5482 O O . TRP A 1 694 ? 13.680 -15.281 -20.410 1.00 95.56 694 TRP A O 1
ATOM 5492 N N . PHE A 1 695 ? 13.507 -17.347 -19.553 1.00 97.88 695 PHE A N 1
ATOM 5493 C CA . PHE A 1 695 ? 12.044 -17.310 -19.520 1.00 97.88 695 PHE A CA 1
ATOM 5494 C C . PHE A 1 695 ? 11.510 -16.363 -18.445 1.00 97.88 695 PHE A C 1
ATOM 5496 O O . PHE A 1 695 ? 10.470 -15.741 -18.661 1.00 97.88 695 PHE A O 1
ATOM 5503 N N . ASN A 1 696 ? 12.211 -16.205 -17.318 1.00 96.06 696 ASN A N 1
ATOM 5504 C CA . ASN A 1 696 ? 11.895 -15.168 -16.339 1.00 96.06 696 ASN A CA 1
ATOM 5505 C C . ASN A 1 696 ? 12.077 -13.776 -16.947 1.00 96.06 696 ASN A C 1
ATOM 5507 O O . ASN A 1 696 ? 11.130 -12.997 -16.921 1.00 96.06 696 ASN A O 1
ATOM 5511 N N . PHE A 1 697 ? 13.224 -13.482 -17.563 1.00 96.12 697 PHE A N 1
ATOM 5512 C CA . PHE A 1 697 ? 13.476 -12.187 -18.206 1.00 96.12 697 PHE A CA 1
ATOM 5513 C C . PHE A 1 697 ? 12.416 -11.873 -19.262 1.00 96.12 697 PHE A C 1
ATOM 5515 O O . PHE A 1 697 ? 11.857 -10.779 -19.264 1.00 96.12 697 PHE A O 1
ATOM 5522 N N . LEU A 1 698 ? 12.069 -12.860 -20.093 1.00 97.56 698 LEU A N 1
ATOM 5523 C CA . LEU A 1 698 ? 11.043 -12.722 -21.120 1.00 97.56 698 LEU A CA 1
ATOM 5524 C C . LEU A 1 698 ? 9.663 -12.423 -20.529 1.00 97.56 698 LEU A C 1
ATOM 5526 O O . LEU A 1 698 ? 9.016 -11.461 -20.935 1.00 97.56 698 LEU A O 1
ATOM 5530 N N . ALA A 1 699 ? 9.212 -13.217 -19.558 1.00 96.69 699 ALA A N 1
ATOM 5531 C CA . ALA A 1 699 ? 7.891 -13.038 -18.964 1.00 96.69 699 ALA A CA 1
ATOM 5532 C C . ALA A 1 699 ? 7.787 -11.729 -18.163 1.00 96.69 699 ALA A C 1
ATOM 5534 O O . ALA A 1 699 ? 6.747 -11.071 -18.205 1.00 96.69 699 ALA A O 1
ATOM 5535 N N . PHE A 1 700 ? 8.853 -11.334 -17.453 1.00 94.88 700 PHE A N 1
ATOM 5536 C CA . PHE A 1 700 ? 8.919 -10.066 -16.725 1.00 94.88 700 PHE A CA 1
ATOM 5537 C C . PHE A 1 700 ? 8.904 -8.864 -17.670 1.00 94.88 700 PHE A C 1
ATOM 5539 O O . PHE A 1 700 ? 8.136 -7.935 -17.426 1.00 94.88 700 PHE A O 1
ATOM 5546 N N . ASP A 1 701 ? 9.687 -8.881 -18.750 1.00 95.19 701 ASP A N 1
ATOM 5547 C CA . ASP A 1 701 ? 9.704 -7.779 -19.712 1.00 95.19 701 ASP A CA 1
ATOM 5548 C C . ASP A 1 701 ? 8.379 -7.674 -20.478 1.00 95.19 701 ASP A C 1
ATOM 5550 O O . ASP A 1 701 ? 7.835 -6.573 -20.557 1.00 95.19 701 ASP A O 1
ATOM 5554 N N . ILE A 1 702 ? 7.787 -8.792 -20.928 1.00 96.44 702 ILE A N 1
ATOM 5555 C CA . ILE A 1 702 ? 6.460 -8.787 -21.571 1.00 96.44 702 ILE A CA 1
ATOM 5556 C C . ILE A 1 702 ? 5.409 -8.195 -20.632 1.00 96.44 702 ILE A C 1
ATOM 5558 O O . ILE A 1 702 ? 4.684 -7.275 -21.014 1.00 96.44 702 ILE A O 1
ATOM 5562 N N . ILE A 1 703 ? 5.286 -8.711 -19.402 1.00 94.44 703 ILE A N 1
ATOM 5563 C CA . ILE A 1 703 ? 4.218 -8.238 -18.518 1.00 94.44 703 ILE A CA 1
ATOM 5564 C C . ILE A 1 703 ? 4.470 -6.808 -18.049 1.00 94.44 703 ILE A C 1
ATOM 5566 O O . ILE A 1 703 ? 3.506 -6.077 -17.865 1.00 94.44 703 ILE A O 1
ATOM 5570 N N . ALA A 1 704 ? 5.722 -6.376 -17.885 1.00 91.75 704 ALA A N 1
ATOM 5571 C CA . ALA A 1 704 ? 6.035 -4.990 -17.556 1.00 91.75 704 ALA A CA 1
ATOM 5572 C C . ALA A 1 704 ? 5.688 -4.044 -18.710 1.00 91.75 704 ALA A C 1
ATOM 5574 O O . ALA A 1 704 ? 5.083 -2.993 -18.495 1.00 91.75 704 ALA A O 1
ATOM 5575 N N . ASP A 1 705 ? 5.995 -4.447 -19.940 1.00 91.69 705 ASP A N 1
ATOM 5576 C CA . ASP A 1 705 ? 5.646 -3.700 -21.142 1.00 91.69 705 ASP A CA 1
ATOM 5577 C C . ASP A 1 705 ? 4.122 -3.568 -21.295 1.00 91.69 705 ASP A C 1
ATOM 5579 O O . ASP A 1 705 ? 3.597 -2.493 -21.592 1.00 91.69 705 ASP A O 1
ATOM 5583 N N . LEU A 1 706 ? 3.375 -4.626 -20.980 1.00 91.19 706 LEU A N 1
ATOM 5584 C CA . LEU A 1 706 ? 1.914 -4.607 -21.008 1.00 91.19 706 LEU A CA 1
ATOM 5585 C C . LEU A 1 706 ? 1.281 -3.881 -19.804 1.00 91.19 706 LEU A C 1
ATOM 5587 O O . LEU A 1 706 ? 0.296 -3.166 -19.972 1.00 91.19 706 LEU A O 1
ATOM 5591 N N . ALA A 1 707 ? 1.802 -4.054 -18.590 1.00 87.31 707 ALA A N 1
ATOM 5592 C CA . ALA A 1 707 ? 1.214 -3.519 -17.356 1.00 87.31 707 ALA A CA 1
ATOM 5593 C C . ALA A 1 707 ? 1.664 -2.091 -17.027 1.00 87.31 707 ALA A C 1
ATOM 5595 O O . ALA A 1 707 ? 1.016 -1.425 -16.223 1.00 87.31 707 ALA A O 1
ATOM 5596 N N . PHE A 1 708 ? 2.759 -1.612 -17.619 1.00 85.31 708 PHE A N 1
ATOM 5597 C CA . PHE A 1 708 ? 3.317 -0.285 -17.337 1.00 85.31 708 PHE A CA 1
ATOM 5598 C C . PHE A 1 708 ? 3.669 0.511 -18.598 1.00 85.31 708 PHE A C 1
ATOM 5600 O O . PHE A 1 708 ? 3.984 1.697 -18.505 1.00 85.31 708 PHE A O 1
ATOM 5607 N N . GLY A 1 709 ? 3.604 -0.108 -19.778 1.00 86.06 709 GLY A N 1
ATOM 5608 C CA . GLY A 1 709 ? 3.950 0.531 -21.046 1.00 86.06 709 GLY A CA 1
ATOM 5609 C C . GLY A 1 709 ? 5.450 0.558 -21.355 1.00 86.06 709 GLY A C 1
ATOM 5610 O O . GLY A 1 709 ? 5.843 1.245 -22.297 1.00 86.06 709 GLY A O 1
ATOM 5611 N N . LYS A 1 710 ? 6.281 -0.124 -20.551 1.00 87.25 710 LYS A N 1
ATOM 5612 C CA . LYS A 1 710 ? 7.735 -0.234 -20.744 1.00 87.25 710 LYS A CA 1
ATOM 5613 C C . LYS A 1 710 ? 8.298 -1.509 -20.084 1.00 87.25 710 LYS A C 1
ATOM 5615 O O . LYS A 1 710 ? 7.977 -1.750 -18.914 1.00 87.25 710 LYS A O 1
ATOM 5620 N N . PRO A 1 711 ? 9.178 -2.275 -20.761 1.00 90.50 711 PRO A N 1
ATOM 5621 C CA . PRO A 1 711 ? 9.839 -3.443 -20.172 1.00 90.50 711 PRO A CA 1
ATOM 5622 C C . PRO A 1 711 ? 10.783 -3.053 -19.015 1.00 90.50 711 PRO A C 1
ATOM 5624 O O . PRO A 1 711 ? 11.107 -1.875 -18.817 1.00 90.50 711 PRO A O 1
ATOM 5627 N N . PHE A 1 712 ? 11.241 -4.019 -18.213 1.00 88.12 712 PHE A N 1
ATOM 5628 C CA . PHE A 1 712 ? 12.306 -3.775 -17.226 1.00 88.12 712 PHE A CA 1
ATOM 5629 C C . PHE A 1 712 ? 13.672 -3.641 -17.899 1.00 88.12 712 PHE A C 1
ATOM 5631 O O . PHE A 1 712 ? 14.503 -2.873 -17.420 1.00 88.12 712 PHE A O 1
ATOM 5638 N N . GLY A 1 713 ? 13.857 -4.313 -19.035 1.00 87.81 713 GLY A N 1
ATOM 5639 C CA . GLY A 1 713 ? 15.112 -4.373 -19.777 1.00 87.81 713 GLY A CA 1
ATOM 5640 C C . GLY A 1 713 ? 15.944 -5.610 -19.442 1.00 87.81 713 GLY A C 1
ATOM 5641 O O . GLY A 1 713 ? 17.095 -5.682 -19.873 1.00 87.81 713 GLY A O 1
ATOM 5642 N N . MET A 1 714 ? 15.380 -6.585 -18.722 1.00 91.19 714 MET A N 1
ATOM 5643 C CA . MET A 1 714 ? 16.074 -7.804 -18.292 1.00 91.19 714 MET A CA 1
ATOM 5644 C C . MET A 1 714 ? 16.575 -8.641 -19.470 1.00 91.19 714 MET A C 1
ATOM 5646 O O . MET A 1 714 ? 17.675 -9.186 -19.418 1.00 91.19 714 MET A O 1
ATOM 5650 N N . LEU A 1 715 ? 15.808 -8.709 -20.563 1.00 92.44 715 LEU A N 1
ATOM 5651 C CA . LEU A 1 715 ? 16.227 -9.391 -21.789 1.00 92.44 715 LEU A CA 1
ATOM 5652 C C . LEU A 1 715 ? 17.448 -8.720 -22.420 1.00 92.44 715 LEU A C 1
ATOM 5654 O O . LEU A 1 715 ? 18.368 -9.391 -22.880 1.00 92.44 715 LEU A O 1
ATOM 5658 N N . SER A 1 716 ? 17.458 -7.387 -22.455 1.00 89.31 716 SER A N 1
ATOM 5659 C CA . SER A 1 716 ? 18.529 -6.625 -23.101 1.00 89.31 716 SER A CA 1
ATOM 5660 C C . SER A 1 716 ? 19.851 -6.721 -22.336 1.00 89.31 716 SER A C 1
ATOM 5662 O O . SER A 1 716 ? 20.910 -6.855 -22.950 1.00 89.31 716 SER A O 1
ATOM 5664 N N . THR A 1 717 ? 19.786 -6.712 -21.003 1.00 83.44 717 THR A N 1
ATOM 5665 C CA . THR A 1 717 ? 20.955 -6.803 -20.120 1.00 83.44 717 THR A CA 1
ATOM 5666 C C . THR A 1 717 ? 21.387 -8.245 -19.866 1.00 83.44 717 THR A C 1
ATOM 5668 O O . THR A 1 717 ? 22.555 -8.479 -19.563 1.00 83.44 717 THR A O 1
ATOM 5671 N N . GLY A 1 718 ? 20.471 -9.210 -19.996 1.00 85.12 718 GLY A N 1
ATOM 5672 C CA . GLY A 1 718 ? 20.686 -10.597 -19.588 1.00 85.12 718 GLY A CA 1
ATOM 5673 C C . GLY A 1 718 ? 20.814 -10.757 -18.070 1.00 85.12 718 GLY A C 1
ATOM 5674 O O . GLY A 1 718 ? 21.507 -11.666 -17.618 1.00 85.12 718 GLY A O 1
ATOM 5675 N N . ALA A 1 719 ? 20.206 -9.859 -17.285 1.00 79.12 719 ALA A N 1
ATOM 5676 C CA . ALA A 1 719 ? 20.341 -9.819 -15.830 1.00 79.12 719 ALA A CA 1
ATOM 5677 C C . ALA A 1 719 ? 18.998 -9.567 -15.125 1.00 79.12 719 ALA A C 1
ATOM 5679 O O . ALA A 1 719 ? 18.189 -8.758 -15.585 1.00 79.12 719 ALA A O 1
ATOM 5680 N N . ASP A 1 720 ? 18.796 -10.209 -13.966 1.00 83.75 720 ASP A N 1
ATOM 5681 C CA . ASP A 1 720 ? 17.658 -9.950 -13.070 1.00 83.75 720 ASP A CA 1
ATOM 5682 C C . ASP A 1 720 ? 17.855 -8.611 -12.355 1.00 83.75 720 ASP A C 1
ATOM 5684 O O . ASP A 1 720 ? 18.348 -8.541 -11.230 1.00 83.75 720 ASP A O 1
ATOM 5688 N N . ILE A 1 721 ? 17.545 -7.525 -13.055 1.00 78.19 721 ILE A N 1
ATOM 5689 C CA . ILE A 1 721 ? 17.674 -6.169 -12.538 1.00 78.19 721 ILE A CA 1
ATOM 5690 C C . ILE A 1 721 ? 16.412 -5.397 -12.903 1.00 78.19 721 ILE A C 1
ATOM 5692 O O . ILE A 1 721 ? 16.098 -5.211 -14.078 1.00 78.19 721 ILE A O 1
ATOM 5696 N N . ALA A 1 722 ? 15.704 -4.912 -11.885 1.00 74.44 722 ALA A N 1
ATOM 5697 C CA . ALA A 1 722 ? 14.602 -3.977 -12.040 1.00 74.44 722 ALA A CA 1
ATOM 5698 C C . ALA A 1 722 ? 14.792 -2.748 -11.155 1.00 74.44 722 ALA A C 1
ATOM 5700 O O . ALA A 1 722 ? 15.385 -2.803 -10.077 1.00 74.44 722 ALA A O 1
ATOM 5701 N N . GLU A 1 723 ? 14.228 -1.640 -11.615 1.00 70.19 723 GLU A N 1
ATOM 5702 C CA . GLU A 1 723 ? 14.124 -0.405 -10.852 1.00 70.19 723 GLU A CA 1
ATOM 5703 C C . GLU A 1 723 ? 13.079 -0.563 -9.739 1.00 70.19 723 GLU A C 1
ATOM 5705 O O . GLU A 1 723 ? 11.915 -0.884 -9.992 1.00 70.19 723 GLU A O 1
ATOM 5710 N N . VAL A 1 724 ? 13.488 -0.291 -8.505 1.00 61.69 724 VAL A N 1
ATOM 5711 C CA . VAL A 1 724 ? 12.634 -0.231 -7.320 1.00 61.69 724 VAL A CA 1
ATOM 5712 C C . VAL A 1 724 ? 12.652 1.198 -6.798 1.00 61.69 724 VAL A C 1
ATOM 5714 O O . VAL A 1 724 ? 13.714 1.810 -6.671 1.00 61.69 724 VAL A O 1
ATOM 5717 N N . LYS A 1 725 ? 11.485 1.727 -6.432 1.00 53.03 725 LYS A N 1
ATOM 5718 C CA . LYS A 1 725 ? 11.398 2.956 -5.643 1.00 53.03 725 LYS A CA 1
ATOM 5719 C C . LYS A 1 725 ? 10.510 2.729 -4.430 1.00 53.03 725 LYS A C 1
ATOM 5721 O O . LYS A 1 725 ? 9.430 2.169 -4.563 1.00 53.03 725 LYS A O 1
ATOM 5726 N N . ALA A 1 726 ? 10.922 3.204 -3.257 1.00 49.94 726 ALA A N 1
ATOM 5727 C CA . ALA A 1 726 ? 10.069 3.155 -2.065 1.00 49.94 726 ALA A CA 1
ATOM 5728 C C . ALA A 1 726 ? 8.805 4.033 -2.217 1.00 49.94 726 ALA A C 1
ATOM 5730 O O . ALA A 1 726 ? 7.754 3.731 -1.659 1.00 49.94 726 ALA A O 1
ATOM 5731 N N . SER A 1 727 ? 8.895 5.099 -3.015 1.00 50.88 727 SER A N 1
ATOM 5732 C CA . SER A 1 727 ? 7.790 5.969 -3.426 1.00 50.88 727 SER A CA 1
ATOM 5733 C C . SER A 1 727 ? 8.121 6.626 -4.777 1.00 50.88 727 SER A C 1
ATOM 5735 O O . SER A 1 727 ? 9.282 6.585 -5.184 1.00 50.88 727 SER A O 1
ATOM 5737 N N . PRO A 1 728 ? 7.170 7.256 -5.490 1.00 44.91 728 PRO A N 1
ATOM 5738 C CA . PRO A 1 728 ? 7.430 7.857 -6.809 1.00 44.91 728 PRO A CA 1
ATOM 5739 C C . PRO A 1 728 ? 8.611 8.847 -6.829 1.00 44.91 728 PRO A C 1
ATOM 5741 O O . PRO A 1 728 ? 9.341 8.927 -7.821 1.00 44.91 728 PRO A O 1
ATOM 5744 N N . THR A 1 729 ? 8.842 9.520 -5.697 1.00 45.16 729 THR A N 1
ATOM 5745 C CA . THR A 1 729 ? 9.875 10.541 -5.476 1.00 45.16 729 THR A CA 1
ATOM 5746 C C . THR A 1 729 ? 11.149 10.014 -4.805 1.00 45.16 729 THR A C 1
ATOM 5748 O O . THR A 1 729 ? 12.106 10.767 -4.644 1.00 45.16 729 THR A O 1
ATOM 5751 N N . SER A 1 730 ? 11.192 8.739 -4.405 1.00 44.84 730 SER A N 1
ATOM 5752 C CA . SER A 1 730 ? 12.402 8.117 -3.853 1.00 44.84 730 SER A CA 1
ATOM 5753 C C . SER A 1 730 ? 13.450 7.880 -4.950 1.00 44.84 730 SER A C 1
ATOM 5755 O O . SER A 1 730 ? 13.073 7.631 -6.102 1.00 44.84 730 SER A O 1
ATOM 5757 N N . PRO A 1 731 ? 14.756 7.902 -4.617 1.00 44.47 731 PRO A N 1
ATOM 5758 C CA . PRO A 1 731 ? 15.793 7.524 -5.569 1.00 44.47 731 PRO A CA 1
ATOM 5759 C C . PRO A 1 731 ? 15.565 6.089 -6.055 1.00 44.47 731 PRO A C 1
ATOM 5761 O O . PRO A 1 731 ? 15.163 5.212 -5.286 1.00 44.47 731 PRO A O 1
ATOM 5764 N N . THR A 1 732 ? 15.803 5.862 -7.346 1.00 62.94 732 THR A N 1
ATOM 5765 C CA . THR A 1 732 ? 15.732 4.527 -7.939 1.00 62.94 732 THR A CA 1
ATOM 5766 C C . THR A 1 732 ? 16.876 3.677 -7.404 1.00 62.94 732 THR A C 1
ATOM 5768 O O . THR A 1 732 ? 18.041 4.038 -7.563 1.00 62.94 732 THR A O 1
ATOM 5771 N N . ILE A 1 733 ? 16.544 2.536 -6.810 1.00 66.00 733 ILE A N 1
ATOM 5772 C CA . ILE A 1 733 ? 17.507 1.473 -6.513 1.00 66.00 733 ILE A CA 1
ATOM 5773 C C . ILE A 1 733 ? 17.276 0.313 -7.479 1.00 66.00 733 ILE A C 1
ATOM 5775 O O . ILE A 1 733 ? 16.190 0.166 -8.037 1.00 66.00 733 ILE A O 1
ATOM 5779 N N . TYR A 1 734 ? 18.288 -0.520 -7.675 1.00 72.62 734 TYR A N 1
ATOM 5780 C CA . TYR A 1 734 ? 18.200 -1.692 -8.538 1.00 72.62 734 TYR A CA 1
ATOM 5781 C C . TYR A 1 734 ? 18.161 -2.953 -7.685 1.00 72.62 734 TYR A C 1
ATOM 5783 O O . TYR A 1 734 ? 18.965 -3.098 -6.764 1.00 72.62 734 TYR A O 1
ATOM 5791 N N . ALA A 1 735 ? 17.220 -3.850 -7.972 1.00 74.88 735 ALA A N 1
ATOM 5792 C CA . ALA A 1 735 ? 17.079 -5.099 -7.236 1.00 74.88 735 ALA A CA 1
ATOM 5793 C C . ALA A 1 735 ? 16.646 -6.260 -8.148 1.00 74.88 735 ALA A C 1
ATOM 5795 O O . ALA A 1 735 ? 16.013 -6.017 -9.181 1.00 74.88 735 ALA A O 1
ATOM 5796 N N . PRO A 1 736 ? 16.947 -7.512 -7.756 1.00 84.06 736 PRO A N 1
ATOM 5797 C CA . PRO A 1 736 ? 16.550 -8.701 -8.503 1.00 84.06 736 PRO A CA 1
ATOM 5798 C C . PRO A 1 736 ? 15.052 -8.975 -8.336 1.00 84.06 736 PRO A C 1
ATOM 5800 O O . PRO A 1 736 ? 14.595 -9.435 -7.285 1.00 84.06 736 PRO A O 1
ATOM 5803 N N . ALA A 1 737 ? 14.249 -8.635 -9.347 1.00 86.50 737 ALA A N 1
ATOM 5804 C CA . ALA A 1 737 ? 12.792 -8.725 -9.255 1.00 86.50 737 ALA A CA 1
ATOM 5805 C C . ALA A 1 737 ? 12.300 -10.173 -9.271 1.00 86.50 737 ALA A C 1
ATOM 5807 O O . ALA A 1 737 ? 11.312 -10.475 -8.595 1.00 86.50 737 ALA A O 1
ATOM 5808 N N . VAL A 1 738 ? 12.978 -11.064 -10.003 1.00 88.12 738 VAL A N 1
ATOM 5809 C CA . VAL A 1 738 ? 12.657 -12.499 -10.024 1.00 88.12 738 VAL A CA 1
ATOM 5810 C C . VAL A 1 738 ? 12.906 -13.086 -8.638 1.00 88.12 738 VAL A C 1
ATOM 5812 O O . VAL A 1 738 ? 12.027 -13.739 -8.067 1.00 88.12 738 VAL A O 1
ATOM 5815 N N . GLU A 1 739 ? 14.060 -12.789 -8.041 1.00 88.94 739 GLU A N 1
ATOM 5816 C CA . GLU A 1 739 ? 14.377 -13.242 -6.687 1.00 88.94 739 GLU A CA 1
ATOM 5817 C C . GLU A 1 739 ? 13.399 -12.685 -5.639 1.00 88.94 739 GLU A C 1
ATOM 5819 O O . GLU A 1 739 ? 12.881 -13.436 -4.802 1.00 88.94 739 GLU A O 1
ATOM 5824 N N . ILE A 1 740 ? 13.094 -11.384 -5.700 1.00 89.31 740 ILE A N 1
ATOM 5825 C CA . ILE A 1 740 ? 12.106 -10.734 -4.828 1.00 89.31 740 ILE A CA 1
ATOM 5826 C C . ILE A 1 740 ? 10.746 -11.434 -4.948 1.00 89.31 740 ILE A C 1
ATOM 5828 O O . ILE A 1 740 ? 10.128 -11.766 -3.931 1.00 89.31 740 ILE A O 1
ATOM 5832 N N . MET A 1 741 ? 10.287 -11.706 -6.173 1.00 90.44 741 MET A N 1
ATOM 5833 C CA . MET A 1 741 ? 9.026 -12.403 -6.433 1.00 90.44 741 MET A CA 1
ATOM 5834 C C . MET A 1 741 ? 9.017 -13.804 -5.815 1.00 90.44 741 MET A C 1
ATOM 5836 O O . MET A 1 741 ? 8.041 -14.199 -5.164 1.00 90.44 741 MET A O 1
ATOM 5840 N N . ASN A 1 742 ? 10.121 -14.538 -5.974 1.00 90.31 742 ASN A N 1
ATOM 5841 C CA . ASN A 1 742 ? 10.294 -15.884 -5.442 1.00 90.31 742 ASN A CA 1
ATOM 5842 C C . ASN A 1 742 ? 10.195 -15.904 -3.918 1.00 90.31 742 ASN A C 1
ATOM 5844 O O . ASN A 1 742 ? 9.305 -16.567 -3.371 1.00 90.31 742 ASN A O 1
ATOM 5848 N N . ARG A 1 743 ? 11.019 -15.100 -3.241 1.00 91.31 743 ARG A N 1
ATOM 5849 C CA . ARG A 1 743 ? 11.037 -14.993 -1.773 1.00 91.31 743 ARG A CA 1
ATOM 5850 C C . ARG A 1 743 ? 9.675 -14.570 -1.220 1.00 91.31 743 ARG A C 1
ATOM 5852 O O . ARG A 1 743 ? 9.169 -15.174 -0.270 1.00 91.31 743 ARG A O 1
ATOM 5859 N N . ARG A 1 744 ? 9.042 -13.574 -1.847 1.00 91.81 744 ARG A N 1
ATOM 5860 C CA . ARG A 1 744 ? 7.705 -13.090 -1.475 1.00 91.81 744 ARG A CA 1
ATOM 5861 C C . ARG A 1 744 ? 6.654 -14.196 -1.591 1.00 91.81 744 ARG A C 1
ATOM 5863 O O . ARG A 1 744 ? 5.826 -14.355 -0.695 1.00 91.81 744 ARG A O 1
ATOM 5870 N N . GLY A 1 745 ? 6.668 -14.965 -2.680 1.00 91.88 745 GLY A N 1
ATOM 5871 C CA . GLY A 1 745 ? 5.733 -16.069 -2.903 1.00 91.88 745 GLY A CA 1
ATOM 5872 C C . GLY A 1 745 ? 5.844 -17.171 -1.845 1.00 91.88 745 GLY A C 1
ATOM 5873 O O . GLY A 1 745 ? 4.815 -17.640 -1.352 1.00 91.88 745 GLY A O 1
ATOM 5874 N N . GLU A 1 746 ? 7.067 -17.553 -1.467 1.00 93.62 746 GLU A N 1
ATOM 5875 C CA . GLU A 1 746 ? 7.325 -18.570 -0.436 1.00 93.62 746 GLU A CA 1
ATOM 5876 C C . GLU A 1 746 ? 6.863 -18.122 0.958 1.00 93.62 746 GLU A C 1
ATOM 5878 O O . GLU A 1 746 ? 6.135 -18.855 1.643 1.00 93.62 746 GLU A O 1
ATOM 5883 N N . VAL A 1 747 ? 7.229 -16.904 1.376 1.00 95.44 747 VAL A N 1
ATOM 5884 C CA . VAL A 1 747 ? 6.844 -16.379 2.695 1.00 95.44 747 VAL A CA 1
ATOM 5885 C C . VAL A 1 747 ? 5.343 -16.150 2.803 1.00 95.44 747 VAL A C 1
ATOM 5887 O O . VAL A 1 747 ? 4.749 -16.571 3.797 1.00 95.44 747 VAL A O 1
ATOM 5890 N N . SER A 1 748 ? 4.701 -15.539 1.801 1.00 95.19 748 SER A N 1
ATOM 5891 C CA . SER A 1 748 ? 3.253 -15.302 1.845 1.00 95.19 748 SER A CA 1
ATOM 5892 C C . SER A 1 748 ? 2.467 -16.613 1.904 1.00 95.19 748 SER A C 1
ATOM 5894 O O . SER A 1 748 ? 1.523 -16.707 2.690 1.00 95.19 748 SER A O 1
ATOM 5896 N N . ALA A 1 749 ? 2.868 -17.646 1.152 1.00 94.94 749 ALA A N 1
ATOM 5897 C CA . ALA A 1 749 ? 2.223 -18.961 1.205 1.00 94.94 749 ALA A CA 1
ATOM 5898 C C . ALA A 1 749 ? 2.431 -19.666 2.557 1.00 94.94 749 ALA A C 1
ATOM 5900 O O . ALA A 1 749 ? 1.500 -20.276 3.090 1.00 94.94 749 ALA A O 1
ATOM 5901 N N . THR A 1 750 ? 3.623 -19.536 3.145 1.00 96.56 750 THR A N 1
ATOM 5902 C CA . THR A 1 750 ? 3.947 -20.109 4.461 1.00 96.56 750 THR A CA 1
ATOM 5903 C C . THR A 1 750 ? 3.165 -19.424 5.579 1.00 96.56 750 THR A C 1
ATOM 5905 O O . THR A 1 750 ? 2.469 -20.093 6.343 1.00 96.56 750 THR A O 1
ATOM 5908 N N . LEU A 1 751 ? 3.211 -18.089 5.644 1.00 95.69 751 LEU A N 1
ATOM 5909 C CA . LEU A 1 751 ? 2.441 -17.306 6.614 1.00 95.69 751 LEU A CA 1
ATOM 5910 C C . LEU A 1 751 ? 0.936 -17.452 6.391 1.00 95.69 751 LEU A C 1
ATOM 5912 O O . LEU A 1 751 ? 0.181 -17.375 7.350 1.00 95.69 751 LEU A O 1
ATOM 5916 N N . GLY A 1 752 ? 0.486 -17.712 5.162 1.00 95.12 752 GLY A N 1
ATOM 5917 C CA . GLY A 1 752 ? -0.924 -17.964 4.860 1.00 95.12 752 GLY A CA 1
ATOM 5918 C C . GLY A 1 752 ? -1.490 -19.191 5.582 1.00 95.12 752 GLY A C 1
ATOM 5919 O O . GLY A 1 752 ? -2.699 -19.291 5.752 1.00 95.12 752 GLY A O 1
ATOM 5920 N N . CYS A 1 753 ? -0.639 -20.116 6.037 1.00 94.69 753 CYS A N 1
ATOM 5921 C CA . CYS A 1 753 ? -1.064 -21.263 6.845 1.00 94.69 753 CYS A CA 1
ATOM 5922 C C . CYS A 1 753 ? -1.364 -20.885 8.303 1.00 94.69 753 CYS A C 1
ATOM 5924 O O . CYS A 1 753 ? -2.054 -21.628 8.994 1.00 94.69 753 CYS A O 1
ATOM 5926 N N . LEU A 1 754 ? -0.833 -19.755 8.776 1.00 92.25 754 LEU A N 1
ATOM 5927 C CA . LEU A 1 754 ? -1.117 -19.186 10.092 1.00 92.25 754 LEU A CA 1
ATOM 5928 C C . LEU A 1 754 ? -1.030 -17.649 10.009 1.00 92.25 754 LEU A C 1
ATOM 5930 O O . LEU A 1 754 ? -0.040 -17.065 10.464 1.00 92.25 754 LEU A O 1
ATOM 5934 N N . PRO A 1 755 ? -2.026 -16.972 9.400 1.00 92.06 755 PRO A N 1
ATOM 5935 C CA . PRO A 1 755 ? -1.935 -15.543 9.079 1.00 92.06 755 PRO A CA 1
ATOM 5936 C C . PRO A 1 755 ? -1.696 -14.641 10.294 1.00 92.06 755 PRO A C 1
ATOM 5938 O O . PRO A 1 755 ? -1.082 -13.581 10.170 1.00 92.06 755 PRO A O 1
ATOM 5941 N N . GLN A 1 756 ? -2.108 -15.093 11.483 1.00 88.62 756 GLN A N 1
ATOM 5942 C CA . GLN A 1 756 ? -1.913 -14.404 12.762 1.00 88.62 756 GLN A CA 1
ATOM 5943 C C . GLN A 1 756 ? -0.426 -14.217 13.108 1.00 88.62 756 GLN A C 1
ATOM 5945 O O . GLN A 1 756 ? -0.081 -13.351 13.907 1.00 88.62 756 GLN A O 1
ATOM 5950 N N . LEU A 1 757 ? 0.467 -14.998 12.489 1.00 88.94 757 LEU A N 1
ATOM 5951 C CA . LEU A 1 757 ? 1.912 -14.896 12.673 1.00 88.94 757 LEU A CA 1
ATOM 5952 C C . LEU A 1 757 ? 2.531 -13.720 11.900 1.00 88.94 757 LEU A C 1
ATOM 5954 O O . LEU A 1 757 ? 3.609 -13.265 12.270 1.00 88.94 757 LEU A O 1
ATOM 5958 N N . LYS A 1 758 ? 1.873 -13.197 10.853 1.00 88.38 758 LYS A N 1
ATOM 5959 C CA . LYS A 1 758 ? 2.439 -12.164 9.960 1.00 88.38 758 LYS A CA 1
ATOM 5960 C C . LYS A 1 758 ? 2.979 -10.924 10.701 1.00 88.38 758 LYS A C 1
ATOM 5962 O O . LYS A 1 758 ? 4.107 -10.544 10.393 1.00 88.38 758 LYS A O 1
ATOM 5967 N N . PRO A 1 759 ? 2.277 -10.317 11.684 1.00 88.25 759 PRO A N 1
ATOM 5968 C CA . PRO A 1 759 ? 2.794 -9.152 12.417 1.00 88.25 759 PRO A CA 1
ATOM 5969 C C . PRO A 1 759 ? 4.067 -9.444 13.224 1.00 88.25 759 PRO A C 1
ATOM 5971 O O . PRO A 1 759 ? 4.881 -8.550 13.454 1.00 88.25 759 PRO A O 1
ATOM 5974 N N . TYR A 1 760 ? 4.243 -10.701 13.638 1.00 89.44 760 TYR A N 1
ATOM 5975 C CA . TYR A 1 760 ? 5.352 -11.146 14.479 1.00 89.44 760 TYR A CA 1
ATOM 5976 C C . TYR A 1 760 ? 6.479 -11.815 13.685 1.00 89.44 760 TYR A C 1
ATOM 5978 O O . TYR A 1 760 ? 7.564 -12.020 14.220 1.00 89.44 760 TYR A O 1
ATOM 5986 N N . ALA A 1 761 ? 6.249 -12.136 12.410 1.00 89.19 761 ALA A N 1
ATOM 5987 C CA . ALA A 1 761 ? 7.145 -12.953 11.600 1.00 89.19 761 ALA A CA 1
ATOM 5988 C C . ALA A 1 761 ? 8.558 -12.355 11.467 1.00 89.19 761 ALA A C 1
ATOM 5990 O O . ALA A 1 761 ? 9.531 -13.100 11.465 1.00 89.19 761 ALA A O 1
ATOM 5991 N N . LYS A 1 762 ? 8.694 -11.020 11.460 1.00 87.56 762 LYS A N 1
ATOM 5992 C CA . LYS A 1 762 ? 10.002 -10.335 11.434 1.00 87.56 762 LYS A CA 1
ATOM 5993 C C . LYS A 1 762 ? 10.865 -10.561 12.682 1.00 87.56 762 LYS A C 1
ATOM 5995 O O . LYS A 1 762 ? 12.064 -10.323 12.627 1.00 87.56 762 LYS A O 1
ATOM 6000 N N . TYR A 1 763 ? 10.260 -10.983 13.794 1.00 87.94 763 TYR A N 1
ATOM 6001 C CA . TYR A 1 763 ? 10.953 -11.268 15.053 1.00 87.94 763 TYR A CA 1
ATOM 6002 C C . TYR A 1 763 ? 11.298 -12.752 15.216 1.00 87.94 763 TYR A C 1
ATOM 6004 O O . TYR A 1 763 ? 11.926 -13.128 16.203 1.00 87.94 763 TYR A O 1
ATOM 6012 N N . LEU A 1 764 ? 10.876 -13.612 14.282 1.00 88.44 764 LEU A N 1
ATOM 6013 C CA . LEU A 1 764 ? 11.242 -15.022 14.315 1.00 88.44 764 LEU A CA 1
ATOM 6014 C C . LEU A 1 764 ? 12.735 -15.172 13.984 1.00 88.44 764 LEU A C 1
ATOM 6016 O O . LEU A 1 764 ? 13.218 -14.506 13.070 1.00 88.44 764 LEU A O 1
ATOM 6020 N N . PRO A 1 765 ? 13.463 -16.081 14.656 1.00 88.00 765 PRO A N 1
ATOM 6021 C CA . PRO A 1 765 ? 14.906 -16.269 14.469 1.00 88.00 765 PRO A CA 1
ATOM 6022 C C . PRO A 1 765 ? 15.275 -16.970 13.144 1.00 88.00 765 PRO A C 1
ATOM 6024 O O . PRO A 1 765 ? 16.368 -17.511 13.010 1.00 88.00 765 PRO A O 1
ATOM 6027 N N . ASP A 1 766 ? 14.367 -16.990 12.168 1.00 91.06 766 ASP A N 1
ATOM 6028 C CA . ASP A 1 766 ? 14.555 -17.597 10.854 1.00 91.06 766 ASP A CA 1
ATOM 6029 C C . ASP A 1 766 ? 14.544 -16.488 9.782 1.00 91.06 766 ASP A C 1
ATOM 6031 O O . ASP A 1 766 ? 13.482 -15.900 9.530 1.00 91.06 766 ASP A O 1
ATOM 6035 N N . PRO A 1 767 ? 15.695 -16.202 9.132 1.00 91.06 767 PRO A N 1
ATOM 6036 C CA . PRO A 1 767 ? 15.828 -15.141 8.131 1.00 91.06 767 PRO A CA 1
ATOM 6037 C C . PRO A 1 767 ? 14.843 -15.239 6.969 1.00 91.06 767 PRO A C 1
ATOM 6039 O O . PRO A 1 767 ? 14.555 -14.230 6.331 1.00 91.06 767 PRO A O 1
ATOM 6042 N N . PHE A 1 768 ? 14.291 -16.428 6.708 1.00 93.31 768 PHE A N 1
ATOM 6043 C CA . PHE A 1 768 ? 13.224 -16.618 5.732 1.00 93.31 768 PHE A CA 1
ATOM 6044 C C . PHE A 1 768 ? 12.093 -15.606 5.918 1.00 93.31 768 PHE A C 1
ATOM 6046 O O . PHE A 1 768 ? 11.666 -14.987 4.948 1.00 93.31 768 PHE A O 1
ATOM 6053 N N . PHE A 1 769 ? 11.642 -15.387 7.158 1.00 93.94 769 PHE A N 1
ATOM 6054 C CA . PHE A 1 769 ? 10.519 -14.495 7.431 1.00 93.94 769 PHE A CA 1
ATOM 6055 C C . PHE A 1 769 ? 10.887 -13.018 7.294 1.00 93.94 769 PHE A C 1
ATOM 6057 O O . PHE A 1 769 ? 10.142 -12.276 6.657 1.00 93.94 769 PHE A O 1
ATOM 6064 N N . SER A 1 770 ? 12.016 -12.579 7.857 1.00 89.50 770 SER A N 1
ATOM 6065 C CA . SER A 1 770 ? 12.435 -11.173 7.776 1.00 89.50 770 SER A CA 1
ATOM 6066 C C . SER A 1 770 ? 12.772 -10.765 6.338 1.00 89.50 770 SER A C 1
ATOM 6068 O O . SER A 1 770 ? 12.263 -9.753 5.859 1.00 89.50 770 SER A O 1
ATOM 6070 N N . GLN A 1 771 ? 13.529 -11.591 5.610 1.00 87.50 771 GLN A N 1
ATOM 6071 C CA . GLN A 1 771 ? 13.880 -11.334 4.210 1.00 87.50 771 GLN A CA 1
ATOM 6072 C C . GLN A 1 771 ? 12.666 -11.427 3.280 1.00 87.50 771 GLN A C 1
ATOM 6074 O O . GLN A 1 771 ? 12.558 -10.658 2.327 1.00 87.50 771 GLN A O 1
ATOM 6079 N N . GLY A 1 772 ? 11.729 -12.345 3.531 1.00 88.06 772 GLY A N 1
ATOM 6080 C CA . GLY A 1 772 ? 10.521 -12.431 2.713 1.00 88.06 772 GLY A CA 1
ATOM 6081 C C . GLY A 1 772 ? 9.535 -11.291 2.970 1.00 88.06 772 GLY A C 1
ATOM 6082 O O . GLY A 1 772 ? 8.883 -10.850 2.027 1.00 88.06 772 GLY A O 1
ATOM 6083 N N . LEU A 1 773 ? 9.450 -10.757 4.196 1.00 88.12 773 LEU A N 1
ATOM 6084 C CA . LEU A 1 773 ? 8.695 -9.526 4.462 1.00 88.12 773 LEU A CA 1
ATOM 6085 C C . LEU A 1 773 ? 9.325 -8.317 3.758 1.00 88.12 773 LEU A C 1
ATOM 6087 O O . LEU A 1 773 ? 8.603 -7.549 3.131 1.00 88.12 773 LEU A O 1
ATOM 6091 N N . GLN A 1 774 ? 10.655 -8.209 3.756 1.00 85.38 774 GLN A N 1
ATOM 6092 C CA . GLN A 1 774 ? 11.358 -7.196 2.963 1.00 85.38 774 GLN A CA 1
ATOM 6093 C C . GLN A 1 774 ? 11.074 -7.356 1.457 1.00 85.38 774 GLN A C 1
ATOM 6095 O O . GLN A 1 774 ? 10.841 -6.377 0.754 1.00 85.38 774 GLN A O 1
ATOM 6100 N N . ALA A 1 775 ? 11.012 -8.591 0.949 1.00 85.81 775 ALA A N 1
ATOM 6101 C CA . ALA A 1 775 ? 10.639 -8.851 -0.442 1.00 85.81 775 ALA A CA 1
ATOM 6102 C C . ALA A 1 775 ? 9.188 -8.427 -0.761 1.00 85.81 775 ALA A C 1
ATOM 6104 O O . ALA A 1 775 ? 8.914 -7.956 -1.865 1.00 85.81 775 ALA A O 1
ATOM 6105 N N . VAL A 1 776 ? 8.255 -8.541 0.196 1.00 85.25 776 VAL A N 1
ATOM 6106 C CA . VAL A 1 776 ? 6.882 -8.014 0.049 1.00 85.25 776 VAL A CA 1
ATOM 6107 C C . VAL A 1 776 ? 6.891 -6.494 -0.136 1.00 85.25 776 VAL A C 1
ATOM 6109 O O . VAL A 1 776 ? 6.148 -5.993 -0.984 1.00 85.25 776 VAL A O 1
ATOM 6112 N N . GLU A 1 777 ? 7.725 -5.779 0.621 1.00 82.12 777 GLU A N 1
ATOM 6113 C CA . GLU A 1 777 ? 7.872 -4.319 0.549 1.00 82.12 777 GLU A CA 1
ATOM 6114 C C . GLU A 1 777 ? 8.546 -3.881 -0.763 1.00 82.12 777 GLU A C 1
ATOM 6116 O O . GLU A 1 777 ? 8.004 -3.046 -1.489 1.00 82.12 777 GLU A O 1
ATOM 6121 N N . ASN A 1 778 ? 9.665 -4.512 -1.137 1.00 81.75 778 ASN A N 1
ATOM 6122 C CA . ASN A 1 778 ? 10.401 -4.189 -2.366 1.00 81.75 778 ASN A CA 1
ATOM 6123 C C . ASN A 1 778 ? 9.545 -4.385 -3.626 1.00 81.75 778 ASN A C 1
ATOM 6125 O O . ASN A 1 778 ? 9.574 -3.563 -4.541 1.00 81.75 778 ASN A O 1
ATOM 6129 N N . LEU A 1 779 ? 8.740 -5.449 -3.669 1.00 82.25 779 LEU A N 1
ATOM 6130 C CA . LEU A 1 779 ? 7.867 -5.730 -4.806 1.00 82.25 779 LEU A CA 1
ATOM 6131 C C . LEU A 1 779 ? 6.766 -4.672 -4.982 1.00 82.25 779 LEU A C 1
ATOM 6133 O O . LEU A 1 779 ? 6.417 -4.323 -6.110 1.00 82.25 779 LEU A O 1
ATOM 6137 N N . ALA A 1 780 ? 6.231 -4.140 -3.878 1.00 78.50 780 ALA A N 1
ATOM 6138 C CA . ALA A 1 780 ? 5.304 -3.013 -3.931 1.00 78.50 780 ALA A CA 1
ATOM 6139 C C . ALA A 1 780 ? 5.987 -1.768 -4.519 1.00 78.50 780 ALA A C 1
ATOM 6141 O O . ALA A 1 780 ? 5.395 -1.083 -5.355 1.00 78.50 780 ALA A O 1
ATOM 6142 N N . GLY A 1 781 ? 7.250 -1.531 -4.151 1.00 76.94 781 GLY A N 1
ATOM 6143 C CA . GLY A 1 781 ? 8.055 -0.431 -4.679 1.00 76.94 781 GLY A CA 1
ATOM 6144 C C . GLY A 1 781 ? 8.274 -0.481 -6.196 1.00 76.94 781 GLY A C 1
ATOM 6145 O O . GLY A 1 781 ? 8.222 0.555 -6.859 1.00 76.94 781 GLY A O 1
ATOM 6146 N N . ILE A 1 782 ? 8.433 -1.677 -6.777 1.00 79.38 782 ILE A N 1
ATOM 6147 C CA . ILE A 1 782 ? 8.538 -1.857 -8.240 1.00 79.38 782 ILE A CA 1
ATOM 6148 C C . ILE A 1 782 ? 7.267 -1.357 -8.941 1.00 79.38 782 ILE A C 1
ATOM 6150 O O . ILE A 1 782 ? 7.335 -0.560 -9.877 1.00 79.38 782 ILE A O 1
ATOM 6154 N N . ALA A 1 783 ? 6.088 -1.786 -8.480 1.00 78.50 783 ALA A N 1
ATOM 6155 C CA . ALA A 1 783 ? 4.829 -1.369 -9.098 1.00 78.50 783 ALA A CA 1
ATOM 6156 C C . ALA A 1 783 ? 4.542 0.126 -8.897 1.00 78.50 783 ALA A C 1
ATOM 6158 O O . ALA A 1 783 ? 4.076 0.784 -9.826 1.00 78.50 783 ALA A O 1
ATOM 6159 N N . ILE A 1 784 ? 4.850 0.678 -7.719 1.00 74.38 784 ILE A N 1
ATOM 6160 C CA . ILE A 1 784 ? 4.679 2.111 -7.435 1.00 74.38 784 ILE A CA 1
ATOM 6161 C C . ILE A 1 784 ? 5.535 2.959 -8.380 1.00 74.38 784 ILE A C 1
ATOM 6163 O O . ILE A 1 784 ? 5.025 3.933 -8.945 1.00 74.38 784 ILE A O 1
ATOM 6167 N N . ALA A 1 785 ? 6.803 2.580 -8.578 1.00 73.56 785 ALA A N 1
ATOM 6168 C CA . ALA A 1 785 ? 7.718 3.269 -9.483 1.00 73.56 785 ALA A CA 1
ATOM 6169 C C . ALA A 1 785 ? 7.160 3.316 -10.912 1.00 73.56 785 ALA A C 1
ATOM 6171 O O . ALA A 1 785 ? 7.083 4.385 -11.518 1.00 73.56 785 ALA A O 1
ATOM 6172 N N . ARG A 1 786 ? 6.712 2.162 -11.418 1.00 77.69 786 ARG A N 1
ATOM 6173 C CA . ARG A 1 786 ? 6.293 1.995 -12.813 1.00 77.69 786 ARG A CA 1
ATOM 6174 C C . ARG A 1 786 ? 4.932 2.606 -13.129 1.00 77.69 786 ARG A C 1
ATOM 6176 O O . ARG A 1 786 ? 4.772 3.239 -14.170 1.00 77.69 786 ARG A O 1
ATOM 6183 N N . VAL A 1 787 ? 3.960 2.475 -12.227 1.00 76.44 787 VAL A N 1
ATOM 6184 C CA . VAL A 1 787 ? 2.645 3.110 -12.410 1.00 76.44 787 VAL A CA 1
ATOM 6185 C C . VAL A 1 787 ? 2.774 4.629 -12.343 1.00 76.44 787 VAL A C 1
ATOM 6187 O O . VAL A 1 787 ? 2.155 5.328 -13.140 1.00 76.44 787 VAL A O 1
ATOM 6190 N N . SER A 1 788 ? 3.602 5.154 -11.439 1.00 73.94 788 SER A N 1
ATOM 6191 C CA . SER A 1 788 ? 3.763 6.606 -11.309 1.00 73.94 788 SER A CA 1
ATOM 6192 C C . SER A 1 788 ? 4.488 7.213 -12.507 1.00 73.94 788 SER A C 1
ATOM 6194 O O . SER A 1 788 ? 3.973 8.175 -13.063 1.00 73.94 788 SER A O 1
ATOM 6196 N N . GLU A 1 789 ? 5.566 6.587 -12.997 1.00 74.88 789 GLU A N 1
ATOM 6197 C CA . GLU A 1 789 ? 6.253 7.006 -14.234 1.00 74.88 789 GLU A CA 1
ATOM 6198 C C . GLU A 1 789 ? 5.281 7.085 -15.427 1.00 74.88 789 GLU A C 1
ATOM 6200 O O . GLU A 1 789 ? 5.316 8.030 -16.218 1.00 74.88 789 GLU A O 1
ATOM 6205 N N . ARG A 1 790 ? 4.376 6.106 -15.553 1.00 74.44 790 ARG A N 1
ATOM 6206 C CA . ARG A 1 790 ? 3.389 6.058 -16.640 1.00 74.44 790 ARG A CA 1
ATOM 6207 C C . ARG A 1 790 ? 2.309 7.134 -16.513 1.00 74.44 790 ARG A C 1
ATOM 6209 O O . ARG A 1 790 ? 1.914 7.702 -17.531 1.00 74.44 790 ARG A O 1
ATOM 6216 N N . LEU A 1 791 ? 1.834 7.405 -15.297 1.00 73.12 791 LEU A N 1
ATOM 6217 C CA . LEU A 1 791 ? 0.839 8.450 -15.043 1.00 73.12 791 LEU A CA 1
ATOM 6218 C C . LEU A 1 791 ? 1.439 9.860 -15.196 1.00 73.12 791 LEU A C 1
ATOM 6220 O O . LEU A 1 791 ? 0.767 10.743 -15.718 1.00 73.12 791 LEU A O 1
ATOM 6224 N N . GLU A 1 792 ? 2.699 10.061 -14.803 1.00 70.25 792 GLU A N 1
ATOM 6225 C CA . GLU A 1 792 ? 3.425 11.339 -14.909 1.00 70.25 792 GLU A CA 1
ATOM 6226 C C . GLU A 1 792 ? 3.764 11.713 -16.357 1.00 70.25 792 GLU A C 1
ATOM 6228 O O . GLU A 1 792 ? 3.682 12.880 -16.728 1.00 70.25 792 GLU A O 1
ATOM 6233 N N . ARG A 1 793 ? 4.076 10.731 -17.215 1.00 65.38 793 ARG A N 1
ATOM 6234 C CA . ARG A 1 793 ? 4.335 10.959 -18.651 1.00 65.38 793 ARG A CA 1
ATOM 6235 C C . ARG A 1 793 ? 3.089 11.309 -19.474 1.00 65.38 793 ARG A C 1
ATOM 6237 O O . ARG A 1 793 ? 3.189 11.420 -20.692 1.00 65.38 793 ARG A O 1
ATOM 6244 N N . GLY A 1 794 ? 1.924 11.448 -18.840 1.00 55.53 794 GLY A N 1
ATOM 6245 C CA . GLY A 1 794 ? 0.690 11.835 -19.521 1.00 55.53 794 GLY A CA 1
ATOM 6246 C C . GLY A 1 794 ? 0.161 10.788 -20.501 1.00 55.53 794 GLY A C 1
ATOM 6247 O O . GLY A 1 794 ? -0.522 11.177 -21.436 1.00 55.53 794 GLY A O 1
ATOM 6248 N N . GLY A 1 795 ? 0.486 9.502 -20.283 1.00 55.62 795 GLY A N 1
ATOM 6249 C CA . GLY A 1 795 ? -0.027 8.315 -20.983 1.00 55.62 795 GLY A CA 1
ATOM 6250 C C . GLY A 1 795 ? -0.286 8.469 -22.487 1.00 55.62 795 GLY A C 1
ATOM 6251 O O . GLY A 1 795 ? -1.296 9.034 -22.882 1.00 55.62 795 GLY A O 1
ATOM 6252 N N . ASP A 1 796 ? 0.546 7.859 -23.335 1.00 58.84 796 ASP A N 1
ATOM 6253 C CA . ASP A 1 796 ? 0.247 7.752 -24.770 1.00 58.84 796 ASP A CA 1
ATOM 6254 C C . ASP A 1 796 ? -1.134 7.103 -24.991 1.00 58.84 796 ASP A C 1
ATOM 6256 O O . ASP A 1 796 ? -1.308 5.896 -24.788 1.00 58.84 796 ASP A O 1
ATOM 6260 N N . SER A 1 797 ? -2.113 7.922 -25.390 1.00 57.12 797 SER A N 1
ATOM 6261 C CA . SER A 1 797 ? -3.518 7.543 -25.569 1.00 57.12 797 SER A CA 1
ATOM 6262 C C . SER A 1 797 ? -3.736 6.592 -26.747 1.00 57.12 797 SER A C 1
ATOM 6264 O O . SER A 1 797 ? -4.821 6.023 -26.883 1.00 57.12 797 SER A O 1
ATOM 6266 N N . THR A 1 798 ? -2.712 6.390 -27.581 1.00 67.38 798 THR A N 1
ATOM 6267 C CA . THR A 1 798 ? -2.748 5.483 -28.732 1.00 67.38 798 THR A CA 1
ATOM 6268 C C . THR A 1 798 ? -2.302 4.062 -28.384 1.00 67.38 798 THR A C 1
ATOM 6270 O O . THR A 1 798 ? -2.668 3.113 -29.085 1.00 67.38 798 THR A O 1
ATOM 6273 N N . ARG A 1 799 ? -1.565 3.880 -27.277 1.00 81.62 799 ARG A N 1
ATOM 6274 C CA . ARG A 1 799 ? -1.058 2.573 -26.848 1.00 81.62 799 ARG A CA 1
ATOM 6275 C C . ARG A 1 799 ? -2.178 1.710 -26.264 1.00 81.62 799 ARG A C 1
ATOM 6277 O O . ARG A 1 799 ? -2.916 2.130 -25.375 1.00 81.62 799 ARG A O 1
ATOM 6284 N N . LYS A 1 800 ? -2.271 0.463 -26.729 1.00 83.56 800 LYS A N 1
ATOM 6285 C CA . LYS A 1 800 ? -3.306 -0.498 -26.325 1.00 83.56 800 LYS A CA 1
ATOM 6286 C C . LYS A 1 800 ? -2.723 -1.577 -25.414 1.00 83.56 800 LYS A C 1
ATOM 6288 O O . LYS A 1 800 ? -2.590 -2.726 -25.813 1.00 83.56 800 LYS A O 1
ATOM 6293 N N . ASP A 1 801 ? -2.358 -1.192 -24.196 1.00 85.06 801 ASP A N 1
ATOM 6294 C CA . ASP A 1 801 ? -1.763 -2.084 -23.193 1.00 85.06 801 ASP A CA 1
ATOM 6295 C C . ASP A 1 801 ? -2.733 -2.408 -22.031 1.00 85.06 801 ASP A C 1
ATOM 6297 O O . ASP A 1 801 ? -3.870 -1.917 -21.991 1.00 85.06 801 ASP A O 1
ATOM 6301 N N . LEU A 1 802 ? -2.329 -3.287 -21.103 1.00 84.56 802 LEU A N 1
ATOM 6302 C CA . LEU A 1 802 ? -3.186 -3.723 -19.990 1.00 84.56 802 LEU A CA 1
ATOM 6303 C C . LEU A 1 802 ? -3.584 -2.545 -19.098 1.00 84.56 802 LEU A C 1
ATOM 6305 O O . LEU A 1 802 ? -4.728 -2.476 -18.643 1.00 84.56 802 LEU A O 1
ATOM 6309 N N . LEU A 1 803 ? -2.662 -1.615 -18.858 1.00 82.12 803 LEU A N 1
ATOM 6310 C CA . LEU A 1 803 ? -2.898 -0.469 -17.989 1.00 82.12 803 LEU A CA 1
ATOM 6311 C C . LEU A 1 803 ? -3.850 0.540 -18.626 1.00 82.12 803 LEU A C 1
ATOM 6313 O O . LEU A 1 803 ? -4.790 0.975 -17.964 1.00 82.12 803 LEU A O 1
ATOM 6317 N N . ALA A 1 804 ? -3.684 0.842 -19.915 1.00 82.88 804 ALA A N 1
ATOM 6318 C CA . ALA A 1 804 ? -4.607 1.680 -20.677 1.00 82.88 804 ALA A CA 1
ATOM 6319 C C . ALA A 1 804 ? -6.033 1.109 -20.629 1.00 82.88 804 ALA A C 1
ATOM 6321 O O . ALA A 1 804 ? -7.000 1.835 -20.388 1.00 82.88 804 ALA A O 1
ATOM 6322 N N . ARG A 1 805 ? -6.170 -0.214 -20.770 1.00 83.12 805 ARG A N 1
ATOM 6323 C CA . ARG A 1 805 ? -7.456 -0.913 -20.646 1.00 83.12 805 ARG A CA 1
ATOM 6324 C C . ARG A 1 805 ? -8.031 -0.843 -19.227 1.00 83.12 805 ARG A C 1
ATOM 6326 O O . ARG A 1 805 ? -9.226 -0.603 -19.078 1.00 83.12 805 ARG A O 1
ATOM 6333 N N . LEU A 1 806 ? -7.208 -1.002 -18.188 1.00 82.25 806 LEU A N 1
ATOM 6334 C CA . LEU A 1 806 ? -7.649 -0.838 -16.797 1.00 82.25 806 LEU A CA 1
ATOM 6335 C C . LEU A 1 806 ? -8.103 0.600 -16.494 1.00 82.25 806 LEU A C 1
ATOM 6337 O O . LEU A 1 806 ? -9.120 0.782 -15.829 1.00 82.25 806 LEU A O 1
ATOM 6341 N N . MET A 1 807 ? -7.404 1.612 -17.019 1.00 80.50 807 MET A N 1
ATOM 6342 C CA . MET A 1 807 ? -7.778 3.030 -16.897 1.00 80.50 807 MET A CA 1
ATOM 6343 C C . MET A 1 807 ? -9.103 3.352 -17.611 1.00 80.50 807 MET A C 1
ATOM 6345 O O . MET A 1 807 ? -9.859 4.227 -17.183 1.00 80.50 807 MET A O 1
ATOM 6349 N N . GLN A 1 808 ? -9.415 2.635 -18.694 1.00 80.69 808 GLN A N 1
ATOM 6350 C CA . GLN A 1 808 ? -10.700 2.715 -19.402 1.00 80.69 808 GLN A CA 1
ATOM 6351 C C . GLN A 1 808 ? -11.822 1.939 -18.698 1.00 80.69 808 GLN A C 1
ATOM 6353 O O . GLN A 1 808 ? -12.997 2.167 -18.985 1.00 80.69 808 GLN A O 1
ATOM 6358 N N . GLY A 1 809 ? -11.481 1.044 -17.769 1.00 76.56 809 GLY A N 1
ATOM 6359 C CA . GLY A 1 809 ? -12.440 0.276 -16.990 1.00 76.56 809 GLY A CA 1
ATOM 6360 C C . GLY A 1 809 ? -13.393 1.181 -16.210 1.00 76.56 809 GLY A C 1
ATOM 6361 O O . GLY A 1 809 ? -12.973 2.191 -15.641 1.00 76.56 809 GLY A O 1
ATOM 6362 N N . ARG A 1 810 ? -14.681 0.828 -16.202 1.00 78.31 810 ARG A N 1
ATOM 6363 C CA . ARG A 1 810 ? -15.731 1.509 -15.433 1.00 78.31 810 ARG A CA 1
ATOM 6364 C C . ARG A 1 810 ? -16.501 0.504 -14.591 1.00 78.31 810 ARG A C 1
ATOM 6366 O O . ARG A 1 810 ? -16.734 -0.622 -15.036 1.00 78.31 810 ARG A O 1
ATOM 6373 N N . ASP A 1 811 ? -16.869 0.895 -13.379 1.00 72.19 811 ASP A N 1
ATOM 6374 C CA . ASP A 1 811 ? -17.706 0.080 -12.503 1.00 72.19 811 ASP A CA 1
ATOM 6375 C C . ASP A 1 811 ? -19.208 0.212 -12.833 1.00 72.19 811 ASP A C 1
ATOM 6377 O O . ASP A 1 811 ? -19.598 0.790 -13.846 1.00 72.19 811 ASP A O 1
ATOM 6381 N N . GLU A 1 812 ? -20.079 -0.369 -12.002 1.00 62.97 812 GLU A N 1
ATOM 6382 C CA . GLU A 1 812 ? -21.533 -0.375 -12.243 1.00 62.97 812 GLU A CA 1
ATOM 6383 C C . GLU A 1 812 ? -22.188 1.006 -12.147 1.00 62.97 812 GLU A C 1
ATOM 6385 O O . GLU A 1 812 ? -23.306 1.178 -12.626 1.00 62.97 812 GLU A O 1
ATOM 6390 N N . LYS A 1 813 ? -21.497 1.981 -11.551 1.00 69.19 813 LYS A N 1
ATOM 6391 C CA . LYS A 1 813 ? -21.929 3.377 -11.459 1.00 69.19 813 LYS A CA 1
ATOM 6392 C C . LYS A 1 813 ? -21.337 4.235 -12.580 1.00 69.19 813 LYS A C 1
ATOM 6394 O O . LYS A 1 813 ? -21.654 5.413 -12.657 1.00 69.19 813 LYS A O 1
ATOM 6399 N N . GLY A 1 814 ? -20.515 3.649 -13.455 1.00 71.25 814 GLY A N 1
ATOM 6400 C CA . GLY A 1 814 ? -19.820 4.368 -14.518 1.00 71.25 814 GLY A CA 1
ATOM 6401 C C . GLY A 1 814 ? -18.534 5.057 -14.058 1.00 71.25 814 GLY A C 1
ATOM 6402 O O . GLY A 1 814 ? -17.995 5.858 -14.817 1.00 71.25 814 GLY A O 1
ATOM 6403 N N . GLU A 1 815 ? -18.019 4.740 -12.865 1.00 72.31 815 GLU A N 1
ATOM 6404 C CA . GLU A 1 815 ? -16.829 5.381 -12.292 1.00 72.31 815 GLU A CA 1
ATOM 6405 C C . GLU A 1 815 ? -15.537 4.624 -12.652 1.00 72.31 815 GLU A C 1
ATOM 6407 O O . GLU A 1 815 ? -15.549 3.389 -12.734 1.00 72.31 815 GLU A O 1
ATOM 6412 N N . PRO A 1 816 ? -14.405 5.319 -12.879 1.00 72.44 816 PRO A N 1
ATOM 6413 C CA . PRO A 1 816 ? -13.113 4.684 -13.130 1.00 72.44 816 PRO A CA 1
ATOM 6414 C C . PRO A 1 816 ? -12.528 4.022 -11.872 1.00 72.44 816 PRO A C 1
ATOM 6416 O O . PRO A 1 816 ? -12.901 4.330 -10.740 1.00 72.44 816 PRO A O 1
ATOM 6419 N N . LEU A 1 817 ? -11.545 3.134 -12.060 1.00 76.25 817 LEU A N 1
ATOM 6420 C CA . LEU A 1 817 ? -10.724 2.643 -10.949 1.00 76.25 817 LEU A CA 1
ATOM 6421 C C . LEU A 1 817 ? -9.913 3.799 -10.343 1.00 76.25 817 LEU A C 1
ATOM 6423 O O . LEU A 1 817 ? -9.206 4.509 -11.060 1.00 76.25 817 LEU A O 1
ATOM 6427 N N . GLY A 1 818 ? -9.967 3.962 -9.019 1.00 77.44 818 GLY A N 1
ATOM 6428 C CA . GLY A 1 818 ? -9.109 4.922 -8.315 1.00 77.44 818 GLY A CA 1
ATOM 6429 C C . GLY A 1 818 ? -7.623 4.556 -8.436 1.00 77.44 818 GLY A C 1
ATOM 6430 O O . GLY A 1 818 ? -7.287 3.386 -8.614 1.00 77.44 818 GLY A O 1
ATOM 6431 N N . ARG A 1 819 ? -6.715 5.533 -8.295 1.00 74.25 819 ARG A N 1
ATOM 6432 C CA . ARG A 1 819 ? -5.259 5.342 -8.494 1.00 74.25 819 ARG A CA 1
ATOM 6433 C C . ARG A 1 819 ? -4.665 4.195 -7.663 1.00 74.25 819 ARG A C 1
ATOM 6435 O O . ARG A 1 819 ? -3.901 3.395 -8.199 1.00 74.25 819 ARG A O 1
ATOM 6442 N N . ASP A 1 820 ? -5.027 4.075 -6.387 1.00 74.69 820 ASP A N 1
ATOM 6443 C CA . ASP A 1 820 ? -4.522 2.996 -5.520 1.00 74.69 820 ASP A CA 1
ATOM 6444 C C . ASP A 1 820 ? -5.030 1.618 -5.949 1.00 74.69 820 ASP A C 1
ATOM 6446 O O . ASP A 1 820 ? -4.310 0.623 -5.873 1.00 74.69 820 ASP A O 1
ATOM 6450 N N . GLU A 1 821 ? -6.279 1.554 -6.412 1.00 79.75 821 GLU A N 1
ATOM 6451 C CA . GLU A 1 821 ? -6.869 0.322 -6.925 1.00 79.75 821 GLU A CA 1
ATOM 6452 C C . GLU A 1 821 ? -6.233 -0.064 -8.263 1.00 79.75 821 GLU A C 1
ATOM 6454 O O . GLU A 1 821 ? -5.835 -1.212 -8.436 1.00 79.75 821 GLU A O 1
ATOM 6459 N N . LEU A 1 822 ? -6.031 0.904 -9.161 1.00 81.19 822 LEU A N 1
ATOM 6460 C CA . LEU A 1 822 ? -5.302 0.726 -10.415 1.00 81.19 822 LEU A CA 1
ATOM 6461 C C . LEU A 1 822 ? -3.875 0.213 -10.169 1.00 81.19 822 LEU A C 1
ATOM 6463 O O . LEU A 1 822 ? -3.447 -0.746 -10.806 1.00 81.19 822 LEU A O 1
ATOM 6467 N N . THR A 1 823 ? -3.162 0.802 -9.205 1.00 80.50 823 THR A N 1
ATOM 6468 C CA . THR A 1 823 ? -1.800 0.388 -8.827 1.00 80.50 823 THR A CA 1
ATOM 6469 C C . THR A 1 823 ? -1.789 -1.032 -8.257 1.00 80.50 823 THR A C 1
ATOM 6471 O O . THR A 1 823 ? -0.926 -1.837 -8.607 1.00 80.50 823 THR A O 1
ATOM 6474 N N . ALA A 1 824 ? -2.768 -1.380 -7.415 1.00 83.50 824 ALA A N 1
ATOM 6475 C CA . ALA A 1 824 ? -2.902 -2.728 -6.866 1.00 83.50 824 ALA A CA 1
ATOM 6476 C C . ALA A 1 824 ? -3.236 -3.775 -7.944 1.00 83.50 824 ALA A C 1
ATOM 6478 O O . ALA A 1 824 ? -2.720 -4.896 -7.886 1.00 83.50 824 ALA A O 1
ATOM 6479 N N . GLU A 1 825 ? -4.064 -3.432 -8.934 1.00 87.31 825 GLU A N 1
ATOM 6480 C CA . GLU A 1 825 ? -4.357 -4.313 -10.069 1.00 87.31 825 GLU A CA 1
ATOM 6481 C C . GLU A 1 825 ? -3.152 -4.446 -11.012 1.00 87.31 825 GLU A C 1
ATOM 6483 O O . GLU A 1 825 ? -2.827 -5.566 -11.399 1.00 87.31 825 GLU A O 1
ATOM 6488 N N . ALA A 1 826 ? -2.417 -3.368 -11.303 1.00 85.19 826 ALA A N 1
ATOM 6489 C CA . ALA A 1 826 ? -1.188 -3.425 -12.103 1.00 85.19 826 ALA A CA 1
ATOM 6490 C C . ALA A 1 826 ? -0.106 -4.292 -11.428 1.00 85.19 826 ALA A C 1
ATOM 6492 O O . ALA A 1 826 ? 0.495 -5.156 -12.066 1.00 85.19 826 ALA A O 1
ATOM 6493 N N . LEU A 1 827 ? 0.074 -4.150 -10.108 1.00 86.88 827 LEU A N 1
ATOM 6494 C CA . LEU A 1 827 ? 0.937 -5.037 -9.323 1.00 86.88 827 LEU A CA 1
ATOM 6495 C C . LEU A 1 827 ? 0.449 -6.492 -9.377 1.00 86.88 827 LEU A C 1
ATOM 6497 O O . LEU A 1 827 ? 1.247 -7.411 -9.546 1.00 86.88 827 LEU A O 1
ATOM 6501 N N . THR A 1 828 ? -0.862 -6.717 -9.251 1.00 88.94 828 THR A N 1
ATOM 6502 C CA . THR A 1 828 ? -1.448 -8.064 -9.349 1.00 88.94 828 THR A CA 1
ATOM 6503 C C . THR A 1 828 ? -1.156 -8.693 -10.713 1.00 88.94 828 THR A C 1
ATOM 6505 O O . THR A 1 828 ? -0.839 -9.881 -10.772 1.00 88.94 828 THR A O 1
ATOM 6508 N N . GLN A 1 829 ? -1.221 -7.912 -11.793 1.00 89.06 829 GLN A N 1
ATOM 6509 C CA . GLN A 1 829 ? -0.908 -8.368 -13.146 1.00 89.06 829 GLN A CA 1
ATOM 6510 C C . GLN A 1 829 ? 0.575 -8.683 -13.324 1.00 89.06 829 GLN A C 1
ATOM 6512 O O . GLN A 1 829 ? 0.877 -9.751 -13.848 1.00 89.06 829 GLN A O 1
ATOM 6517 N N . LEU A 1 830 ? 1.477 -7.828 -12.830 1.00 89.38 830 LEU A N 1
ATOM 6518 C CA . LEU A 1 830 ? 2.918 -8.092 -12.829 1.00 89.38 830 LEU A CA 1
ATOM 6519 C C . LEU A 1 830 ? 3.227 -9.440 -12.162 1.00 89.38 830 LEU A C 1
ATOM 6521 O O . LEU A 1 830 ? 3.863 -10.287 -12.775 1.00 89.38 830 LEU A O 1
ATOM 6525 N N . ILE A 1 831 ? 2.721 -9.666 -10.943 1.00 89.06 831 ILE A N 1
ATOM 6526 C CA . ILE A 1 831 ? 2.947 -10.908 -10.181 1.00 89.06 831 ILE A CA 1
ATOM 6527 C C . ILE A 1 831 ? 2.365 -12.121 -10.910 1.00 89.06 831 ILE A C 1
ATOM 6529 O O . ILE A 1 831 ? 3.018 -13.153 -11.039 1.00 89.06 831 ILE A O 1
ATOM 6533 N N . ALA A 1 832 ? 1.103 -12.030 -11.336 1.00 90.75 832 ALA A N 1
ATOM 6534 C CA . ALA A 1 832 ? 0.399 -13.171 -11.905 1.00 90.75 832 ALA A CA 1
ATOM 6535 C C . ALA A 1 832 ? 0.917 -13.535 -13.303 1.00 90.75 832 ALA A C 1
ATOM 6537 O O . ALA A 1 832 ? 0.960 -14.718 -13.636 1.00 90.75 832 ALA A O 1
ATOM 6538 N N . GLY A 1 833 ? 1.283 -12.536 -14.109 1.00 90.38 833 GLY A N 1
ATOM 6539 C CA . GLY A 1 833 ? 1.665 -12.702 -15.507 1.00 90.38 833 GLY A CA 1
ATOM 6540 C C . GLY A 1 833 ? 3.121 -13.103 -15.726 1.00 90.38 833 GLY A C 1
ATOM 6541 O O . GLY A 1 833 ? 3.382 -13.799 -16.706 1.00 90.38 833 GLY A O 1
ATOM 6542 N N . SER A 1 834 ? 4.047 -12.733 -14.831 1.00 92.94 834 SER A N 1
ATOM 6543 C CA . SER A 1 834 ? 5.458 -13.110 -14.975 1.00 92.94 834 SER A CA 1
ATOM 6544 C C . SER A 1 834 ? 5.723 -14.547 -14.518 1.00 92.94 834 SER A C 1
ATOM 6546 O O . SER A 1 834 ? 5.982 -15.428 -15.334 1.00 92.94 834 SER A O 1
ATOM 6548 N N . ASP A 1 835 ? 5.585 -14.795 -13.216 1.00 90.81 835 ASP A N 1
ATOM 6549 C CA . ASP A 1 835 ? 6.045 -16.004 -12.522 1.00 90.81 835 ASP A CA 1
ATOM 6550 C C . ASP A 1 835 ? 5.317 -17.273 -13.007 1.00 90.81 835 ASP A C 1
ATOM 6552 O O . ASP A 1 835 ? 5.901 -18.343 -13.123 1.00 90.81 835 ASP A O 1
ATOM 6556 N N . THR A 1 836 ? 4.029 -17.195 -13.363 1.00 94.75 836 THR A N 1
ATOM 6557 C CA . THR A 1 836 ? 3.322 -18.379 -13.893 1.00 94.75 836 THR A CA 1
ATOM 6558 C C . THR A 1 836 ? 3.762 -18.735 -15.314 1.00 94.75 836 THR A C 1
ATOM 6560 O O . THR A 1 836 ? 3.954 -19.916 -15.616 1.00 94.75 836 THR A O 1
ATOM 6563 N N . THR A 1 837 ? 3.950 -17.735 -16.178 1.00 95.94 837 THR A N 1
ATOM 6564 C CA . THR A 1 837 ? 4.284 -17.929 -17.595 1.00 95.94 837 THR A CA 1
ATOM 6565 C C . THR A 1 837 ? 5.726 -18.399 -17.767 1.00 95.94 837 THR A C 1
ATOM 6567 O O . THR A 1 837 ? 5.969 -19.313 -18.559 1.00 95.94 837 THR A O 1
ATOM 6570 N N . SER A 1 838 ? 6.673 -17.841 -17.004 1.00 96.31 838 SER A N 1
ATOM 6571 C CA . SER A 1 838 ? 8.081 -18.254 -17.056 1.00 96.31 838 SER A CA 1
ATOM 6572 C C . SER A 1 838 ? 8.262 -19.704 -16.606 1.00 96.31 838 SER A C 1
ATOM 6574 O O . SER A 1 838 ? 8.846 -20.505 -17.337 1.00 96.31 838 SER A O 1
ATOM 6576 N N . ASN A 1 839 ? 7.674 -20.077 -15.463 1.00 95.62 839 ASN A N 1
ATOM 6577 C CA . ASN A 1 839 ? 7.732 -21.441 -14.933 1.00 95.62 839 ASN A CA 1
ATOM 6578 C C . ASN A 1 839 ? 7.070 -22.448 -15.888 1.00 95.62 839 ASN A C 1
ATOM 6580 O O . ASN A 1 839 ? 7.632 -23.511 -16.147 1.00 95.62 839 ASN A O 1
ATOM 6584 N N . SER A 1 840 ? 5.920 -22.093 -16.477 1.00 97.50 840 SER A N 1
ATOM 6585 C CA . SER A 1 840 ? 5.237 -22.953 -17.457 1.00 97.50 840 SER A CA 1
ATOM 6586 C C . SER A 1 840 ? 6.051 -23.130 -18.738 1.00 97.50 840 SER A C 1
ATOM 6588 O O . SER A 1 840 ? 6.100 -24.230 -19.277 1.00 97.50 840 SER A O 1
ATOM 6590 N N . SER A 1 841 ? 6.701 -22.069 -19.226 1.00 98.12 841 SER A N 1
ATOM 6591 C CA . SER A 1 841 ? 7.520 -22.118 -20.447 1.00 98.12 841 SER A CA 1
ATOM 6592 C C . SER A 1 841 ? 8.800 -22.932 -20.235 1.00 98.12 841 SER A C 1
ATOM 6594 O O . SER A 1 841 ? 9.175 -23.723 -21.098 1.00 98.12 841 SER A O 1
ATOM 6596 N N . CYS A 1 842 ? 9.417 -22.807 -19.056 1.00 97.50 842 CYS A N 1
ATOM 6597 C CA . CYS A 1 842 ? 10.554 -23.627 -18.643 1.00 97.50 842 CYS A CA 1
ATOM 6598 C C . CYS A 1 842 ? 10.172 -25.114 -18.557 1.00 97.50 842 CYS A C 1
ATOM 6600 O O . CYS A 1 842 ? 10.825 -25.961 -19.168 1.00 97.50 842 CYS A O 1
ATOM 6602 N N . ALA A 1 843 ? 9.056 -25.431 -17.891 1.00 97.56 843 ALA A N 1
ATOM 6603 C CA . ALA A 1 843 ? 8.547 -26.798 -17.818 1.00 97.56 843 ALA A CA 1
ATOM 6604 C C . ALA A 1 843 ? 8.170 -27.358 -19.200 1.00 97.56 843 ALA A C 1
ATOM 6606 O O . ALA A 1 843 ? 8.424 -28.529 -19.478 1.00 97.56 843 ALA A O 1
ATOM 6607 N N . LEU A 1 844 ? 7.599 -26.531 -20.080 1.00 98.31 844 LEU A N 1
ATOM 6608 C CA . LEU A 1 844 ? 7.249 -26.918 -21.446 1.00 98.31 844 LEU A CA 1
ATOM 6609 C C . LEU A 1 844 ? 8.494 -27.330 -22.233 1.00 98.31 844 LEU A C 1
ATOM 6611 O O . LEU A 1 844 ? 8.506 -28.413 -22.813 1.00 98.31 844 LEU A O 1
ATOM 6615 N N . LEU A 1 845 ? 9.556 -26.517 -22.192 1.00 98.12 845 LEU A N 1
ATOM 6616 C CA . LEU A 1 845 ? 10.835 -26.858 -22.816 1.00 98.12 845 LEU A CA 1
ATOM 6617 C C . LEU A 1 845 ? 11.394 -28.161 -22.242 1.00 98.12 845 LEU A C 1
ATOM 6619 O O . LEU A 1 845 ? 11.726 -29.067 -23.004 1.00 98.12 845 LEU A O 1
ATOM 6623 N N . TYR A 1 846 ? 11.443 -28.286 -20.913 1.00 98.06 846 TYR A N 1
ATOM 6624 C CA . TYR A 1 846 ? 11.944 -29.489 -20.249 1.00 98.06 846 TYR A CA 1
ATOM 6625 C C . TYR A 1 846 ? 11.227 -30.756 -20.726 1.00 98.06 846 TYR A C 1
ATOM 6627 O O . TYR A 1 846 ? 11.869 -31.725 -21.132 1.00 98.06 846 TYR A O 1
ATOM 6635 N N . HIS A 1 847 ? 9.894 -30.746 -20.715 1.00 97.75 847 HIS A N 1
ATOM 6636 C CA . HIS A 1 847 ? 9.102 -31.912 -21.086 1.00 97.75 847 HIS A CA 1
ATOM 6637 C C . HIS A 1 847 ? 9.157 -32.224 -22.586 1.00 97.75 847 HIS A C 1
ATOM 6639 O O . HIS A 1 847 ? 9.232 -33.400 -22.943 1.00 97.75 847 HIS A O 1
ATOM 6645 N N . ILE A 1 848 ? 9.185 -31.211 -23.459 1.00 97.94 848 ILE A N 1
ATOM 6646 C CA . ILE A 1 848 ? 9.329 -31.410 -24.909 1.00 97.94 848 ILE A CA 1
ATOM 6647 C C . ILE A 1 848 ? 10.678 -32.049 -25.240 1.00 97.94 848 ILE A C 1
ATOM 6649 O O . ILE A 1 848 ? 10.720 -33.038 -25.967 1.00 97.94 848 ILE A O 1
ATOM 6653 N N . VAL A 1 849 ? 11.775 -31.501 -24.709 1.00 97.12 849 VAL A N 1
ATOM 6654 C CA . VAL A 1 849 ? 13.131 -31.956 -25.055 1.00 97.12 849 VAL A CA 1
ATOM 6655 C C . VAL A 1 849 ? 13.427 -33.327 -24.443 1.00 97.12 849 VAL A C 1
ATOM 6657 O O . VAL A 1 849 ? 14.097 -34.147 -25.067 1.00 97.12 849 VAL A O 1
ATOM 6660 N N . ARG A 1 850 ? 12.909 -33.613 -23.242 1.00 96.19 850 ARG A N 1
ATOM 6661 C CA . ARG A 1 850 ? 13.113 -34.908 -22.574 1.00 96.19 850 ARG A CA 1
ATOM 6662 C C . ARG A 1 850 ? 12.342 -36.055 -23.225 1.00 96.19 850 ARG A C 1
ATOM 6664 O O . ARG A 1 850 ? 12.751 -37.206 -23.084 1.00 96.19 850 ARG A O 1
ATOM 6671 N N . THR A 1 851 ? 11.215 -35.769 -23.874 1.00 96.81 851 THR A N 1
ATOM 6672 C CA . THR A 1 851 ? 10.294 -36.809 -24.346 1.00 96.81 851 THR A CA 1
ATOM 6673 C C . THR A 1 851 ? 10.599 -37.180 -25.800 1.00 96.81 851 THR A C 1
ATOM 6675 O O . THR A 1 851 ? 10.472 -36.328 -26.685 1.00 96.81 851 THR A O 1
ATOM 6678 N N . PRO A 1 852 ? 10.979 -38.442 -26.088 1.00 95.56 852 PRO A N 1
ATOM 6679 C CA . PRO A 1 852 ? 11.333 -38.862 -27.440 1.00 95.56 852 PRO A CA 1
ATOM 6680 C C . PRO A 1 852 ? 10.225 -38.576 -28.462 1.00 95.56 852 PRO A C 1
ATOM 6682 O O . PRO A 1 852 ? 9.053 -38.842 -28.213 1.00 95.56 852 PRO A O 1
ATOM 6685 N N . GLY A 1 853 ? 10.599 -38.042 -29.627 1.00 95.94 853 GLY A N 1
ATOM 6686 C CA . GLY A 1 853 ? 9.688 -37.785 -30.750 1.00 95.94 853 GLY A CA 1
ATOM 6687 C C . GLY A 1 853 ? 8.840 -36.510 -30.646 1.00 95.94 853 GLY A C 1
ATOM 6688 O O . GLY A 1 853 ? 8.446 -35.978 -31.683 1.00 95.94 853 GLY A O 1
ATOM 6689 N N . VAL A 1 854 ? 8.621 -35.961 -29.444 1.00 98.00 854 VAL A N 1
ATOM 6690 C CA . VAL A 1 854 ? 7.771 -34.769 -29.250 1.00 98.00 854 VAL A CA 1
ATOM 6691 C C . VAL A 1 854 ? 8.356 -33.540 -29.947 1.00 98.00 854 VAL A C 1
ATOM 6693 O O . VAL A 1 854 ? 7.656 -32.877 -30.710 1.00 98.00 854 VAL A O 1
ATOM 6696 N N . MET A 1 855 ? 9.647 -33.255 -29.734 1.00 96.31 855 MET A N 1
ATOM 6697 C CA . MET A 1 855 ? 10.328 -32.112 -30.361 1.00 96.31 855 MET A CA 1
ATOM 6698 C C . MET A 1 855 ? 10.264 -32.165 -31.894 1.00 96.31 855 MET A C 1
ATOM 6700 O O . MET A 1 855 ? 9.973 -31.156 -32.530 1.00 96.31 855 MET A O 1
ATOM 6704 N N . GLN A 1 856 ? 10.490 -33.343 -32.485 1.00 96.62 856 GLN A N 1
ATOM 6705 C CA . GLN A 1 856 ? 10.463 -33.529 -33.938 1.00 96.62 856 GLN A CA 1
ATOM 6706 C C . GLN A 1 856 ? 9.062 -33.275 -34.508 1.00 96.62 856 GLN A C 1
ATOM 6708 O O . GLN A 1 856 ? 8.912 -32.509 -35.456 1.00 96.62 856 GLN A O 1
ATOM 6713 N N . LYS A 1 857 ? 8.029 -33.855 -33.887 1.00 97.75 857 LYS A N 1
ATOM 6714 C CA . LYS A 1 857 ? 6.633 -33.692 -34.313 1.00 97.75 857 LYS A CA 1
ATOM 6715 C C . LYS A 1 857 ? 6.155 -32.241 -34.184 1.00 97.75 857 LYS A C 1
ATOM 6717 O O . LYS A 1 857 ? 5.446 -31.755 -35.059 1.00 97.75 857 LYS A O 1
ATOM 6722 N N . LEU A 1 858 ? 6.574 -31.527 -33.133 1.00 97.75 858 LEU A N 1
ATOM 6723 C CA . LEU A 1 858 ? 6.304 -30.091 -32.991 1.00 97.75 858 LEU A CA 1
ATOM 6724 C C . LEU A 1 858 ? 7.032 -29.258 -34.047 1.00 97.75 858 LEU A C 1
ATOM 6726 O O . LEU A 1 858 ? 6.431 -28.355 -34.620 1.00 97.75 858 LEU A O 1
ATOM 6730 N N . TYR A 1 859 ? 8.307 -29.553 -34.308 1.00 97.12 859 TYR A N 1
ATOM 6731 C CA . TYR A 1 859 ? 9.079 -28.863 -35.339 1.00 97.12 859 TYR A CA 1
ATOM 6732 C C . TYR A 1 859 ? 8.416 -29.004 -36.715 1.00 97.12 859 TYR A C 1
ATOM 6734 O O . TYR A 1 859 ? 8.193 -28.001 -37.387 1.00 97.12 859 TYR A O 1
ATOM 6742 N N . GLU A 1 860 ? 8.014 -30.220 -37.092 1.00 97.44 860 GLU A N 1
ATOM 6743 C CA . GLU A 1 860 ? 7.283 -30.492 -38.336 1.00 97.44 860 GLU A CA 1
ATOM 6744 C C . GLU A 1 860 ? 5.940 -29.748 -38.401 1.00 97.44 860 GLU A C 1
ATOM 6746 O O . GLU A 1 860 ? 5.650 -29.099 -39.407 1.00 97.44 860 GLU A O 1
ATOM 6751 N N . GLU A 1 861 ? 5.142 -29.785 -37.326 1.00 97.75 861 GLU A N 1
ATOM 6752 C CA . GLU A 1 861 ? 3.852 -29.084 -37.249 1.00 97.75 861 GLU A CA 1
ATOM 6753 C C . GLU A 1 861 ? 4.014 -27.561 -37.404 1.00 97.75 861 GLU A C 1
ATOM 6755 O O . GLU A 1 861 ? 3.246 -26.923 -38.126 1.00 97.75 861 GLU A O 1
ATOM 6760 N N . ILE A 1 862 ? 5.028 -26.970 -36.767 1.00 97.44 862 ILE A N 1
ATOM 6761 C CA . ILE A 1 862 ? 5.291 -25.527 -36.827 1.00 97.44 862 ILE A CA 1
ATOM 6762 C C . ILE A 1 862 ? 5.837 -25.126 -38.204 1.00 97.44 862 ILE A C 1
ATOM 6764 O O . ILE A 1 862 ? 5.366 -24.150 -38.789 1.00 97.44 862 ILE A O 1
ATOM 6768 N N . CYS A 1 863 ? 6.801 -25.869 -38.753 1.00 95.69 863 CYS A N 1
ATOM 6769 C CA . CYS A 1 863 ? 7.387 -25.586 -40.067 1.00 95.69 863 CYS A CA 1
ATOM 6770 C C . CYS A 1 863 ? 6.389 -25.754 -41.223 1.00 95.69 863 CYS A C 1
ATOM 6772 O O . CYS A 1 863 ? 6.572 -25.135 -42.268 1.00 95.69 863 CYS A O 1
ATOM 6774 N N . ALA A 1 864 ? 5.321 -26.539 -41.045 1.00 96.12 864 ALA A N 1
ATOM 6775 C CA . ALA A 1 864 ? 4.261 -26.675 -42.042 1.00 96.12 864 ALA A CA 1
ATOM 6776 C C . ALA A 1 864 ? 3.427 -25.392 -42.236 1.00 96.12 864 ALA A C 1
ATOM 6778 O O . ALA A 1 864 ? 2.806 -25.231 -43.287 1.00 96.12 864 ALA A O 1
ATOM 6779 N N . VAL A 1 865 ? 3.394 -24.491 -41.246 1.00 95.56 865 VAL A N 1
ATOM 6780 C CA . VAL A 1 865 ? 2.568 -23.267 -41.282 1.00 95.56 865 VAL A CA 1
ATOM 6781 C C . VAL A 1 865 ? 3.367 -21.970 -41.156 1.00 95.56 865 VAL A C 1
ATOM 6783 O O . VAL A 1 865 ? 2.898 -20.931 -41.614 1.00 95.56 865 VAL A O 1
ATOM 6786 N N . VAL A 1 866 ? 4.563 -22.002 -40.559 1.00 94.00 866 VAL A N 1
ATOM 6787 C CA . VAL A 1 866 ? 5.422 -20.822 -40.388 1.00 94.00 866 VAL A CA 1
ATOM 6788 C C . VAL A 1 866 ? 6.505 -20.806 -41.475 1.00 94.00 866 VAL A C 1
ATOM 6790 O O . VAL A 1 866 ? 7.370 -21.687 -41.458 1.00 94.00 866 VAL A O 1
ATOM 6793 N N . PRO A 1 867 ? 6.529 -19.798 -42.372 1.00 92.25 867 PRO A N 1
ATOM 6794 C CA . PRO A 1 867 ? 7.542 -19.686 -43.422 1.00 92.25 867 PRO A CA 1
ATOM 6795 C C . PRO A 1 867 ? 8.983 -19.687 -42.892 1.00 92.25 867 PRO A C 1
ATOM 6797 O O . PRO A 1 867 ? 9.258 -19.270 -41.762 1.00 92.25 867 PRO A O 1
ATOM 6800 N N . GLU A 1 868 ? 9.929 -20.151 -43.709 1.00 87.62 868 GLU A N 1
ATOM 6801 C CA . GLU A 1 868 ? 11.336 -20.315 -43.318 1.00 87.62 868 GLU A CA 1
ATOM 6802 C C . GLU A 1 868 ? 11.982 -18.990 -42.876 1.00 87.62 868 GLU A C 1
ATOM 6804 O O . GLU A 1 868 ? 12.627 -18.943 -41.826 1.00 87.62 868 GLU A O 1
ATOM 6809 N N . ASP A 1 869 ? 11.706 -17.902 -43.595 1.00 89.31 869 ASP A N 1
ATOM 6810 C CA . ASP A 1 869 ? 12.211 -16.544 -43.362 1.00 89.31 869 ASP A CA 1
ATOM 6811 C C . ASP A 1 869 ? 11.593 -15.844 -42.138 1.00 89.31 869 ASP A C 1
ATOM 6813 O O . ASP A 1 869 ? 12.150 -14.873 -41.620 1.00 89.31 869 ASP A O 1
ATOM 6817 N N . VAL A 1 870 ? 10.478 -16.357 -41.613 1.00 92.88 870 VAL A N 1
ATOM 6818 C CA . VAL A 1 870 ? 9.815 -15.802 -40.428 1.00 92.88 870 VAL A CA 1
ATOM 6819 C C . VAL A 1 870 ? 10.506 -16.294 -39.154 1.00 92.88 870 VAL A C 1
ATOM 6821 O O . VAL A 1 870 ? 10.385 -17.456 -38.761 1.00 92.88 870 VAL A O 1
ATOM 6824 N N . ALA A 1 871 ? 11.221 -15.396 -38.472 1.00 90.19 871 ALA A N 1
ATOM 6825 C CA . ALA A 1 871 ? 11.916 -15.711 -37.221 1.00 90.19 871 ALA A CA 1
ATOM 6826 C C . ALA A 1 871 ? 10.966 -15.882 -36.021 1.00 90.19 871 ALA A C 1
ATOM 6828 O O . ALA A 1 871 ? 11.190 -16.757 -35.188 1.00 90.19 871 ALA A O 1
ATOM 6829 N N . ILE A 1 872 ? 9.912 -15.061 -35.945 1.00 96.38 872 ILE A N 1
ATOM 6830 C CA . ILE A 1 872 ? 8.907 -15.073 -34.872 1.00 96.38 872 ILE A CA 1
ATOM 6831 C C . ILE A 1 872 ? 7.527 -15.171 -35.521 1.00 96.38 872 ILE A C 1
ATOM 6833 O O . ILE A 1 872 ? 7.148 -14.226 -36.226 1.00 96.38 872 ILE A O 1
ATOM 6837 N N . PRO A 1 873 ? 6.771 -16.260 -35.302 1.00 95.50 873 PRO A N 1
ATOM 6838 C CA . PRO A 1 873 ? 5.437 -16.405 -35.868 1.00 95.50 873 PRO A CA 1
ATOM 6839 C C . PRO A 1 873 ? 4.456 -15.387 -35.277 1.00 95.50 873 PRO A C 1
ATOM 6841 O O . PRO A 1 873 ? 4.613 -14.935 -34.141 1.00 95.50 873 PRO A O 1
ATOM 6844 N N . ASP A 1 874 ? 3.434 -15.027 -36.049 1.00 95.00 874 ASP A N 1
ATOM 6845 C CA . ASP A 1 874 ? 2.248 -14.359 -35.515 1.00 95.00 874 ASP A CA 1
ATOM 6846 C C . ASP A 1 874 ? 1.337 -15.354 -34.780 1.00 95.00 874 ASP A C 1
ATOM 6848 O O . ASP A 1 874 ? 1.426 -16.572 -34.974 1.00 95.00 874 ASP A O 1
ATOM 6852 N N . TYR A 1 875 ? 0.454 -14.847 -33.920 1.00 96.56 875 TYR A N 1
ATOM 6853 C CA . TYR A 1 875 ? -0.423 -15.715 -33.135 1.00 96.56 875 TYR A CA 1
ATOM 6854 C C . TYR A 1 875 ? -1.446 -16.454 -34.000 1.00 96.56 875 TYR A C 1
ATOM 6856 O O . TYR A 1 875 ? -1.769 -17.607 -33.707 1.00 96.56 875 TYR A O 1
ATOM 6864 N N . GLU A 1 876 ? -1.947 -15.828 -35.066 1.00 95.25 876 GLU A N 1
ATOM 6865 C CA . GLU A 1 876 ? -2.937 -16.436 -35.959 1.00 95.25 876 GLU A CA 1
ATOM 6866 C C . GLU A 1 876 ? -2.392 -17.706 -36.625 1.00 95.25 876 GLU A C 1
ATOM 6868 O O . GLU A 1 876 ? -3.113 -18.703 -36.704 1.00 95.25 876 GLU A O 1
ATOM 6873 N N . SER A 1 877 ? -1.110 -17.710 -36.991 1.00 93.88 877 SER A N 1
ATOM 6874 C CA . SER A 1 877 ? -0.407 -18.861 -37.565 1.00 93.88 877 SER A CA 1
ATOM 6875 C C . SER A 1 877 ? -0.273 -20.041 -36.596 1.00 93.88 877 SER A C 1
ATOM 6877 O O . SER A 1 877 ? -0.277 -21.192 -37.028 1.00 93.88 877 SER A O 1
ATOM 6879 N N . VAL A 1 878 ? -0.173 -19.793 -35.282 1.00 96.25 878 VAL A N 1
ATOM 6880 C CA . VAL A 1 878 ? 0.129 -20.847 -34.287 1.00 96.25 878 VAL A CA 1
ATOM 6881 C C . VAL A 1 878 ? -1.032 -21.202 -33.354 1.00 96.25 878 VAL A C 1
ATOM 6883 O O . VAL A 1 878 ? -0.983 -22.224 -32.667 1.00 96.25 878 VAL A O 1
ATOM 6886 N N . LYS A 1 879 ? -2.103 -20.398 -33.301 1.00 94.88 879 LYS A N 1
ATOM 6887 C CA . LYS A 1 879 ? -3.216 -20.596 -32.347 1.00 94.88 879 LYS A CA 1
ATOM 6888 C C . LYS A 1 879 ? -3.997 -21.896 -32.557 1.00 94.88 879 LYS A C 1
ATOM 6890 O O . LYS A 1 879 ? -4.610 -22.386 -31.608 1.00 94.88 879 LYS A O 1
ATOM 6895 N N . HIS A 1 880 ? -3.979 -22.437 -33.775 1.00 93.62 880 HIS A N 1
ATOM 6896 C CA . HIS A 1 880 ? -4.728 -23.632 -34.172 1.00 93.62 880 HIS A CA 1
ATOM 6897 C C . HIS A 1 880 ? -3.866 -24.887 -34.324 1.00 93.62 880 HIS A C 1
ATOM 6899 O O . HIS A 1 880 ? -4.380 -25.894 -34.795 1.00 93.62 880 HIS A O 1
ATOM 6905 N N . LEU A 1 881 ? -2.598 -24.849 -33.904 1.00 97.69 881 LEU A N 1
ATOM 6906 C CA . LEU A 1 881 ? -1.720 -26.016 -33.937 1.00 97.69 881 LEU A CA 1
ATOM 6907 C C . LEU A 1 881 ? -2.122 -27.022 -32.843 1.00 97.69 881 LEU A C 1
ATOM 6909 O O . LEU A 1 881 ? -1.943 -26.726 -31.651 1.00 97.69 881 LEU A O 1
ATOM 6913 N N . PRO A 1 882 ? -2.726 -28.172 -33.206 1.00 97.00 882 PRO A N 1
ATOM 6914 C CA . PRO A 1 882 ? -3.296 -29.088 -32.230 1.00 97.00 882 PRO A CA 1
ATOM 6915 C C . PRO A 1 882 ? -2.220 -29.711 -31.344 1.00 97.00 882 PRO A C 1
ATOM 6917 O O . PRO A 1 882 ? -2.390 -29.724 -30.124 1.00 97.00 882 PRO A O 1
ATOM 6920 N N . TYR A 1 883 ? -1.099 -30.169 -31.907 1.00 98.31 883 TYR A N 1
ATOM 6921 C CA . TYR A 1 883 ? -0.078 -30.868 -31.134 1.00 98.31 883 TYR A CA 1
ATOM 6922 C C . TYR A 1 883 ? 0.682 -29.927 -30.195 1.00 98.31 883 TYR A C 1
ATOM 6924 O O . TYR A 1 883 ? 0.914 -30.274 -29.034 1.00 98.31 883 TYR A O 1
ATOM 6932 N N . LEU A 1 884 ? 0.962 -28.694 -30.622 1.00 98.50 884 LEU A N 1
ATOM 6933 C CA . LEU A 1 884 ? 1.440 -27.631 -29.734 1.00 98.50 884 LEU A CA 1
ATOM 6934 C C . LEU A 1 884 ? 0.461 -27.372 -28.580 1.00 98.50 884 LEU A C 1
ATOM 6936 O O . LEU A 1 884 ? 0.872 -27.287 -27.419 1.00 98.50 884 LEU A O 1
ATOM 6940 N N . GLY A 1 885 ? -0.839 -27.286 -28.874 1.00 98.12 885 GLY A N 1
ATOM 6941 C CA . GLY A 1 885 ? -1.882 -27.150 -27.856 1.00 98.12 885 GLY A CA 1
ATOM 6942 C C . GLY A 1 885 ? -1.907 -28.322 -26.870 1.00 98.12 885 GLY A C 1
ATOM 6943 O O . GLY A 1 885 ? -2.031 -28.108 -25.663 1.00 98.12 885 GLY A O 1
ATOM 6944 N N . HIS A 1 886 ? -1.738 -29.547 -27.366 1.00 98.50 886 HIS A N 1
ATOM 6945 C CA . HIS A 1 886 ? -1.654 -30.759 -26.556 1.00 98.50 886 HIS A CA 1
ATOM 6946 C C . HIS A 1 886 ? -0.428 -30.749 -25.639 1.00 98.50 886 HIS A C 1
ATOM 6948 O O . HIS A 1 886 ? -0.557 -31.034 -24.451 1.00 98.50 886 HIS A O 1
ATOM 6954 N N . CYS A 1 887 ? 0.741 -30.359 -26.152 1.00 98.69 887 CYS A N 1
ATOM 6955 C CA . CYS A 1 887 ? 1.964 -30.257 -25.358 1.00 98.69 887 CYS A CA 1
ATOM 6956 C C . CYS A 1 887 ? 1.821 -29.221 -24.240 1.00 98.69 887 CYS A C 1
ATOM 6958 O O . CYS A 1 887 ? 2.147 -29.513 -23.095 1.00 98.69 887 CYS A O 1
ATOM 6960 N N . ILE A 1 888 ? 1.263 -28.043 -24.541 1.00 98.56 888 ILE A N 1
AT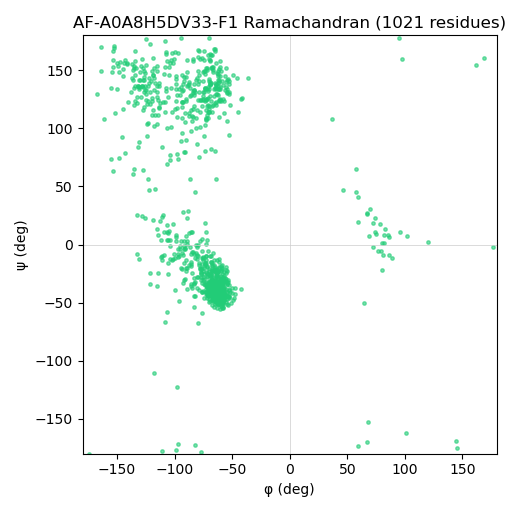OM 6961 C CA . ILE A 1 888 ? 0.998 -27.003 -23.536 1.00 98.56 888 ILE A CA 1
ATOM 6962 C C . ILE A 1 888 ? 0.050 -27.520 -22.451 1.00 98.56 888 ILE A C 1
ATOM 6964 O O . ILE A 1 888 ? 0.328 -27.358 -21.262 1.00 98.56 888 ILE A O 1
ATOM 6968 N N . ASN A 1 889 ? -1.059 -28.150 -22.838 1.00 98.44 889 ASN A N 1
ATOM 6969 C CA . ASN A 1 889 ? -2.023 -28.668 -21.874 1.00 98.44 889 ASN A CA 1
ATOM 6970 C C . ASN A 1 889 ? -1.427 -29.797 -21.020 1.00 98.44 889 ASN A C 1
ATOM 6972 O O . ASN A 1 889 ? -1.628 -29.809 -19.805 1.00 98.44 889 ASN A O 1
ATOM 6976 N N . GLU A 1 890 ? -0.646 -30.699 -21.620 1.00 98.56 890 GLU A N 1
ATOM 6977 C CA . GLU A 1 890 ? 0.030 -31.772 -20.891 1.00 98.56 890 GLU A CA 1
ATOM 6978 C C . GLU A 1 890 ? 1.082 -31.224 -19.928 1.00 98.56 890 GLU A C 1
ATOM 6980 O O . GLU A 1 890 ? 1.176 -31.690 -18.791 1.00 98.56 890 GLU A O 1
ATOM 6985 N N . THR A 1 891 ? 1.809 -30.176 -20.323 1.00 98.44 891 THR A N 1
ATOM 6986 C CA . THR A 1 891 ? 2.733 -29.471 -19.430 1.00 98.44 891 THR A CA 1
ATOM 6987 C C . THR A 1 891 ? 1.978 -28.860 -18.261 1.00 98.44 891 THR A C 1
ATOM 6989 O O . THR A 1 891 ? 2.384 -29.041 -17.120 1.00 98.44 891 THR A O 1
ATOM 6992 N N . LEU A 1 892 ? 0.860 -28.175 -18.506 1.00 98.19 892 LEU A N 1
ATOM 6993 C CA . LEU A 1 892 ? 0.057 -27.567 -17.442 1.00 98.19 892 LEU A CA 1
ATOM 6994 C C . LEU A 1 892 ? -0.629 -28.601 -16.537 1.00 98.19 892 LEU A C 1
ATOM 6996 O O . LEU A 1 892 ? -0.989 -28.262 -15.411 1.00 98.19 892 LEU A O 1
ATOM 7000 N N . ARG A 1 893 ? -0.806 -29.844 -17.000 1.00 98.06 893 ARG A N 1
ATOM 7001 C CA . ARG A 1 893 ? -1.274 -30.965 -16.177 1.00 98.06 893 ARG A CA 1
ATOM 7002 C C . ARG A 1 893 ? -0.146 -31.471 -15.277 1.00 98.06 893 ARG A C 1
ATOM 7004 O O . ARG A 1 893 ? -0.265 -31.432 -14.058 1.00 98.06 893 ARG A O 1
ATOM 7011 N N . ILE A 1 894 ? 0.967 -31.910 -15.864 1.00 96.06 894 ILE A N 1
ATOM 7012 C CA . ILE A 1 894 ? 2.078 -32.529 -15.119 1.00 96.06 894 ILE A CA 1
ATOM 7013 C C . ILE A 1 894 ? 2.875 -31.511 -14.278 1.00 96.06 894 ILE A C 1
ATOM 7015 O O . ILE A 1 894 ? 3.528 -31.839 -13.283 1.00 96.06 894 ILE A O 1
ATOM 7019 N N . HIS A 1 895 ? 2.835 -30.245 -14.686 1.00 95.69 895 HIS A N 1
ATOM 7020 C CA . HIS A 1 895 ? 3.504 -29.115 -14.063 1.00 95.69 895 HIS A CA 1
ATOM 7021 C C . HIS A 1 895 ? 2.551 -27.918 -13.986 1.00 95.69 895 HIS A C 1
ATOM 7023 O O . HIS A 1 895 ? 2.809 -26.846 -14.529 1.00 95.69 895 HIS A O 1
ATOM 7029 N N . SER A 1 896 ? 1.428 -28.087 -13.282 1.00 93.94 896 SER A N 1
ATOM 7030 C CA . SER A 1 896 ? 0.569 -26.948 -12.949 1.00 93.94 896 SER A CA 1
ATOM 7031 C C . SER A 1 896 ? 1.354 -25.928 -12.111 1.00 93.94 896 SER A C 1
ATOM 7033 O O . SER A 1 896 ? 1.829 -26.287 -11.025 1.00 93.94 896 SER A O 1
ATOM 7035 N N . PRO A 1 897 ? 1.450 -24.651 -12.540 1.00 89.38 897 PRO A N 1
ATOM 7036 C CA . PRO A 1 897 ? 2.163 -23.626 -11.785 1.00 89.38 897 PRO A CA 1
ATOM 7037 C C . PRO A 1 897 ? 1.622 -23.477 -10.369 1.00 89.38 897 PRO A C 1
ATOM 7039 O O . PRO A 1 897 ? 2.396 -23.301 -9.443 1.00 89.38 897 PRO A O 1
ATOM 7042 N N . SER A 1 898 ? 0.306 -23.601 -10.164 1.00 91.81 898 SER A N 1
ATOM 7043 C CA . SER A 1 898 ? -0.281 -23.708 -8.826 1.00 91.81 898 SER A CA 1
ATOM 7044 C C . SER A 1 898 ? -0.671 -25.161 -8.552 1.00 91.81 898 SER A C 1
ATOM 7046 O O . SER A 1 898 ? -1.694 -25.647 -9.039 1.00 91.81 898 SER A O 1
ATOM 7048 N N . GLY A 1 899 ? 0.165 -25.864 -7.782 1.00 91.69 899 GLY A N 1
ATOM 7049 C CA . GLY A 1 899 ? -0.059 -27.262 -7.394 1.00 91.69 899 GLY A CA 1
ATOM 7050 C C . GLY A 1 899 ? -0.926 -27.439 -6.141 1.00 91.69 899 GLY A C 1
ATOM 7051 O O . GLY A 1 899 ? -1.425 -28.535 -5.885 1.00 91.69 899 GLY A O 1
ATOM 7052 N N . ILE A 1 900 ? -1.127 -26.370 -5.363 1.00 94.88 900 ILE A N 1
ATOM 7053 C CA . ILE A 1 900 ? -1.818 -26.428 -4.071 1.00 94.88 900 ILE A CA 1
ATOM 7054 C C . ILE A 1 900 ? -3.337 -26.517 -4.209 1.00 94.88 900 ILE A C 1
ATOM 7056 O O . ILE A 1 900 ? -3.934 -26.062 -5.182 1.00 94.88 900 ILE A O 1
ATOM 7060 N N . GLY A 1 901 ? -3.984 -26.990 -3.144 1.00 96.12 901 GLY A N 1
ATOM 7061 C CA . GLY A 1 901 ? -5.412 -26.777 -2.960 1.00 96.12 901 GLY A CA 1
ATOM 7062 C C . GLY A 1 901 ? -5.705 -25.328 -2.589 1.00 96.12 901 GLY A C 1
ATOM 7063 O O . GLY A 1 901 ? -5.314 -24.875 -1.512 1.00 96.12 901 GLY A O 1
ATOM 7064 N N . LEU A 1 902 ? -6.428 -24.609 -3.452 1.00 97.19 902 LEU A N 1
ATOM 7065 C CA . LEU A 1 902 ? -6.824 -23.221 -3.202 1.00 97.19 902 LEU A CA 1
ATOM 7066 C C . LEU A 1 902 ? -7.887 -23.173 -2.086 1.00 97.19 902 LEU A C 1
ATOM 7068 O O . LEU A 1 902 ? -8.990 -23.678 -2.299 1.00 97.19 902 LEU A O 1
ATOM 7072 N N . PRO A 1 903 ? -7.609 -22.586 -0.907 1.00 97.50 903 PRO A N 1
ATOM 7073 C CA . PRO A 1 903 ? -8.499 -22.701 0.246 1.00 97.50 903 PRO A CA 1
ATOM 7074 C C . PRO A 1 903 ? -9.767 -21.848 0.099 1.00 97.50 903 PRO A C 1
ATOM 7076 O O . PRO A 1 903 ? -9.724 -20.677 -0.305 1.00 97.50 903 PRO A O 1
ATOM 7079 N N . ARG A 1 904 ? -10.919 -22.434 0.427 1.00 97.75 904 ARG A N 1
ATOM 7080 C CA . ARG A 1 904 ? -12.227 -21.773 0.480 1.00 97.75 904 ARG A CA 1
ATOM 7081 C C . ARG A 1 904 ? -12.869 -22.003 1.830 1.00 97.75 904 ARG A C 1
ATOM 7083 O O . ARG A 1 904 ? -12.922 -23.129 2.295 1.00 97.75 904 ARG A O 1
ATOM 7090 N N . GLU A 1 905 ? -13.351 -20.937 2.436 1.00 97.25 905 GLU A N 1
ATOM 7091 C CA . GLU A 1 905 ? -13.995 -20.961 3.739 1.00 97.25 905 GLU A CA 1
ATOM 7092 C C . GLU A 1 905 ? -15.515 -20.960 3.569 1.00 97.25 905 GLU A C 1
ATOM 7094 O O . GLU A 1 905 ? -16.066 -20.175 2.788 1.00 97.25 905 GLU A O 1
ATOM 7099 N N . ILE A 1 906 ? -16.191 -21.835 4.313 1.00 96.81 906 ILE A N 1
ATOM 7100 C CA . ILE A 1 906 ? -17.648 -21.835 4.434 1.00 96.81 906 ILE A CA 1
ATOM 7101 C C . ILE A 1 906 ? -18.038 -20.707 5.406 1.00 96.81 906 ILE A C 1
ATOM 7103 O O . ILE A 1 906 ? -17.702 -20.805 6.589 1.00 96.81 906 ILE A O 1
ATOM 7107 N N . PRO A 1 907 ? -18.732 -19.641 4.961 1.00 94.56 907 PRO A N 1
ATOM 7108 C CA . PRO A 1 907 ? -18.998 -18.490 5.820 1.00 94.56 907 PRO A CA 1
ATOM 7109 C C . PRO A 1 907 ? -19.990 -18.822 6.951 1.00 94.56 907 PRO A C 1
ATOM 7111 O O . PRO A 1 907 ? -20.807 -19.733 6.783 1.00 94.56 907 PRO A O 1
ATOM 7114 N N . PRO A 1 908 ? -19.992 -18.050 8.061 1.00 90.38 908 PRO A N 1
ATOM 7115 C CA . PRO A 1 908 ? -20.873 -18.252 9.222 1.00 90.38 908 PRO A CA 1
ATOM 7116 C C . PRO A 1 908 ? -22.355 -18.467 8.882 1.00 90.38 908 PRO A C 1
ATOM 7118 O O . PRO A 1 908 ? -23.017 -19.301 9.490 1.00 90.38 908 PRO A O 1
ATOM 7121 N N . ASN A 1 909 ? -22.855 -17.765 7.861 1.00 90.00 909 ASN A N 1
ATOM 7122 C CA . ASN A 1 909 ? -24.271 -17.759 7.481 1.00 90.00 909 ASN A CA 1
ATOM 7123 C C . ASN A 1 909 ? -24.641 -18.848 6.448 1.00 90.00 909 ASN A C 1
ATOM 7125 O O . ASN A 1 909 ? -25.746 -18.835 5.907 1.00 90.00 909 ASN A O 1
ATOM 7129 N N . HIS A 1 910 ? -23.725 -19.764 6.114 1.00 94.44 910 HIS A N 1
ATOM 7130 C CA . HIS A 1 910 ? -23.969 -20.826 5.134 1.00 94.44 910 HIS A CA 1
ATOM 7131 C C . HIS A 1 910 ? -24.560 -22.083 5.782 1.00 94.44 910 HIS A C 1
ATOM 7133 O O . HIS A 1 910 ? -24.185 -22.465 6.886 1.00 94.44 910 HIS A O 1
ATOM 7139 N N . LYS A 1 911 ? -25.388 -22.830 5.043 1.00 92.94 911 LYS A N 1
ATOM 7140 C CA . LYS A 1 911 ? -25.957 -24.118 5.493 1.00 92.94 911 LYS A CA 1
ATOM 7141 C C . LYS A 1 911 ? -24.952 -25.285 5.516 1.00 92.94 911 LYS A C 1
ATOM 7143 O O . LYS A 1 911 ? -25.368 -26.428 5.630 1.00 92.94 911 LYS A O 1
ATOM 7148 N N . GLY A 1 912 ? -23.655 -25.018 5.353 1.00 93.94 912 GLY A N 1
ATOM 7149 C CA . GLY A 1 912 ? -22.643 -26.051 5.108 1.00 93.94 912 GLY A CA 1
ATOM 7150 C C . GLY A 1 912 ? -22.775 -26.758 3.751 1.00 93.94 912 GLY A C 1
ATOM 7151 O O . GLY A 1 912 ? -23.522 -26.316 2.878 1.00 93.94 912 GLY A O 1
ATOM 7152 N N . VAL A 1 913 ? -22.012 -27.832 3.564 1.00 95.50 913 VAL A N 1
ATOM 7153 C CA . VAL A 1 913 ? -22.044 -28.694 2.372 1.00 95.50 913 VAL A CA 1
ATOM 7154 C C . VAL A 1 913 ? -21.791 -30.146 2.760 1.00 95.50 913 VAL A C 1
ATOM 7156 O O . VAL A 1 913 ? -21.074 -30.407 3.723 1.00 95.50 913 VAL A O 1
ATOM 7159 N N . THR A 1 914 ? -22.338 -31.091 1.999 1.00 95.25 914 THR A N 1
ATOM 7160 C CA . THR A 1 914 ? -22.050 -32.519 2.166 1.00 95.25 914 THR A CA 1
ATOM 7161 C C . THR A 1 914 ? -21.191 -33.011 1.006 1.00 95.25 914 THR A C 1
ATOM 7163 O O . THR A 1 914 ? -21.601 -32.900 -0.144 1.00 95.25 914 THR A O 1
ATOM 7166 N N . LEU A 1 915 ? -20.014 -33.567 1.304 1.00 93.62 915 LEU A N 1
ATOM 7167 C CA . LEU A 1 915 ? -19.113 -34.215 0.339 1.00 93.62 915 LEU A CA 1
ATOM 7168 C C . LEU A 1 915 ? -18.763 -35.614 0.856 1.00 93.62 915 LEU A C 1
ATOM 7170 O O . LEU A 1 915 ? -18.498 -35.773 2.046 1.00 93.62 915 LEU A O 1
ATOM 7174 N N . HIS A 1 916 ? -18.800 -36.630 -0.011 1.00 92.06 916 HIS A N 1
ATOM 7175 C CA . HIS A 1 916 ? -18.632 -38.049 0.359 1.00 92.06 916 HIS A CA 1
ATOM 7176 C C . HIS A 1 916 ? -19.455 -38.475 1.591 1.00 92.06 916 HIS A C 1
ATOM 7178 O O . HIS A 1 916 ? -18.937 -39.074 2.531 1.00 92.06 916 HIS A O 1
ATOM 7184 N N . GLY A 1 917 ? -20.741 -38.104 1.628 1.00 90.00 917 GLY A N 1
ATOM 7185 C CA . GLY A 1 917 ? -21.643 -38.443 2.739 1.00 90.00 917 GLY A CA 1
ATOM 7186 C C . GLY A 1 917 ? -21.323 -37.741 4.065 1.00 90.00 917 GLY A C 1
ATOM 7187 O O . GLY A 1 917 ? -21.938 -38.050 5.084 1.00 90.00 917 GLY A O 1
ATOM 7188 N N . ARG A 1 918 ? -20.384 -36.787 4.070 1.00 92.56 918 ARG A N 1
ATOM 7189 C CA . ARG A 1 918 ? -19.932 -36.082 5.265 1.00 92.56 918 ARG A CA 1
ATOM 7190 C C . ARG A 1 918 ? -20.264 -34.599 5.213 1.00 92.56 918 ARG A C 1
ATOM 7192 O O . ARG A 1 918 ? -19.964 -33.925 4.234 1.00 92.56 918 ARG A O 1
ATOM 7199 N N . TYR A 1 919 ? -20.854 -34.100 6.294 1.00 94.75 919 TYR A N 1
ATOM 7200 C CA . TYR A 1 919 ? -21.232 -32.699 6.435 1.00 94.75 919 TYR A CA 1
ATOM 7201 C C . TYR A 1 919 ? -20.059 -31.819 6.892 1.00 94.75 919 TYR A C 1
ATOM 7203 O O . TYR A 1 919 ? -19.377 -32.124 7.873 1.00 94.75 919 TYR A O 1
ATOM 7211 N N . PHE A 1 920 ? -19.884 -30.686 6.216 1.00 96.12 920 PHE A N 1
ATOM 7212 C CA . PHE A 1 920 ? -18.923 -29.631 6.518 1.00 96.12 920 PHE A CA 1
ATOM 7213 C C . PHE A 1 920 ? -19.680 -28.337 6.809 1.00 96.12 920 PHE A C 1
ATOM 7215 O O . PHE A 1 920 ? -20.379 -27.807 5.947 1.00 96.12 920 PHE A O 1
ATOM 7222 N N . GLY A 1 921 ? -19.560 -27.845 8.041 1.00 94.62 921 GLY A N 1
ATOM 7223 C CA . GLY A 1 921 ? -20.278 -26.663 8.516 1.00 94.62 921 GLY A CA 1
ATOM 7224 C C . GLY A 1 921 ? -19.472 -25.366 8.374 1.00 94.62 921 GLY A C 1
ATOM 7225 O O . GLY A 1 921 ? -18.305 -25.406 7.968 1.00 94.62 921 GLY A O 1
ATOM 7226 N N . PRO A 1 922 ? -20.072 -24.220 8.740 1.00 94.69 922 PRO A N 1
ATOM 7227 C CA . PRO A 1 922 ? -19.389 -22.928 8.785 1.00 94.69 922 PRO A CA 1
ATOM 7228 C C . PRO A 1 922 ? -18.048 -22.949 9.530 1.00 94.69 922 PRO A C 1
ATOM 7230 O O . PRO A 1 922 ? -17.880 -23.698 10.491 1.00 94.69 922 PRO A O 1
ATOM 7233 N N . GLY A 1 923 ? -17.089 -22.141 9.070 1.00 92.50 923 GLY A N 1
ATOM 7234 C CA . GLY A 1 923 ? -15.716 -22.082 9.594 1.00 92.50 923 GLY A CA 1
ATOM 7235 C C . GLY A 1 923 ? -14.782 -23.186 9.077 1.00 92.50 923 GLY A C 1
ATOM 7236 O O . GLY A 1 923 ? -13.567 -23.115 9.279 1.00 92.50 923 GLY A O 1
ATOM 7237 N N . THR A 1 924 ? -15.319 -24.189 8.370 1.00 96.38 924 THR A N 1
ATOM 7238 C CA . THR A 1 924 ? -14.506 -25.196 7.676 1.00 96.38 924 THR A CA 1
ATOM 7239 C C . THR A 1 924 ? -13.873 -24.591 6.425 1.00 96.38 924 THR A C 1
ATOM 7241 O O . THR A 1 924 ? -14.552 -23.949 5.620 1.00 96.38 924 THR A O 1
ATOM 7244 N N . VAL A 1 925 ? -12.583 -24.857 6.227 1.00 97.81 925 VAL A N 1
ATOM 7245 C CA . VAL A 1 925 ? -11.853 -24.573 4.992 1.00 97.81 925 VAL A CA 1
ATOM 7246 C C . VAL A 1 925 ? -11.774 -25.842 4.143 1.00 97.81 925 VAL A C 1
ATOM 7248 O O . VAL A 1 925 ? -11.345 -26.893 4.616 1.00 97.81 925 VAL A O 1
ATOM 7251 N N . LEU A 1 926 ? -12.165 -25.743 2.876 1.00 98.38 926 LEU A N 1
ATOM 7252 C CA . LEU A 1 926 ? -12.110 -26.812 1.882 1.00 98.38 926 LEU A CA 1
ATOM 7253 C C . LEU A 1 926 ? -11.198 -26.419 0.716 1.00 98.38 926 LEU A C 1
ATOM 7255 O O . LEU A 1 926 ? -11.131 -25.250 0.326 1.00 98.38 926 LEU A O 1
ATOM 7259 N N . SER A 1 927 ? -10.498 -27.388 0.132 1.00 98.38 927 SER A N 1
ATOM 7260 C CA . SER A 1 927 ? -9.706 -27.178 -1.085 1.00 98.38 927 SER A CA 1
ATOM 7261 C C . SER A 1 927 ? -9.535 -28.453 -1.898 1.00 98.38 927 SER A C 1
ATOM 7263 O O . SER A 1 927 ? -9.465 -29.528 -1.311 1.00 98.38 927 SER A O 1
ATOM 7265 N N . VAL A 1 928 ? -9.350 -28.323 -3.211 1.00 98.31 928 VAL A N 1
ATOM 7266 C CA . VAL A 1 928 ? -9.001 -29.429 -4.113 1.00 98.31 928 VAL A CA 1
ATOM 7267 C C . VAL A 1 928 ? -7.545 -29.268 -4.572 1.00 98.31 928 VAL A C 1
ATOM 7269 O O . VAL A 1 928 ? -7.255 -28.275 -5.242 1.00 98.31 928 VAL A O 1
ATOM 7272 N N . PRO A 1 929 ? -6.615 -30.168 -4.195 1.00 97.50 929 PRO A N 1
ATOM 7273 C CA . PRO A 1 929 ? -5.197 -30.058 -4.539 1.00 97.50 929 PRO A CA 1
ATOM 7274 C C . PRO A 1 929 ? -4.945 -30.363 -6.019 1.00 97.50 929 PRO A C 1
ATOM 7276 O O . PRO A 1 929 ? -4.987 -31.520 -6.434 1.00 97.50 929 PRO A O 1
ATOM 7279 N N . THR A 1 930 ? -4.653 -29.324 -6.809 1.00 97.50 930 THR A N 1
ATOM 7280 C CA . THR A 1 930 ? -4.479 -29.428 -8.267 1.00 97.50 930 THR A CA 1
ATOM 7281 C C . THR A 1 930 ? -3.449 -30.480 -8.665 1.00 97.50 930 THR A C 1
ATOM 7283 O O . THR A 1 930 ? -3.737 -31.284 -9.544 1.00 97.50 930 THR A O 1
ATOM 7286 N N . TYR A 1 931 ? -2.292 -30.531 -7.992 1.00 97.62 931 TYR A N 1
ATOM 7287 C CA . TYR A 1 931 ? -1.251 -31.520 -8.290 1.00 97.62 931 TYR A CA 1
ATOM 7288 C C . TYR A 1 931 ? -1.774 -32.957 -8.142 1.00 97.62 931 TYR A C 1
ATOM 7290 O O . TYR A 1 931 ? -1.703 -33.738 -9.082 1.00 97.62 931 TYR A O 1
ATOM 7298 N N . THR A 1 932 ? -2.400 -33.288 -7.012 1.00 98.00 932 THR A N 1
ATOM 7299 C CA . THR A 1 932 ? -2.958 -34.629 -6.776 1.00 98.00 932 THR A CA 1
ATOM 7300 C C . THR A 1 932 ? -4.046 -34.991 -7.786 1.00 98.00 932 THR A C 1
ATOM 7302 O O . THR A 1 932 ? -4.087 -36.120 -8.262 1.00 98.00 932 THR A O 1
ATOM 7305 N N . ILE A 1 933 ? -4.913 -34.044 -8.163 1.00 97.88 933 ILE A N 1
ATOM 7306 C CA . ILE A 1 933 ? -5.942 -34.285 -9.189 1.00 97.88 933 ILE A CA 1
ATOM 7307 C C . ILE A 1 933 ? -5.319 -34.509 -10.568 1.00 97.88 933 ILE A C 1
ATOM 7309 O O . ILE A 1 933 ? -5.756 -35.387 -11.311 1.00 97.88 933 ILE A O 1
ATOM 7313 N N . HIS A 1 934 ? -4.302 -33.728 -10.928 1.00 98.00 934 HIS A N 1
ATOM 7314 C CA . HIS A 1 934 ? -3.629 -33.820 -12.223 1.00 98.00 934 HIS A CA 1
ATOM 7315 C C . HIS A 1 934 ? -2.741 -35.056 -12.355 1.00 98.00 934 HIS A C 1
ATOM 7317 O O . HIS A 1 934 ? -2.532 -35.510 -13.473 1.00 98.00 934 HIS A O 1
ATOM 7323 N N . HIS A 1 935 ? -2.282 -35.622 -11.239 1.00 97.50 935 HIS A N 1
ATOM 7324 C CA . HIS A 1 935 ? -1.452 -36.829 -11.173 1.00 97.50 935 HIS A CA 1
ATOM 7325 C C . HIS A 1 935 ? -2.231 -38.085 -10.735 1.00 97.50 935 HIS A C 1
ATOM 7327 O O . HIS A 1 935 ? -1.659 -39.162 -10.573 1.00 97.50 935 HIS A O 1
ATOM 7333 N N . SER A 1 936 ? -3.549 -37.982 -10.540 1.00 97.12 936 SER A N 1
ATOM 7334 C CA . SER A 1 936 ? -4.369 -39.115 -10.106 1.00 97.12 936 SER A CA 1
ATOM 7335 C C . SER A 1 936 ? -4.441 -40.191 -11.187 1.00 97.12 936 SER A C 1
ATOM 7337 O O . SER A 1 936 ? -4.989 -39.960 -12.267 1.00 97.12 936 SER A O 1
ATOM 7339 N N . THR A 1 937 ? -3.971 -41.397 -10.868 1.00 96.19 937 THR A N 1
ATOM 7340 C CA . THR A 1 937 ? -4.084 -42.560 -11.758 1.00 96.19 937 THR A CA 1
ATOM 7341 C C . THR A 1 937 ? -5.530 -43.016 -11.958 1.00 96.19 937 THR A C 1
ATOM 7343 O O . THR A 1 937 ? -5.851 -43.623 -12.976 1.00 96.19 937 THR A O 1
ATOM 7346 N N . GLU A 1 938 ? -6.433 -42.663 -11.039 1.00 95.12 938 GLU A N 1
ATOM 7347 C CA . GLU A 1 938 ? -7.875 -42.910 -11.164 1.00 95.12 938 GLU A CA 1
ATOM 7348 C C . GLU A 1 938 ? -8.535 -42.004 -12.220 1.00 95.12 938 GLU A C 1
ATOM 7350 O O . GLU A 1 938 ? -9.566 -42.351 -12.796 1.00 95.12 938 GLU A O 1
ATOM 7355 N N . ILE A 1 939 ? -7.966 -40.821 -12.461 1.00 96.69 939 ILE A N 1
ATOM 7356 C CA . ILE A 1 939 ? -8.480 -39.847 -13.433 1.00 96.69 939 ILE A CA 1
ATOM 7357 C C . ILE A 1 939 ? -7.739 -39.991 -14.763 1.00 96.69 939 ILE A C 1
ATOM 7359 O O . ILE A 1 939 ? -8.357 -40.046 -15.826 1.00 96.69 939 ILE A O 1
ATOM 7363 N N . TRP A 1 940 ? -6.411 -40.045 -14.717 1.00 97.19 940 TRP A N 1
ATOM 7364 C CA . TRP A 1 940 ? -5.553 -39.936 -15.895 1.00 97.19 940 TRP A CA 1
ATOM 7365 C C . TRP A 1 940 ? -5.032 -41.279 -16.409 1.00 97.19 940 TRP A C 1
ATOM 7367 O O . TRP A 1 940 ? -4.517 -41.311 -17.521 1.00 97.19 940 TRP A O 1
ATOM 7377 N N . GLY A 1 941 ? -5.247 -42.373 -15.672 1.00 96.19 941 GLY A N 1
ATOM 7378 C CA . GLY A 1 941 ? -4.783 -43.715 -16.026 1.00 96.19 941 GLY A CA 1
ATOM 7379 C C . GLY A 1 941 ? -3.439 -44.083 -15.382 1.00 96.19 941 GLY A C 1
ATOM 7380 O O . GLY A 1 941 ? -2.844 -43.276 -14.668 1.00 96.19 941 GLY A O 1
ATOM 7381 N N . PRO A 1 942 ? -2.938 -45.312 -15.598 1.00 96.56 942 PRO A N 1
ATOM 7382 C CA . PRO A 1 942 ? -1.672 -45.771 -15.014 1.00 96.56 942 PRO A CA 1
ATOM 7383 C C . PRO A 1 942 ? -0.454 -44.968 -15.500 1.00 96.56 942 PRO A C 1
ATOM 7385 O O . PRO A 1 942 ? 0.538 -44.883 -14.785 1.00 96.56 942 PRO A O 1
ATOM 7388 N N . ASP A 1 943 ? -0.552 -44.338 -16.671 1.00 96.31 943 ASP A N 1
ATOM 7389 C CA . ASP A 1 943 ? 0.462 -43.474 -17.282 1.00 96.31 943 ASP A CA 1
ATOM 7390 C C . ASP A 1 943 ? 0.311 -41.994 -16.859 1.00 96.31 943 ASP A C 1
ATOM 7392 O O . ASP A 1 943 ? 0.749 -41.096 -17.573 1.00 96.31 943 ASP A O 1
ATOM 7396 N N . ALA A 1 944 ? -0.328 -41.699 -15.716 1.00 96.81 944 ALA A N 1
ATOM 7397 C CA . ALA A 1 944 ? -0.569 -40.326 -15.244 1.00 96.81 944 ALA A CA 1
ATOM 7398 C C . ALA A 1 944 ? 0.718 -39.509 -15.013 1.00 96.81 944 ALA A C 1
ATOM 7400 O O . ALA A 1 944 ? 0.704 -38.287 -15.151 1.00 96.81 944 ALA A O 1
ATOM 7401 N N . GLU A 1 945 ? 1.828 -40.161 -14.675 1.00 95.81 945 GLU A N 1
ATOM 7402 C CA . GLU A 1 945 ? 3.131 -39.506 -14.478 1.00 95.81 945 GLU A CA 1
ATOM 7403 C C . GLU A 1 945 ? 3.924 -39.346 -15.788 1.00 95.81 945 GLU A C 1
ATOM 7405 O O . GLU A 1 945 ? 4.960 -38.684 -15.807 1.00 95.81 945 GLU A O 1
ATOM 7410 N N . GLU A 1 946 ? 3.459 -39.937 -16.893 1.00 96.75 946 GLU A N 1
ATOM 7411 C CA . GLU A 1 946 ? 4.106 -39.806 -18.197 1.00 96.75 946 GLU A CA 1
ATOM 7412 C C . GLU A 1 946 ? 3.674 -38.507 -18.882 1.00 96.75 946 GLU A C 1
ATOM 7414 O O . GLU A 1 946 ? 2.492 -38.148 -18.889 1.00 96.75 946 GLU A O 1
ATOM 7419 N N . PHE A 1 947 ? 4.634 -37.812 -19.498 1.00 98.06 947 PHE A N 1
ATOM 7420 C CA . PHE A 1 947 ? 4.342 -36.681 -20.370 1.00 98.06 947 PHE A CA 1
ATOM 7421 C C . PHE A 1 947 ? 3.873 -37.202 -21.731 1.00 98.06 947 PHE A C 1
ATOM 7423 O O . PHE A 1 947 ? 4.685 -37.628 -22.551 1.00 98.06 947 PHE A O 1
ATOM 7430 N N . LYS A 1 948 ? 2.557 -37.186 -21.957 1.00 97.50 948 LYS A N 1
ATOM 7431 C CA . LYS A 1 948 ? 1.927 -37.770 -23.147 1.00 97.50 948 LYS A CA 1
ATOM 7432 C C . LYS A 1 948 ? 0.948 -36.789 -23.798 1.00 97.50 948 LYS A C 1
ATOM 7434 O O . LYS A 1 948 ? -0.245 -36.812 -23.478 1.00 97.50 948 LYS A O 1
ATOM 7439 N N . PRO A 1 949 ? 1.416 -35.926 -24.717 1.00 98.06 949 PRO A N 1
ATOM 7440 C CA . PRO A 1 949 ? 0.554 -34.987 -25.437 1.00 98.06 949 PRO A CA 1
ATOM 7441 C C . PRO A 1 949 ? -0.610 -35.666 -26.181 1.00 98.06 949 PRO A C 1
ATOM 7443 O O . PRO A 1 949 ? -1.711 -35.131 -26.246 1.00 98.06 949 PRO A O 1
ATOM 7446 N N . GLU A 1 950 ? -0.431 -36.887 -26.679 1.00 96.94 950 GLU A N 1
ATOM 7447 C CA . GLU A 1 950 ? -1.466 -37.666 -27.379 1.00 96.94 950 GLU A CA 1
ATOM 7448 C C . GLU A 1 950 ? -2.715 -37.915 -26.513 1.00 96.94 950 GLU A C 1
ATOM 7450 O O . GLU A 1 950 ? -3.803 -38.155 -27.033 1.00 96.94 950 GLU A O 1
ATOM 7455 N N . ARG A 1 951 ? -2.607 -37.799 -25.181 1.00 95.81 951 ARG A N 1
ATOM 7456 C CA . ARG A 1 951 ? -3.745 -37.918 -24.256 1.00 95.81 951 ARG A CA 1
ATOM 7457 C C . ARG A 1 951 ? -4.868 -36.929 -24.574 1.00 95.81 951 ARG A C 1
ATOM 7459 O O . ARG A 1 951 ? -6.040 -37.225 -24.357 1.00 95.81 951 ARG A O 1
ATOM 7466 N N . TRP A 1 952 ? -4.508 -35.763 -25.097 1.00 97.38 952 TRP A N 1
ATOM 7467 C CA . TRP A 1 952 ? -5.430 -34.669 -25.383 1.00 97.38 952 TRP A CA 1
ATOM 7468 C C . TRP A 1 952 ? -6.284 -34.900 -26.633 1.00 97.38 952 TRP A C 1
ATOM 7470 O O . TRP A 1 952 ? -7.280 -34.203 -26.808 1.00 97.38 952 TRP A O 1
ATOM 7480 N N . GLU A 1 953 ? -5.963 -35.912 -27.445 1.00 95.75 953 GLU A N 1
ATOM 7481 C CA . GLU A 1 953 ? -6.777 -36.312 -28.598 1.00 95.75 953 GLU A CA 1
ATOM 7482 C C . GLU A 1 953 ? -8.127 -36.900 -28.164 1.00 95.75 953 GLU A C 1
ATOM 7484 O O . GLU A 1 953 ? -9.137 -36.686 -28.828 1.00 95.75 953 GLU A O 1
ATOM 7489 N N . ASN A 1 954 ? -8.161 -37.618 -27.032 1.00 93.25 954 ASN A N 1
ATOM 7490 C CA . ASN A 1 954 ? -9.335 -38.363 -26.575 1.00 93.25 954 ASN A CA 1
ATOM 7491 C C . ASN A 1 954 ? -9.479 -38.318 -25.045 1.00 93.25 954 ASN A C 1
ATOM 7493 O O . ASN A 1 954 ? -9.169 -39.283 -24.346 1.00 93.25 954 ASN A O 1
ATOM 7497 N N . LEU A 1 955 ? -9.985 -37.201 -24.514 1.00 95.50 955 LEU A N 1
ATOM 7498 C CA . LEU A 1 955 ? -10.257 -37.066 -23.080 1.00 95.50 955 LEU A CA 1
ATOM 7499 C C . LEU A 1 955 ? -11.656 -37.547 -22.690 1.00 95.50 955 LEU A C 1
ATOM 7501 O O . LEU A 1 955 ? -12.661 -37.171 -23.302 1.00 95.50 955 LEU A O 1
ATOM 7505 N N . THR A 1 956 ? -11.727 -38.271 -21.575 1.00 96.31 956 THR A N 1
ATOM 7506 C CA . THR A 1 956 ? -12.986 -38.533 -20.864 1.00 96.31 956 THR A CA 1
ATOM 7507 C C . THR A 1 956 ? -13.525 -37.256 -20.214 1.00 96.31 956 THR A C 1
ATOM 7509 O O . THR A 1 956 ? -12.776 -36.320 -19.923 1.00 96.31 956 THR A O 1
ATOM 7512 N N . ASP A 1 957 ? -14.822 -37.211 -19.910 1.00 94.62 957 ASP A N 1
ATOM 7513 C CA . ASP A 1 957 ? -15.411 -36.037 -19.252 1.00 94.62 957 ASP A CA 1
ATOM 7514 C C . ASP A 1 957 ? -14.858 -35.818 -17.837 1.00 94.62 957 ASP A C 1
ATOM 7516 O O . ASP A 1 957 ? -14.649 -34.676 -17.427 1.00 94.62 957 ASP A O 1
ATOM 7520 N N . LYS A 1 958 ? -14.506 -36.898 -17.123 1.00 94.62 958 LYS A N 1
ATOM 7521 C CA . LYS A 1 958 ? -13.826 -36.812 -15.821 1.00 94.62 958 LYS A CA 1
ATOM 7522 C C . LYS A 1 958 ? -12.466 -36.115 -15.947 1.00 94.62 958 LYS A C 1
ATOM 7524 O O . LYS A 1 958 ? -12.168 -35.230 -15.151 1.00 94.62 958 LYS A O 1
ATOM 7529 N N . GLN A 1 959 ? -11.671 -36.453 -16.966 1.00 97.06 959 GLN A N 1
ATOM 7530 C CA . GLN A 1 959 ? -10.374 -35.808 -17.226 1.00 97.06 959 GLN A CA 1
ATOM 7531 C C . GLN A 1 959 ? -10.527 -34.332 -17.601 1.00 97.06 959 GLN A C 1
ATOM 7533 O O . GLN A 1 959 ? -9.808 -33.486 -17.069 1.00 97.06 959 GLN A O 1
ATOM 7538 N N . LYS A 1 960 ? -11.505 -33.998 -18.454 1.00 95.56 960 LYS A N 1
ATOM 7539 C CA . LYS A 1 960 ? -11.813 -32.599 -18.803 1.00 95.56 960 LYS A CA 1
ATOM 7540 C C . LYS A 1 960 ? -12.176 -31.781 -17.561 1.00 95.56 960 LYS A C 1
ATOM 7542 O O . LYS A 1 960 ? -11.649 -30.688 -17.379 1.00 95.56 960 LYS A O 1
ATOM 7547 N N . ASN A 1 961 ? -13.027 -32.324 -16.690 1.00 94.38 961 ASN A N 1
ATOM 7548 C CA . ASN A 1 961 ? -13.463 -31.653 -15.461 1.00 94.38 961 ASN A CA 1
ATOM 7549 C C . ASN A 1 961 ? -12.337 -31.523 -14.423 1.00 94.38 961 ASN A C 1
ATOM 7551 O O . ASN A 1 961 ? -12.289 -30.544 -13.680 1.00 94.38 961 ASN A O 1
ATOM 7555 N N . ALA A 1 962 ? -11.416 -32.488 -14.385 1.00 96.69 962 ALA A N 1
ATOM 7556 C CA . ALA A 1 962 ? -10.256 -32.491 -13.499 1.00 96.69 962 ALA A CA 1
ATOM 7557 C C . ALA A 1 962 ? -9.151 -31.509 -13.932 1.00 96.69 962 ALA A C 1
ATOM 7559 O O . ALA A 1 962 ? -8.309 -31.113 -13.119 1.00 96.69 962 ALA A O 1
ATOM 7560 N N . PHE A 1 963 ? -9.130 -31.084 -15.197 1.00 97.56 963 PHE A N 1
ATOM 7561 C CA . PHE A 1 963 ? -8.102 -30.190 -15.716 1.00 97.56 963 PHE A CA 1
ATOM 7562 C C . PHE A 1 963 ? -8.355 -28.715 -15.367 1.00 97.56 963 PHE A C 1
ATOM 7564 O O . PHE A 1 963 ? -8.924 -27.941 -16.134 1.00 97.56 963 PHE A O 1
ATOM 7571 N N . ILE A 1 964 ? -7.889 -28.315 -14.182 1.00 96.81 964 ILE A N 1
ATOM 7572 C CA . ILE A 1 964 ? -8.039 -26.955 -13.637 1.00 96.81 964 ILE A CA 1
ATOM 7573 C C . ILE A 1 964 ? -6.720 -26.175 -13.404 1.00 96.81 964 ILE A C 1
ATOM 7575 O O . ILE A 1 964 ? -6.577 -25.551 -12.349 1.00 96.81 964 ILE A O 1
ATOM 7579 N N . PRO A 1 965 ? -5.759 -26.112 -14.353 1.00 96.19 965 PRO A N 1
ATOM 7580 C CA . PRO A 1 965 ? -4.511 -25.350 -14.150 1.00 96.19 965 PRO A CA 1
ATOM 7581 C C . PRO A 1 965 ? -4.758 -23.844 -13.947 1.00 96.19 965 PRO A C 1
ATOM 7583 O O . PRO A 1 965 ? -3.980 -23.144 -13.304 1.00 96.19 965 PRO A O 1
ATOM 7586 N N . PHE A 1 966 ? -5.895 -23.346 -14.439 1.00 96.50 966 PHE A N 1
ATOM 7587 C CA . PHE A 1 966 ? -6.353 -21.965 -14.285 1.00 96.50 966 PHE A CA 1
ATOM 7588 C C . PHE A 1 966 ? -7.427 -21.802 -13.196 1.00 96.50 966 PHE A C 1
ATOM 7590 O O . PHE A 1 966 ? -8.113 -20.776 -13.164 1.00 96.50 966 PHE A O 1
ATOM 7597 N N . SER A 1 967 ? -7.579 -22.778 -12.289 1.00 94.88 967 SER A N 1
ATOM 7598 C CA . SER A 1 967 ? -8.687 -22.853 -11.324 1.00 94.88 967 SER A CA 1
ATOM 7599 C C . SER A 1 967 ? -10.064 -22.920 -12.015 1.00 94.88 967 SER A C 1
ATOM 7601 O O . SER A 1 967 ? -10.163 -23.059 -13.233 1.00 94.88 967 SER A O 1
ATOM 7603 N N . TYR A 1 968 ? -11.148 -22.858 -11.242 1.00 95.00 968 TYR A N 1
ATOM 7604 C CA . TYR A 1 968 ? -12.518 -23.042 -11.723 1.00 95.00 968 TYR A CA 1
ATOM 7605 C C . TYR A 1 968 ? -13.485 -21.977 -11.173 1.00 95.00 968 TYR A C 1
ATOM 7607 O O . TYR A 1 968 ? -13.225 -21.324 -10.157 1.00 95.00 968 TYR A O 1
ATOM 7615 N N . GLY A 1 969 ? -14.605 -21.784 -11.876 1.00 94.44 969 GLY A N 1
ATOM 7616 C CA . GLY A 1 969 ? -15.722 -20.940 -11.447 1.00 94.44 969 GLY A CA 1
ATOM 7617 C C . GLY A 1 969 ? -15.419 -19.431 -11.401 1.00 94.44 969 GLY A C 1
ATOM 7618 O O . GLY A 1 969 ? -14.546 -18.944 -12.131 1.00 94.44 969 GLY A O 1
ATOM 7619 N N . PRO A 1 970 ? -16.112 -18.651 -10.545 1.00 93.00 970 PRO A N 1
ATOM 7620 C CA . PRO A 1 970 ? -16.053 -17.184 -10.547 1.00 93.00 970 PRO A CA 1
ATOM 7621 C C . PRO A 1 970 ? -14.702 -16.622 -10.088 1.00 93.00 970 PRO A C 1
ATOM 7623 O O . PRO A 1 970 ? -14.466 -15.418 -10.186 1.00 93.00 970 PRO A O 1
ATOM 7626 N N . ARG A 1 971 ? -13.813 -17.469 -9.554 1.00 93.56 971 ARG A N 1
ATOM 7627 C CA . ARG A 1 971 ? -12.461 -17.106 -9.103 1.00 93.56 971 ARG A CA 1
ATOM 7628 C C . ARG A 1 971 ? -11.358 -17.680 -10.014 1.00 93.56 971 ARG A C 1
ATOM 7630 O O . ARG A 1 971 ? -10.196 -17.616 -9.624 1.00 93.56 971 ARG A O 1
ATOM 7637 N N . SER A 1 972 ? -11.709 -18.230 -11.182 1.00 94.62 972 SER A N 1
ATOM 7638 C CA . SER A 1 972 ? -10.763 -18.736 -12.195 1.00 94.62 972 SER A CA 1
ATOM 7639 C C . SER A 1 972 ? -9.821 -17.644 -12.718 1.00 94.62 972 SER A C 1
ATOM 7641 O O . SER A 1 972 ? -10.133 -16.454 -12.622 1.00 94.62 972 SER A O 1
ATOM 7643 N N . CYS A 1 973 ? -8.668 -18.025 -13.265 1.00 95.69 973 CYS A N 1
ATOM 7644 C CA . CYS A 1 973 ? -7.675 -17.091 -13.790 1.00 95.69 973 CYS A CA 1
ATOM 7645 C C . CYS A 1 973 ? -8.275 -16.206 -14.890 1.00 95.69 973 CYS A C 1
ATOM 7647 O O . CYS A 1 973 ? -8.809 -16.703 -15.878 1.00 95.69 973 CYS A O 1
ATOM 7649 N N . VAL A 1 974 ? -8.167 -14.887 -14.722 1.00 94.88 974 VAL A N 1
ATOM 7650 C CA . VAL A 1 974 ? -8.631 -13.921 -15.728 1.00 94.88 974 VAL A CA 1
ATOM 7651 C C . VAL A 1 974 ? -7.654 -13.811 -16.904 1.00 94.88 974 VAL A C 1
ATOM 7653 O O . VAL A 1 974 ? -8.083 -13.576 -18.024 1.00 94.88 974 VAL A O 1
ATOM 7656 N N . GLY A 1 975 ? -6.360 -14.065 -16.675 1.00 94.69 975 GLY A N 1
ATOM 7657 C CA . GLY A 1 975 ? -5.294 -13.957 -17.677 1.00 94.69 975 GLY A CA 1
ATOM 7658 C C . GLY A 1 975 ? -5.089 -15.187 -18.566 1.00 94.69 975 GLY A C 1
ATOM 7659 O O . GLY A 1 975 ? -4.094 -15.237 -19.282 1.00 94.69 975 GLY A O 1
ATOM 7660 N N . ARG A 1 976 ? -5.996 -16.177 -18.537 1.00 95.62 976 ARG A N 1
ATOM 7661 C CA . ARG A 1 976 ? -5.846 -17.460 -19.253 1.00 95.62 976 ARG A CA 1
ATOM 7662 C C . ARG A 1 976 ? -5.505 -17.284 -20.738 1.00 95.62 976 ARG A C 1
ATOM 7664 O O . ARG A 1 976 ? -4.528 -17.858 -21.199 1.00 95.62 976 ARG A O 1
ATOM 7671 N N . ASN A 1 977 ? -6.270 -16.460 -21.457 1.00 95.94 977 ASN A N 1
ATOM 7672 C CA . ASN A 1 977 ? -6.072 -16.248 -22.896 1.00 95.94 977 ASN A CA 1
ATOM 7673 C C . ASN A 1 977 ? -4.690 -15.647 -23.209 1.00 95.94 977 ASN A C 1
ATOM 7675 O O . ASN A 1 977 ? -4.051 -16.031 -24.183 1.00 95.94 977 ASN A O 1
ATOM 7679 N N . LEU A 1 978 ? -4.213 -14.723 -22.366 1.00 96.25 978 LEU A N 1
ATOM 7680 C CA . LEU A 1 978 ? -2.900 -14.098 -22.527 1.00 96.25 978 LEU A CA 1
ATOM 7681 C C . LEU A 1 978 ? -1.762 -15.092 -22.247 1.00 96.25 978 LEU A C 1
ATOM 7683 O O . LEU A 1 978 ? -0.772 -15.102 -22.971 1.00 96.25 978 LEU A O 1
ATOM 7687 N N . ALA A 1 979 ? -1.898 -15.940 -21.225 1.00 96.50 979 ALA A N 1
ATOM 7688 C CA . ALA A 1 979 ? -0.917 -16.987 -20.933 1.00 96.50 979 ALA A CA 1
ATOM 7689 C C . ALA A 1 979 ? -0.848 -18.029 -22.065 1.00 96.50 979 ALA A C 1
ATOM 7691 O O . ALA A 1 979 ? 0.237 -18.375 -22.524 1.00 96.50 979 ALA A O 1
ATOM 7692 N N . GLU A 1 980 ? -2.002 -18.479 -22.566 1.00 96.38 980 GLU A N 1
ATOM 7693 C CA . GLU A 1 980 ? -2.092 -19.433 -23.678 1.00 96.38 980 GLU A CA 1
ATOM 7694 C C . GLU A 1 980 ? -1.477 -18.886 -24.978 1.00 96.38 980 GLU A C 1
ATOM 7696 O O . GLU A 1 980 ? -0.810 -19.640 -25.693 1.00 96.38 980 GLU A O 1
ATOM 7701 N N . MET A 1 981 ? -1.660 -17.592 -25.268 1.00 97.31 981 MET A N 1
ATOM 7702 C CA . MET A 1 981 ? -1.004 -16.906 -26.386 1.00 97.31 981 MET A CA 1
ATOM 7703 C C . MET A 1 981 ? 0.513 -16.848 -26.202 1.00 97.31 981 MET A C 1
ATOM 7705 O O . MET A 1 981 ? 1.248 -17.264 -27.097 1.00 97.31 981 MET A O 1
ATOM 7709 N N . GLN A 1 982 ? 0.982 -16.375 -25.043 1.00 97.44 982 GLN A N 1
ATOM 7710 C CA . GLN A 1 982 ? 2.414 -16.271 -24.756 1.00 97.44 982 GLN A CA 1
ATOM 7711 C C . GLN A 1 982 ? 3.104 -17.630 -24.871 1.00 97.44 982 GLN A C 1
ATOM 7713 O O . GLN A 1 982 ? 4.091 -17.740 -25.589 1.00 97.44 982 GLN A O 1
ATOM 7718 N N . MET A 1 983 ? 2.565 -18.681 -24.247 1.00 97.81 983 MET A N 1
ATOM 7719 C CA . MET A 1 983 ? 3.168 -20.016 -24.308 1.00 97.81 983 MET A CA 1
ATOM 7720 C C . MET A 1 983 ? 3.274 -20.546 -25.743 1.00 97.81 983 MET A C 1
ATOM 7722 O O . MET A 1 983 ? 4.290 -21.145 -26.083 1.00 97.81 983 MET A O 1
ATOM 7726 N N . ARG A 1 984 ? 2.272 -20.298 -26.600 1.00 98.19 984 ARG A N 1
ATOM 7727 C CA . ARG A 1 984 ? 2.313 -20.706 -28.017 1.00 98.19 984 ARG A CA 1
ATOM 7728 C C . ARG A 1 984 ? 3.378 -19.956 -28.798 1.00 98.19 984 ARG A C 1
ATOM 7730 O O . ARG A 1 984 ? 4.169 -20.591 -29.486 1.00 98.19 984 ARG A O 1
ATOM 7737 N N . LEU A 1 985 ? 3.413 -18.630 -28.672 1.00 98.44 985 LEU A N 1
ATOM 7738 C CA . LEU A 1 985 ? 4.395 -17.795 -29.364 1.00 98.44 985 LEU A CA 1
ATOM 7739 C C . LEU A 1 985 ? 5.820 -18.127 -28.914 1.00 98.44 985 LEU A C 1
ATOM 7741 O O . LEU A 1 985 ? 6.691 -18.334 -29.755 1.00 98.44 985 LEU A O 1
ATOM 7745 N N . ILE A 1 986 ? 6.044 -18.245 -27.602 1.00 98.19 986 ILE A N 1
ATOM 7746 C CA . ILE A 1 986 ? 7.340 -18.606 -27.020 1.00 98.19 986 ILE A CA 1
ATOM 7747 C C . ILE A 1 986 ? 7.786 -19.969 -27.553 1.00 98.19 986 ILE A C 1
ATOM 7749 O O . ILE A 1 986 ? 8.873 -20.070 -28.121 1.00 98.19 986 ILE A O 1
ATOM 7753 N N . ALA A 1 987 ? 6.940 -20.995 -27.415 1.00 98.12 987 ALA A N 1
ATOM 7754 C CA . ALA A 1 987 ? 7.257 -22.352 -27.842 1.00 98.12 987 ALA A CA 1
ATOM 7755 C C . ALA A 1 987 ? 7.549 -22.440 -29.339 1.00 98.12 987 ALA A C 1
ATOM 7757 O O . ALA A 1 987 ? 8.609 -22.925 -29.727 1.00 98.12 987 ALA A O 1
ATOM 7758 N N . ALA A 1 988 ? 6.655 -21.915 -30.178 1.00 98.06 988 ALA A N 1
ATOM 7759 C CA . ALA A 1 988 ? 6.827 -21.968 -31.623 1.00 98.06 988 ALA A CA 1
ATOM 7760 C C . ALA A 1 988 ? 8.107 -21.253 -32.084 1.00 98.06 988 ALA A C 1
ATOM 7762 O O . ALA A 1 988 ? 8.799 -21.745 -32.975 1.00 98.06 988 ALA A O 1
ATOM 7763 N N . THR A 1 989 ? 8.456 -20.136 -31.436 1.00 97.56 989 THR A N 1
ATOM 7764 C CA . THR A 1 989 ? 9.673 -19.372 -31.739 1.00 97.56 989 THR A CA 1
ATOM 7765 C C . THR A 1 989 ? 10.935 -20.190 -31.472 1.00 97.56 989 THR A C 1
ATOM 7767 O O . THR A 1 989 ? 11.769 -20.340 -32.367 1.00 97.56 989 THR A O 1
ATOM 7770 N N . TRP A 1 990 ? 11.101 -20.738 -30.261 1.00 97.06 990 TRP A N 1
ATOM 7771 C CA . TRP A 1 990 ? 12.345 -21.443 -29.942 1.00 97.06 990 TRP A CA 1
ATOM 7772 C C . TRP A 1 990 ? 12.425 -22.820 -30.610 1.00 97.06 990 TRP A C 1
ATOM 7774 O O . TRP A 1 990 ? 13.512 -23.206 -31.036 1.00 97.06 990 TRP A O 1
ATOM 7784 N N . ILE A 1 991 ? 11.297 -23.525 -30.780 1.00 97.00 991 ILE A N 1
ATOM 7785 C CA . ILE A 1 991 ? 11.264 -24.846 -31.431 1.00 97.00 991 ILE A CA 1
ATOM 7786 C C . ILE A 1 991 ? 11.723 -24.747 -32.887 1.00 97.00 991 ILE A C 1
ATOM 7788 O O . ILE A 1 991 ? 12.567 -25.533 -33.319 1.00 97.00 991 ILE A O 1
ATOM 7792 N N . LYS A 1 992 ? 11.206 -23.762 -33.637 1.00 95.50 992 LYS A N 1
ATOM 7793 C CA . LYS A 1 992 ? 11.579 -23.548 -35.043 1.00 95.50 992 LYS A CA 1
ATOM 7794 C C . LYS A 1 992 ? 13.046 -23.147 -35.196 1.00 95.50 992 LYS A C 1
ATOM 7796 O O . LYS A 1 992 ? 13.685 -23.524 -36.174 1.00 95.50 992 LYS A O 1
ATOM 7801 N N . ARG A 1 993 ? 13.575 -22.356 -34.258 1.00 95.69 993 ARG A N 1
ATOM 7802 C CA . ARG A 1 993 ? 14.877 -21.693 -34.409 1.00 95.69 993 ARG A CA 1
ATOM 7803 C C . ARG A 1 993 ? 16.060 -22.490 -33.862 1.00 95.69 993 ARG A C 1
ATOM 7805 O O . ARG A 1 993 ? 17.166 -22.348 -34.387 1.00 95.69 993 ARG A O 1
ATOM 7812 N N . TYR A 1 994 ? 15.850 -23.306 -32.831 1.00 96.62 994 TYR A N 1
ATOM 7813 C CA . TYR A 1 994 ? 16.948 -23.915 -32.087 1.00 96.62 994 TYR A CA 1
ATOM 7814 C C . TYR A 1 994 ? 16.849 -25.434 -31.970 1.00 96.62 994 TYR A C 1
ATOM 7816 O O . TYR A 1 994 ? 15.776 -26.026 -31.817 1.00 96.62 994 TYR A O 1
ATOM 7824 N N . ASP A 1 995 ? 18.016 -26.064 -32.014 1.00 95.25 995 ASP A N 1
ATOM 7825 C CA . ASP A 1 995 ? 18.239 -27.399 -31.497 1.00 95.25 995 ASP A CA 1
ATOM 7826 C C . ASP A 1 995 ? 18.669 -27.306 -30.036 1.00 95.25 995 ASP A C 1
ATOM 7828 O O . ASP A 1 995 ? 19.618 -26.598 -29.697 1.00 95.25 995 ASP A O 1
ATOM 7832 N N . VAL A 1 996 ? 17.923 -27.985 -29.166 1.00 96.00 996 VAL A N 1
ATOM 7833 C CA . VAL A 1 996 ? 18.050 -27.867 -27.712 1.00 96.00 996 VAL A CA 1
ATOM 7834 C C . VAL A 1 996 ? 18.326 -29.240 -27.126 1.00 96.00 996 VAL A C 1
ATOM 7836 O O . VAL A 1 996 ? 17.670 -30.217 -27.493 1.00 96.00 996 VAL A O 1
ATOM 7839 N N . ARG A 1 997 ? 19.261 -29.318 -26.179 1.00 94.06 997 ARG A N 1
ATOM 7840 C CA . ARG A 1 997 ? 19.551 -30.540 -25.420 1.00 94.06 997 ARG A CA 1
ATOM 7841 C C . ARG A 1 997 ? 19.590 -30.251 -23.934 1.00 94.06 997 ARG A C 1
ATOM 7843 O O . ARG A 1 997 ? 20.207 -29.282 -23.514 1.00 94.06 997 ARG A O 1
ATOM 7850 N N . LEU A 1 998 ? 18.973 -31.110 -23.132 1.00 95.69 998 LEU A N 1
ATOM 7851 C CA . LEU A 1 998 ? 19.079 -31.005 -21.680 1.00 95.69 998 LEU A CA 1
ATOM 7852 C C . LEU A 1 998 ? 20.500 -31.351 -21.229 1.00 95.69 998 LEU A C 1
ATOM 7854 O O . LEU A 1 998 ? 21.073 -32.334 -21.700 1.00 95.69 998 LEU A O 1
ATOM 7858 N N . ARG A 1 999 ? 21.040 -30.567 -20.294 1.00 93.69 999 ARG A N 1
ATOM 7859 C CA . ARG A 1 999 ? 22.316 -30.851 -19.615 1.00 93.69 999 ARG A CA 1
ATOM 7860 C C . ARG A 1 999 ? 22.129 -31.327 -18.172 1.00 93.69 999 ARG A C 1
ATOM 7862 O O . ARG A 1 999 ? 23.098 -31.599 -17.473 1.00 93.69 999 ARG A O 1
ATOM 7869 N N . GLN A 1 1000 ? 20.875 -31.498 -17.752 1.00 90.94 1000 GLN A N 1
ATOM 7870 C CA . GLN A 1 1000 ? 20.490 -32.084 -16.472 1.00 90.94 1000 GLN A CA 1
ATOM 7871 C C . GLN A 1 1000 ? 19.361 -33.108 -16.644 1.00 90.94 1000 GLN A C 1
ATOM 7873 O O . GLN A 1 1000 ? 18.459 -32.928 -17.465 1.00 90.94 1000 GLN A O 1
ATOM 7878 N N . ASP A 1 1001 ? 19.373 -34.160 -15.824 1.00 88.81 1001 ASP A N 1
ATOM 7879 C CA . ASP A 1 1001 ? 18.379 -35.240 -15.899 1.00 88.81 1001 ASP A CA 1
ATOM 7880 C C . ASP A 1 1001 ? 17.021 -34.840 -15.303 1.00 88.81 1001 ASP A C 1
ATOM 7882 O O . ASP A 1 1001 ? 15.950 -35.182 -15.821 1.00 88.81 1001 ASP A O 1
ATOM 7886 N N . ILE A 1 1002 ? 17.052 -34.123 -14.178 1.00 91.31 1002 ILE A N 1
ATOM 7887 C CA . ILE A 1 1002 ? 15.873 -33.792 -13.374 1.00 91.31 1002 ILE A CA 1
ATOM 7888 C C . ILE A 1 1002 ? 15.751 -32.275 -13.269 1.00 91.31 1002 ILE A C 1
ATOM 7890 O O . ILE A 1 1002 ? 16.707 -31.586 -12.925 1.00 91.31 1002 ILE A O 1
ATOM 7894 N N . MET A 1 1003 ? 14.554 -31.754 -13.540 1.00 94.06 1003 MET A N 1
ATOM 7895 C CA . MET A 1 1003 ? 14.202 -30.372 -13.228 1.00 94.06 1003 MET A CA 1
ATOM 7896 C C . MET A 1 1003 ? 13.700 -30.315 -11.785 1.00 94.06 1003 MET A C 1
ATOM 7898 O O . MET A 1 1003 ? 12.547 -30.650 -11.497 1.00 94.06 1003 MET A O 1
ATOM 7902 N N . GLU A 1 1004 ? 14.585 -29.940 -10.865 1.00 93.44 1004 GLU A N 1
ATOM 7903 C CA . GLU A 1 1004 ? 14.213 -29.767 -9.464 1.00 93.44 1004 GLU A CA 1
ATOM 7904 C C . GLU A 1 1004 ? 13.170 -28.664 -9.316 1.00 93.44 1004 GLU A C 1
ATOM 7906 O O . GLU A 1 1004 ? 13.192 -27.662 -10.034 1.00 93.44 1004 GLU A O 1
ATOM 7911 N N . THR A 1 1005 ? 12.253 -28.844 -8.363 1.00 93.56 1005 THR A N 1
ATOM 7912 C CA . THR A 1 1005 ? 11.222 -27.846 -8.091 1.00 93.56 1005 THR A CA 1
ATOM 7913 C C . THR A 1 1005 ? 11.135 -27.506 -6.619 1.00 93.56 1005 THR A C 1
ATOM 7915 O O . THR A 1 1005 ? 11.338 -28.356 -5.751 1.00 93.56 1005 THR A O 1
ATOM 7918 N N . ARG A 1 1006 ? 10.774 -26.257 -6.348 1.00 91.56 1006 ARG A N 1
ATOM 7919 C CA . ARG A 1 1006 ? 10.497 -25.746 -5.011 1.00 91.56 1006 ARG A CA 1
ATOM 7920 C C . ARG A 1 1006 ? 9.165 -25.024 -5.017 1.00 91.56 1006 ARG A C 1
ATOM 7922 O O . ARG A 1 1006 ? 8.806 -24.354 -5.985 1.00 91.56 1006 ARG A O 1
ATOM 7929 N N . GLU A 1 1007 ? 8.409 -25.186 -3.942 1.00 89.06 1007 GLU A N 1
ATOM 7930 C CA . GLU A 1 1007 ? 7.085 -24.595 -3.836 1.00 89.06 1007 GLU A CA 1
ATOM 7931 C C . GLU A 1 1007 ? 7.051 -23.355 -2.937 1.00 89.06 1007 GLU A C 1
ATOM 7933 O O . GLU A 1 1007 ? 7.547 -23.364 -1.813 1.00 89.06 1007 GLU A O 1
ATOM 7938 N N . GLY A 1 1008 ? 6.373 -22.314 -3.418 1.00 89.00 1008 GLY A N 1
ATOM 7939 C CA . GLY A 1 1008 ? 5.821 -21.235 -2.601 1.00 89.00 1008 GLY A CA 1
ATOM 7940 C C . GLY A 1 1008 ? 4.300 -21.194 -2.743 1.00 89.00 1008 GLY A C 1
ATOM 7941 O O . GLY A 1 1008 ? 3.589 -22.094 -2.307 1.00 89.00 1008 GLY A O 1
ATOM 7942 N N . PHE A 1 1009 ? 3.776 -20.152 -3.389 1.00 91.00 1009 PHE A N 1
ATOM 7943 C CA . PHE A 1 1009 ? 2.421 -20.223 -3.957 1.00 91.00 1009 PHE A CA 1
ATOM 7944 C C . PHE A 1 1009 ? 2.391 -21.026 -5.268 1.00 91.00 1009 PHE A C 1
ATOM 7946 O O . PHE A 1 1009 ? 1.383 -21.657 -5.589 1.00 91.00 1009 PHE A O 1
ATOM 7953 N N . LEU A 1 1010 ? 3.504 -20.984 -6.008 1.00 93.69 1010 LEU A N 1
ATOM 7954 C CA . LEU A 1 1010 ? 3.707 -21.727 -7.243 1.00 93.69 1010 LEU A CA 1
ATOM 7955 C C . LEU A 1 1010 ? 4.709 -22.866 -7.038 1.00 93.69 1010 LEU A C 1
ATOM 7957 O O . LEU A 1 1010 ? 5.591 -22.749 -6.185 1.00 93.69 1010 LEU A O 1
ATOM 7961 N N . ARG A 1 1011 ? 4.594 -23.924 -7.842 1.00 92.75 1011 ARG A N 1
ATOM 7962 C CA . ARG A 1 1011 ? 5.609 -24.963 -8.036 1.00 92.75 1011 ARG A CA 1
ATOM 7963 C C . ARG A 1 1011 ? 6.575 -24.466 -9.108 1.00 92.75 1011 ARG A C 1
ATOM 7965 O O . ARG A 1 1011 ? 6.181 -24.328 -10.260 1.00 92.75 1011 ARG A O 1
ATOM 7972 N N . LYS A 1 1012 ? 7.803 -24.147 -8.710 1.00 91.94 1012 LYS A N 1
ATOM 7973 C CA . LYS A 1 1012 ? 8.782 -23.464 -9.563 1.00 91.94 1012 LYS A CA 1
ATOM 7974 C C . LYS A 1 1012 ? 9.956 -24.376 -9.871 1.00 91.94 1012 LYS A C 1
ATOM 7976 O O . LYS A 1 1012 ? 10.437 -25.006 -8.928 1.00 91.94 1012 LYS A O 1
ATOM 7981 N N . PRO A 1 1013 ? 10.443 -24.440 -11.118 1.00 94.19 1013 PRO A N 1
ATOM 7982 C CA . PRO A 1 1013 ? 11.775 -24.956 -11.405 1.00 94.19 1013 PRO A CA 1
ATOM 7983 C C . PRO A 1 1013 ? 12.840 -24.177 -10.620 1.00 94.19 1013 PRO A C 1
ATOM 7985 O O . PRO A 1 1013 ? 12.693 -22.975 -10.411 1.00 94.19 1013 PRO A O 1
ATOM 7988 N N . MET A 1 1014 ? 13.901 -24.851 -10.182 1.00 91.12 1014 MET A N 1
ATOM 7989 C CA . MET A 1 1014 ? 15.046 -24.207 -9.515 1.00 91.12 1014 MET A CA 1
ATOM 7990 C C . MET A 1 1014 ? 16.146 -23.757 -10.488 1.00 91.12 1014 MET A C 1
ATOM 7992 O O . MET A 1 1014 ? 17.026 -22.997 -10.099 1.00 91.12 1014 MET A O 1
ATOM 7996 N N . GLY A 1 1015 ? 16.080 -24.221 -11.734 1.00 92.25 1015 GLY A N 1
ATOM 7997 C CA . GLY A 1 1015 ? 17.026 -23.959 -12.814 1.00 92.25 1015 GLY A CA 1
ATOM 7998 C C . GLY A 1 1015 ? 16.850 -25.012 -13.908 1.00 92.25 1015 GLY A C 1
ATOM 7999 O O . GLY A 1 1015 ? 16.339 -26.107 -13.631 1.00 92.25 1015 GLY A O 1
ATOM 8000 N N . LEU A 1 1016 ? 17.220 -24.675 -15.142 1.00 95.75 1016 LEU A N 1
ATOM 8001 C CA . LEU A 1 1016 ? 17.203 -25.620 -16.257 1.00 95.75 1016 LEU A CA 1
ATOM 8002 C C . LEU A 1 1016 ? 18.357 -25.341 -17.225 1.00 95.75 1016 LEU A C 1
ATOM 8004 O O . LEU A 1 1016 ? 18.205 -24.548 -18.153 1.00 95.75 1016 LEU A O 1
ATOM 8008 N N . ASP A 1 1017 ? 19.486 -26.014 -17.015 1.00 95.06 1017 ASP A N 1
ATOM 8009 C CA . ASP A 1 1017 ? 20.647 -25.946 -17.899 1.00 95.06 1017 ASP 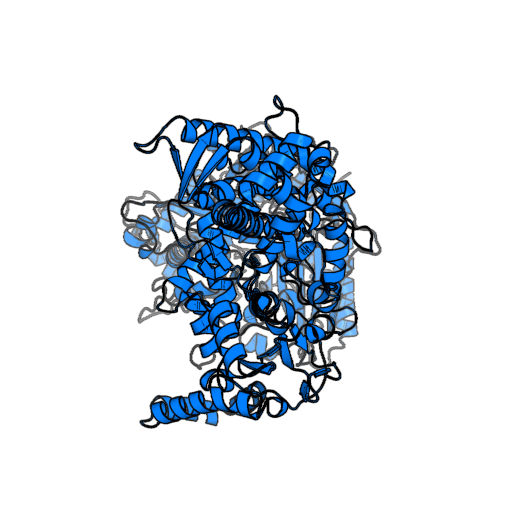A CA 1
ATOM 8010 C C . ASP A 1 1017 ? 20.419 -26.759 -19.179 1.00 95.06 1017 ASP A C 1
ATOM 8012 O O . ASP A 1 1017 ? 20.106 -27.962 -19.151 1.00 95.06 1017 ASP A O 1
ATOM 8016 N N . VAL A 1 1018 ? 20.577 -26.088 -20.317 1.00 95.62 1018 VAL A N 1
ATOM 8017 C CA . VAL A 1 1018 ? 20.450 -26.683 -21.644 1.00 95.62 1018 VAL A CA 1
ATOM 8018 C C . VAL A 1 1018 ? 21.573 -26.219 -22.564 1.00 95.62 1018 VAL A C 1
ATOM 8020 O O . VAL A 1 1018 ? 22.085 -25.104 -22.470 1.00 95.62 1018 VAL A O 1
ATOM 8023 N N . GLY A 1 1019 ? 21.923 -27.089 -23.505 1.00 96.31 1019 GLY A N 1
ATOM 8024 C CA . GLY A 1 1019 ? 22.700 -26.736 -24.680 1.00 96.31 1019 GLY A CA 1
ATOM 8025 C C . GLY A 1 1019 ? 21.784 -26.183 -25.768 1.00 96.31 1019 GLY A C 1
ATOM 8026 O O . GLY A 1 1019 ? 20.766 -26.798 -26.093 1.00 96.31 1019 GLY A O 1
ATOM 8027 N N . LEU A 1 1020 ? 22.167 -25.052 -26.355 1.00 95.94 1020 LEU A N 1
ATOM 8028 C CA . LEU A 1 1020 ? 21.445 -24.360 -27.418 1.00 95.94 1020 LEU A CA 1
ATOM 8029 C C . LEU A 1 1020 ? 22.300 -24.248 -28.689 1.00 95.94 1020 LEU A C 1
ATOM 8031 O O . LEU A 1 1020 ? 23.383 -23.669 -28.664 1.00 95.94 1020 LEU A O 1
ATOM 8035 N N . ALA A 1 1021 ? 21.808 -24.752 -29.817 1.00 95.88 1021 ALA A N 1
ATOM 8036 C CA . ALA A 1 1021 ? 22.415 -24.558 -31.132 1.00 95.88 1021 ALA A CA 1
ATOM 8037 C C . ALA A 1 1021 ? 21.380 -23.994 -32.106 1.00 95.88 1021 ALA A C 1
ATOM 8039 O O . ALA A 1 1021 ? 20.212 -24.373 -32.081 1.00 95.88 1021 ALA A O 1
ATOM 8040 N N . ARG A 1 1022 ? 21.791 -23.073 -32.977 1.00 93.94 1022 ARG A N 1
ATOM 8041 C CA . ARG A 1 1022 ? 20.916 -22.562 -34.039 1.00 93.94 1022 ARG A CA 1
ATOM 8042 C C . ARG A 1 1022 ? 20.760 -23.625 -35.134 1.00 93.94 1022 ARG A C 1
ATOM 8044 O O . ARG A 1 1022 ? 21.768 -24.227 -35.510 1.00 93.94 1022 ARG A O 1
ATOM 8051 N N . ARG A 1 1023 ? 19.521 -23.862 -35.581 1.00 91.12 1023 ARG A N 1
ATOM 8052 C CA . ARG A 1 1023 ? 19.203 -24.798 -36.674 1.00 91.12 1023 ARG A CA 1
ATOM 8053 C C . ARG A 1 1023 ? 19.644 -24.272 -38.032 1.00 91.12 1023 ARG A C 1
ATOM 8055 O O . ARG A 1 1023 ? 19.657 -23.028 -38.202 1.00 91.12 1023 ARG A O 1
#

Mean predicted aligned error: 17.39 Å

InterPro domains:
  IPR001128 Cytochrome P450 [PF00067] (563-1013)
  IPR001128 Cytochrome P450 [PR00385] (832-849)
  IPR001128 Cytochrome P450 [PR00385] (886-897)
  IPR001128 Cytochrome P450 [PR00385] (964-973)
  IPR001128 Cytochrome P450 [PR00385] (973-984)
  IPR002401 Cytochrome P450, E-class, group I [PR00463] (698-716)
  IPR002401 Cytochrome P450, E-class, group I [PR00463] (821-838)
  IPR002401 Cytochrome P450, E-class, group I [PR00463] (841-867)
  IPR002401 Cytochrome P450, E-class, group I [PR00463] (885-903)
  IPR002401 Cytochrome P450, E-class, group I [PR00463] (963-973)
  IPR002401 Cytochrome P450, E-class, group I [PR00463] (973-996)
  IPR017972 Cytochrome P450, conserved site [PS00086] (966-975)
  IPR023213 Chloramphenicol acetyltransferase-like domain superfamily [G3DSA:3.30.559.10] (6-188)
  IPR023213 Chloramphenicol acetyltransferase-like domain superfamily [G3DSA:3.30.559.10] (223-453)
  IPR036396 Cytochrome P450 superfamily [G3DSA:1.10.630.10] (545-1023)
  IPR036396 Cytochrome P450 superfamily [SSF48264] (547-1023)
  IPR050121 Cytochrome P450 monooxygenase [PTHR24305] (530-1014)

Sequence (1023 aa):
MSPTLSDVPELTAIERVGPRGYLRYVFPMRLEDDSNPHKVMQILKGGYKAACQKIGSMASEAVPDLEATQANVLKLQRLPDDLIGDMALKDLRDPEKYEWNYEELRAKHFPISAFDADVLMPGPLWPQPGKPVHVSLAQANLIRGGVIIGWCIFHMVGDATTYLTWTKVWAEECRRIQGLEIPTPVVIDDAMLADRARVTRPSGRNKGRPENHPEYTILPFTPTGASPAMLSTTFRGQVFYFSPSALAFLKAEASPDRATRPTDQQWISTNDAFSALMWRTAVAVQAPITSLEDGENPHSVFNIAVDGRKRTDPPVHPQTLGCFLQYISVSAPIREILTALSLADLAVLIRKEVNLRLDNQFTDDVVTLVDQLEDVTRLVPTAFLDVLGRSSVQTSWAEFDLATVEWGPLLGDRIEAIRCPNTGILPGCHVVLPTLPDGGVEVVFGTEGRLLQKVLEDPLWMRKTSSELINTRIWGKSGASYYPLYQFYPDTNTHLPLLNHPYLIFQYLSRSNLTIMALTELLISPWAPLALAVALVAWYILPWISNSNLRGIPAPFPAQFTNLWLLSTCRRGKRYEIVDQVHKKLGVLVRIAPNHVSVADADAINTIYGHGNGFLKADFYDTFVSIRRGLFNTRDRAEHSRKRKIVSHTFAPKSVLEFEPYIRQNLDIFISQWDRIASNKDADGYGSVDCLNWFNFLAFDIIADLAFGKPFGMLSTGADIAEVKASPTSPTIYAPAVEIMNRRGEVSATLGCLPQLKPYAKYLPDPFFSQGLQAVENLAGIAIARVSERLERGGDSTRKDLLARLMQGRDEKGEPLGRDELTAEALTQLIAGSDTTSNSSCALLYHIVRTPGVMQKLYEEICAVVPEDVAIPDYESVKHLPYLGHCINETLRIHSPSGIGLPREIPPNHKGVTLHGRYFGPGTVLSVPTYTIHHSTEIWGPDAEEFKPERWENLTDKQKNAFIPFSYGPRSCVGRNLAEMQMRLIAATWIKRYDVRLRQDIMETREGFLRKPMGLDVGLARR

Organism: NCBI:txid48485

pLDDT: mean 86.82, std 15.03, range [23.72, 98.69]

Radius of gyration: 34.09 Å; Cα contacts (8 Å, |Δi|>4): 1894; chains: 1; bounding box: 65×96×87 Å

Secondary structure (DSSP, 8-state):
-PPPTTSPPPPPHHHHTS--SEEEEEEEEE--TT--HHHHHHHHHHHHHHHHHH-TTTTEEEEE-TT-SSBT-EEEEEPPTTTTT-EEEEE--STTT----HHHHHHTT--GGG--HHHH-SS-SSPPTTS-EESEEEEEEEETTEEEEEEEEEGGG--HHHHHHHHHHHHHHHHHHTT---SS-----HHHHHGGGGGSS--SSS---GGG-TTEEE-SS---SS-TGGG-TTEEEEEEEE-HHHHHHHHHHT-GGG-SS--------HHHHHHHHHHHHHHHHHS-GGGSPTT--PEEEEEEEEEGGGG-SSPPPTT-SS--EEEEEEEEEHHHHHHT--HHHHHHHHHHHHHHH-SSSHHHHHHHHHHT-SBGGGEEEGGGGGTTTT-EEEEE-TT---TT-EEEGGGTEE----B--SS---TTEEEEEEE-TTS-EEEEEEEEGGGHHHHHH-TTTT-B-SSSB---B-TT--SS------------------SS-HHHHHHHHTTSHHHHHHHHHHHHSTTHHHHHHHHHHHHHHHHHHH-GGGTTS---GGGGT-THHHHHHHHTT-HHHHHHHHHHHH-SEEEEETTEEEE--SHHHHHHHSTT--PEEPGGGGGG-SSS--TTT---HHHHHHHHHHHHGGGSHHHHHTTHHHHHHHHHHHHHHHHHHHHS--TTSSEEEEHHHHHHHHHHHHHHHHHHSS--SHHHHTS--EEE-SSTTSPPEEE-HHHHHHHHHHHHHHHTTSGGGGGGGGGSS-HHHHHHHHHHHHHHHHHHHHHHHHHHTT--TT---HHHHHHH-B-TTSPBPPHHHHHHHHHHHHHHHHHHHHHHHHHHHHHHHHSTTHHHHHHHHHHTTS-TT-SS--HHHHTT-HHHHHHHHHHHHHT-S--SB--EE--TTS--EEETTEEE-TT-EEE-BHHHHHT-HHHH-TTTTS--GGGGGS--HHHHHH--TT--GGGS-TTHHHHHHHHHHHHHHHHHHEEEEES-S---EEESSSEEES--EEEEEE-

Nearest PDB structures (foldseek):
  3b2s-assembly1_A  TM=8.599E-01  e=1.677E-26  Fusarium graminearum
  2zba-assembly1_A  TM=8.321E-01  e=4.533E-24  Fusarium sporotrichioides
  3ruk-assembly1_A  TM=7.823E-01  e=1.075E-16  Homo sapiens
  6ux0-assembly6_F  TM=8.138E-01  e=1.547E-16  Acanthamoeba castellanii str. Neff
  7dex-assembly1_A  TM=6.577E-01  e=2.776E-14  Gentiana triflora

Solvent-accessible surface area (backbone atoms only — not comparable to full-atom values): 54393 Å² total; per-residue (Å²): 131,85,72,54,63,49,46,65,60,81,66,30,36,56,22,52,46,34,56,81,34,36,46,56,37,35,38,43,24,46,37,62,94,83,61,56,66,69,56,46,47,49,27,54,39,51,6,42,24,52,31,21,62,46,32,12,55,51,25,15,26,54,41,81,36,89,82,54,90,36,41,84,32,60,37,63,41,72,52,57,80,86,60,45,38,60,57,53,80,43,86,30,56,47,57,92,77,32,79,66,36,39,66,60,34,56,76,28,59,60,39,36,82,76,35,46,43,87,78,47,37,64,64,67,56,54,78,56,91,97,53,87,41,55,29,50,39,43,18,42,33,36,33,39,52,19,38,34,38,11,37,34,34,35,34,26,62,32,34,71,72,31,49,51,54,53,50,48,47,24,22,48,36,20,21,49,71,71,70,49,86,71,94,76,67,87,81,79,56,65,49,26,61,51,39,47,63,72,47,44,53,57,85,76,83,56,82,25,54,67,88,82,37,71,30,42,38,76,50,99,54,81,64,96,63,82,53,74,71,78,67,48,82,58,20,23,40,45,65,38,34,39,40,48,68,26,47,53,50,43,31,60,61,18,26,44,94,59,30,83,58,96,74,89,63,85,73,71,51,58,64,34,22,51,48,23,53,49,53,48,50,48,28,52,56,56,49,34,74,90,78,53,59,91,89,63,73,58,66,24,35,39,30,40,56,41,68,31,47,82,11,32,72,79,71,41,44,89,70,37,55,37,29,43,76,40,62,46,53,44,72,50,40,46,62,43,57,75,75,71,49,44,55,6,36,44,12,46,53,48,45,48,49,51,69,76,58,66,46,43,54,45,41,46,27,52,24,28,34,50,70,69,36,66,37,34,65,20,48,41,53,44,26,67,78,35,65,72,43,46,22,27,37,39,42,74,34,51,90,44,74,68,72,75,44,54,38,35,72,82,46,44,30,34,54,80,51,81,42,48,34,36,44,74,32,51,39,30,36,30,39,34,38,43,50,40,97,84,60,22,38,38,31,36,47,17,28,45,57,88,44,51,63,49,53,71,63,33,63,79,75,54,35,79,53,99,84,61,60,46,50,60,47,55,52,62,80,62,101,62,76,96,67,88,86,79,74,84,83,72,89,88,82,78,94,81,81,94,85,88,57,78,69,56,59,54,59,63,55,65,74,42,76,68,44,57,54,50,49,53,51,39,62,76,33,95,54,22,67,57,52,51,50,50,49,54,50,45,66,30,46,49,53,41,59,72,37,52,77,60,64,88,52,41,50,60,76,59,10,47,43,31,39,60,50,42,23,54,33,28,71,71,24,41,40,48,62,51,52,36,54,46,33,78,74,58,42,51,54,31,29,52,20,45,51,30,37,38,34,60,46,57,77,50,45,55,62,70,37,30,76,90,60,76,58,29,55,34,68,42,36,61,46,69,54,67,88,46,73,25,71,89,41,41,45,57,65,67,64,32,49,53,46,45,61,37,55,44,60,51,36,32,70,76,46,39,61,60,41,45,67,60,47,50,56,49,48,52,48,45,52,56,49,49,51,58,36,23,71,53,50,48,99,87,62,24,4,79,42,52,47,38,60,54,32,39,26,49,23,42,22,37,30,29,28,32,41,42,72,48,53,62,48,17,50,82,71,72,44,70,48,29,67,28,11,89,38,74,87,42,75,77,43,78,43,44,52,64,59,30,50,50,42,23,33,28,35,25,44,19,36,20,50,47,49,87,45,55,89,53,32,66,75,46,99,47,65,65,40,38,55,14,51,49,21,40,53,49,55,45,11,31,35,43,31,40,49,41,56,35,61,71,70,66,51,73,87,83,58,69,35,52,40,53,43,48,64,69,21,46,49,98,86,68,45,61,63,52,71,67,56,46,45,23,39,36,38,48,45,41,58,58,48,13,62,45,46,12,40,42,47,37,48,38,52,53,54,35,65,72,36,87,66,46,50,60,56,46,35,53,62,45,58,75,65,44,60,88,88,55,74,66,70,59,64,84,71,53,74,76,41,62,66,60,50,20,42,52,52,40,31,37,39,80,49,24,36,48,22,51,43,65,55,25,22,33,42,82,90,46,92,46,50,73,57,93,94,39,66,43,50,47,69,33,28,42,22,48,29,41,40,46,47,39,49,25,44,91,60,60,33,92,61,26,86,54,93,52,39,74,55,66,79,72,68,52,71,67,42,59,68,39,66,45,67,50,54,49,50,88,76,31,55,61,56,53,57,52,49,57,50,48,50,47,47,55,48,54,28,49,51,69,46,39,47,70,43,74,73,58,94,70,76,50,68,45,31,40,58,40,48,30,67,76,54,42,50,29,32,30,25,72,106